Protein 7A76 (pdb70)

Organism: Bacillus cereus (strain ATCC 14579 / DSM 31 / CCUG 7414 / JCM 2152 / NBRC 15305 / NCIMB 9373 / NCTC 2599 / NRRL B-3711) (NCBI:txid226900)

Sequence (1301 aa):
MQKETVIIIGGGPCGLAAAISLQKVGINPLVIEKGNIVNAIYNYPTHQTFFSSSEKLEIGDVAFITENRRKPVRNQALAYYREVVRRKSVRVNAFERVEKVQKDGEAFQVETTKRDGSKEIYIAKYIVVATGYYYDNPNYMNVPGEELKKVAHYFKEGHPYFDRRDVVVIGGKNSSSSVDDAALEELVKSGARVTVLYRGIEYSPSIKPWILPEFEALVRRNGTIQMMHFGAHVKEITEHTLTFTVDGEALTIKNDFVFAMTGYHPDHSFLTKMGVQIDEETGRPFYTEDRMETNAENIFIAGVIAAGNNANEIFIENGRFHGDAIAQTIASREKMQKETVIIIGGGPCGLAAAISLQKVGINPLVIEKGNIVNAIYNYPTHQQTFFSSSSEKLEIGDVAFIITENRRKPVRNNQALAYYREVVRRKSVRVNAFERVEKVQKDGEAFQVETTKRDGSKEIYIAKYIVVATGYYYDNPNYYMNVVPGEELKKVAHHYFKEGHPYFDRRDVVVVIGGKNSSVDAALELVKSGARVTVLYRGIEYSPSIKPWILPEFEALVRNGTIQMHFGAHVKEITEHTLTFTVDGEALTIKNDFVFAMTTGYHPDHSFLTKMGVQIDEETGRPFFYTEDRMETNAENIFIAGVIAAGNNANEIFIENGRFHGDAIAQTIASREKMQKETVIIIGGGPCGLAAAISLQKVGINPLVIEKGNIVNAIYNYPTHQTFFSSSEKLEIGDVAFITENRKPVRNNQALAYYREVVRRKSVRRVNAFERVEKVQKDGEAFQVETTKRDGSKEIYIAKYIVVATGYYYDNPNYMNVPGEELKKVAHYFKEGHPYFDRDVVVIGGKNSSSSVDAALEELVKSGARVTVLYRGIEYSPSIKPPWILPEFEALVRNNGTIQMHFGAHVKEITEHTLTFTVDGEALLTIKNDFVFAMTGYHPDHSFLTKMMGVQIDEETGRPFYTEDDRMETNAENIFIAGVIAAGNNANEIFIENGRFHGDAIAQTIASREQKETVIIIIIGGGPCGLAAAISLQKVGINPLVIEKGNIVNAIYNYPTHQQTFFSSSEKLEIGDVAFITEENRKPVRNNQALAYYREVVRRKSVRVNAFERVEKVQKDGEAFQVETTKRDDGSKEIYIAKYIVVATGYYYDNPNYMMNVPGEELKKVAHYFKEGHPYFDRRDVVVIGGKNSSVDDAALELVVKSGARVTVLYRGIEYSPSIKPWILPEFEALVRNGTIQMHFGAHVKEITEHTLTFTVDGEALTIKNDFVFAMTGYHPDHSFLTKMGVQIDEETGRPFYTEDRMETNAENIFIAGVIAAGNNANEIFIENGRFHGDAIAQTIASRE

Nearest PDB structures (foldseek):
  7a76-assembly1_D  TM=1.001E+00  e=7.320E-63  Bacillus cereus ATCC 14579
  7a7b-assembly1_A  TM=9.747E-01  e=2.082E-46  Staphylococcus aureus subsp. aureus COL
  7apr-assembly3_G-3  TM=9.469E-01  e=1.305E-35  Staphylococcus aureus subsp. aureus COL
  6kod-assembly2_D  TM=6.883E-01  e=3.628E-15  Escherichia coli BL21(DE3)
  6kyy-assembly2_C  TM=6.955E-01  e=3.512E-14  Escherichia coli BL21(DE3)

Radius of gyration: 33.84 Å; Cα contacts (8 Å, |Δi|>4): 3077; chains: 4; bounding box: 88×92×90 Å

InterPro domains:
  IPR023856 Bacilliredoxin reductase Bdr [TIGR04018] (6-323)
  IPR036188 FAD/NAD(P)-binding domain superfamily [G3DSA:3.50.50.60] (6-325)
  IPR036188 FAD/NAD(P)-binding domain superfamily [G3DSA:3.50.50.60] (136-253)
  IPR036188 FAD/NAD(P)-binding domain superfamily [SSF51905] (6-323)
  IPR050097 Ferredoxin--NADP reductase type 2 [PTHR48105] (3-310)

Solvent-accessible surface area: 54911 Å² total; per-residue (Å²): 109,82,146,20,33,0,0,0,7,10,0,20,14,14,1,0,6,0,0,3,11,0,44,124,63,70,25,77,2,4,0,2,12,71,10,7,0,0,32,32,2,54,68,46,33,4,81,40,67,17,94,7,38,8,90,91,2,18,7,13,120,11,5,2,18,8,52,95,90,60,0,48,1,36,27,0,6,5,0,0,24,43,0,9,129,71,69,80,13,77,24,42,15,46,3,129,14,64,78,6,92,172,62,68,167,16,12,50,0,42,0,35,68,76,56,49,54,121,64,54,1,29,0,82,8,0,0,0,10,46,18,14,92,72,35,7,52,130,33,131,22,90,6,22,124,45,195,9,17,38,16,85,9,80,15,2,6,20,39,18,59,40,22,2,2,0,8,10,7,96,31,47,0,2,37,1,0,2,49,0,37,61,3,33,10,116,4,18,2,1,33,131,23,140,111,52,8,136,40,12,51,72,88,27,50,33,62,2,54,55,35,24,193,107,36,70,1,89,32,46,53,14,3,78,17,106,71,4,44,57,89,44,0,21,0,18,39,139,65,129,66,88,86,46,127,0,14,24,1,8,0,16,20,29,41,82,26,59,40,65,35,0,69,167,15,42,2,120,34,69,135,176,39,11,94,2,111,50,49,138,101,80,5,6,6,58,16,130,24,1,0,0,1,3,24,0,0,2,7,110,84,32,91,45,15,72,26,40,63,0,37,113,26,0,73,20,0,3,131,12,0,33,85,95,130,156,127,80,173,22,49,0,0,0,8,9,0,18,15,12,0,0,6,0,0,4,9,0,45,131,61,71,21,62,2,4,0,2,12,67,11,5,0,0,34,33,2,45,76,44,20,26,57,38,66,20,89,7,40,8,91,89,1,18,8,13,119,12,3,10,14,6,63,94,50,61,0,54,3,28,29,0,0,4,0,0,20,41,0,10,132,71,63,76,13,82,26,39,19,43,2,123,15,72,91,7,95,119,88,45,168,19,4,54,0,55,0,28,69,76,55,45,53,141,63,60,1,30,1,88,3,0,0,0,11,43,18,29,90,69,35,10,50,142,31,131,21,88,7,23,125,43,197,10,18,38,16,94,6,79,26,2,7,18,43,15,56,39,24,2,1,0,8,5,8,64,39,39,0,7,19,0,0,4,26,0,32,65,3,33,11,115,5,19,4,1,42,130,21,137,132,53,22,138,36,9,51,72,95,43,35,32,62,2,64,54,29,41,210,104,45,65,3,96,33,51,54,10,3,80,18,108,74,4,47,59,89,44,0,21,3,19,42,135,67,132,72,89,76,39,130,0,12,24,1,8,0,7,7,13,43,70,12,56,43,61,32,0,71,167,17,42,3,115,43,72,174,178,42,21,57,2,122,42,50,135,105,84,4,6,7,52,18,119,25,3,0,0,1,2,26,0,0,3,8,88,122,26,100,91,16,70,25,34,60,0,34,111,24,1,72,22,0,3,126,12,0,30,57,98,67,222,161,72,139,12,33,0,0,0,7,9,0,17,15,11,1,0,5,0,0,7,10,0,40,149,60,73,28,70,1,2,0,2,12,67,11,8,0,0,34,34,2,46,74,44,29,4,75,34,54,15,91,7,44,8,85,82,1,20,8,17,130,11,4,2,18,8,54,98,86,67,0,48,0,38,27,0,4,4,0,0,22,41,0,9,131,68,73,77,12,86,32,39,19,36,3,123,15,78,73,3,82,114,72,58,155,17,5,47,0,59,0,27,65,68,51,46,56,145,61,64,2,35,0,66,7,0,0,0,10,40,16,19,92,70,33,7,41,131,36,131,25,90,22,18,174,57,210,9,18,38,14,92,8,77,9,0,6,20,40,19,62,45,21,2,1,0,10,8,9,67,27,44,0,5,30,2,0,6,27,0,33,70,5,34,11,115,4,19,3,1,44,143,19,152,122,49,17,132,39,9,14,72,79,34,39,32,66,2,79,50,36,43,218,120,46,68,2,96,33,48,57,13,5,89,16,104,74,5,47,55,84,46,0,21,3,18,44,137,71,137,73,89,79,38,130,0,13,22,1,8,0,10,22,20,30,46,0,59,41,62,22,0,62,138,18,43,3,82,34,71,166,146,62,0,79,5,110,41,55,125,121,82,14,6,9,72,21,122,19,1,0,0,1,3,27,0,0,7,0,44,100,12,67,96,12,70,25,38,62,1,26,110,16,1,60,24,0,3,136,13,0,31,89,94,135,135,168,45,40,0,0,0,9,9,0,17,15,12,1,0,5,0,1,4,13,0,47,129,50,70,24,76,3,8,0,2,11,67,11,5,1,0,34,36,1,42,75,44,24,26,56,38,69,18,86,6,50,7,86,84,1,18,6,15,115,10,3,10,12,5,73,49,61,53,0,49,3,31,20,0,0,4,0,0,20,42,0,9,133,70,69,78,12,82,29,43,20,44,2,124,16,73,80,5,77,114,77,71,151,20,4,40,0,45,1,31,65,73,52,46,55,149,60,80,11,51,0,87,2,0,0,0,11,42,16,17,91,71,35,8,48,152,40,144,24,91,7,22,128,46,200,12,18,35,16,95,7,75,22,2,6,18,39,18,77,35,22,2,1,0,15,4,10,73,36,40,1,9,22,2,0,4,25,0,32,60,3,34,11,114,5,17,3,0,34,154,15,143,113,53,14,133,32,12,37,72,84,32,45,29,60,3,57,54,35,32,196,101,48,66,3,97,31,46,64,26,5,94,15,111,71,5,48,54,87,45,0,22,1,28,24,150,82,110,72,58,88,46,127,0,7,22,1,6,1,7,24,4,32,71,8,53,40,68,25,0,63,167,18,41,3,108,42,53,157,125,13,17,89,2,86,70,56,139,122,85,2,9,9,69,18,126,17,1,0,0,1,3,24,0,1,2,12,121,75,16,64,88,20,63,27,43,56,0,31,112,20,0,69,24,0,3,121,13,0,38,95,96,106

Secondary structure (DSSP, 8-state):
-EEEEEEEE--SHHHHHHHHHHHTTT--PEEE-SSSTTHHHHTS-TTPBPSS-GGGG--TT-----SSSS-BHHHHHHHHHHHHHHHT-EEE-S-EEEEEEEETTEEEEEEE-TTS-EEEEEEEEEEE---STTSB-----TTTTSTTEESS---SGGGTT-EEEEE-SSHHHHHHHHHHHHTT-EEEEEESSSS--TTS-TTTHHHHHHHHHTTSSEEEETEEEEEE-SSEEEEEETTEEEEEE-SEEEE---B---HHHHHHTT--B-TTT-PBPEETTTTEESSTTEEE-SGGG--SSTTS--HHHHTTHHHHHHHHHHHH--/-EEEEEEEE--SHHHHHHHHHHHTTT--PEEE-SSSTTHHHHTS-TT-B-SS-GGGG--TT-----SSSS-BHHHHHHHHHHHHHHHT-EEE-S-EEEEEEE-SSSEEEEEE-TTS-EEEEEEEEEEE---STTSB-----TTTTSTTEESS---SGGGTT-EEEEE--SHHHHHHHHHHHHTT-EEEEEESSSS--TTS-TTTHHHHHHHHHTTSSEEEETEEEEEE-SSEEEEEETTEEEEEE-SEEEE---B---HHHHHTTT--B-SSS--B-EETTTTEESSTTEEE-SGGG--TT--S--HHHHTTHHHHHHHHHHHHH-/-EEEEEEEE--SHHHHHHHHHHHTTT---EEE-SSSTTHHHHTS-TTPBPSS-GGGG--TT-----SSSS-BHHHHHHHHHHHHHHHT-EEE-SEEEEEEEE-SSSEEEEEEETTS-EEEEEEEEEEE---STTSB-----TTTTSTTEESS---SGGGTT-EEEEE--SHHHHHHHHHHHHTT-EEEEEESSSS--TTS-TTTHHHHHHHHHTTSSEEEETEEEEEE-SSEEEEEETTEEEEEE-SEEEE---B---HHHHHHTT--B-TTT-PBPEETTTTEESSTTEEE-SGGGTTTT--S--HHHHTTHHHHHHHHHHHH-/-B-SEEEE--SHHHHHHHHHHHHTT---EEE-SSSTTHHHHTS-TT-B-SS-GGGG--TT-----SSSS-BHHHHHHHHHHHHHHHT-EEE-S-EEEEEEEETTEEEEEEE-TTS-EEEEEESEEEE---STTSB-----TTTTSTTEESS---SGGGTT-EEEEE-SSHHHHHHHHHHHHTT-EEEEE-SSSS--TTS-TTTHHHHHHHHHTTSSEEESS-EEEEE-SSEEEEEETTEEEEEE-SEEEE---B---HHHHHTTT---TTTT----EETTTTEESSTTEEE-SGGG--S-TTS--HHHHTTHHHHHHHHHHHH-

B-factor: mean 41.52, std 17.99, range [13.83, 135.37]

Foldseek 3Di:
DAEAAEEEEAQELLSLLLQLLLVVLPGQGEYEHQADHNVVLVQAAPFAWDPDFQCLLDGNPQDLDDPDRTDTSVSVVVRVVVVCVVSVRHYNHNKHWDAWADDPQWIWTWIAHNVGDIDIYTYNFYEYEHAWSVFDPDQPAAPCPDPLEAQGHYAQQVQAPFEEEEEEQAQRSLVRQVRNVVNHHQYEYEYLAQDRDPRHDPVSVVVSVVCCVVPSYHYDYNWRWHYDDCFWTWIDHPRHIDIDTHHHYHYNRDTDADCVNVVNHPWDADPPFQFTADDQLQQAGPPPRYHYAFLNRHGPPSPPTDSSPRSCSSNSNSVVSSVVPD/DAEWAEEEEAQELLSVLLQLLLVVLPGRGEYEHQADHNVVLVQAAPFAWDPDFVVLSDGNPQDQDDPDRIDGSVSVVVRVVVVCVVSVRHYDHNKHWDAWADDDQWIWIWIAHNVRDIDIYTYNFYEYEHAWPVFADDLPAAVCPDPLEAQHDYAQQVQAAFAEEQEAQALRSLVRQVRNVVNHHQYEYEYLADDRDPRHDPVSVVVSVVCCVVPSYHYDYNWRWHHDDCFWTWIDHPNRIDIDGHHHYHHNHDTAADVVNVVSNVWDADDQWRATAADQLQQHGPPPRYHYAFQNRGTDRDPPTHSSPSSCSSNSNSVVSSVVVD/DAEWAEEEEAQELLSVLLQLLLVVLPGRGEYEHQADHNVVLVQAAPFAWDPDFQVLSDGPPQDLDDPDRIDTSVSVVVSVVCVCVVSVRHYRHSKAWDAWADDPQWIWIWIAHNVGDIDIYTYNFYAYAHAWSVFDPDQPAAPCPPPLEAQHHYAQQVQAPFEEEEEEAAQRRLVRQVRNLVNHHQYEYEYLADDHDPRHDPVSVVVSVVCCVVVSYHYYYNWRWHYDDCFWTWIDHPNRIDIDTHHHYHHNHATWDPLVRQVNHPWDADPPFAATAADQLQQHGPDPNYHYAFQNRQGRVGPVTHSSPRSCSSNSNSVVSSVVD/DEFAEEEEAQELLSVLLQLLLVVLPGRGEYEHQADHNVVLVQAAPFAWDPDAVVLLDGNPQDQDDPDRTDGSVSVVVRVVVVCVVSVRHYDHNKHWDAWADDPQWIWIWIAHNVGDIDIYIYNFYEYEHAWSVFAPDQPAAPCPPPLEAQHAYAQQVQAAFEEEEEAQALRSLVRQVRNVVNHHQYEYEYLAADRDPRHDPVRVVVSVVCCVVPSYHYAYNWDWHYDDQFWTWIDDPNDIDIDGHHHYHHNHDTADPVVRQVSHPWDQDPPWRATAADQLQQAGPDPRYHYAFLNRGTNPSVPTDSSPSSCNSNSNSVVSSVVD

Structure (mmCIF, N/CA/C/O backbone):
data_7A76
#
_entry.id   7A76
#
_cell.length_a   88.731
_cell.length_b   114.900
_cell.length_c   146.730
_cell.angle_alpha   90.000
_cell.angle_beta   90.000
_cell.angle_gamma   90.000
#
_symmetry.space_group_name_H-M   'P 2 21 21'
#
loop_
_entity.id
_entity.type
_entity.pdbx_description
1 polymer 'THIOREDOXIN REDUCTASE'
2 non-polymer 'FLAVIN-ADENINE DINUCLEOTIDE'
3 non-polymer 'SODIUM ION'
4 water water
#
loop_
_atom_site.group_PDB
_atom_site.id
_atom_site.type_symbol
_atom_site.label_atom_id
_atom_site.label_alt_id
_atom_site.label_comp_id
_atom_site.label_asym_id
_atom_site.label_entity_id
_atom_site.label_seq_id
_atom_site.pdbx_PDB_ins_code
_atom_site.Cartn_x
_atom_site.Cartn_y
_atom_site.Cartn_z
_atom_site.occupancy
_atom_site.B_iso_or_equiv
_atom_site.auth_seq_id
_atom_site.auth_comp_id
_atom_site.auth_asym_id
_atom_site.auth_atom_id
_atom_site.pdbx_PDB_model_num
ATOM 1 N N . MET A 1 1 ? 38.77806 1.32498 4.17279 1.000 56.24146 1 MET A N 1
ATOM 2 C CA . MET A 1 1 ? 39.20909 2.27289 3.15068 1.000 54.06003 1 MET A CA 1
ATOM 3 C C . MET A 1 1 ? 40.45496 3.03877 3.59767 1.000 53.59142 1 MET A C 1
ATOM 4 O O . MET A 1 1 ? 40.78084 3.06585 4.78452 1.000 55.23288 1 MET A O 1
ATOM 9 N N . GLN A 1 2 ? 41.14680 3.66061 2.64292 1.000 50.20227 2 GLN A N 1
ATOM 10 C CA . GLN A 1 2 ? 42.43517 4.28000 2.93157 1.000 45.23440 2 GLN A CA 1
ATOM 11 C C . GLN A 1 2 ? 42.24311 5.59139 3.68758 1.000 49.06947 2 GLN A C 1
ATOM 12 O O . GLN A 1 2 ? 41.41719 6.42514 3.30463 1.000 53.54419 2 GLN A O 1
ATOM 18 N N . LYS A 1 3 ? 43.00648 5.76435 4.76761 1.000 41.31149 3 LYS A N 1
ATOM 19 C CA . LYS A 1 3 ? 42.94391 6.94781 5.61845 1.000 47.38550 3 LYS A CA 1
ATOM 20 C C . LYS A 1 3 ? 44.05534 7.92545 5.25511 1.000 46.77926 3 LYS A C 1
ATOM 21 O O . LYS A 1 3 ? 45.21445 7.52572 5.10472 1.000 48.40095 3 LYS A O 1
ATOM 27 N N . GLU A 1 4 ? 43.69696 9.20690 5.13090 1.000 39.13519 4 GLU A N 1
ATOM 28 C CA . GLU A 1 4 ? 44.63546 10.29176 4.87512 1.000 36.31907 4 GLU A CA 1
ATOM 29 C C . GLU A 1 4 ? 44.36891 11.43317 5.84324 1.000 36.11855 4 GLU A C 1
ATOM 30 O O . GLU A 1 4 ? 43.21815 11.69345 6.20236 1.000 41.36331 4 GLU A O 1
ATOM 36 N N . THR A 1 5 ? 45.42917 12.12527 6.25866 1.000 31.72236 5 THR A N 1
ATOM 37 C CA . THR A 1 5 ? 45.21611 13.38411 6.95930 1.000 40.30614 5 THR A CA 1
ATOM 38 C C . THR A 1 5 ? 44.60063 14.41934 6.02496 1.000 36.23401 5 THR A C 1
ATOM 39 O O . THR A 1 5 ? 43.55548 14.99779 6.33643 1.000 34.95655 5 THR A O 1
ATOM 43 N N . VAL A 1 6 ? 45.20928 14.63805 4.85720 1.000 34.42862 6 VAL A N 1
ATOM 44 C CA . VAL A 1 6 ? 44.74491 15.63707 3.89781 1.000 34.48140 6 VAL A CA 1
ATOM 45 C C . VAL A 1 6 ? 44.70444 15.03145 2.49998 1.000 33.80050 6 VAL A C 1
ATOM 46 O O . VAL A 1 6 ? 45.66846 14.38872 2.06797 1.000 33.69175 6 VAL A O 1
ATOM 50 N N . ILE A 1 7 ? 43.60515 15.26362 1.78025 1.000 30.60575 7 ILE A N 1
ATOM 51 C CA . ILE A 1 7 ? 43.51468 14.95504 0.35712 1.000 28.79353 7 ILE A CA 1
ATOM 52 C C . ILE A 1 7 ? 43.38606 16.27238 -0.40138 1.000 28.61324 7 ILE A C 1
ATOM 53 O O . ILE A 1 7 ? 42.51817 17.10345 -0.09154 1.000 28.67058 7 ILE A O 1
ATOM 58 N N . ILE A 1 8 ? 44.28781 16.47503 -1.35462 1.000 29.50537 8 ILE A N 1
ATOM 59 C CA . ILE A 1 8 ? 44.27268 17.61758 -2.26109 1.000 25.93755 8 ILE A CA 1
ATOM 60 C C . ILE A 1 8 ? 43.70971 17.11825 -3.58244 1.000 28.28736 8 ILE A C 1
ATOM 61 O O . ILE A 1 8 ? 44.24610 16.17098 -4.17112 1.000 25.74985 8 ILE A O 1
ATOM 66 N N . ILE A 1 9 ? 42.59825 17.70617 -4.01566 1.000 28.72248 9 ILE A N 1
ATOM 67 C CA . ILE A 1 9 ? 41.95303 17.34514 -5.27631 1.000 26.95575 9 ILE A CA 1
ATOM 68 C C . ILE A 1 9 ? 42.53208 18.25468 -6.35491 1.000 28.93735 9 ILE A C 1
ATOM 69 O O . ILE A 1 9 ? 42.27942 19.46767 -6.36245 1.000 27.80637 9 ILE A O 1
ATOM 74 N N . GLY A 1 10 ? 43.31324 17.67513 -7.26438 1.000 26.27909 10 GLY A N 1
ATOM 75 C CA . GLY A 1 10 ? 43.93576 18.43990 -8.32166 1.000 23.65937 10 GLY A CA 1
ATOM 76 C C . GLY A 1 10 ? 45.42684 18.63480 -8.16456 1.000 25.06438 10 GLY A C 1
ATOM 77 O O . GLY A 1 10 ? 45.89180 19.10455 -7.12004 1.000 26.04645 10 GLY A O 1
ATOM 78 N N . GLY A 1 11 ? 46.18557 18.24649 -9.18979 1.000 25.34864 11 GLY A N 1
ATOM 79 C CA . GLY A 1 11 ? 47.63004 18.34616 -9.17497 1.000 22.33123 11 GLY A CA 1
ATOM 80 C C . GLY A 1 11 ? 48.18899 19.37969 -10.13344 1.000 23.73623 11 GLY A C 1
ATOM 81 O O . GLY A 1 11 ? 49.22171 19.14464 -10.76875 1.000 23.71757 11 GLY A O 1
ATOM 82 N N . GLY A 1 12 ? 47.51116 20.52340 -10.25589 1.000 22.02130 12 GLY A N 1
ATOM 83 C CA . GLY A 1 12 ? 48.07210 21.65941 -10.95370 1.000 25.39382 12 GLY A CA 1
ATOM 84 C C . GLY A 1 12 ? 49.05749 22.39843 -10.07598 1.000 25.88356 12 GLY A C 1
ATOM 85 O O . GLY A 1 12 ? 49.35835 21.99465 -8.95389 1.000 24.15805 12 GLY A O 1
ATOM 86 N N . PRO A 1 13 ? 49.59283 23.50175 -10.59263 1.000 22.85014 13 PRO A N 1
ATOM 87 C CA . PRO A 1 13 ? 50.61591 24.22701 -9.81445 1.000 23.96739 13 PRO A CA 1
ATOM 88 C C . PRO A 1 13 ? 50.17585 24.58111 -8.40301 1.000 27.18301 13 PRO A C 1
ATOM 89 O O . PRO A 1 13 ? 50.98237 24.49436 -7.46444 1.000 26.46050 13 PRO A O 1
ATOM 93 N N . CYS A 1 14 ? 48.90553 24.93671 -8.20912 1.000 26.63237 14 CYS A N 1
ATOM 94 C CA . CYS A 1 14 ? 48.49087 25.41663 -6.89839 1.000 27.50614 14 CYS A CA 1
ATOM 95 C C . CYS A 1 14 ? 48.19180 24.27612 -5.93434 1.000 25.90974 14 CYS A C 1
ATOM 96 O O . CYS A 1 14 ? 48.43608 24.41474 -4.72961 1.000 28.72499 14 CYS A O 1
ATOM 99 N N . GLY A 1 15 ? 47.67685 23.14732 -6.43550 1.000 25.08885 15 GLY A N 1
ATOM 100 C CA . GLY A 1 15 ? 47.55010 21.96876 -5.59020 1.000 29.25124 15 GLY A CA 1
ATOM 101 C C . GLY A 1 15 ? 48.89740 21.39739 -5.17795 1.000 28.63365 15 GLY A C 1
ATOM 102 O O . GLY A 1 15 ? 49.08801 21.00264 -4.02434 1.000 27.31514 15 GLY A O 1
ATOM 103 N N . LEU A 1 16 ? 49.84553 21.33816 -6.11521 1.000 27.79979 16 LEU A N 1
ATOM 104 C CA . LEU A 1 16 ? 51.19547 20.90605 -5.77441 1.000 25.65203 16 LEU A CA 1
ATOM 105 C C . LEU A 1 16 ? 51.83767 21.86297 -4.78225 1.000 28.10239 16 LEU A C 1
ATOM 106 O O . LEU A 1 16 ? 52.53004 21.42742 -3.85702 1.000 27.12269 16 LEU A O 1
ATOM 111 N N . ALA A 1 17 ? 51.62282 23.17012 -4.96208 1.000 27.16369 17 ALA A N 1
ATOM 112 C CA . ALA A 1 17 ? 52.12761 24.12565 -3.97741 1.000 29.14179 17 ALA A CA 1
ATOM 113 C C . ALA A 1 17 ? 51.55569 23.84688 -2.59034 1.000 31.34926 17 ALA A C 1
ATOM 114 O O . ALA A 1 17 ? 52.28814 23.86178 -1.59034 1.000 31.23684 17 ALA A O 1
ATOM 116 N N . ALA A 1 18 ? 50.24890 23.58093 -2.50443 1.000 27.39778 18 ALA A N 1
ATOM 117 C CA . ALA A 1 18 ? 49.64376 23.31159 -1.20620 1.000 30.15027 18 ALA A CA 1
ATOM 118 C C . ALA A 1 18 ? 50.20495 22.03741 -0.58202 1.000 31.98946 18 ALA A C 1
ATOM 119 O O . ALA A 1 18 ? 50.35942 21.95942 0.64150 1.000 31.99931 18 ALA A O 1
ATOM 121 N N . ALA A 1 19 ? 50.52346 21.03540 -1.40306 1.000 29.40397 19 ALA A N 1
ATOM 122 C CA . ALA A 1 19 ? 51.13306 19.81856 -0.87878 1.000 28.64753 19 ALA A CA 1
ATOM 123 C C . ALA A 1 19 ? 52.46806 20.12297 -0.21414 1.000 30.15411 19 ALA A C 1
ATOM 124 O O . ALA A 1 19 ? 52.75352 19.64942 0.89326 1.000 30.80475 19 ALA A O 1
ATOM 126 N N . ILE A 1 20 ? 53.29820 20.92006 -0.88110 1.000 30.18114 20 ILE A N 1
ATOM 127 C CA . ILE A 1 20 ? 54.62071 21.22979 -0.34980 1.000 32.14852 20 ILE A CA 1
ATOM 128 C C . ILE A 1 20 ? 54.50841 22.08685 0.90654 1.000 36.48426 20 ILE A C 1
ATOM 129 O O . ILE A 1 20 ? 55.24145 21.88286 1.88461 1.000 34.16367 20 ILE A O 1
ATOM 134 N N . SER A 1 21 ? 53.58628 23.05190 0.90615 1.000 34.46515 21 SER A N 1
ATOM 135 C CA . SER A 1 21 ? 53.35315 23.84629 2.10934 1.000 37.51128 21 SER A CA 1
ATOM 136 C C . SER A 1 21 ? 52.97258 22.95910 3.28485 1.000 34.34638 21 SER A C 1
ATOM 137 O O . SER A 1 21 ? 53.38814 23.20802 4.42124 1.000 38.14286 21 SER A O 1
ATOM 140 N N . LEU A 1 22 ? 52.18666 21.91266 3.02993 1.000 36.48842 22 LEU A N 1
ATOM 141 C CA . LEU A 1 22 ? 51.83679 20.98567 4.09841 1.000 35.00461 22 LEU A CA 1
ATOM 142 C C . LEU A 1 22 ? 53.04002 20.14521 4.51862 1.000 31.95179 22 LEU A C 1
ATOM 143 O O . LEU A 1 22 ? 53.23293 19.89098 5.71175 1.000 34.75399 22 LEU A O 1
ATOM 148 N N . GLN A 1 23 ? 53.86986 19.71991 3.55911 1.000 34.38821 23 GLN A N 1
ATOM 149 C CA . GLN A 1 23 ? 55.08912 19.00189 3.92149 1.000 35.05643 23 GLN A CA 1
ATOM 150 C C . GLN A 1 23 ? 55.94314 19.81270 4.89166 1.000 39.41426 23 GLN A C 1
ATOM 151 O O . GLN A 1 23 ? 56.50178 19.25995 5.84648 1.000 41.24458 23 GLN A O 1
ATOM 157 N N . LYS A 1 24 ? 56.04368 21.12701 4.66985 1.000 40.25300 24 LYS A N 1
ATOM 158 C CA . LYS A 1 24 ? 56.87778 21.98103 5.50924 1.000 43.66365 24 LYS A CA 1
ATOM 159 C C . LYS A 1 24 ? 56.37793 22.07807 6.94534 1.000 54.61714 24 LYS A C 1
ATOM 160 O O . LYS A 1 24 ? 57.14245 22.50236 7.81979 1.000 60.25291 24 LYS A O 1
ATOM 166 N N . VAL A 1 25 ? 55.11545 21.74080 7.20909 1.000 40.01284 25 VAL A N 1
ATOM 167 C CA . VAL A 1 25 ? 54.59654 21.72328 8.56935 1.000 45.90932 25 VAL A CA 1
ATOM 168 C C . VAL A 1 25 ? 54.42921 20.30026 9.08364 1.000 44.60107 25 VAL A C 1
ATOM 169 O O . VAL A 1 25 ? 53.82247 20.09286 10.13845 1.000 46.61149 25 VAL A O 1
ATOM 173 N N . GLY A 1 26 ? 54.95755 19.31531 8.36771 1.000 42.94758 26 GLY A N 1
ATOM 174 C CA . GLY A 1 26 ? 55.01211 17.95424 8.86045 1.000 42.18418 26 GLY A CA 1
ATOM 175 C C . GLY A 1 26 ? 53.88927 17.03909 8.43824 1.000 44.79645 26 GLY A C 1
ATOM 176 O O . GLY A 1 26 ? 53.72442 15.97945 9.04719 1.000 43.13515 26 GLY A O 1
ATOM 177 N N . ILE A 1 27 ? 53.11846 17.40046 7.41792 1.000 43.23873 27 ILE A N 1
ATOM 178 C CA . ILE A 1 27 ? 52.04793 16.55362 6.90572 1.000 37.66712 27 ILE A CA 1
ATOM 179 C C . ILE A 1 27 ? 52.34694 16.24203 5.44928 1.000 39.43513 27 ILE A C 1
ATOM 180 O O . ILE A 1 27 ? 52.57181 17.15614 4.64892 1.000 35.28575 27 ILE A O 1
ATOM 185 N N . ASN A 1 28 ? 52.35597 14.95734 5.10912 1.000 38.62246 28 ASN A N 1
ATOM 186 C CA . ASN A 1 28 ? 52.60080 14.57450 3.72593 1.000 43.67689 28 ASN A CA 1
ATOM 187 C C . ASN A 1 28 ? 51.27459 14.19806 3.07166 1.000 44.07501 28 ASN A C 1
ATOM 188 O O . ASN A 1 28 ? 50.84900 13.03602 3.15162 1.000 38.20863 28 ASN A O 1
ATOM 193 N N . PRO A 1 29 ? 50.59897 15.14030 2.41647 1.000 32.10645 29 PRO A N 1
ATOM 194 C CA . PRO A 1 29 ? 49.23259 14.89566 1.95086 1.000 33.73659 29 PRO A CA 1
ATOM 195 C C . PRO A 1 29 ? 49.21133 14.09372 0.65719 1.000 28.77216 29 PRO A C 1
ATOM 196 O O . PRO A 1 29 ? 50.21846 13.92768 -0.02373 1.000 30.02465 29 PRO A O 1
ATOM 200 N N . LEU A 1 30 ? 48.02428 13.59548 0.32469 1.000 28.29378 30 LEU A N 1
ATOM 201 C CA . LEU A 1 30 ? 47.80232 12.86925 -0.91857 1.000 26.92500 30 LEU A CA 1
ATOM 202 C C . LEU A 1 30 ? 47.13345 13.79499 -1.92647 1.000 26.55748 30 LEU A C 1
ATOM 203 O O . LEU A 1 30 ? 46.01643 14.26575 -1.68877 1.000 28.69408 30 LEU A O 1
ATOM 208 N N . VAL A 1 31 ? 47.81054 14.04004 -3.04054 1.000 26.59366 31 VAL A N 1
ATOM 209 C CA . VAL A 1 31 ? 47.21743 14.70054 -4.19909 1.000 27.87667 31 VAL A CA 1
ATOM 210 C C . VAL A 1 31 ? 46.56537 13.64655 -5.08740 1.000 28.59396 31 VAL A C 1
ATOM 211 O O . VAL A 1 31 ? 47.20223 12.65337 -5.46268 1.000 26.50869 31 VAL A O 1
ATOM 215 N N . ILE A 1 32 ? 45.30828 13.86982 -5.45497 1.000 25.04778 32 ILE A N 1
ATOM 216 C CA . ILE A 1 32 ? 44.61222 13.00055 -6.40180 1.000 25.89892 32 ILE A CA 1
ATOM 217 C C . ILE A 1 32 ? 44.33265 13.81537 -7.65751 1.000 27.66856 32 ILE A C 1
ATOM 218 O O . ILE A 1 32 ? 43.72274 14.89068 -7.58610 1.000 26.94480 32 ILE A O 1
ATOM 223 N N . GLU A 1 33 ? 44.81166 13.32198 -8.80487 1.000 22.99235 33 GLU A N 1
ATOM 224 C CA . GLU A 1 33 ? 44.80525 14.07673 -10.06255 1.000 23.30868 33 GLU A CA 1
ATOM 225 C C . GLU A 1 33 ? 44.28596 13.17122 -11.17019 1.000 23.15867 33 GLU A C 1
ATOM 226 O O . GLU A 1 33 ? 44.78105 12.04935 -11.33504 1.000 24.37811 33 GLU A O 1
ATOM 232 N N . LYS A 1 34 ? 43.31218 13.66121 -11.93947 1.000 24.40303 34 LYS A N 1
ATOM 233 C CA . LYS A 1 34 ? 42.65698 12.81731 -12.94176 1.000 25.39161 34 LYS A CA 1
ATOM 234 C C . LYS A 1 34 ? 43.50493 12.56584 -14.18408 1.000 26.01757 34 LYS A C 1
ATOM 235 O O . LYS A 1 34 ? 43.24612 11.58359 -14.90216 1.000 24.68475 34 LYS A O 1
ATOM 241 N N . GLY A 1 35 ? 44.46208 13.43915 -14.48189 1.000 25.10650 35 GLY A N 1
ATOM 242 C CA . GLY A 1 35 ? 45.45236 13.16271 -15.50403 1.000 23.23589 35 GLY A CA 1
ATOM 243 C C . GLY A 1 35 ? 46.77542 12.89422 -14.82730 1.000 22.50845 35 GLY A C 1
ATOM 244 O O . GLY A 1 35 ? 46.82276 12.20540 -13.80649 1.000 21.42141 35 GLY A O 1
ATOM 245 N N . ASN A 1 36 ? 47.85717 13.43525 -15.36912 1.000 23.90263 36 ASN A N 1
ATOM 246 C CA . ASN A 1 36 ? 49.08830 13.52331 -14.61039 1.000 19.76074 36 ASN A CA 1
ATOM 247 C C . ASN A 1 36 ? 49.26796 14.96847 -14.14236 1.000 22.81114 36 ASN A C 1
ATOM 248 O O . ASN A 1 36 ? 48.43397 15.83845 -14.39691 1.000 22.64221 36 ASN A O 1
ATOM 253 N N . ILE A 1 37 ? 50.35297 15.20507 -13.40854 1.000 20.19568 37 ILE A N 1
ATOM 254 C CA . ILE A 1 37 ? 50.58252 16.52177 -12.82049 1.000 20.66555 37 ILE A CA 1
ATOM 255 C C . ILE A 1 37 ? 50.56692 17.61050 -13.89049 1.000 20.48723 37 ILE A C 1
ATOM 256 O O . ILE A 1 37 ? 50.94206 17.39459 -15.05373 1.000 22.52174 37 ILE A O 1
ATOM 261 N N . VAL A 1 38 ? 50.15697 18.80916 -13.46495 1.000 22.87227 38 VAL A N 1
ATOM 262 C CA . VAL A 1 38 ? 49.97407 20.00498 -14.28632 1.000 21.49123 38 VAL A CA 1
ATOM 263 C C . VAL A 1 38 ? 49.32139 19.66004 -15.62307 1.000 23.05713 38 VAL A C 1
ATOM 264 O O . VAL A 1 38 ? 49.72017 20.15164 -16.68338 1.000 21.42260 38 VAL A O 1
ATOM 268 N N . ASN A 1 39 ? 48.25980 18.84803 -15.54931 1.000 21.94397 39 ASN A N 1
ATOM 269 C CA . ASN A 1 39 ? 47.44668 18.50771 -16.71389 1.000 22.05973 39 ASN A CA 1
ATOM 270 C C . ASN A 1 39 ? 47.03111 19.73613 -17.52341 1.000 22.42021 39 ASN A C 1
ATOM 271 O O . ASN A 1 39 ? 46.98983 19.68036 -18.75920 1.000 23.62616 39 ASN A O 1
ATOM 276 N N . ALA A 1 40 ? 46.66652 20.83691 -16.85419 1.000 22.28412 40 ALA A N 1
ATOM 277 C CA . ALA A 1 40 ? 46.26319 22.03545 -17.59456 1.000 21.52576 40 ALA A CA 1
ATOM 278 C C . ALA A 1 40 ? 47.39193 22.56112 -18.47816 1.000 26.44454 40 ALA A C 1
ATOM 279 O O . ALA A 1 40 ? 47.16005 22.94804 -19.63009 1.000 26.43765 40 ALA A O 1
ATOM 281 N N . ILE A 1 41 ? 48.61699 22.61082 -17.95236 1.000 20.78304 41 ILE A N 1
ATOM 282 C CA . ILE A 1 41 ? 49.74432 23.08586 -18.75103 1.000 22.38708 41 ILE A CA 1
ATOM 283 C C . ILE A 1 41 ? 50.04858 22.10700 -19.88475 1.000 20.00809 41 ILE A C 1
ATOM 284 O O . ILE A 1 41 ? 50.39042 22.50664 -21.00763 1.000 21.09647 41 ILE A O 1
ATOM 289 N N . TYR A 1 42 ? 49.94684 20.80706 -19.60908 1.000 20.08549 42 TYR A N 1
ATOM 290 C CA . TYR A 1 42 ? 50.11646 19.82579 -20.66945 1.000 22.93845 42 TYR A CA 1
ATOM 291 C C . TYR A 1 42 ? 49.15633 20.09668 -21.82678 1.000 22.79406 42 TYR A C 1
ATOM 292 O O . TYR A 1 42 ? 49.53572 19.96609 -23.00031 1.000 20.70861 42 TYR A O 1
ATOM 301 N N . ASN A 1 43 ? 47.93953 20.55163 -21.51702 1.000 19.67600 43 ASN A N 1
ATOM 302 C CA . ASN A 1 43 ? 46.92496 20.84317 -22.52214 1.000 23.68417 43 ASN A CA 1
ATOM 303 C C . ASN A 1 43 ? 46.94939 22.29205 -23.02003 1.000 22.72607 43 ASN A C 1
ATOM 304 O O . ASN A 1 43 ? 46.01275 22.70768 -23.70799 1.000 24.37325 43 ASN A O 1
ATOM 309 N N . TYR A 1 44 ? 47.99153 23.06794 -22.70585 1.000 20.42972 44 TYR A N 1
ATOM 310 C CA . TYR A 1 44 ? 48.22990 24.33086 -23.40427 1.000 22.13107 44 TYR A CA 1
ATOM 311 C C . TYR A 1 44 ? 48.56934 24.07835 -24.87555 1.000 18.49026 44 TYR A C 1
ATOM 312 O O . TYR A 1 44 ? 49.03932 22.99491 -25.24091 1.000 22.38292 44 TYR A O 1
ATOM 321 N N . PRO A 1 45 ? 48.41756 25.09460 -25.72714 1.000 23.15720 45 PRO A N 1
ATOM 322 C CA . PRO A 1 45 ? 48.96710 25.00380 -27.08597 1.000 20.76642 45 PRO A CA 1
ATOM 323 C C . PRO A 1 45 ? 50.43888 24.61341 -27.05053 1.000 20.31222 45 PRO A C 1
ATOM 324 O O . PRO A 1 45 ? 51.18044 25.01970 -26.15394 1.000 23.38643 45 PRO A O 1
ATOM 328 N N . THR A 1 46 ? 50.85217 23.80690 -28.03247 1.000 22.75180 46 THR A N 1
ATOM 329 C CA . THR A 1 46 ? 52.16605 23.16935 -27.96954 1.000 23.20860 46 THR A CA 1
ATOM 330 C C . THR A 1 46 ? 53.27587 24.17276 -27.74777 1.000 28.31015 46 THR A C 1
ATOM 331 O O . THR A 1 46 ? 54.18465 23.92838 -26.94580 1.000 33.85994 46 THR A O 1
ATOM 335 N N . HIS A 1 47 ? 53.21412 25.31301 -28.42979 1.000 27.95624 47 HIS A N 1
ATOM 336 C CA . HIS A 1 47 ? 54.30070 26.29082 -28.40752 1.000 40.45258 47 HIS A CA 1
ATOM 337 C C . HIS A 1 47 ? 53.96217 27.51868 -27.58072 1.000 24.64686 47 HIS A C 1
ATOM 338 O O . HIS A 1 47 ? 54.57498 28.57983 -27.76824 1.000 28.24706 47 HIS A O 1
ATOM 345 N N . GLN A 1 48 ? 53.03175 27.37390 -26.64521 1.000 22.87784 48 GLN A N 1
ATOM 346 C CA . GLN A 1 48 ? 52.59845 28.48169 -25.80902 1.000 22.34773 48 GLN A CA 1
ATOM 347 C C . GLN A 1 48 ? 53.74373 29.08073 -25.00920 1.000 23.47516 48 GLN A C 1
ATOM 348 O O . GLN A 1 48 ? 54.56598 28.36872 -24.42719 1.000 23.54546 48 GLN A O 1
ATOM 354 N N . THR A 1 49 ? 53.77963 30.41324 -24.97793 1.000 22.58070 49 THR A N 1
ATOM 355 C CA . THR A 1 49 ? 54.66018 31.17187 -24.10106 1.000 23.98411 49 THR A CA 1
ATOM 356 C C . THR A 1 49 ? 53.84936 31.71288 -22.92652 1.000 30.01498 49 THR A C 1
ATOM 357 O O . THR A 1 49 ? 52.74056 32.23038 -23.11019 1.000 27.33921 49 THR A O 1
ATOM 361 N N . PHE A 1 50 ? 54.40757 31.61609 -21.72438 1.000 26.81193 50 PHE A N 1
ATOM 362 C CA . PHE A 1 50 ? 53.75118 32.17506 -20.55348 1.000 25.51629 50 PHE A CA 1
ATOM 363 C C . PHE A 1 50 ? 53.84425 33.69592 -20.58218 1.000 28.80141 50 PHE A C 1
ATOM 364 O O . PHE A 1 50 ? 54.76391 34.26159 -21.17483 1.000 26.42781 50 PHE A O 1
ATOM 372 N N . PHE A 1 51 ? 52.89306 34.35999 -19.92172 1.000 28.45222 51 PHE A N 1
ATOM 373 C CA . PHE A 1 51 ? 53.05383 35.79957 -19.72272 1.000 28.00467 51 PHE A CA 1
ATOM 374 C C . PHE A 1 51 ? 53.86097 36.14365 -18.47818 1.000 30.53566 51 PHE A C 1
ATOM 375 O O . PHE A 1 51 ? 54.40698 37.25621 -18.40726 1.000 32.22454 51 PHE A O 1
ATOM 383 N N . SER A 1 52 ? 53.98710 35.20736 -17.53326 1.000 31.95740 52 SER A N 1
ATOM 384 C CA . SER A 1 52 ? 54.77926 35.40695 -16.32630 1.000 34.51765 52 SER A CA 1
ATOM 385 C C . SER A 1 52 ? 56.24900 35.09243 -16.58256 1.000 32.03784 52 SER A C 1
ATOM 386 O O . SER A 1 52 ? 56.57325 34.13941 -17.30075 1.000 30.60378 52 SER A O 1
ATOM 389 N N . SER A 1 53 ? 57.13632 35.87612 -15.96761 1.000 33.49165 53 SER A N 1
ATOM 390 C CA . SER A 1 53 ? 58.52739 35.45664 -15.85215 1.000 34.34553 53 SER A CA 1
ATOM 391 C C . SER A 1 53 ? 58.60267 34.16858 -15.03713 1.000 32.17399 53 SER A C 1
ATOM 392 O O . SER A 1 53 ? 57.74136 33.88260 -14.19988 1.000 33.38622 53 SER A O 1
ATOM 395 N N . SER A 1 54 ? 59.65134 33.38565 -15.27754 1.000 29.62426 54 SER A N 1
ATOM 396 C CA . SER A 1 54 ? 59.66756 32.03580 -14.71683 1.000 28.83992 54 SER A CA 1
ATOM 397 C C . SER A 1 54 ? 59.81802 32.05114 -13.19988 1.000 25.52698 54 SER A C 1
ATOM 398 O O . SER A 1 54 ? 59.31073 31.14627 -12.52235 1.000 26.37167 54 SER A O 1
ATOM 401 N N . GLU A 1 55 ? 60.45822 33.08487 -12.63734 1.000 31.67946 55 GLU A N 1
ATOM 402 C CA . GLU A 1 55 ? 60.57142 33.16222 -11.18252 1.000 32.39626 55 GLU A CA 1
ATOM 403 C C . GLU A 1 55 ? 59.20481 33.20188 -10.50990 1.000 33.18424 55 GLU A C 1
ATOM 404 O O . GLU A 1 55 ? 59.05989 32.73739 -9.37214 1.000 32.93657 55 GLU A O 1
ATOM 410 N N . LYS A 1 56 ? 58.19017 33.72806 -11.19798 1.000 34.58287 56 LYS A N 1
ATOM 411 C CA . LYS A 1 56 ? 56.87944 33.88588 -10.58889 1.000 32.48609 56 LYS A CA 1
ATOM 412 C C . LYS A 1 56 ? 56.03499 32.62690 -10.69109 1.000 34.38407 56 LYS A C 1
ATOM 413 O O . LYS A 1 56 ? 54.91136 32.60626 -10.17384 1.000 34.74952 56 LYS A O 1
ATOM 419 N N . LEU A 1 57 ? 56.55171 31.57840 -11.33841 1.000 27.25604 57 LEU A N 1
ATOM 420 C CA . LEU A 1 57 ? 55.89259 30.28159 -11.40345 1.000 26.43412 57 LEU A CA 1
ATOM 421 C C . LEU A 1 57 ? 56.49499 29.28810 -10.42997 1.000 25.99726 57 LEU A C 1
ATOM 422 O O . LEU A 1 57 ? 56.03404 28.14220 -10.36774 1.000 27.47787 57 LEU A O 1
ATOM 427 N N . GLU A 1 58 ? 57.51740 29.69184 -9.68047 1.000 27.53498 58 GLU A N 1
ATOM 428 C CA . GLU A 1 58 ? 58.21164 28.76842 -8.78984 1.000 30.44410 58 GLU A CA 1
ATOM 429 C C . GLU A 1 58 ? 57.31226 28.31769 -7.64574 1.000 31.34407 58 GLU A C 1
ATOM 430 O O . GLU A 1 58 ? 56.51999 29.09647 -7.11488 1.000 31.42043 58 GLU A O 1
ATOM 436 N N . ILE A 1 59 ? 57.43705 27.04494 -7.25720 1.000 26.81108 59 ILE A N 1
ATOM 437 C CA . ILE A 1 59 ? 56.82609 26.55286 -6.03305 1.000 31.56992 59 ILE A CA 1
ATOM 438 C C . ILE A 1 59 ? 57.87055 25.75535 -5.26487 1.000 32.35765 59 ILE A C 1
ATOM 439 O O . ILE A 1 59 ? 58.86341 25.29135 -5.82606 1.000 29.32070 59 ILE A O 1
ATOM 444 N N . GLY A 1 60 ? 57.65178 25.63007 -3.95727 1.000 30.75399 60 GLY A N 1
ATOM 445 C CA . GLY A 1 60 ? 58.54416 24.85134 -3.11413 1.000 30.00699 60 GLY A CA 1
ATOM 446 C C . GLY A 1 60 ? 59.96906 25.34446 -3.04078 1.000 37.72342 60 GLY A C 1
ATOM 447 O O . GLY A 1 60 ? 60.85525 24.59035 -2.63126 1.000 35.72531 60 GLY A O 1
ATOM 448 N N . ASP A 1 61 ? 60.21392 26.59678 -3.41709 1.000 32.68914 61 ASP A N 1
ATOM 449 C CA . ASP A 1 61 ? 61.53709 27.20941 -3.49870 1.000 35.18899 61 ASP A CA 1
ATOM 450 C C . ASP A 1 61 ? 62.45281 26.53647 -4.51929 1.000 36.58126 61 ASP A C 1
ATOM 451 O O . ASP A 1 61 ? 63.66394 26.78282 -4.51142 1.000 34.98578 61 ASP A O 1
ATOM 456 N N . VAL A 1 62 ? 61.91472 25.70288 -5.40983 1.000 31.03360 62 VAL A N 1
ATOM 457 C CA . VAL A 1 62 ? 62.72972 25.10086 -6.45675 1.000 30.66474 62 VAL A CA 1
ATOM 458 C C . VAL A 1 62 ? 62.96107 26.12941 -7.55752 1.000 26.08645 62 VAL A C 1
ATOM 459 O O . VAL A 1 62 ? 62.01066 26.70672 -8.09493 1.000 29.20144 62 VAL A O 1
ATOM 463 N N . ALA A 1 63 ? 64.22519 26.35121 -7.90356 1.000 29.76215 63 ALA A N 1
ATOM 464 C CA . ALA A 1 63 ? 64.56739 27.35246 -8.90272 1.000 30.59823 63 ALA A CA 1
ATOM 465 C C . ALA A 1 63 ? 64.05533 26.96495 -10.28671 1.000 30.81198 63 ALA A C 1
ATOM 466 O O . ALA A 1 63 ? 64.20820 25.81874 -10.73349 1.000 27.84391 63 ALA A O 1
ATOM 468 N N . PHE A 1 64 ? 63.44179 27.93732 -10.96066 1.000 28.82226 64 PHE A N 1
ATOM 469 C CA . PHE A 1 64 ? 62.95543 27.83386 -12.33169 1.000 24.24230 64 PHE A CA 1
ATOM 470 C C . PHE A 1 64 ? 63.72472 28.90638 -13.08601 1.000 35.68757 64 PHE A C 1
ATOM 471 O O . PHE A 1 64 ? 63.29825 30.06333 -13.16736 1.000 32.24559 64 PHE A O 1
ATOM 479 N N . ILE A 1 65 ? 64.87581 28.52648 -13.62113 1.000 29.73509 65 ILE A N 1
ATOM 480 C CA . ILE A 1 65 ? 65.77815 29.47490 -14.26544 1.000 29.06900 65 ILE A CA 1
ATOM 481 C C . ILE A 1 65 ? 65.67395 29.26957 -15.76933 1.000 33.62263 65 ILE A C 1
ATOM 482 O O . ILE A 1 65 ? 65.72026 28.13188 -16.24772 1.000 33.60921 65 ILE A O 1
ATOM 487 N N . THR A 1 66 ? 65.51455 30.36214 -16.51694 1.000 31.18268 66 THR A N 1
ATOM 488 C CA . THR A 1 66 ? 65.37273 30.27604 -17.96790 1.000 30.64475 66 THR A CA 1
ATOM 489 C C . THR A 1 66 ? 66.30272 31.28462 -18.63534 1.000 31.08653 66 THR A C 1
ATOM 490 O O . THR A 1 66 ? 66.58101 32.34991 -18.08344 1.000 34.98334 66 THR A O 1
ATOM 494 N N . GLU A 1 67 ? 66.79447 30.92847 -19.82953 1.000 33.49131 67 GLU A N 1
ATOM 495 C CA . GLU A 1 67 ? 67.66049 31.84775 -20.56817 1.000 35.31702 67 GLU A CA 1
ATOM 496 C C . GLU A 1 67 ? 66.85354 32.94250 -21.24906 1.000 35.86882 67 GLU A C 1
ATOM 497 O O . GLU A 1 67 ? 67.32888 34.08045 -21.34538 1.000 35.32641 67 GLU A O 1
ATOM 503 N N . ASN A 1 68 ? 65.64001 32.63383 -21.71148 1.000 35.37262 68 ASN A N 1
ATOM 504 C CA . ASN A 1 68 ? 64.76127 33.67632 -22.21946 1.000 43.37521 68 ASN A CA 1
ATOM 505 C C . ASN A 1 68 ? 64.00669 34.32192 -21.06540 1.000 42.73302 68 ASN A C 1
ATOM 506 O O . ASN A 1 68 ? 64.02313 33.85019 -19.92850 1.000 36.40851 68 ASN A O 1
ATOM 511 N N A ARG A 1 69 ? 63.33707 35.42868 -21.37879 0.554 44.12586 69 ARG A N 1
ATOM 512 N N B ARG A 1 69 ? 63.32208 35.42287 -21.35857 0.446 44.42096 69 ARG A N 1
ATOM 513 C CA A ARG A 1 69 ? 62.66760 36.20508 -20.34667 0.554 46.55392 69 ARG A CA 1
ATOM 514 C CA B ARG A 1 69 ? 62.69574 36.15512 -20.26604 0.446 46.28679 69 ARG A CA 1
ATOM 515 C C A ARG A 1 69 ? 61.39390 35.52830 -19.86028 0.554 48.41112 69 ARG A C 1
ATOM 516 C C B ARG A 1 69 ? 61.35919 35.55103 -19.84995 0.446 48.42950 69 ARG A C 1
ATOM 517 O O A ARG A 1 69 ? 61.06217 35.62528 -18.67308 0.554 55.92586 69 ARG A O 1
ATOM 518 O O B ARG A 1 69 ? 60.94634 35.72139 -18.69721 0.446 55.39460 69 ARG A O 1
ATOM 533 N N . LYS A 1 70 ? 60.68523 34.82655 -20.74432 1.000 36.01599 70 LYS A N 1
ATOM 534 C CA . LYS A 1 70 ? 59.46319 34.12917 -20.37656 1.000 31.78029 70 LYS A CA 1
ATOM 535 C C . LYS A 1 70 ? 59.56331 32.66386 -20.77610 1.000 28.43398 70 LYS A C 1
ATOM 536 O O . LYS A 1 70 ? 60.06157 32.34789 -21.86584 1.000 29.85540 70 LYS A O 1
ATOM 542 N N . PRO A 1 71 ? 59.08382 31.75783 -19.92966 1.000 29.89744 71 PRO A N 1
ATOM 543 C CA . PRO A 1 71 ? 59.16165 30.33323 -20.25401 1.000 26.61339 71 PRO A CA 1
ATOM 544 C C . PRO A 1 71 ? 58.08184 29.92244 -21.24081 1.000 24.53618 71 PRO A C 1
ATOM 545 O O . PRO A 1 71 ? 57.07046 30.60114 -21.42082 1.000 25.70999 71 PRO A O 1
ATOM 549 N N . VAL A 1 72 ? 58.31059 28.76672 -21.86005 1.000 23.20672 72 VAL A N 1
ATOM 550 C CA . VAL A 1 72 ? 57.33835 28.14419 -22.74299 1.000 20.73296 72 VAL A CA 1
ATOM 551 C C . VAL A 1 72 ? 56.78791 26.89381 -22.05896 1.000 22.10244 72 VAL A C 1
ATOM 552 O O . VAL A 1 72 ? 57.31434 26.43149 -21.04704 1.000 20.99903 72 VAL A O 1
ATOM 556 N N . ARG A 1 73 ? 55.69964 26.36632 -22.62928 1.000 21.04876 73 ARG A N 1
ATOM 557 C CA . ARG A 1 73 ? 55.00156 25.18996 -22.11238 1.000 21.28187 73 ARG A CA 1
ATOM 558 C C . ARG A 1 73 ? 55.95569 24.07417 -21.70570 1.000 22.68088 73 ARG A C 1
ATOM 559 O O . ARG A 1 73 ? 55.90270 23.58057 -20.57149 1.000 22.15598 73 ARG A O 1
ATOM 567 N N . ASN A 1 74 ? 56.83425 23.65844 -22.62191 1.000 19.15289 74 ASN A N 1
ATOM 568 C CA . ASN A 1 74 ? 57.65089 22.48187 -22.32831 1.000 24.12904 74 ASN A CA 1
ATOM 569 C C . ASN A 1 74 ? 58.63776 22.74616 -21.19097 1.000 21.49867 74 ASN A C 1
ATOM 570 O O . ASN A 1 74 ? 59.00583 21.80732 -20.46191 1.000 23.18918 74 ASN A O 1
ATOM 575 N N . GLN A 1 75 ? 59.07904 23.99746 -21.01317 1.000 22.10320 75 GLN A N 1
ATOM 576 C CA . GLN A 1 75 ? 59.93473 24.32257 -19.87828 1.000 19.95689 75 GLN A CA 1
ATOM 577 C C . GLN A 1 75 ? 59.18127 24.19206 -18.56350 1.000 22.12338 75 GLN A C 1
ATOM 578 O O . GLN A 1 75 ? 59.73196 23.69923 -17.57215 1.000 21.21217 75 GLN A O 1
ATOM 584 N N . ALA A 1 76 ? 57.93203 24.65420 -18.53062 1.000 19.50466 76 ALA A N 1
ATOM 585 C CA . ALA A 1 76 ? 57.15099 24.54865 -17.30548 1.000 18.60504 76 ALA A CA 1
ATOM 586 C C . ALA A 1 76 ? 56.84554 23.09864 -16.98876 1.000 19.60477 76 ALA A C 1
ATOM 587 O O . ALA A 1 76 ? 56.89119 22.70415 -15.82200 1.000 20.49436 76 ALA A O 1
ATOM 589 N N . LEU A 1 77 ? 56.54831 22.29421 -18.01643 1.000 20.22392 77 LEU A N 1
ATOM 590 C CA . LEU A 1 77 ? 56.32178 20.87095 -17.78488 1.000 19.64262 77 LEU A CA 1
ATOM 591 C C . LEU A 1 77 ? 57.54678 20.22906 -17.14726 1.000 20.45096 77 LEU A C 1
ATOM 592 O O . LEU A 1 77 ? 57.43031 19.51383 -16.14285 1.000 19.85672 77 LEU A O 1
ATOM 597 N N . ALA A 1 78 ? 58.73891 20.51699 -17.68600 1.000 19.06192 78 ALA A N 1
ATOM 598 C CA . ALA A 1 78 ? 59.95991 19.96821 -17.09603 1.000 21.89255 78 ALA A CA 1
ATOM 599 C C . ALA A 1 78 ? 60.15313 20.45918 -15.66457 1.000 24.08891 78 ALA A C 1
ATOM 600 O O . ALA A 1 78 ? 60.59883 19.69708 -14.79051 1.000 22.42751 78 ALA A O 1
ATOM 602 N N . TYR A 1 79 ? 59.81766 21.72766 -15.39973 1.000 20.23355 79 TYR A N 1
ATOM 603 C CA . TYR A 1 79 ? 60.00523 22.27385 -14.05939 1.000 20.23949 79 TYR A CA 1
ATOM 604 C C . TYR A 1 79 ? 59.13227 21.55276 -13.03735 1.000 20.95841 79 TYR A C 1
ATOM 605 O O . TYR A 1 79 ? 59.61218 21.12252 -11.98160 1.000 22.55152 79 TYR A O 1
ATOM 614 N N . TYR A 1 80 ? 57.83424 21.42242 -13.32041 1.000 21.95490 80 TYR A N 1
ATOM 615 C CA . TYR A 1 80 ? 56.96254 20.84771 -12.29998 1.000 22.92790 80 TYR A CA 1
ATOM 616 C C . TYR A 1 80 ? 57.21660 19.35560 -12.09918 1.000 23.79199 80 TYR A C 1
ATOM 617 O O . TYR A 1 80 ? 57.04579 18.86706 -10.98220 1.000 21.58983 80 TYR A O 1
ATOM 626 N N . ARG A 1 81 ? 57.63369 18.62262 -13.14309 1.000 22.03129 81 ARG A N 1
ATOM 627 C CA . ARG A 1 81 ? 58.08780 17.24580 -12.92456 1.000 21.05128 81 ARG A CA 1
ATOM 628 C C . ARG A 1 81 ? 59.24393 17.20870 -11.93235 1.000 24.64326 81 ARG A C 1
ATOM 629 O O . ARG A 1 81 ? 59.26856 16.38167 -11.00785 1.000 26.29197 81 ARG A O 1
ATOM 637 N N . GLU A 1 82 ? 60.21958 18.09932 -12.11425 1.000 22.43635 82 GLU A N 1
ATOM 638 C CA . GLU A 1 82 ? 61.36088 18.12825 -11.21279 1.000 23.29979 82 GLU A CA 1
ATOM 639 C C . GLU A 1 82 ? 60.95390 18.53026 -9.80493 1.000 24.10763 82 GLU A C 1
ATOM 640 O O . GLU A 1 82 ? 61.49296 17.99360 -8.82882 1.000 26.04521 82 GLU A O 1
ATOM 646 N N . VAL A 1 83 ? 60.01643 19.47842 -9.67167 1.000 24.11233 83 VAL A N 1
ATOM 647 C CA . VAL A 1 83 ? 59.52365 19.83336 -8.34376 1.000 24.54595 83 VAL A CA 1
ATOM 648 C C . VAL A 1 83 ? 58.95877 18.60465 -7.63951 1.000 22.74665 83 VAL A C 1
ATOM 649 O O . VAL A 1 83 ? 59.28728 18.33069 -6.48032 1.000 22.58921 83 VAL A O 1
ATOM 653 N N . VAL A 1 84 ? 58.07605 17.86609 -8.32018 1.000 24.25267 84 VAL A N 1
ATOM 654 C CA . VAL A 1 84 ? 57.40047 16.73859 -7.68533 1.000 23.91138 84 VAL A CA 1
ATOM 655 C C . VAL A 1 84 ? 58.41086 15.65699 -7.32741 1.000 23.44282 84 VAL A C 1
ATOM 656 O O . VAL A 1 84 ? 58.34375 15.05687 -6.24469 1.000 26.36080 84 VAL A O 1
ATOM 660 N N . ARG A 1 85 ? 59.40583 15.44378 -8.19035 1.000 23.31886 85 ARG A N 1
ATOM 661 C CA . ARG A 1 85 ? 60.45088 14.46851 -7.87934 1.000 22.61513 85 ARG A CA 1
ATOM 662 C C . ARG A 1 85 ? 61.27939 14.90906 -6.67850 1.000 26.45544 85 ARG A C 1
ATOM 663 O O . ARG A 1 85 ? 61.48592 14.13569 -5.73260 1.000 28.13697 85 ARG A O 1
ATOM 671 N N . ARG A 1 86 ? 61.76777 16.15476 -6.69528 1.000 29.10319 86 ARG A N 1
ATOM 672 C CA . ARG A 1 86 ? 62.66329 16.61305 -5.63339 1.000 25.82922 86 ARG A CA 1
ATOM 673 C C . ARG A 1 86 ? 61.96909 16.70219 -4.28186 1.000 32.02885 86 ARG A C 1
ATOM 674 O O . ARG A 1 86 ? 62.60722 16.48617 -3.24607 1.000 32.70247 86 ARG A O 1
ATOM 682 N N . LYS A 1 87 ? 60.67973 17.01429 -4.26452 1.000 28.80083 87 LYS A N 1
ATOM 683 C CA . LYS A 1 87 ? 59.95510 17.18173 -3.01747 1.000 30.61168 87 LYS A CA 1
ATOM 684 C C . LYS A 1 87 ? 59.20401 15.92891 -2.60193 1.000 32.84902 87 LYS A C 1
ATOM 685 O O . LYS A 1 87 ? 58.60074 15.91264 -1.52479 1.000 34.34684 87 LYS A O 1
ATOM 691 N N . SER A 1 88 ? 59.25931 14.87316 -3.41266 1.000 29.60740 88 SER A N 1
ATOM 692 C CA . SER A 1 88 ? 58.54180 13.62435 -3.15507 1.000 30.51499 88 SER A CA 1
ATOM 693 C C . SER A 1 88 ? 57.07420 13.87787 -2.81673 1.000 29.76048 88 SER A C 1
ATOM 694 O O . SER A 1 88 ? 56.53175 13.32701 -1.85658 1.000 31.70252 88 SER A O 1
ATOM 697 N N . VAL A 1 89 ? 56.42680 14.74013 -3.60933 1.000 28.15661 89 VAL A N 1
ATOM 698 C CA . VAL A 1 89 ? 54.98726 14.91703 -3.46758 1.000 23.06073 89 VAL A CA 1
ATOM 699 C C . VAL A 1 89 ? 54.27905 13.61504 -3.83710 1.000 27.39294 89 VAL A C 1
ATOM 700 O O . VAL A 1 89 ? 54.63824 12.94649 -4.81283 1.000 29.40117 89 VAL A O 1
ATOM 704 N N . ARG A 1 90 ? 53.27111 13.24086 -3.04347 1.000 28.26587 90 ARG A N 1
ATOM 705 C CA . ARG A 1 90 ? 52.49293 12.02337 -3.26867 1.000 28.17750 90 ARG A CA 1
ATOM 706 C C . ARG A 1 90 ? 51.34963 12.33446 -4.22736 1.000 29.46103 90 ARG A C 1
ATOM 707 O O . ARG A 1 90 ? 50.43634 13.08564 -3.87448 1.000 29.59632 90 ARG A O 1
ATOM 715 N N . VAL A 1 91 ? 51.38266 11.76321 -5.42918 1.000 26.89784 91 VAL A N 1
ATOM 716 C CA . VAL A 1 91 ? 50.33127 11.99042 -6.41603 1.000 25.95239 91 VAL A CA 1
ATOM 717 C C . VAL A 1 91 ? 49.73268 10.65462 -6.82548 1.000 29.19627 91 VAL A C 1
ATOM 718 O O . VAL A 1 91 ? 50.45417 9.75394 -7.28073 1.000 29.32764 91 VAL A O 1
ATOM 722 N N . ASN A 1 92 ? 48.41664 10.52838 -6.66767 1.000 26.22850 92 ASN A N 1
ATOM 723 C CA . ASN A 1 92 ? 47.65681 9.43218 -7.27035 1.000 25.45855 92 ASN A CA 1
ATOM 724 C C . ASN A 1 92 ? 47.14073 9.96893 -8.59850 1.000 28.71020 92 ASN A C 1
ATOM 725 O O . ASN A 1 92 ? 46.16456 10.72617 -8.63212 1.000 30.44937 92 ASN A O 1
ATOM 730 N N . ALA A 1 93 ? 47.82158 9.60835 -9.68843 1.000 24.26666 93 ALA A N 1
ATOM 731 C CA . ALA A 1 93 ? 47.52121 10.09514 -11.02381 1.000 22.20215 93 ALA A CA 1
ATOM 732 C C . ALA A 1 93 ? 46.49415 9.20735 -11.71908 1.000 21.79914 93 ALA A C 1
ATOM 733 O O . ALA A 1 93 ? 46.23571 8.06576 -11.31365 1.000 25.02213 93 ALA A O 1
ATOM 735 N N . PHE A 1 94 ? 45.90185 9.76298 -12.77488 1.000 23.14569 94 PHE A N 1
ATOM 736 C CA . PHE A 1 94 ? 44.86750 9.09833 -13.56760 1.000 23.44261 94 PHE A CA 1
ATOM 737 C C . PHE A 1 94 ? 43.76360 8.55264 -12.67463 1.000 25.49315 94 PHE A C 1
ATOM 738 O O . PHE A 1 94 ? 43.27479 7.43269 -12.84855 1.000 27.59091 94 PHE A O 1
ATOM 746 N N . GLU A 1 95 ? 43.35435 9.38461 -11.71758 1.000 25.32962 95 GLU A N 1
ATOM 747 C CA . GLU A 1 95 ? 42.34046 9.04721 -10.73605 1.000 25.27980 95 GLU A CA 1
ATOM 748 C C . GLU A 1 95 ? 41.45617 10.27132 -10.56904 1.000 29.08518 95 GLU A C 1
ATOM 749 O O . GLU A 1 95 ? 41.94999 11.33204 -10.18384 1.000 25.15015 95 GLU A O 1
ATOM 755 N N . ARG A 1 96 ? 40.16509 10.12375 -10.85170 1.000 30.83244 96 ARG A N 1
ATOM 756 C CA . ARG A 1 96 ? 39.21091 11.22773 -10.81914 1.000 28.56948 96 ARG A CA 1
ATOM 757 C C . ARG A 1 96 ? 38.40836 11.19035 -9.52476 1.000 28.09648 96 ARG A C 1
ATOM 758 O O . ARG A 1 96 ? 37.75354 10.18224 -9.23085 1.000 28.58046 96 ARG A O 1
ATOM 766 N N . VAL A 1 97 ? 38.42488 12.29071 -8.77377 1.000 26.51608 97 VAL A N 1
ATOM 767 C CA . VAL A 1 97 ? 37.57588 12.40657 -7.58655 1.000 27.37483 97 VAL A CA 1
ATOM 768 C C . VAL A 1 97 ? 36.14022 12.65245 -8.03545 1.000 30.01540 97 VAL A C 1
ATOM 769 O O . VAL A 1 97 ? 35.86655 13.60603 -8.77337 1.000 34.58518 97 VAL A O 1
ATOM 773 N N . GLU A 1 98 ? 35.22270 11.77923 -7.61255 1.000 29.75660 98 GLU A N 1
ATOM 774 C CA . GLU A 1 98 ? 33.81674 11.88686 -7.99356 1.000 34.27569 98 GLU A CA 1
ATOM 775 C C . GLU A 1 98 ? 32.97575 12.64048 -6.96932 1.000 40.72061 98 GLU A C 1
ATOM 776 O O . GLU A 1 98 ? 32.15672 13.48601 -7.34667 1.000 40.56600 98 GLU A O 1
ATOM 782 N N . LYS A 1 99 ? 33.15933 12.35402 -5.68363 1.000 38.70070 99 LYS A N 1
ATOM 783 C CA . LYS A 1 99 ? 32.31358 12.92158 -4.64600 1.000 42.02916 99 LYS A CA 1
ATOM 784 C C . LYS A 1 99 ? 33.11596 13.09247 -3.36610 1.000 40.91632 99 LYS A C 1
ATOM 785 O O . LYS A 1 99 ? 34.05755 12.34299 -3.09940 1.000 38.25624 99 LYS A O 1
ATOM 791 N N . VAL A 1 100 ? 32.72870 14.09367 -2.58022 1.000 38.60104 100 VAL A N 1
ATOM 792 C CA . VAL A 1 100 ? 33.25056 14.31423 -1.23586 1.000 33.56403 100 VAL A CA 1
ATOM 793 C C . VAL A 1 100 ? 32.05253 14.53324 -0.32450 1.000 40.87918 100 VAL A C 1
ATOM 794 O O . VAL A 1 100 ? 31.24749 15.44055 -0.56613 1.000 45.51077 100 VAL A O 1
ATOM 798 N N . GLN A 1 101 ? 31.93434 13.71573 0.72175 1.000 39.85686 101 GLN A N 1
ATOM 799 C CA . GLN A 1 101 ? 30.79431 13.79754 1.62422 1.000 40.48836 101 GLN A CA 1
ATOM 800 C C . GLN A 1 101 ? 31.25777 13.66712 3.06732 1.000 43.20554 101 GLN A C 1
ATOM 801 O O . GLN A 1 101 ? 32.24349 12.98608 3.36306 1.000 43.24182 101 GLN A O 1
ATOM 807 N N . LYS A 1 102 ? 30.51629 14.30857 3.96726 1.000 48.42511 102 LYS A N 1
ATOM 808 C CA . LYS A 1 102 ? 30.83144 14.23818 5.38688 1.000 49.62403 102 LYS A CA 1
ATOM 809 C C . LYS A 1 102 ? 30.62893 12.82624 5.92330 1.000 51.83056 102 LYS A C 1
ATOM 810 O O . LYS A 1 102 ? 29.70391 12.11164 5.52418 1.000 52.29689 102 LYS A O 1
ATOM 816 N N . ASP A 1 103 ? 31.51145 12.42632 6.83718 1.000 49.07931 103 ASP A N 1
ATOM 817 C CA . ASP A 1 103 ? 31.44441 11.11138 7.47979 1.000 51.35841 103 ASP A CA 1
ATOM 818 C C . ASP A 1 103 ? 31.97511 11.30799 8.90055 1.000 49.53135 103 ASP A C 1
ATOM 819 O O . ASP A 1 103 ? 33.17444 11.17017 9.15234 1.000 50.70185 103 ASP A O 1
ATOM 824 N N . GLY A 1 104 ? 31.07083 11.65725 9.81193 1.000 50.65594 104 GLY A N 1
ATOM 825 C CA . GLY A 1 104 ? 31.49511 12.00419 11.15846 1.000 52.38747 104 GLY A CA 1
ATOM 826 C C . GLY A 1 104 ? 32.23819 13.32212 11.13924 1.000 49.62524 104 GLY A C 1
ATOM 827 O O . GLY A 1 104 ? 31.76814 14.31581 10.57559 1.000 50.33184 104 GLY A O 1
ATOM 828 N N . GLU A 1 105 ? 33.42051 13.34264 11.75149 1.000 51.01347 105 GLU A N 1
ATOM 829 C CA . GLU A 1 105 ? 34.28859 14.50909 11.69693 1.000 52.79286 105 GLU A CA 1
ATOM 830 C C . GLU A 1 105 ? 35.34738 14.37362 10.60704 1.000 55.13828 105 GLU A C 1
ATOM 831 O O . GLU A 1 105 ? 36.36766 15.07024 10.64349 1.000 63.65359 105 GLU A O 1
ATOM 837 N N . ALA A 1 106 ? 35.12365 13.48104 9.64240 1.000 45.25026 106 ALA A N 1
ATOM 838 C CA . ALA A 1 106 ? 36.00474 13.35394 8.48742 1.000 40.56929 106 ALA A CA 1
ATOM 839 C C . ALA A 1 106 ? 35.19622 13.39461 7.19766 1.000 40.67010 106 ALA A C 1
ATOM 840 O O . ALA A 1 106 ? 34.01147 13.74870 7.20766 1.000 44.62345 106 ALA A O 1
ATOM 842 N N . PHE A 1 107 ? 35.82519 13.02848 6.08482 1.000 42.46725 107 PHE A N 1
ATOM 843 C CA . PHE A 1 107 ? 35.20304 13.09175 4.77037 1.000 42.38027 107 PHE A CA 1
ATOM 844 C C . PHE A 1 107 ? 35.46691 11.79356 4.02495 1.000 43.29372 107 PHE A C 1
ATOM 845 O O . PHE A 1 107 ? 36.60437 11.31472 4.00642 1.000 48.67507 107 PHE A O 1
ATOM 853 N N . GLN A 1 108 ? 34.42263 11.22595 3.41705 1.000 42.05839 108 GLN A N 1
ATOM 854 C CA . GLN A 1 108 ? 34.59113 10.14566 2.44881 1.000 38.23908 108 GLN A CA 1
ATOM 855 C C . GLN A 1 108 ? 34.81513 10.72533 1.06217 1.000 40.45123 108 GLN A C 1
ATOM 856 O O . GLN A 1 108 ? 34.02856 11.55563 0.59396 1.000 38.90688 108 GLN A O 1
ATOM 862 N N . VAL A 1 109 ? 35.87432 10.26594 0.40258 1.000 37.30589 109 VAL A N 1
ATOM 863 C CA . VAL A 1 109 ? 36.25355 10.72221 -0.92690 1.000 35.99883 109 VAL A CA 1
ATOM 864 C C . VAL A 1 109 ? 36.14286 9.52146 -1.85704 1.000 34.94837 109 VAL A C 1
ATOM 865 O O . VAL A 1 109 ? 36.89621 8.55193 -1.70951 1.000 37.40363 109 VAL A O 1
ATOM 869 N N . GLU A 1 110 ? 35.20987 9.57614 -2.80707 1.000 36.52649 110 GLU A N 1
ATOM 870 C CA . GLU A 1 110 ? 35.03969 8.51155 -3.79252 1.000 37.29574 110 GLU A CA 1
ATOM 871 C C . GLU A 1 110 ? 35.72057 8.87972 -5.10310 1.000 36.40022 110 GLU A C 1
ATOM 872 O O . GLU A 1 110 ? 35.57170 9.99983 -5.60061 1.000 34.16024 110 GLU A O 1
ATOM 878 N N . THR A 1 111 ? 36.45902 7.92686 -5.67253 1.000 32.69550 111 THR A N 1
ATOM 879 C CA . THR A 1 111 ? 37.20961 8.16392 -6.89586 1.000 30.29721 111 THR A CA 1
ATOM 880 C C . THR A 1 111 ? 36.98376 7.04457 -7.90538 1.000 29.35753 111 THR A C 1
ATOM 881 O O . THR A 1 111 ? 36.48271 5.95804 -7.57999 1.000 33.56795 111 THR A O 1
ATOM 885 N N . THR A 1 112 ? 37.36262 7.34046 -9.14637 1.000 33.53151 112 THR A N 1
ATOM 886 C CA . THR A 1 112 ? 37.35980 6.38604 -10.24965 1.000 35.62443 112 THR A CA 1
ATOM 887 C C . THR A 1 112 ? 38.76898 6.31987 -10.81856 1.000 32.69588 112 THR A C 1
ATOM 888 O O . THR A 1 112 ? 39.31209 7.34163 -11.26231 1.000 31.73745 112 THR A O 1
ATOM 892 N N . LYS A 1 113 ? 39.36510 5.12639 -10.77738 1.000 31.86393 113 LYS A N 1
ATOM 893 C CA . LYS A 1 113 ? 40.73612 4.92504 -11.21636 1.000 34.77964 113 LYS A CA 1
ATOM 894 C C . LYS A 1 113 ? 40.77974 4.70393 -12.72284 1.000 36.78302 113 LYS A C 1
ATOM 895 O O . LYS A 1 113 ? 39.75028 4.66231 -13.40490 1.000 35.95435 113 LYS A O 1
ATOM 901 N N . ARG A 1 114 ? 42.00371 4.59479 -13.24905 1.000 36.49480 114 ARG A N 1
ATOM 902 C CA . ARG A 1 114 ? 42.19682 4.55896 -14.69402 1.000 38.79016 114 ARG A CA 1
ATOM 903 C C . ARG A 1 114 ? 41.47166 3.37766 -15.32816 1.000 41.40383 114 ARG A C 1
ATOM 904 O O . ARG A 1 114 ? 40.88679 3.50943 -16.40899 1.000 44.52061 114 ARG A O 1
ATOM 912 N N . ASP A 1 115 ? 41.47418 2.22895 -14.66620 1.000 37.63433 115 ASP A N 1
ATOM 913 C CA . ASP A 1 115 ? 40.83541 1.04310 -15.22968 1.000 49.75980 115 ASP A CA 1
ATOM 914 C C . ASP A 1 115 ? 39.32904 0.99141 -14.98254 1.000 54.51128 115 ASP A C 1
ATOM 915 O O . ASP A 1 115 ? 38.71515 -0.04053 -15.25327 1.000 48.91797 115 ASP A O 1
ATOM 920 N N . GLY A 1 116 ? 38.72507 2.06351 -14.47310 1.000 53.04544 116 GLY A N 1
ATOM 921 C CA . GLY A 1 116 ? 37.30459 2.09080 -14.21053 1.000 48.83124 116 GLY A CA 1
ATOM 922 C C . GLY A 1 116 ? 36.89978 1.67344 -12.81396 1.000 44.67832 116 GLY A C 1
ATOM 923 O O . GLY A 1 116 ? 35.71840 1.80477 -12.46317 1.000 51.00456 116 GLY A O 1
ATOM 924 N N . SER A 1 117 ? 37.83008 1.18524 -11.99874 1.000 38.58960 117 SER A N 1
ATOM 925 C CA . SER A 1 117 ? 37.44766 0.71082 -10.67885 1.000 35.62379 117 SER A CA 1
ATOM 926 C C . SER A 1 117 ? 37.25230 1.88062 -9.71869 1.000 39.35196 117 SER A C 1
ATOM 927 O O . SER A 1 117 ? 37.82817 2.96046 -9.88042 1.000 40.77965 117 SER A O 1
ATOM 930 N N . LYS A 1 118 ? 36.41815 1.65185 -8.71194 1.000 41.25014 118 LYS A N 1
ATOM 931 C CA . LYS A 1 118 ? 36.10233 2.65801 -7.71235 1.000 41.43692 118 LYS A CA 1
ATOM 932 C C . LYS A 1 118 ? 36.99965 2.49808 -6.49134 1.000 44.48982 118 LYS A C 1
ATOM 933 O O . LYS A 1 118 ? 37.44789 1.39688 -6.16306 1.000 45.45081 118 LYS A O 1
ATOM 939 N N . GLU A 1 119 ? 37.27186 3.62173 -5.83156 1.000 37.13677 119 GLU A N 1
ATOM 940 C CA . GLU A 1 119 ? 38.03442 3.64945 -4.59235 1.000 33.76047 119 GLU A CA 1
ATOM 941 C C . GLU A 1 119 ? 37.39327 4.66408 -3.65318 1.000 35.59551 119 GLU A C 1
ATOM 942 O O . GLU A 1 119 ? 36.77366 5.63252 -4.10278 1.000 40.78911 119 GLU A O 1
ATOM 948 N N . ILE A 1 120 ? 37.52413 4.42990 -2.34515 1.000 36.52188 120 ILE A N 1
ATOM 949 C CA . ILE A 1 120 ? 37.01994 5.34730 -1.32817 1.000 42.38972 120 ILE A CA 1
ATOM 950 C C . ILE A 1 120 ? 38.12857 5.61090 -0.31731 1.000 44.94769 120 ILE A C 1
ATOM 951 O O . ILE A 1 120 ? 38.84616 4.68880 0.08446 1.000 40.78251 120 ILE A O 1
ATOM 956 N N . TYR A 1 121 ? 38.28369 6.87848 0.06775 1.000 40.78713 121 TYR A N 1
ATOM 957 C CA . TYR A 1 121 ? 39.25091 7.31235 1.06450 1.000 34.30517 121 TYR A CA 1
ATOM 958 C C . TYR A 1 121 ? 38.52436 8.03125 2.19016 1.000 39.90241 121 TYR A C 1
ATOM 959 O O . TYR A 1 121 ? 37.46644 8.63334 1.97532 1.000 37.67008 121 TYR A O 1
ATOM 968 N N . ILE A 1 122 ? 39.12347 8.00415 3.38106 1.000 38.57093 122 ILE A N 1
ATOM 969 C CA . ILE A 1 122 ? 38.70569 8.83800 4.50721 1.000 40.22638 122 ILE A CA 1
ATOM 970 C C . ILE A 1 122 ? 39.78150 9.88454 4.74277 1.000 39.78279 122 ILE A C 1
ATOM 971 O O . ILE A 1 122 ? 40.94577 9.53829 4.97311 1.000 45.30322 122 ILE A O 1
ATOM 976 N N . ALA A 1 123 ? 39.39786 11.16024 4.71834 1.000 35.55725 123 ALA A N 1
ATOM 977 C CA . ALA A 1 123 ? 40.34288 12.24579 4.93537 1.000 36.37684 123 ALA A CA 1
ATOM 978 C C . ALA A 1 123 ? 39.81801 13.18736 6.00710 1.000 37.78486 123 ALA A C 1
ATOM 979 O O . ALA A 1 123 ? 38.61208 13.43688 6.08552 1.000 39.43286 123 ALA A O 1
ATOM 981 N N . LYS A 1 124 ? 40.73095 13.71360 6.82860 1.000 34.44345 124 LYS A N 1
ATOM 982 C CA . LYS A 1 124 ? 40.32072 14.65468 7.86541 1.000 36.37167 124 LYS A CA 1
ATOM 983 C C . LYS A 1 124 ? 40.13005 16.06089 7.31311 1.000 35.86976 124 LYS A C 1
ATOM 984 O O . LYS A 1 124 ? 39.28355 16.79944 7.81638 1.000 37.50515 124 LYS A O 1
ATOM 990 N N . TYR A 1 125 ? 40.91481 16.44674 6.30511 1.000 35.68615 125 TYR A N 1
ATOM 991 C CA . TYR A 1 125 ? 40.83887 17.76023 5.67982 1.000 34.77187 125 TYR A CA 1
ATOM 992 C C . TYR A 1 125 ? 40.85011 17.58852 4.16729 1.000 37.03726 125 TYR A C 1
ATOM 993 O O . TYR A 1 125 ? 41.43302 16.63561 3.64326 1.000 35.40268 125 TYR A O 1
ATOM 1002 N N . ILE A 1 126 ? 40.20207 18.52032 3.47373 1.000 31.37064 126 ILE A N 1
ATOM 1003 C CA . ILE A 1 126 ? 40.09972 18.50300 2.01467 1.000 30.14004 126 ILE A CA 1
ATOM 1004 C C . ILE A 1 126 ? 40.61868 19.82804 1.47425 1.000 29.61986 126 ILE A C 1
ATOM 1005 O O . ILE A 1 126 ? 40.22626 20.89419 1.95867 1.000 32.56051 126 ILE A O 1
ATOM 1010 N N . VAL A 1 127 ? 41.47681 19.76733 0.46545 1.000 30.71569 127 VAL A N 1
ATOM 1011 C CA . VAL A 1 127 ? 41.84923 20.94242 -0.31642 1.000 28.64435 127 VAL A CA 1
ATOM 1012 C C . VAL A 1 127 ? 41.30535 20.74589 -1.72389 1.000 31.88261 127 VAL A C 1
ATOM 1013 O O . VAL A 1 127 ? 41.72349 19.82070 -2.43064 1.000 30.29010 127 VAL A O 1
ATOM 1017 N N . VAL A 1 128 ? 40.37700 21.60271 -2.13517 1.000 28.65580 128 VAL A N 1
ATOM 1018 C CA . VAL A 1 128 ? 39.87785 21.56539 -3.50611 1.000 27.51618 128 VAL A CA 1
ATOM 1019 C C . VAL A 1 128 ? 40.73337 22.50500 -4.34239 1.000 26.24699 128 VAL A C 1
ATOM 1020 O O . VAL A 1 128 ? 40.77002 23.71672 -4.09255 1.000 29.38913 128 VAL A O 1
ATOM 1024 N N . ALA A 1 129 ? 41.40793 21.95038 -5.34456 1.000 24.94318 129 ALA A N 1
ATOM 1025 C CA . ALA A 1 129 ? 42.33879 22.69737 -6.17872 1.000 28.49292 129 ALA A CA 1
ATOM 1026 C C . ALA A 1 129 ? 42.13271 22.32413 -7.64496 1.000 23.80908 129 ALA A C 1
ATOM 1027 O O . ALA A 1 129 ? 43.07692 22.01050 -8.36359 1.000 24.76649 129 ALA A O 1
ATOM 1029 N N . THR A 1 130 ? 40.87875 22.35522 -8.10119 1.000 27.96520 130 THR A N 1
ATOM 1030 C CA . THR A 1 130 ? 40.51293 21.76640 -9.38697 1.000 24.01220 130 THR A CA 1
ATOM 1031 C C . THR A 1 130 ? 40.53498 22.73920 -10.56110 1.000 26.44190 130 THR A C 1
ATOM 1032 O O . THR A 1 130 ? 40.28332 22.30356 -11.68990 1.000 26.14197 130 THR A O 1
ATOM 1036 N N . GLY A 1 131 ? 40.81556 24.03000 -10.33647 1.000 28.15050 131 GLY A N 1
ATOM 1037 C CA . GLY A 1 131 ? 40.95119 24.94170 -11.46478 1.000 28.58012 131 GLY A CA 1
ATOM 1038 C C . GLY A 1 131 ? 39.64174 25.11502 -12.21996 1.000 26.88316 131 GLY A C 1
ATOM 1039 O O . GLY A 1 131 ? 38.55616 24.92529 -11.67316 1.000 29.21319 131 GLY A O 1
ATOM 1040 N N . TYR A 1 132 ? 39.74710 25.47598 -13.51920 1.000 28.90480 132 TYR A N 1
ATOM 1041 C CA . TYR A 1 132 ? 38.53981 25.51685 -14.34323 1.000 29.14082 132 TYR A CA 1
ATOM 1042 C C . TYR A 1 132 ? 38.75626 25.15682 -15.80976 1.000 26.43338 132 TYR A C 1
ATOM 1043 O O . TYR A 1 132 ? 37.78500 25.19810 -16.56947 1.000 32.47560 132 TYR A O 1
ATOM 1052 N N A TYR A 1 133 ? 39.96092 24.78150 -16.23463 0.522 32.08012 133 TYR A N 1
ATOM 1053 N N B TYR A 1 133 ? 39.97860 24.80317 -16.22780 0.478 31.76652 133 TYR A N 1
ATOM 1054 C CA A TYR A 1 133 ? 40.19671 24.53977 -17.65565 0.522 30.95742 133 TYR A CA 1
ATOM 1055 C CA B TYR A 1 133 ? 40.30946 24.51278 -17.62465 0.478 31.18073 133 TYR A CA 1
ATOM 1056 C C A TYR A 1 133 ? 39.46606 23.32219 -18.18719 0.522 31.50649 133 TYR A C 1
ATOM 1057 C C B TYR A 1 133 ? 39.55246 23.30361 -18.17177 0.478 31.22588 133 TYR A C 1
ATOM 1058 O O A TYR A 1 133 ? 39.38573 23.14456 -19.40947 0.522 27.28961 133 TYR A O 1
ATOM 1059 O O B TYR A 1 133 ? 39.53041 23.11284 -19.39420 0.478 32.11078 133 TYR A O 1
ATOM 1076 N N . ASP A 1 134 ? 38.90720 22.50188 -17.31408 1.000 32.69495 134 ASP A N 1
ATOM 1077 C CA . ASP A 1 134 ? 38.11781 21.37414 -17.76895 1.000 31.02507 134 ASP A CA 1
ATOM 1078 C C . ASP A 1 134 ? 36.73016 21.75571 -18.26010 1.000 30.73797 134 ASP A C 1
ATOM 1079 O O . ASP A 1 134 ? 36.05722 20.90339 -18.85378 1.000 34.63519 134 ASP A O 1
ATOM 1084 N N . ASN A 1 135 ? 36.27889 23.00158 -18.05114 1.000 31.45138 135 ASN A N 1
ATOM 1085 C CA . ASN A 1 135 ? 34.87100 23.35799 -18.24903 1.000 29.36942 135 ASN A CA 1
ATOM 1086 C C . ASN A 1 135 ? 34.72996 24.56385 -19.16892 1.000 31.29493 135 ASN A C 1
ATOM 1087 O O . ASN A 1 135 ? 34.60948 25.71015 -18.70034 1.000 33.98834 135 ASN A O 1
ATOM 1092 N N . PRO A 1 136 ? 34.68593 24.34499 -20.48224 1.000 27.52305 136 PRO A N 1
ATOM 1093 C CA . PRO A 1 136 ? 34.55794 25.47490 -21.41216 1.000 25.96735 136 PRO A CA 1
ATOM 1094 C C . PRO A 1 136 ? 33.22985 26.18696 -21.24700 1.000 25.43642 136 PRO A C 1
ATOM 1095 O O . PRO A 1 136 ? 32.20604 25.58068 -20.90639 1.000 31.46876 136 PRO A O 1
ATOM 1099 N N . ASN A 1 137 ? 33.25036 27.48403 -21.53441 1.000 29.96819 137 ASN A N 1
ATOM 1100 C CA . ASN A 1 137 ? 32.02623 28.28146 -21.63936 1.000 28.64084 137 ASN A CA 1
ATOM 1101 C C . ASN A 1 137 ? 31.38799 27.95432 -22.97730 1.000 29.50246 137 ASN A C 1
ATOM 1102 O O . ASN A 1 137 ? 31.70397 28.56311 -23.99979 1.000 32.42196 137 ASN A O 1
ATOM 1107 N N . TYR A 1 138 ? 30.48969 26.97481 -22.98976 1.000 29.83762 138 TYR A N 1
ATOM 1108 C CA . TYR A 1 138 ? 29.86964 26.60824 -24.24950 1.000 31.62572 138 TYR A CA 1
ATOM 1109 C C . TYR A 1 138 ? 28.93546 27.71150 -24.73421 1.000 33.31798 138 TYR A C 1
ATOM 1110 O O . TYR A 1 138 ? 28.36207 28.46909 -23.94486 1.000 36.79635 138 TYR A O 1
ATOM 1119 N N . MET A 1 139 ? 28.79676 27.79594 -26.05476 1.000 31.09713 139 MET A N 1
ATOM 1120 C CA . MET A 1 139 ? 27.93566 28.79608 -26.67543 1.000 29.49725 139 MET A CA 1
ATOM 1121 C C . MET A 1 139 ? 26.49067 28.34370 -26.80311 1.000 36.78161 139 MET A C 1
ATOM 1122 O O . MET A 1 139 ? 25.59831 29.19714 -26.89146 1.000 33.74267 139 MET A O 1
ATOM 1127 N N . ASN A 1 140 ? 26.25072 27.03159 -26.84473 1.000 36.09787 140 ASN A N 1
ATOM 1128 C CA . ASN A 1 140 ? 24.91266 26.46752 -26.99824 1.000 38.11496 140 ASN A CA 1
ATOM 1129 C C . ASN A 1 140 ? 24.25961 26.94769 -28.29449 1.000 36.30955 140 ASN A C 1
ATOM 1130 O O . ASN A 1 140 ? 23.08858 27.33335 -28.32926 1.000 44.02830 140 ASN A O 1
ATOM 1135 N N . VAL A 1 141 ? 25.03651 26.92193 -29.37212 1.000 31.73086 141 VAL A N 1
ATOM 1136 C CA . VAL A 1 141 ? 24.51707 27.20760 -30.70567 1.000 35.90688 141 VAL A CA 1
ATOM 1137 C C . VAL A 1 141 ? 24.48200 25.92141 -31.52380 1.000 34.97663 141 VAL A C 1
ATOM 1138 O O . VAL A 1 141 ? 25.32599 25.02660 -31.32519 1.000 33.53410 141 VAL A O 1
ATOM 1142 N N . PRO A 1 142 ? 23.52416 25.78106 -32.43742 1.000 33.65215 142 PRO A N 1
ATOM 1143 C CA . PRO A 1 142 ? 23.48652 24.59423 -33.30201 1.000 35.19356 142 PRO A CA 1
ATOM 1144 C C . PRO A 1 142 ? 24.76850 24.45338 -34.11892 1.000 36.86320 142 PRO A C 1
ATOM 1145 O O . PRO A 1 142 ? 25.26103 25.41304 -34.72118 1.000 35.22883 142 PRO A O 1
ATOM 1149 N N . GLY A 1 143 ? 25.30761 23.23947 -34.12829 1.000 32.48431 143 GLY A N 1
ATOM 1150 C CA . GLY A 1 143 ? 26.54978 22.94873 -34.80620 1.000 34.70259 143 GLY A CA 1
ATOM 1151 C C . GLY A 1 143 ? 27.77908 23.03334 -33.93435 1.000 31.24325 143 GLY A C 1
ATOM 1152 O O . GLY A 1 143 ? 28.84923 22.58303 -34.35992 1.000 29.53145 143 GLY A O 1
ATOM 1153 N N . GLU A 1 144 ? 27.66390 23.58486 -32.72299 1.000 27.98933 144 GLU A N 1
ATOM 1154 C CA . GLU A 1 144 ? 28.79961 23.58936 -31.80682 1.000 29.25444 144 GLU A CA 1
ATOM 1155 C C . GLU A 1 144 ? 29.27204 22.17734 -31.48667 1.000 30.53387 144 GLU A C 1
ATOM 1156 O O . GLU A 1 144 ? 30.44132 21.98942 -31.13863 1.000 29.39199 144 GLU A O 1
ATOM 1162 N N . GLU A 1 145 ? 28.39302 21.17942 -31.62012 1.000 30.37873 145 GLU A N 1
ATOM 1163 C CA . GLU A 1 145 ? 28.76728 19.80358 -31.33901 1.000 32.71997 145 GLU A CA 1
ATOM 1164 C C . GLU A 1 145 ? 29.58307 19.14700 -32.45208 1.000 34.47066 145 GLU A C 1
ATOM 1165 O O . GLU A 1 145 ? 30.12891 18.06412 -32.22307 1.000 34.16700 145 GLU A O 1
ATOM 1171 N N . LEU A 1 146 ? 29.69123 19.76116 -33.63294 1.000 29.84370 146 LEU A N 1
ATOM 1172 C CA . LEU A 1 146 ? 30.43482 19.15974 -34.73139 1.000 30.12752 146 LEU A CA 1
ATOM 1173 C C . LEU A 1 146 ? 31.92152 19.04761 -34.39991 1.000 31.38335 146 LEU A C 1
ATOM 1174 O O . LEU A 1 146 ? 32.48534 19.87614 -33.67727 1.000 28.46352 146 LEU A O 1
ATOM 1179 N N . LYS A 1 147 ? 32.55802 18.00279 -34.95176 1.000 27.68370 147 LYS A N 1
ATOM 1180 C CA . LYS A 1 147 ? 33.97019 17.75707 -34.70840 1.000 26.15975 147 LYS A CA 1
ATOM 1181 C C . LYS A 1 147 ? 34.85101 18.89047 -35.22168 1.000 24.90419 147 LYS A C 1
ATOM 1182 O O . LYS A 1 147 ? 35.98282 19.04810 -34.74391 1.000 27.04552 147 LYS A O 1
ATOM 1188 N N . LYS A 1 148 ? 34.36111 19.66623 -36.18320 1.000 24.63360 148 LYS A N 1
ATOM 1189 C CA . LYS A 1 148 ? 35.13342 20.81522 -36.67228 1.000 20.67480 148 LYS A CA 1
ATOM 1190 C C . LYS A 1 148 ? 35.18049 21.96153 -35.67981 1.000 24.92577 148 LYS A C 1
ATOM 1191 O O . LYS A 1 148 ? 35.86175 22.94984 -35.96374 1.000 24.80424 148 LYS A O 1
ATOM 1197 N N . VAL A 1 149 ? 34.51167 21.86691 -34.53388 1.000 24.17453 149 VAL A N 1
ATOM 1198 C CA . VAL A 1 149 ? 34.50371 22.91700 -33.52008 1.000 22.36003 149 VAL A CA 1
ATOM 1199 C C . VAL A 1 149 ? 35.31074 22.42604 -32.32932 1.000 24.74991 149 VAL A C 1
ATOM 1200 O O . VAL A 1 149 ? 35.10114 21.30072 -31.85522 1.000 27.75258 149 VAL A O 1
ATOM 1204 N N . ALA A 1 150 ? 36.22573 23.26159 -31.84114 1.000 21.64622 150 ALA A N 1
ATOM 1205 C CA . ALA A 1 150 ? 37.01980 22.95431 -30.66400 1.000 24.04556 150 ALA A CA 1
ATOM 1206 C C . ALA A 1 150 ? 37.06306 24.13322 -29.71061 1.000 27.78552 150 ALA A C 1
ATOM 1207 O O . ALA A 1 150 ? 37.11074 25.29603 -30.13946 1.000 25.48893 150 ALA A O 1
ATOM 1209 N N . HIS A 1 151 ? 37.06566 23.82813 -28.41064 1.000 23.94614 151 HIS A N 1
ATOM 1210 C CA . HIS A 1 151 ? 37.23066 24.84229 -27.37677 1.000 24.51515 151 HIS A CA 1
ATOM 1211 C C . HIS A 1 151 ? 38.63668 24.87139 -26.79499 1.000 27.71155 151 HIS A C 1
ATOM 1212 O O . HIS A 1 151 ? 38.85132 25.49412 -25.74659 1.000 30.60544 151 HIS A O 1
ATOM 1219 N N . TYR A 1 152 ? 39.59894 24.23604 -27.46430 1.000 24.88372 152 TYR A N 1
ATOM 1220 C CA . TYR A 1 152 ? 40.99375 24.25654 -27.06890 1.000 24.18288 152 TYR A CA 1
ATOM 1221 C C . TYR A 1 152 ? 41.81074 24.37077 -28.34104 1.000 24.18732 152 TYR A C 1
ATOM 1222 O O . TYR A 1 152 ? 41.41946 23.82488 -29.37548 1.000 26.12376 152 TYR A O 1
ATOM 1231 N N . PHE A 1 153 ? 42.91818 25.09879 -28.27057 1.000 19.98996 153 PHE A N 1
ATOM 1232 C CA . PHE A 1 153 ? 43.82728 25.22750 -29.40380 1.000 19.04999 153 PHE A CA 1
ATOM 1233 C C . PHE A 1 153 ? 45.11795 24.46199 -29.11714 1.000 20.80924 153 PHE A C 1
ATOM 1234 O O . PHE A 1 153 ? 45.66631 24.54342 -28.01039 1.000 21.31339 153 PHE A O 1
ATOM 1242 N N . LYS A 1 154 ? 45.61767 23.71730 -30.11081 1.000 19.05605 154 LYS A N 1
ATOM 1243 C CA . LYS A 1 154 ? 46.91202 23.04937 -29.93461 1.000 22.52550 154 LYS A CA 1
ATOM 1244 C C . LYS A 1 154 ? 47.99436 23.56261 -30.86842 1.000 16.69949 154 LYS A C 1
ATOM 1245 O O . LYS A 1 154 ? 49.00315 24.11844 -30.39573 1.000 20.47863 154 LYS A O 1
ATOM 1251 N N . GLU A 1 155 ? 47.83687 23.38620 -32.18672 1.000 19.94183 155 GLU A N 1
ATOM 1252 C CA . GLU A 1 155 ? 48.82581 23.81822 -33.17027 1.000 17.52637 155 GLU A CA 1
ATOM 1253 C C . GLU A 1 155 ? 48.11881 24.28742 -34.43177 1.000 16.20380 155 GLU A C 1
ATOM 1254 O O . GLU A 1 155 ? 46.99118 23.85785 -34.72925 1.000 21.21898 155 GLU A O 1
ATOM 1260 N N . GLY A 1 156 ? 48.80140 25.14335 -35.19534 1.000 19.29124 156 GLY A N 1
ATOM 1261 C CA . GLY A 1 156 ? 48.17614 25.68316 -36.38809 1.000 18.44940 156 GLY A CA 1
ATOM 1262 C C . GLY A 1 156 ? 48.40514 24.91744 -37.67456 1.000 15.09945 156 GLY A C 1
ATOM 1263 O O . GLY A 1 156 ? 47.59456 25.04944 -38.59397 1.000 17.41134 156 GLY A O 1
ATOM 1264 N N . HIS A 1 157 ? 49.48301 24.10323 -37.75545 1.000 17.55537 157 HIS A N 1
ATOM 1265 C CA . HIS A 1 157 ? 49.83890 23.46705 -39.03162 1.000 18.21117 157 HIS A CA 1
ATOM 1266 C C . HIS A 1 157 ? 48.67196 22.84220 -39.79583 1.000 17.54368 157 HIS A C 1
ATOM 1267 O O . HIS A 1 157 ? 48.55422 23.09781 -41.01413 1.000 17.88280 157 HIS A O 1
ATOM 1274 N N . PRO A 1 158 ? 47.82281 22.00134 -39.21496 1.000 18.20582 158 PRO A N 1
ATOM 1275 C CA . PRO A 1 158 ? 46.83676 21.30159 -40.05186 1.000 20.66733 158 PRO A CA 1
ATOM 1276 C C . PRO A 1 158 ? 45.73584 22.20257 -40.57082 1.000 15.23682 158 PRO A C 1
ATOM 1277 O O . PRO A 1 158 ? 44.90423 21.73092 -41.34054 1.000 18.63077 158 PRO A O 1
ATOM 1281 N N . TYR A 1 159 ? 45.73197 23.49261 -40.20143 1.000 15.86416 159 TYR A N 1
ATOM 1282 C CA . TYR A 1 159 ? 44.74309 24.44327 -40.70122 1.000 17.69693 159 TYR A CA 1
ATOM 1283 C C . TYR A 1 159 ? 45.28756 25.24750 -41.87978 1.000 16.44364 159 TYR A C 1
ATOM 1284 O O . TYR A 1 159 ? 44.60370 26.12846 -42.38608 1.000 19.26399 159 TYR A O 1
ATOM 1293 N N . PHE A 1 160 ? 46.47568 24.88174 -42.37356 1.000 17.56744 160 PHE A N 1
ATOM 1294 C CA . PHE A 1 160 ? 47.02667 25.43483 -43.60012 1.000 17.39853 160 PHE A CA 1
ATOM 1295 C C . PHE A 1 160 ? 46.02041 25.39337 -44.74095 1.000 17.47600 160 PHE A C 1
ATOM 1296 O O . PHE A 1 160 ? 45.42234 24.35136 -45.04182 1.000 18.20218 160 PHE A O 1
ATOM 1304 N N . ASP A 1 161 ? 45.80239 26.55250 -45.34467 1.000 17.25566 161 ASP A N 1
ATOM 1305 C CA . ASP A 1 161 ? 44.95113 26.70093 -46.51916 1.000 19.95393 161 ASP A CA 1
ATOM 1306 C C . ASP A 1 161 ? 43.48772 26.40867 -46.21750 1.000 22.10042 161 ASP A C 1
ATOM 1307 O O . ASP A 1 161 ? 42.72935 26.05877 -47.12333 1.000 25.15147 161 ASP A O 1
ATOM 1312 N N A ARG A 1 162 ? 43.07485 26.56003 -44.95784 0.626 18.79373 162 ARG A N 1
ATOM 1313 N N B ARG A 1 162 ? 43.06220 26.55285 -44.95963 0.374 19.26332 162 ARG A N 1
ATOM 1314 C CA A ARG A 1 162 ? 41.68483 26.35289 -44.57210 0.626 17.56118 162 ARG A CA 1
ATOM 1315 C CA B ARG A 1 162 ? 41.67603 26.32214 -44.56751 0.374 18.00186 162 ARG A CA 1
ATOM 1316 C C A ARG A 1 162 ? 41.08609 27.65853 -44.07704 0.626 19.36635 162 ARG A C 1
ATOM 1317 C C B ARG A 1 162 ? 41.07618 27.59240 -43.97578 0.374 19.34841 162 ARG A C 1
ATOM 1318 O O A ARG A 1 162 ? 41.80374 28.56824 -43.65744 0.626 18.62325 162 ARG A O 1
ATOM 1319 O O B ARG A 1 162 ? 41.78788 28.42287 -43.40258 0.374 16.60121 162 ARG A O 1
ATOM 1334 N N . ASP A 1 163 ? 39.75450 27.73202 -44.11223 1.000 20.64807 163 ASP A N 1
ATOM 1335 C CA . ASP A 1 163 ? 39.03243 28.88298 -43.58302 1.000 19.00465 163 ASP A CA 1
ATOM 1336 C C . ASP A 1 163 ? 38.70126 28.61419 -42.12359 1.000 18.60677 163 ASP A C 1
ATOM 1337 O O . ASP A 1 163 ? 37.98177 27.65962 -41.81207 1.000 21.49969 163 ASP A O 1
ATOM 1342 N N . VAL A 1 164 ? 39.22880 29.44495 -41.21630 1.000 18.45810 164 VAL A N 1
ATOM 1343 C CA . VAL A 1 164 ? 39.10569 29.17487 -39.78708 1.000 17.74861 164 VAL A CA 1
ATOM 1344 C C . VAL A 1 164 ? 38.52429 30.39377 -39.09568 1.000 18.06522 164 VAL A C 1
ATOM 1345 O O . VAL A 1 164 ? 38.92089 31.53083 -39.38258 1.000 21.38911 164 VAL A O 1
ATOM 1349 N N . VAL A 1 165 ? 37.58435 30.15289 -38.18090 1.000 17.99517 165 VAL A N 1
ATOM 1350 C CA . VAL A 1 165 ? 37.02308 31.19744 -37.33067 1.000 19.62622 165 VAL A CA 1
ATOM 1351 C C . VAL A 1 165 ? 37.56425 30.98623 -35.92384 1.000 19.46407 165 VAL A C 1
ATOM 1352 O O . VAL A 1 165 ? 37.61371 29.85169 -35.42841 1.000 21.29598 165 VAL A O 1
ATOM 1356 N N . VAL A 1 166 ? 38.00445 32.06806 -35.29905 1.000 18.40592 166 VAL A N 1
ATOM 1357 C CA . VAL A 1 166 ? 38.31378 32.08731 -33.88143 1.000 17.01453 166 VAL A CA 1
ATOM 1358 C C . VAL A 1 166 ? 37.26258 32.94145 -33.20119 1.000 19.92991 166 VAL A C 1
ATOM 1359 O O . VAL A 1 166 ? 37.05334 34.09058 -33.59712 1.000 21.47328 166 VAL A O 1
ATOM 1363 N N . ILE A 1 167 ? 36.59848 32.38834 -32.18187 1.000 18.95031 167 ILE A N 1
ATOM 1364 C CA . ILE A 1 167 ? 35.56273 33.11072 -31.43295 1.000 19.68580 167 ILE A CA 1
ATOM 1365 C C . ILE A 1 167 ? 36.19642 33.57484 -30.13133 1.000 23.08093 167 ILE A C 1
ATOM 1366 O O . ILE A 1 167 ? 36.84523 32.79194 -29.43571 1.000 27.03048 167 ILE A O 1
ATOM 1371 N N . GLY A 1 168 ? 36.01752 34.84205 -29.77999 1.000 20.27402 168 GLY A N 1
ATOM 1372 C CA . GLY A 1 168 ? 36.55640 35.36960 -28.55158 1.000 22.36905 168 GLY A CA 1
ATOM 1373 C C . GLY A 1 168 ? 37.45931 36.57242 -28.79118 1.000 24.55039 168 GLY A C 1
ATOM 1374 O O . GLY A 1 168 ? 37.89354 36.84444 -29.90638 1.000 27.71258 168 GLY A O 1
ATOM 1375 N N . GLY A 1 169 ? 37.75051 37.27033 -27.70736 1.000 29.67480 169 GLY A N 1
ATOM 1376 C CA . GLY A 1 169 ? 38.53501 38.47919 -27.86982 1.000 30.46041 169 GLY A CA 1
ATOM 1377 C C . GLY A 1 169 ? 39.67870 38.66910 -26.90386 1.000 33.27652 169 GLY A C 1
ATOM 1378 O O . GLY A 1 169 ? 40.29596 39.74320 -26.88365 1.000 32.27439 169 GLY A O 1
ATOM 1379 N N . LYS A 1 170 ? 39.97180 37.65077 -26.09848 1.000 30.45293 170 LYS A N 1
ATOM 1380 C CA . LYS A 1 170 ? 41.01660 37.76016 -25.09596 1.000 30.18671 170 LYS A CA 1
ATOM 1381 C C . LYS A 1 170 ? 42.28775 37.09593 -25.61728 1.000 29.06324 170 LYS A C 1
ATOM 1382 O O . LYS A 1 170 ? 42.41321 36.82103 -26.81170 1.000 26.18029 170 LYS A O 1
ATOM 1388 N N . ASN A 1 171 ? 43.26224 36.87098 -24.73230 1.000 26.44115 171 ASN A N 1
ATOM 1389 C CA . ASN A 1 171 ? 44.57780 36.45528 -25.21084 1.000 25.61175 171 ASN A CA 1
ATOM 1390 C C . ASN A 1 171 ? 44.55161 35.07870 -25.87595 1.000 24.31295 171 ASN A C 1
ATOM 1391 O O . ASN A 1 171 ? 45.31171 34.83632 -26.81978 1.000 22.96013 171 ASN A O 1
ATOM 1396 N N A SER A 1 172 ? 43.69232 34.16881 -25.41895 0.676 24.68915 172 SER A N 1
ATOM 1397 N N B SER A 1 172 ? 43.68035 34.17639 -25.42022 0.324 23.24873 172 SER A N 1
ATOM 1398 C CA A SER A 1 172 ? 43.64719 32.85869 -26.05785 0.676 24.22125 172 SER A CA 1
ATOM 1399 C CA B SER A 1 172 ? 43.59840 32.86616 -26.05780 0.324 23.14098 172 SER A CA 1
ATOM 1400 C C A SER A 1 172 ? 43.19139 32.97250 -27.50490 0.676 21.53905 172 SER A C 1
ATOM 1401 C C B SER A 1 172 ? 43.17008 32.99032 -27.51206 0.324 20.99204 172 SER A C 1
ATOM 1402 O O A SER A 1 172 ? 43.68111 32.24093 -28.37302 0.676 22.73078 172 SER A O 1
ATOM 1403 O O B SER A 1 172 ? 43.68968 32.28139 -28.38186 0.324 21.48748 172 SER A O 1
ATOM 1408 N N A SER A 1 173 ? 42.24967 33.88332 -27.78510 0.676 22.98916 173 SER A N 1
ATOM 1409 N N B SER A 1 173 ? 42.21786 33.88407 -27.79533 0.324 21.77740 173 SER A N 1
ATOM 1410 C CA A SER A 1 173 ? 41.79704 34.06193 -29.16069 0.676 21.53879 173 SER A CA 1
ATOM 1411 C CA B SER A 1 173 ? 41.78050 34.07316 -29.17342 0.324 21.10495 173 SER A CA 1
ATOM 1412 C C A SER A 1 173 ? 42.86267 34.74581 -30.00011 0.676 21.76408 173 SER A C 1
ATOM 1413 C C B SER A 1 173 ? 42.85695 34.75093 -30.00580 0.324 21.10294 173 SER A C 1
ATOM 1414 O O A SER A 1 173 ? 43.09346 34.35824 -31.14573 0.676 21.54178 173 SER A O 1
ATOM 1415 O O B SER A 1 173 ? 43.10284 34.35262 -31.14766 0.324 21.16383 173 SER A O 1
ATOM 1420 N N . VAL A 1 174 ? 43.48760 35.79521 -29.46379 1.000 21.87734 174 VAL A N 1
ATOM 1421 C CA . VAL A 1 174 ? 44.54807 36.47641 -30.20066 1.000 20.70507 174 VAL A CA 1
ATOM 1422 C C . VAL A 1 174 ? 45.70001 35.51579 -30.48462 1.000 20.91933 174 VAL A C 1
ATOM 1423 O O . VAL A 1 174 ? 46.21656 35.45754 -31.60735 1.000 20.72631 174 VAL A O 1
ATOM 1427 N N A ASP A 1 175 ? 46.13017 34.75307 -29.46815 0.656 18.40216 175 ASP A N 1
ATOM 1428 N N B ASP A 1 175 ? 46.11431 34.74422 -29.47499 0.344 18.72138 175 ASP A N 1
ATOM 1429 C CA A ASP A 1 175 ? 47.23420 33.81360 -29.66279 0.656 21.18277 175 ASP A CA 1
ATOM 1430 C CA B ASP A 1 175 ? 47.22903 33.82123 -29.66093 0.344 20.34423 175 ASP A CA 1
ATOM 1431 C C A ASP A 1 175 ? 46.89821 32.78943 -30.74080 0.656 21.30006 175 ASP A C 1
ATOM 1432 C C B ASP A 1 175 ? 46.90802 32.77006 -30.71620 0.344 20.51704 175 ASP A C 1
ATOM 1433 O O A ASP A 1 175 ? 47.71328 32.51986 -31.63397 0.656 21.49207 175 ASP A O 1
ATOM 1434 O O B ASP A 1 175 ? 47.74618 32.46821 -31.57530 0.344 21.45112 175 ASP A O 1
ATOM 1443 N N . ALA A 1 176 ? 45.69697 32.21065 -30.68118 1.000 17.31512 176 ALA A N 1
ATOM 1444 C CA . ALA A 1 176 ? 45.33549 31.21933 -31.69205 1.000 16.43507 176 ALA A CA 1
ATOM 1445 C C . ALA A 1 176 ? 45.29174 31.85224 -33.07176 1.000 19.52112 176 ALA A C 1
ATOM 1446 O O . ALA A 1 176 ? 45.82304 31.28947 -34.03812 1.000 17.79210 176 ALA A O 1
ATOM 1448 N N . ALA A 1 177 ? 44.68408 33.03911 -33.17733 1.000 16.86740 177 ALA A N 1
ATOM 1449 C CA . ALA A 1 177 ? 44.59092 33.70620 -34.46967 1.000 15.86057 177 ALA A CA 1
ATOM 1450 C C . ALA A 1 177 ? 45.96946 33.93777 -35.06654 1.000 19.01440 177 ALA A C 1
ATOM 1451 O O . ALA A 1 177 ? 46.16619 33.71444 -36.26434 1.000 17.98515 177 ALA A O 1
ATOM 1453 N N . LEU A 1 178 ? 46.93386 34.39690 -34.24768 1.000 18.44467 178 LEU A N 1
ATOM 1454 C CA . LEU A 1 178 ? 48.24121 34.72794 -34.79527 1.000 18.60461 178 LEU A CA 1
ATOM 1455 C C . LEU A 1 178 ? 48.96372 33.47223 -35.24568 1.000 17.89108 178 LEU A C 1
ATOM 1456 O O . LEU A 1 178 ? 49.61517 33.47040 -36.29195 1.000 19.15351 178 LEU A O 1
ATOM 1461 N N A GLU A 1 179 ? 48.83418 32.39048 -34.47516 0.562 18.22500 179 GLU A N 1
ATOM 1462 N N B GLU A 1 179 ? 48.85628 32.38656 -34.48205 0.438 18.45199 179 GLU A N 1
ATOM 1463 C CA A GLU A 1 179 ? 49.44976 31.12677 -34.85880 0.562 18.68782 179 GLU A CA 1
ATOM 1464 C CA B GLU A 1 179 ? 49.51032 31.16687 -34.93340 0.438 18.72187 179 GLU A CA 1
ATOM 1465 C C A GLU A 1 179 ? 48.81743 30.57269 -36.12495 0.562 18.92504 179 GLU A C 1
ATOM 1466 C C B GLU A 1 179 ? 48.83011 30.61568 -36.17823 0.438 18.13088 179 GLU A C 1
ATOM 1467 O O A GLU A 1 179 ? 49.51246 30.00504 -36.97752 0.562 17.73135 179 GLU A O 1
ATOM 1468 O O B GLU A 1 179 ? 49.50500 30.10120 -37.07923 0.438 17.96037 179 GLU A O 1
ATOM 1479 N N . LEU A 1 180 ? 47.49759 30.73086 -36.25408 1.000 16.29860 180 LEU A N 1
ATOM 1480 C CA . LEU A 1 180 ? 46.78584 30.29685 -37.45652 1.000 13.83265 180 LEU A CA 1
ATOM 1481 C C . LEU A 1 180 ? 47.21916 31.08201 -38.69571 1.000 17.59983 180 LEU A C 1
ATOM 1482 O O . LEU A 1 180 ? 47.43474 30.49242 -39.75846 1.000 17.89076 180 LEU A O 1
ATOM 1487 N N . VAL A 1 181 ? 47.37833 32.41841 -38.58435 1.000 16.44857 181 VAL A N 1
ATOM 1488 C CA . VAL A 1 181 ? 47.88704 33.19429 -39.71942 1.000 18.67076 181 VAL A CA 1
ATOM 1489 C C . VAL A 1 181 ? 49.26991 32.68736 -40.10773 1.000 16.12290 181 VAL A C 1
ATOM 1490 O O . VAL A 1 181 ? 49.57890 32.51198 -41.29379 1.000 19.24061 181 VAL A O 1
ATOM 1494 N N . LYS A 1 182 ? 50.12611 32.46311 -39.10676 1.000 16.56717 182 LYS A N 1
ATOM 1495 C CA . LYS A 1 182 ? 51.49136 32.01621 -39.38595 1.000 19.01306 182 LYS A CA 1
ATOM 1496 C C . LYS A 1 182 ? 51.48058 30.68247 -40.11238 1.000 20.64562 182 LYS A C 1
ATOM 1497 O O . LYS A 1 182 ? 52.34282 30.43247 -40.96185 1.000 21.77485 182 LYS A O 1
ATOM 1503 N N . SER A 1 183 ? 50.48397 29.85199 -39.83296 1.000 18.14003 183 SER A N 1
ATOM 1504 C CA . SER A 1 183 ? 50.37536 28.52163 -40.43022 1.000 15.96392 183 SER A CA 1
ATOM 1505 C C . SER A 1 183 ? 49.65144 28.52788 -41.76319 1.000 17.73001 183 SER A C 1
ATOM 1506 O O . SER A 1 183 ? 49.40512 27.44724 -42.32519 1.000 18.44025 183 SER A O 1
ATOM 1509 N N . GLY A 1 184 ? 49.25303 29.68950 -42.26293 1.000 17.53493 184 GLY A N 1
ATOM 1510 C CA . GLY A 1 184 ? 48.63756 29.74786 -43.57183 1.000 17.93364 184 GLY A CA 1
ATOM 1511 C C . GLY A 1 184 ? 47.14870 29.53625 -43.60453 1.000 21.67741 184 GLY A C 1
ATOM 1512 O O . GLY A 1 184 ? 46.60476 29.28824 -44.68600 1.000 19.70020 184 GLY A O 1
ATOM 1513 N N . ALA A 1 185 ? 46.47016 29.64211 -42.46791 1.000 17.29487 185 ALA A N 1
ATOM 1514 C CA . ALA A 1 185 ? 45.01287 29.62390 -42.46687 1.000 16.73003 185 ALA A CA 1
ATOM 1515 C C . ALA A 1 185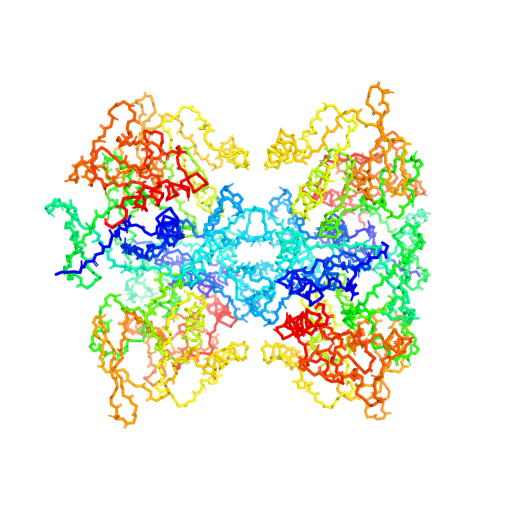 ? 44.48708 30.99357 -42.86812 1.000 18.99709 185 ALA A C 1
ATOM 1516 O O . ALA A 1 185 ? 45.19353 32.00590 -42.77200 1.000 18.60010 185 ALA A O 1
ATOM 1518 N N . ARG A 1 186 ? 43.24500 31.01579 -43.36648 1.000 17.05212 186 ARG A N 1
ATOM 1519 C CA . ARG A 1 186 ? 42.50853 32.26053 -43.58321 1.000 19.34822 186 ARG A CA 1
ATOM 1520 C C . ARG A 1 186 ? 41.63373 32.48762 -42.35603 1.000 17.50485 186 ARG A C 1
ATOM 1521 O O . ARG A 1 186 ? 40.65894 31.75799 -42.13221 1.000 19.56593 186 ARG A O 1
ATOM 1529 N N . VAL A 1 187 ? 41.99129 33.49073 -41.54819 1.000 18.24481 187 VAL A N 1
ATOM 1530 C CA . VAL A 1 187 ? 41.46178 33.63062 -40.19510 1.000 17.54369 187 VAL A CA 1
ATOM 1531 C C . VAL A 1 187 ? 40.40918 34.73298 -40.13361 1.000 17.89300 187 VAL A C 1
ATOM 1532 O O . VAL A 1 187 ? 40.62617 35.85233 -40.62092 1.000 20.03046 187 VAL A O 1
ATOM 1536 N N . THR A 1 188 ? 39.29097 34.42601 -39.48045 1.000 17.15422 188 THR A N 1
ATOM 1537 C CA . THR A 1 188 ? 38.26401 35.39474 -39.11146 1.000 18.72901 188 THR A CA 1
ATOM 1538 C C . THR A 1 188 ? 38.08482 35.33174 -37.60073 1.000 23.42497 188 THR A C 1
ATOM 1539 O O . THR A 1 188 ? 37.94117 34.23897 -37.04791 1.000 23.21109 188 THR A O 1
ATOM 1543 N N . VAL A 1 189 ? 38.11101 36.48244 -36.92844 1.000 19.34043 189 VAL A N 1
ATOM 1544 C CA . VAL A 1 189 ? 37.87538 36.54698 -35.48221 1.000 18.43139 189 VAL A CA 1
ATOM 1545 C C . VAL A 1 189 ? 36.50144 37.16289 -35.24637 1.000 19.82736 189 VAL A C 1
ATOM 1546 O O . VAL A 1 189 ? 36.17246 38.20593 -35.83005 1.000 21.58329 189 VAL A O 1
ATOM 1550 N N . LEU A 1 190 ? 35.68899 36.50346 -34.41596 1.000 20.11965 190 LEU A N 1
ATOM 1551 C CA . LEU A 1 190 ? 34.36937 36.99647 -34.04765 1.000 23.13625 190 LEU A CA 1
ATOM 1552 C C . LEU A 1 190 ? 34.34501 37.23779 -32.54798 1.000 21.03419 190 LEU A C 1
ATOM 1553 O O . LEU A 1 190 ? 34.66416 36.33868 -31.77541 1.000 22.92945 190 LEU A O 1
ATOM 1558 N N . TYR A 1 191 ? 33.93948 38.43949 -32.12810 1.000 22.02664 191 TYR A N 1
ATOM 1559 C CA . TYR A 1 191 ? 34.03602 38.80951 -30.72661 1.000 22.66402 191 TYR A CA 1
ATOM 1560 C C . TYR A 1 191 ? 32.82430 39.64500 -30.35205 1.000 26.56011 191 TYR A C 1
ATOM 1561 O O . TYR A 1 191 ? 32.46127 40.55669 -31.09685 1.000 25.00224 191 TYR A O 1
ATOM 1570 N N . ARG A 1 192 ? 32.23083 39.34914 -29.18946 1.000 27.50566 192 ARG A N 1
ATOM 1571 C CA . ARG A 1 192 ? 31.00891 40.05246 -28.77052 1.000 28.33430 192 ARG A CA 1
ATOM 1572 C C . ARG A 1 192 ? 31.27935 41.48953 -28.33852 1.000 33.75282 192 ARG A C 1
ATOM 1573 O O . ARG A 1 192 ? 30.38743 42.34436 -28.44517 1.000 32.50306 192 ARG A O 1
ATOM 1581 N N . GLY A 1 193 ? 32.46807 41.77003 -27.81404 1.000 32.17445 193 GLY A N 1
ATOM 1582 C CA . GLY A 1 193 ? 32.80973 43.12706 -27.42911 1.000 36.35282 193 GLY A CA 1
ATOM 1583 C C . GLY A 1 193 ? 32.92132 44.06900 -28.61281 1.000 32.83885 193 GLY A C 1
ATOM 1584 O O . GLY A 1 193 ? 33.11464 43.67293 -29.76143 1.000 34.35798 193 GLY A O 1
ATOM 1585 N N . ILE A 1 194 ? 32.78105 45.36930 -28.33115 1.000 38.74710 194 ILE A N 1
ATOM 1586 C CA . ILE A 1 194 ? 32.75947 46.33799 -29.42807 1.000 38.41375 194 ILE A CA 1
ATOM 1587 C C . ILE A 1 194 ? 34.11906 46.93707 -29.73131 1.000 34.74310 194 ILE A C 1
ATOM 1588 O O . ILE A 1 194 ? 34.23555 47.71430 -30.68992 1.000 39.96280 194 ILE A O 1
ATOM 1593 N N . GLU A 1 195 ? 35.14728 46.60800 -28.95385 1.000 36.08378 195 GLU A N 1
ATOM 1594 C CA . GLU A 1 195 ? 36.49479 47.07444 -29.24406 1.000 35.94074 195 GLU A CA 1
ATOM 1595 C C . GLU A 1 195 ? 37.47922 46.05082 -28.70699 1.000 38.12712 195 GLU A C 1
ATOM 1596 O O . GLU A 1 195 ? 37.09923 45.11976 -27.99306 1.000 35.25639 195 GLU A O 1
ATOM 1602 N N . TYR A 1 196 ? 38.75834 46.23253 -29.05324 1.000 33.74081 196 TYR A N 1
ATOM 1603 C CA . TYR A 1 196 ? 39.79746 45.33744 -28.55370 1.000 32.04391 196 TYR A CA 1
ATOM 1604 C C . TYR A 1 196 ? 39.72027 45.24109 -27.03970 1.000 28.31554 196 TYR A C 1
ATOM 1605 O O . TYR A 1 196 ? 39.65707 46.26028 -26.33829 1.000 32.45246 196 TYR A O 1
ATOM 1614 N N . SER A 1 197 ? 39.71087 44.00923 -26.54600 1.000 30.66536 197 SER A N 1
ATOM 1615 C CA . SER A 1 197 ? 39.62837 43.78563 -25.11203 1.000 34.91913 197 SER A CA 1
ATOM 1616 C C . SER A 1 197 ? 40.83675 44.39586 -24.40465 1.000 35.65870 197 SER A C 1
ATOM 1617 O O . SER A 1 197 ? 41.97794 44.23872 -24.86433 1.000 32.45013 197 SER A O 1
ATOM 1620 N N . PRO A 1 198 ? 40.63271 45.07712 -23.27410 1.000 38.08912 198 PRO A N 1
ATOM 1621 C CA . PRO A 1 198 ? 41.77296 45.64135 -22.54108 1.000 33.95993 198 PRO A CA 1
ATOM 1622 C C . PRO A 1 198 ? 42.66706 44.58928 -21.91796 1.000 32.28620 198 PRO A C 1
ATOM 1623 O O . PRO A 1 198 ? 43.75026 44.94045 -21.43429 1.000 40.66207 198 PRO A O 1
ATOM 1627 N N . SER A 1 199 ? 42.26521 43.31275 -21.93683 1.000 32.89231 199 SER A N 1
ATOM 1628 C CA . SER A 1 199 ? 43.07322 42.24427 -21.36818 1.000 36.40418 199 SER A CA 1
ATOM 1629 C C . SER A 1 199 ? 44.17611 41.76307 -22.30315 1.000 30.83438 199 SER A C 1
ATOM 1630 O O . SER A 1 199 ? 45.05115 41.01592 -21.85177 1.000 34.10284 199 SER A O 1
ATOM 1633 N N . ILE A 1 200 ? 44.15808 42.14674 -23.58431 1.000 29.11508 200 ILE A N 1
ATOM 1634 C CA . ILE A 1 200 ? 45.18262 41.64046 -24.49309 1.000 26.50893 200 ILE A CA 1
ATOM 1635 C C . ILE A 1 200 ? 46.53101 42.17885 -24.04442 1.000 25.19085 200 ILE A C 1
ATOM 1636 O O . ILE A 1 200 ? 46.67345 43.38159 -23.77719 1.000 30.67867 200 ILE A O 1
ATOM 1641 N N . LYS A 1 201 ? 47.50858 41.28770 -23.92040 1.000 29.04182 201 LYS A N 1
ATOM 1642 C CA . LYS A 1 201 ? 48.81845 41.69745 -23.43342 1.000 31.85382 201 LYS A CA 1
ATOM 1643 C C . LYS A 1 201 ? 49.38002 42.79659 -24.32770 1.000 32.25876 201 LYS A C 1
ATOM 1644 O O . LYS A 1 201 ? 49.26546 42.71725 -25.55636 1.000 31.91229 201 LYS A O 1
ATOM 1650 N N . PRO A 1 202 ? 49.96970 43.84522 -23.75174 1.000 32.42518 202 PRO A N 1
ATOM 1651 C CA . PRO A 1 202 ? 50.40021 44.98101 -24.57912 1.000 35.15059 202 PRO A CA 1
ATOM 1652 C C . PRO A 1 202 ? 51.50001 44.64307 -25.57359 1.000 28.63486 202 PRO A C 1
ATOM 1653 O O . PRO A 1 202 ? 51.67846 45.39838 -26.54047 1.000 33.94768 202 PRO A O 1
ATOM 1657 N N . TRP A 1 203 ? 52.24593 43.55936 -25.37498 1.000 29.21145 203 TRP A N 1
ATOM 1658 C CA . TRP A 1 203 ? 53.26832 43.19193 -26.34453 1.000 36.38244 203 TRP A CA 1
ATOM 1659 C C . TRP A 1 203 ? 52.74308 42.33275 -27.49273 1.000 39.11695 203 TRP A C 1
ATOM 1660 O O . TRP A 1 203 ? 53.47618 42.12749 -28.46843 1.000 34.12613 203 TRP A O 1
ATOM 1671 N N . ILE A 1 204 ? 51.50305 41.84627 -27.41359 1.000 32.69083 204 ILE A N 1
ATOM 1672 C CA . ILE A 1 204 ? 50.90390 41.08465 -28.49964 1.000 28.90432 204 ILE A CA 1
ATOM 1673 C C . ILE A 1 204 ? 49.91767 41.91535 -29.31228 1.000 27.22360 204 ILE A C 1
ATOM 1674 O O . ILE A 1 204 ? 49.75725 41.66151 -30.51675 1.000 27.18086 204 ILE A O 1
ATOM 1679 N N . LEU A 1 205 ? 49.25073 42.88645 -28.69629 1.000 30.32392 205 LEU A N 1
ATOM 1680 C CA . LEU A 1 205 ? 48.26950 43.69553 -29.41294 1.000 27.07701 205 LEU A CA 1
ATOM 1681 C C . LEU A 1 205 ? 48.81714 44.33437 -30.67969 1.000 32.28659 205 LEU A C 1
ATOM 1682 O O . LEU A 1 205 ? 48.11617 44.30326 -31.70158 1.000 29.51063 205 LEU A O 1
ATOM 1687 N N . PRO A 1 206 ? 50.01103 44.94012 -30.69736 1.000 29.48846 206 PRO A N 1
ATOM 1688 C CA . PRO A 1 206 ? 50.41216 45.66513 -31.91547 1.000 27.72746 206 PRO A CA 1
ATOM 1689 C C . PRO A 1 206 ? 50.36191 44.80883 -33.16787 1.000 26.77325 206 PRO A C 1
ATOM 1690 O O . PRO A 1 206 ? 49.83271 45.26103 -34.19230 1.000 28.76925 206 PRO A O 1
ATOM 1694 N N . GLU A 1 207 ? 50.87183 43.57542 -33.09861 1.000 26.85539 207 GLU A N 1
ATOM 1695 C CA . GLU A 1 207 ? 50.87350 42.69722 -34.26204 1.000 27.82496 207 GLU A CA 1
ATOM 1696 C C . GLU A 1 207 ? 49.45482 42.29836 -34.65002 1.000 24.83796 207 GLU A C 1
ATOM 1697 O O . GLU A 1 207 ? 49.11107 42.28943 -35.83606 1.000 26.14899 207 GLU A O 1
ATOM 1703 N N . PHE A 1 208 ? 48.62098 41.97123 -33.66158 1.000 25.04486 208 PHE A N 1
ATOM 1704 C CA . PHE A 1 208 ? 47.24277 41.59237 -33.95659 1.000 23.02153 208 PHE A CA 1
ATOM 1705 C C . PHE A 1 208 ? 46.47008 42.76107 -34.56393 1.000 21.33602 208 PHE A C 1
ATOM 1706 O O . PHE A 1 208 ? 45.79105 42.60682 -35.59476 1.000 21.95278 208 PHE A O 1
ATOM 1714 N N . GLU A 1 209 ? 46.55372 43.94938 -33.93830 1.000 20.80665 209 GLU A N 1
ATOM 1715 C CA . GLU A 1 209 ? 45.80181 45.09080 -34.44510 1.000 24.68131 209 GLU A CA 1
ATOM 1716 C C . GLU A 1 209 ? 46.26049 45.45186 -35.85489 1.000 23.65117 209 GLU A C 1
ATOM 1717 O O . GLU A 1 209 ? 45.44367 45.81145 -36.70868 1.000 23.78002 209 GLU A O 1
ATOM 1723 N N . ALA A 1 210 ? 47.55624 45.29284 -36.14121 1.000 24.54295 210 ALA A N 1
ATOM 1724 C CA . ALA A 1 210 ? 48.02694 45.63368 -37.48055 1.000 25.91921 210 ALA A CA 1
ATOM 1725 C C . ALA A 1 210 ? 47.44271 44.68881 -38.52448 1.000 24.60136 210 ALA A C 1
ATOM 1726 O O . ALA A 1 210 ? 47.09352 45.12042 -39.62906 1.000 24.16320 210 ALA A O 1
ATOM 1728 N N . LEU A 1 211 ? 47.33681 43.40077 -38.19368 1.000 22.82207 211 LEU A N 1
ATOM 1729 C CA . LEU A 1 211 ? 46.77537 42.42809 -39.13190 1.000 19.61001 211 LEU A CA 1
ATOM 1730 C C . LEU A 1 211 ? 45.27156 42.59325 -39.29336 1.000 20.37422 211 LEU A C 1
ATOM 1731 O O . LEU A 1 211 ? 44.71494 42.26178 -40.34781 1.000 22.68484 211 LEU A O 1
ATOM 1736 N N . VAL A 1 212 ? 44.59362 43.10053 -38.26669 1.000 20.29449 212 VAL A N 1
ATOM 1737 C CA . VAL A 1 212 ? 43.18235 43.43724 -38.40559 1.000 19.36916 212 VAL A CA 1
ATOM 1738 C C . VAL A 1 212 ? 43.00850 44.67175 -39.28586 1.000 21.60658 212 VAL A C 1
ATOM 1739 O O . VAL A 1 212 ? 42.18457 44.68992 -40.20672 1.000 22.05323 212 VAL A O 1
ATOM 1743 N N A ARG A 1 213 ? 43.80195 45.71894 -39.03617 0.513 20.32064 213 ARG A N 1
ATOM 1744 N N B ARG A 1 213 ? 43.81636 45.70776 -39.03485 0.487 20.62188 213 ARG A N 1
ATOM 1745 C CA A ARG A 1 213 ? 43.58453 46.97532 -39.74584 0.513 23.60484 213 ARG A CA 1
ATOM 1746 C CA B ARG A 1 213 ? 43.64252 46.97891 -39.72943 0.487 23.20947 213 ARG A CA 1
ATOM 1747 C C A ARG A 1 213 ? 43.81177 46.84696 -41.24931 0.513 20.40911 213 ARG A C 1
ATOM 1748 C C B ARG A 1 213 ? 43.80962 46.83671 -41.23855 0.487 20.74960 213 ARG A C 1
ATOM 1749 O O A ARG A 1 213 ? 43.16389 47.55534 -42.02853 0.513 24.20407 213 ARG A O 1
ATOM 1750 O O B ARG A 1 213 ? 43.12341 47.51874 -42.00929 0.487 24.31586 213 ARG A O 1
ATOM 1765 N N . ASN A 1 214 ? 44.72244 45.97601 -41.68511 1.000 24.30401 214 ASN A N 1
ATOM 1766 C CA . ASN A 1 214 ? 44.96037 45.81723 -43.11755 1.000 26.93738 214 ASN A CA 1
ATOM 1767 C C . ASN A 1 214 ? 44.15642 44.67221 -43.73955 1.000 29.55777 214 ASN A C 1
ATOM 1768 O O . ASN A 1 214 ? 44.35015 44.35613 -44.92107 1.000 27.77014 214 ASN A O 1
ATOM 1773 N N . GLY A 1 215 ? 43.24885 44.06208 -42.98003 1.000 22.91587 215 GLY A N 1
ATOM 1774 C CA . GLY A 1 215 ? 42.32978 43.07474 -43.50657 1.000 22.40168 215 GLY A CA 1
ATOM 1775 C C . GLY A 1 215 ? 42.86092 41.65474 -43.55610 1.000 22.11777 215 GLY A C 1
ATOM 1776 O O . GLY A 1 215 ? 42.13142 40.75536 -44.00089 1.000 24.87423 215 GLY A O 1
ATOM 1777 N N . THR A 1 216 ? 44.08183 41.40998 -43.08759 1.000 20.16850 216 THR A N 1
ATOM 1778 C CA . THR A 1 216 ? 44.60859 40.04536 -43.12160 1.000 22.17352 216 THR A CA 1
ATOM 1779 C C . THR A 1 216 ? 43.80564 39.13401 -42.20387 1.000 20.81506 216 THR A C 1
ATOM 1780 O O . THR A 1 216 ? 43.41282 38.02885 -42.59543 1.000 22.37126 216 THR A O 1
ATOM 1784 N N . ILE A 1 217 ? 43.57183 39.57370 -40.97209 1.000 20.37924 217 ILE A N 1
ATOM 1785 C CA . ILE A 1 217 ? 42.64314 38.91724 -40.06100 1.000 19.39554 217 ILE A CA 1
ATOM 1786 C C . ILE A 1 217 ? 41.31817 39.64259 -40.19074 1.000 22.42190 217 ILE A C 1
ATOM 1787 O O . ILE A 1 217 ? 41.23263 40.83148 -39.86359 1.000 22.64284 217 ILE A O 1
ATOM 1792 N N . GLN A 1 218 ? 40.30065 38.94341 -40.69488 1.000 18.82113 218 GLN A N 1
ATOM 1793 C CA . GLN A 1 218 ? 38.95448 39.49035 -40.70408 1.000 21.16576 218 GLN A CA 1
ATOM 1794 C C . GLN A 1 218 ? 38.46218 39.54050 -39.27228 1.000 22.56642 218 GLN A C 1
ATOM 1795 O O . GLN A 1 218 ? 38.66973 38.60694 -38.49710 1.000 24.09132 218 GLN A O 1
ATOM 1801 N N A MET A 1 219 ? 37.80698 40.64286 -38.92296 0.367 21.76134 219 MET A N 1
ATOM 1802 N N B MET A 1 219 ? 37.85566 40.65683 -38.88340 0.633 22.02264 219 MET A N 1
ATOM 1803 C CA A MET A 1 219 ? 37.45780 40.91481 -37.53777 0.367 23.82365 219 MET A CA 1
ATOM 1804 C CA B MET A 1 219 ? 37.46132 40.79454 -37.49023 0.633 23.56517 219 MET A CA 1
ATOM 1805 C C A MET A 1 219 ? 36.04407 41.45670 -37.49204 0.367 24.16189 219 MET A C 1
ATOM 1806 C C B MET A 1 219 ? 36.10462 41.46231 -37.41320 0.633 23.59009 219 MET A C 1
ATOM 1807 O O A MET A 1 219 ? 35.74099 42.44001 -38.17289 0.367 24.98119 219 MET A O 1
ATOM 1808 O O B MET A 1 219 ? 35.90725 42.53709 -37.98351 0.633 25.91954 219 MET A O 1
ATOM 1817 N N . HIS A 1 220 ? 35.17626 40.82506 -36.70207 1.000 21.59323 220 HIS A N 1
ATOM 1818 C CA . HIS A 1 220 ? 33.84476 41.36985 -36.47945 1.000 22.99865 220 HIS A CA 1
ATOM 1819 C C . HIS A 1 220 ? 33.64998 41.56551 -34.98579 1.000 28.54174 220 HIS A C 1
ATOM 1820 O O . HIS A 1 220 ? 33.60105 40.59155 -34.22451 1.000 29.47011 220 HIS A O 1
ATOM 1827 N N . PHE A 1 221 ? 33.57317 42.83247 -34.57397 1.000 26.57443 221 PHE A N 1
ATOM 1828 C CA . PHE A 1 221 ? 33.21976 43.21246 -33.21497 1.000 27.90185 221 PHE A CA 1
ATOM 1829 C C . PHE A 1 221 ? 31.70025 43.27679 -33.06537 1.000 26.88690 221 PHE A C 1
ATOM 1830 O O . PHE A 1 221 ? 30.97415 43.55931 -34.02199 1.000 33.73208 221 PHE A O 1
ATOM 1838 N N . GLY A 1 222 ? 31.22807 43.02971 -31.84870 1.000 29.13212 222 GLY A N 1
ATOM 1839 C CA . GLY A 1 222 ? 29.79229 42.97961 -31.61816 1.000 31.65169 222 GLY A CA 1
ATOM 1840 C C . GLY A 1 222 ? 29.11294 41.78568 -32.24945 1.000 28.47987 222 GLY A C 1
ATOM 1841 O O . GLY A 1 222 ? 27.89018 41.81745 -32.47408 1.000 30.47960 222 GLY A O 1
ATOM 1842 N N . ALA A 1 223 ? 29.87740 40.72902 -32.53705 1.000 30.47746 223 ALA A N 1
ATOM 1843 C CA . ALA A 1 223 ? 29.38832 39.56761 -33.26883 1.000 26.84593 223 ALA A CA 1
ATOM 1844 C C . ALA A 1 223 ? 28.89604 38.49262 -32.30901 1.000 26.77520 223 ALA A C 1
ATOM 1845 O O . ALA A 1 223 ? 29.51215 38.23633 -31.26950 1.000 31.33093 223 ALA A O 1
ATOM 1847 N N . HIS A 1 224 ? 27.76393 37.88693 -32.65895 1.000 30.23718 224 HIS A N 1
ATOM 1848 C CA . HIS A 1 224 ? 27.15486 36.81330 -31.88567 1.000 32.66884 224 HIS A CA 1
ATOM 1849 C C . HIS A 1 224 ? 26.93106 35.63909 -32.82520 1.000 27.19660 224 HIS A C 1
ATOM 1850 O O . HIS A 1 224 ? 26.21546 35.77031 -33.82168 1.000 29.54390 224 HIS A O 1
ATOM 1857 N N . VAL A 1 225 ? 27.57882 34.50923 -32.54308 1.000 30.75619 225 VAL A N 1
ATOM 1858 C CA . VAL A 1 225 ? 27.45283 33.35871 -33.42727 1.000 26.12639 225 VAL A CA 1
ATOM 1859 C C . VAL A 1 225 ? 26.06177 32.76069 -33.26926 1.000 28.74136 225 VAL A C 1
ATOM 1860 O O . VAL A 1 225 ? 25.54509 32.61474 -32.15424 1.000 34.64659 225 VAL A O 1
ATOM 1864 N N . LYS A 1 226 ? 25.44772 32.41952 -34.39341 1.000 27.98372 226 LYS A N 1
ATOM 1865 C CA . LYS A 1 226 ? 24.11072 31.84648 -34.39518 1.000 30.01412 226 LYS A CA 1
ATOM 1866 C C . LYS A 1 226 ? 24.05554 30.41209 -34.89759 1.000 31.15790 226 LYS A C 1
ATOM 1867 O O . LYS A 1 226 ? 23.18933 29.64656 -34.44438 1.000 33.58459 226 LYS A O 1
ATOM 1873 N N . GLU A 1 227 ? 24.94027 30.02040 -35.81578 1.000 29.91288 227 GLU A N 1
ATOM 1874 C CA . GLU A 1 227 ? 24.87226 28.69421 -36.41353 1.000 30.68412 227 GLU A CA 1
ATOM 1875 C C . GLU A 1 227 ? 26.24552 28.30180 -36.92836 1.000 28.63375 227 GLU A C 1
ATOM 1876 O O . GLU A 1 227 ? 26.96775 29.14469 -37.45659 1.000 26.15382 227 GLU A O 1
ATOM 1882 N N . ILE A 1 228 ? 26.58238 27.01959 -36.78488 1.000 25.98254 228 ILE A N 1
ATOM 1883 C CA . ILE A 1 228 ? 27.77380 26.42966 -37.39142 1.000 26.38067 228 ILE A CA 1
ATOM 1884 C C . ILE A 1 228 ? 27.32650 25.20850 -38.18964 1.000 25.43115 228 ILE A C 1
ATOM 1885 O O . ILE A 1 228 ? 26.59901 24.35118 -37.66669 1.000 31.53335 228 ILE A O 1
ATOM 1890 N N . THR A 1 229 ? 27.67550 25.17657 -39.46996 1.000 27.06077 229 THR A N 1
ATOM 1891 C CA . THR A 1 229 ? 27.43686 24.00845 -40.31406 1.000 28.57003 229 THR A CA 1
ATOM 1892 C C . THR A 1 229 ? 28.78874 23.45600 -40.75229 1.000 30.39889 229 THR A C 1
ATOM 1893 O O . THR A 1 229 ? 29.83781 23.99125 -40.39850 1.000 27.35224 229 THR A O 1
ATOM 1897 N N . GLU A 1 230 ? 28.77057 22.37858 -41.54013 1.000 34.40841 230 GLU A N 1
ATOM 1898 C CA . GLU A 1 230 ? 30.04335 21.78425 -41.94596 1.000 30.79957 230 GLU A CA 1
ATOM 1899 C C . GLU A 1 230 ? 30.88189 22.75450 -42.76445 1.000 29.23809 230 GLU A C 1
ATOM 1900 O O . GLU A 1 230 ? 32.11251 22.76019 -42.64269 1.000 27.13783 230 GLU A O 1
ATOM 1906 N N . HIS A 1 231 ? 30.24938 23.60994 -43.56469 1.000 31.77056 231 HIS A N 1
ATOM 1907 C CA . HIS A 1 231 ? 30.98976 24.45906 -44.48157 1.000 27.47642 231 HIS A CA 1
ATOM 1908 C C . HIS A 1 231 ? 30.71880 25.94560 -44.31148 1.000 24.59646 231 HIS A C 1
ATOM 1909 O O . HIS A 1 231 ? 31.28802 26.74061 -45.06801 1.000 26.36892 231 HIS A O 1
ATOM 1916 N N . THR A 1 232 ? 29.89265 26.34319 -43.34648 1.000 28.70216 232 THR A N 1
ATOM 1917 C CA . THR A 1 232 ? 29.53463 27.74612 -43.16350 1.000 29.51864 232 THR A CA 1
ATOM 1918 C C . THR A 1 232 ? 29.42880 28.07705 -41.68524 1.000 26.52160 232 THR A C 1
ATOM 1919 O O . THR A 1 232 ? 29.32738 27.20182 -40.81985 1.000 26.47876 232 THR A O 1
ATOM 1923 N N . LEU A 1 233 ? 29.41265 29.37531 -41.40229 1.000 25.94688 233 LEU A N 1
ATOM 1924 C CA . LEU A 1 233 ? 29.13476 29.85503 -40.06124 1.000 25.24943 233 LEU A CA 1
ATOM 1925 C C . LEU A 1 233 ? 28.32795 31.13351 -40.20255 1.000 25.05084 233 LEU A C 1
ATOM 1926 O O . LEU A 1 233 ? 28.60833 31.94572 -41.08447 1.000 26.82031 233 LEU A O 1
ATOM 1931 N N . THR A 1 234 ? 27.31344 31.29146 -39.35669 1.000 23.64658 234 THR A N 1
ATOM 1932 C CA . THR A 1 234 ? 26.45429 32.46293 -39.39326 1.000 26.18958 234 THR A CA 1
ATOM 1933 C C . THR A 1 234 ? 26.54470 33.19311 -38.06421 1.000 28.42439 234 THR A C 1
ATOM 1934 O O . THR A 1 234 ? 26.50396 32.57505 -36.99774 1.000 30.14327 234 THR A O 1
ATOM 1938 N N . PHE A 1 235 ? 26.66130 34.51608 -38.13379 1.000 30.90915 235 PHE A N 1
ATOM 1939 C CA . PHE A 1 235 ? 26.71384 35.33893 -36.94120 1.000 29.71526 235 PHE A CA 1
ATOM 1940 C C . PHE A 1 235 ? 25.95552 36.62904 -37.21869 1.000 26.82540 235 PHE A C 1
ATOM 1941 O O . PHE A 1 235 ? 25.72419 36.99746 -38.37545 1.000 32.20349 235 PHE A O 1
ATOM 1949 N N . THR A 1 236 ? 25.57477 37.31993 -36.14983 1.000 31.23985 236 THR A N 1
ATOM 1950 C CA . THR A 1 236 ? 24.89202 38.59211 -36.27718 1.000 33.03094 236 THR A CA 1
ATOM 1951 C C . THR A 1 236 ? 25.73050 39.70936 -35.67751 1.000 34.15562 236 THR A C 1
ATOM 1952 O O . THR A 1 236 ? 26.48180 39.51545 -34.71607 1.000 30.10804 236 THR A O 1
ATOM 1956 N N . VAL A 1 237 ? 25.58317 40.88792 -36.26706 1.000 32.23024 237 VAL A N 1
ATOM 1957 C CA . VAL A 1 237 ? 26.10481 42.13401 -35.72509 1.000 32.37901 237 VAL A CA 1
ATOM 1958 C C . VAL A 1 237 ? 24.95167 43.11426 -35.77038 1.000 34.28522 237 VAL A C 1
ATOM 1959 O O . VAL A 1 237 ? 24.38756 43.34525 -36.84410 1.000 36.45842 237 VAL A O 1
ATOM 1963 N N . ASP A 1 238 ? 24.58413 43.65766 -34.61220 1.000 36.06292 238 ASP A N 1
ATOM 1964 C CA . ASP A 1 238 ? 23.44638 44.58050 -34.51128 1.000 43.81475 238 ASP A CA 1
ATOM 1965 C C . ASP A 1 238 ? 22.17299 43.93700 -35.05938 1.000 47.45946 238 ASP A C 1
ATOM 1966 O O . ASP A 1 238 ? 21.34283 44.59081 -35.69898 1.000 49.13939 238 ASP A O 1
ATOM 1971 N N . GLY A 1 239 ? 22.02161 42.63785 -34.81453 1.000 44.71919 239 GLY A N 1
ATOM 1972 C CA . GLY A 1 239 ? 20.84806 41.90124 -35.24101 1.000 44.98697 239 GLY A CA 1
ATOM 1973 C C . GLY A 1 239 ? 20.78913 41.52487 -36.70745 1.000 49.38942 239 GLY A C 1
ATOM 1974 O O . GLY A 1 239 ? 19.80632 40.89787 -37.12333 1.000 57.09795 239 GLY A O 1
ATOM 1975 N N . GLU A 1 240 ? 21.79598 41.87239 -37.50583 1.000 41.91450 240 GLU A N 1
ATOM 1976 C CA . GLU A 1 240 ? 21.81728 41.53150 -38.92353 1.000 42.07992 240 GLU A CA 1
ATOM 1977 C C . GLU A 1 240 ? 22.80419 40.39878 -39.15741 1.000 37.73441 240 GLU A C 1
ATOM 1978 O O . GLU A 1 240 ? 23.96608 40.49200 -38.74280 1.000 36.20361 240 GLU A O 1
ATOM 1984 N N . ALA A 1 241 ? 22.34407 39.34095 -39.82844 1.000 38.21625 241 ALA A N 1
ATOM 1985 C CA . ALA A 1 241 ? 23.11106 38.10604 -39.96548 1.000 38.09068 241 ALA A CA 1
ATOM 1986 C C . ALA A 1 241 ? 24.04739 38.13876 -41.16541 1.000 41.45723 241 ALA A C 1
ATOM 1987 O O . ALA A 1 241 ? 23.71245 38.66698 -42.22985 1.000 38.16683 241 ALA A O 1
ATOM 1989 N N . LEU A 1 242 ? 25.22667 37.54357 -40.98197 1.000 34.38292 242 LEU A N 1
ATOM 1990 C CA . LEU A 1 242 ? 26.18633 37.29125 -42.04171 1.000 32.02154 242 LEU A CA 1
ATOM 1991 C C . LEU A 1 242 ? 26.55602 35.81661 -42.01088 1.000 31.94590 242 LEU A C 1
ATOM 1992 O O . LEU A 1 242 ? 26.75093 35.24320 -40.93611 1.000 31.97214 242 LEU A O 1
ATOM 1997 N N . THR A 1 243 ? 26.65767 35.21322 -43.18916 1.000 30.88837 243 THR A N 1
ATOM 1998 C CA . THR A 1 243 ? 27.06490 33.82422 -43.33399 1.000 29.49391 243 THR A CA 1
ATOM 1999 C C . THR A 1 243 ? 28.36708 33.78715 -44.11743 1.000 26.60965 243 THR A C 1
ATOM 2000 O O . THR A 1 243 ? 28.46028 34.37127 -45.19913 1.000 29.93427 243 THR A O 1
ATOM 2004 N N . ILE A 1 244 ? 29.38255 33.12791 -43.56353 1.000 25.12841 244 ILE A N 1
ATOM 2005 C CA . ILE A 1 244 ? 30.67007 33.03980 -44.22727 1.000 23.31240 244 ILE A CA 1
ATOM 2006 C C . ILE A 1 244 ? 31.04969 31.57361 -44.41879 1.000 23.73467 244 ILE A C 1
ATOM 2007 O O . ILE A 1 244 ? 30.58642 30.68206 -43.70111 1.000 26.87605 244 ILE A O 1
ATOM 2012 N N . LYS A 1 245 ? 31.91353 31.33621 -45.40604 1.000 27.01543 245 LYS A N 1
ATOM 2013 C CA . LYS A 1 245 ? 32.48496 30.00918 -45.59026 1.000 27.58218 245 LYS A CA 1
ATOM 2014 C C . LYS A 1 245 ? 33.40996 29.69950 -44.41711 1.000 23.70530 245 LYS A C 1
ATOM 2015 O O . LYS A 1 245 ? 34.13729 30.56869 -43.93771 1.000 27.88122 245 LYS A O 1
ATOM 2021 N N . ASN A 1 246 ? 33.36241 28.45589 -43.94052 1.000 22.83633 246 ASN A N 1
ATOM 2022 C CA . ASN A 1 246 ? 34.10895 28.09966 -42.74010 1.000 20.16813 246 ASN A CA 1
ATOM 2023 C C . ASN A 1 246 ? 34.40971 26.61494 -42.74380 1.000 20.52869 246 ASN A C 1
ATOM 2024 O O . ASN A 1 246 ? 33.48984 25.80766 -42.90849 1.000 22.59099 246 ASN A O 1
ATOM 2029 N N . ASP A 1 247 ? 35.67565 26.25839 -42.52190 1.000 21.12160 247 ASP A N 1
ATOM 2030 C CA . ASP A 1 247 ? 36.03575 24.85722 -42.37038 1.000 22.57320 247 ASP A CA 1
ATOM 2031 C C . ASP A 1 247 ? 36.15401 24.42989 -40.92057 1.000 20.24271 247 ASP A C 1
ATOM 2032 O O . ASP A 1 247 ? 35.67595 23.34776 -40.56791 1.000 21.45815 247 ASP A O 1
ATOM 2037 N N . PHE A 1 248 ? 36.79604 25.23708 -40.07390 1.000 20.48553 248 PHE A N 1
ATOM 2038 C CA . PHE A 1 248 ? 37.05254 24.88565 -38.68374 1.000 19.67639 248 PHE A CA 1
ATOM 2039 C C . PHE A 1 248 ? 36.81116 26.08325 -37.76337 1.000 20.86276 248 PHE A C 1
ATOM 2040 O O . PHE A 1 248 ? 37.02994 27.23956 -38.14672 1.000 20.35279 248 PHE A O 1
ATOM 2048 N N . VAL A 1 249 ? 36.36966 25.79659 -36.53436 1.000 19.95766 249 VAL A N 1
ATOM 2049 C CA . VAL A 1 249 ? 36.08305 26.82287 -35.52948 1.000 19.49456 249 VAL A CA 1
ATOM 2050 C C . VAL A 1 249 ? 36.89672 26.54638 -34.27567 1.000 22.05406 249 VAL A C 1
ATOM 2051 O O . VAL A 1 249 ? 36.87590 25.42863 -33.74853 1.000 22.72188 249 VAL A O 1
ATOM 2055 N N . PHE A 1 250 ? 37.60480 27.56134 -33.78904 1.000 19.87272 250 PHE A N 1
ATOM 2056 C CA . PHE A 1 250 ? 38.16544 27.52909 -32.44430 1.000 16.83689 250 PHE A CA 1
ATOM 2057 C C . PHE A 1 250 ? 37.35221 28.47620 -31.58150 1.000 20.83866 250 PHE A C 1
ATOM 2058 O O . PHE A 1 250 ? 37.42286 29.70053 -31.73597 1.000 22.40996 250 PHE A O 1
ATOM 2066 N N . ALA A 1 251 ? 36.57702 27.90688 -30.67003 1.000 20.60811 251 ALA A N 1
ATOM 2067 C CA . ALA A 1 251 ? 35.71916 28.70023 -29.78910 1.000 22.59103 251 ALA A CA 1
ATOM 2068 C C . ALA A 1 251 ? 36.50310 29.01649 -28.51598 1.000 24.85056 251 ALA A C 1
ATOM 2069 O O . ALA A 1 251 ? 36.50561 28.25300 -27.55402 1.000 25.80703 251 ALA A O 1
ATOM 2071 N N . MET A 1 252 ? 37.19740 30.15113 -28.50724 1.000 21.01611 252 MET A N 1
ATOM 2072 C CA . MET A 1 252 ? 38.07959 30.49264 -27.39370 1.000 25.03492 252 MET A CA 1
ATOM 2073 C C . MET A 1 252 ? 37.33843 31.43616 -26.44919 1.000 23.79592 252 MET A C 1
ATOM 2074 O O . MET A 1 252 ? 37.68130 32.60719 -26.24809 1.000 28.76468 252 MET A O 1
ATOM 2079 N N . THR A 1 253 ? 36.27691 30.86790 -25.87846 1.000 23.98385 253 THR A N 1
ATOM 2080 C CA . THR A 1 253 ? 35.24264 31.58690 -25.14191 1.000 24.84606 253 THR A CA 1
ATOM 2081 C C . THR A 1 253 ? 35.44431 31.53460 -23.62931 1.000 29.06387 253 THR A C 1
ATOM 2082 O O . THR A 1 253 ? 34.54502 31.94472 -22.87923 1.000 34.30120 253 THR A O 1
ATOM 2086 N N . GLY A 1 254 ? 36.59422 31.04448 -23.16857 1.000 31.52421 254 GLY A N 1
ATOM 2087 C CA . GLY A 1 254 ? 36.89449 31.00135 -21.75041 1.000 31.83955 254 GLY A CA 1
ATOM 2088 C C . GLY A 1 254 ? 36.34843 29.75173 -21.09246 1.000 31.65281 254 GLY A C 1
ATOM 2089 O O . GLY A 1 254 ? 35.76483 28.86965 -21.72719 1.000 28.59763 254 GLY A O 1
ATOM 2090 N N . TYR A 1 255 ? 36.52983 29.70129 -19.77315 1.000 33.66939 255 TYR A N 1
ATOM 2091 C CA . TYR A 1 255 ? 36.20060 28.53778 -18.95944 1.000 30.29792 255 TYR A CA 1
ATOM 2092 C C . TYR A 1 255 ? 35.46768 29.01886 -17.71700 1.000 36.80396 255 TYR A C 1
ATOM 2093 O O . TYR A 1 255 ? 35.38189 30.21995 -17.44711 1.000 34.79767 255 TYR A O 1
ATOM 2102 N N . HIS A 1 256 ? 34.92080 28.07496 -16.96106 1.000 32.33549 256 HIS A N 1
ATOM 2103 C CA . HIS A 1 256 ? 34.24188 28.40625 -15.71752 1.000 37.43859 256 HIS A CA 1
ATOM 2104 C C . HIS A 1 256 ? 34.49049 27.30007 -14.70738 1.000 41.42811 256 HIS A C 1
ATOM 2105 O O . HIS A 1 256 ? 34.67822 26.13742 -15.08973 1.000 37.54267 256 HIS A O 1
ATOM 2112 N N . PRO A 1 257 ? 34.50919 27.62735 -13.41562 1.000 47.52833 257 PRO A N 1
ATOM 2113 C CA . PRO A 1 257 ? 34.72124 26.59546 -12.39661 1.000 42.57925 257 PRO A CA 1
ATOM 2114 C C . PRO A 1 257 ? 33.49090 25.71774 -12.22140 1.000 39.61022 257 PRO A C 1
ATOM 2115 O O . PRO A 1 257 ? 32.35300 26.13749 -12.45756 1.000 42.05784 257 PRO A O 1
ATOM 2119 N N . ASP A 1 258 ? 33.73190 24.48057 -11.79413 1.000 40.38112 258 ASP A N 1
ATOM 2120 C CA . ASP A 1 258 ? 32.64444 23.55458 -11.49288 1.000 44.54878 258 ASP A CA 1
ATOM 2121 C C . ASP A 1 258 ? 32.18934 23.81779 -10.06111 1.000 43.08861 258 ASP A C 1
ATOM 2122 O O . ASP A 1 258 ? 32.65363 23.18969 -9.10657 1.000 36.24983 258 ASP A O 1
ATOM 2127 N N . HIS A 1 259 ? 31.25093 24.75305 -9.91372 1.000 47.51255 259 HIS A N 1
ATOM 2128 C CA . HIS A 1 259 ? 30.71695 25.07422 -8.59903 1.000 49.49035 259 HIS A CA 1
ATOM 2129 C C . HIS A 1 259 ? 29.74427 24.02492 -8.08813 1.000 46.15676 259 HIS A C 1
ATOM 2130 O O . HIS A 1 259 ? 29.51412 23.96070 -6.87547 1.000 48.46253 259 HIS A O 1
ATOM 2137 N N . SER A 1 260 ? 29.16065 23.21116 -8.97364 1.000 45.64410 260 SER A N 1
ATOM 2138 C CA . SER A 1 260 ? 28.33884 22.10076 -8.50111 1.000 52.02399 260 SER A CA 1
ATOM 2139 C C . SER A 1 260 ? 29.17666 21.13457 -7.67565 1.000 44.91420 260 SER A C 1
ATOM 2140 O O . SER A 1 260 ? 28.69318 20.55074 -6.69827 1.000 48.27102 260 SER A O 1
ATOM 2143 N N . PHE A 1 261 ? 30.44447 20.96860 -8.05241 1.000 38.75308 261 PHE A N 1
ATOM 2144 C CA . PHE A 1 261 ? 31.36479 20.16476 -7.26057 1.000 37.40652 261 PHE A CA 1
ATOM 2145 C C . PHE A 1 261 ? 31.50226 20.72470 -5.85025 1.000 39.12720 261 PHE A C 1
ATOM 2146 O O . PHE A 1 261 ? 31.47263 19.97167 -4.86922 1.000 42.02052 261 PHE A O 1
ATOM 2154 N N . LEU A 1 262 ? 31.62761 22.05047 -5.72855 1.000 39.29844 262 LEU A N 1
ATOM 2155 C CA . LEU A 1 262 ? 31.79356 22.67109 -4.41564 1.000 47.36573 262 LEU A CA 1
ATOM 2156 C C . LEU A 1 262 ? 30.50185 22.63984 -3.61068 1.000 46.96081 262 LEU A C 1
ATOM 2157 O O . LEU A 1 262 ? 30.51678 22.34758 -2.41059 1.000 39.70696 262 LEU A O 1
ATOM 2162 N N . THR A 1 263 ? 29.37749 22.99226 -4.23769 1.000 44.39952 263 THR A N 1
ATOM 2163 C CA . THR A 1 263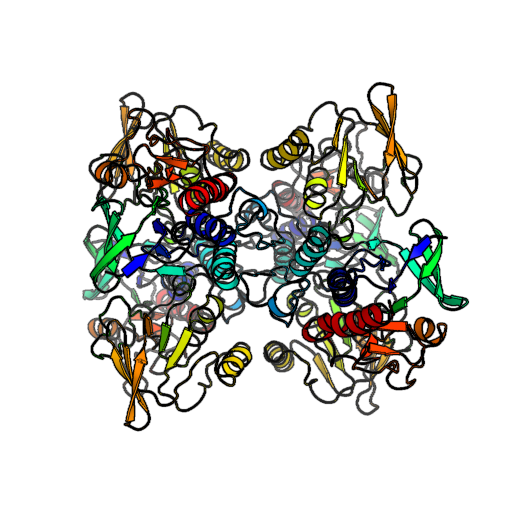 ? 28.13540 23.07879 -3.48044 1.000 43.72438 263 THR A CA 1
ATOM 2164 C C . THR A 1 263 ? 27.67427 21.71167 -2.99642 1.000 40.19397 263 THR A C 1
ATOM 2165 O O . THR A 1 263 ? 27.05471 21.61409 -1.93041 1.000 44.97461 263 THR A O 1
ATOM 2169 N N . LYS A 1 264 ? 27.96562 20.64816 -3.75109 1.000 49.00604 264 LYS A N 1
ATOM 2170 C CA . LYS A 1 264 ? 27.55792 19.31400 -3.32257 1.000 54.53353 264 LYS A CA 1
ATOM 2171 C C . LYS A 1 264 ? 28.30755 18.85135 -2.08298 1.000 53.41500 264 LYS A C 1
ATOM 2172 O O . LYS A 1 264 ? 27.84198 17.93276 -1.40308 1.000 56.71082 264 LYS A O 1
ATOM 2178 N N . MET A 1 265 ? 29.46106 19.44716 -1.78100 1.000 55.53565 265 MET A N 1
ATOM 2179 C CA . MET A 1 265 ? 30.20905 19.10566 -0.57859 1.000 53.59024 265 MET A CA 1
ATOM 2180 C C . MET A 1 265 ? 30.09086 20.18236 0.49674 1.000 52.44211 265 MET A C 1
ATOM 2181 O O . MET A 1 265 ? 30.85049 20.16219 1.46979 1.000 62.48506 265 MET A O 1
ATOM 2186 N N . GLY A 1 266 ? 29.14425 21.11023 0.35377 1.000 47.05582 266 GLY A N 1
ATOM 2187 C CA . GLY A 1 266 ? 28.79410 22.04826 1.40481 1.000 51.40712 266 GLY A CA 1
ATOM 2188 C C . GLY A 1 266 ? 29.28473 23.47213 1.21865 1.000 55.47892 266 GLY A C 1
ATOM 2189 O O . GLY A 1 266 ? 28.93915 24.33162 2.03978 1.000 53.63094 266 GLY A O 1
ATOM 2190 N N . VAL A 1 267 ? 30.07000 23.75897 0.18511 1.000 54.65523 267 VAL A N 1
ATOM 2191 C CA . VAL A 1 267 ? 30.64345 25.09219 0.01036 1.000 54.64363 267 VAL A CA 1
ATOM 2192 C C . VAL A 1 267 ? 29.61691 26.00647 -0.64634 1.000 55.43336 267 VAL A C 1
ATOM 2193 O O . VAL A 1 267 ? 29.01606 25.65453 -1.66964 1.000 60.39204 267 VAL A O 1
ATOM 2197 N N . GLN A 1 268 ? 29.42160 27.18682 -0.06279 1.000 45.71178 268 GLN A N 1
ATOM 2198 C CA . GLN A 1 268 ? 28.49418 28.18139 -0.58442 1.000 51.31016 268 GLN A CA 1
ATOM 2199 C C . GLN A 1 268 ? 29.16429 29.08657 -1.60922 1.000 52.20204 268 GLN A C 1
ATOM 2200 O O . GLN A 1 268 ? 30.34786 29.42205 -1.49731 1.000 53.36364 268 GLN A O 1
ATOM 2206 N N . ILE A 1 269 ? 28.37894 29.50395 -2.60042 1.000 51.00801 269 ILE A N 1
ATOM 2207 C CA . ILE A 1 269 ? 28.82688 30.41546 -3.64768 1.000 48.39836 269 ILE A CA 1
ATOM 2208 C C . ILE A 1 269 ? 28.14409 31.75610 -3.43944 1.000 57.10069 269 ILE A C 1
ATOM 2209 O O . ILE A 1 269 ? 26.93940 31.81697 -3.16647 1.000 57.31750 269 ILE A O 1
ATOM 2214 N N . ASP A 1 270 ? 28.91571 32.82895 -3.57425 1.000 58.33033 270 ASP A N 1
ATOM 2215 C CA . ASP A 1 270 ? 28.41782 34.18433 -3.37371 1.000 63.22435 270 ASP A CA 1
ATOM 2216 C C . ASP A 1 270 ? 27.92545 34.71758 -4.71592 1.000 62.69848 270 ASP A C 1
ATOM 2217 O O . ASP A 1 270 ? 28.71791 34.92233 -5.64126 1.000 58.32463 270 ASP A O 1
ATOM 2222 N N . GLU A 1 271 ? 26.61453 34.92056 -4.82600 1.000 72.89640 271 GLU A N 1
ATOM 2223 C CA . GLU A 1 271 ? 26.04789 35.53052 -6.01856 1.000 78.17960 271 GLU A CA 1
ATOM 2224 C C . GLU A 1 271 ? 26.43292 37.00480 -6.07389 1.000 77.29309 271 GLU A C 1
ATOM 2225 O O . GLU A 1 271 ? 26.68332 37.63538 -5.04485 1.000 79.14238 271 GLU A O 1
ATOM 2231 N N . GLU A 1 272 ? 26.47150 37.54370 -7.29742 1.000 76.16387 272 GLU A N 1
ATOM 2232 C CA . GLU A 1 272 ? 26.99283 38.86994 -7.63806 1.000 77.11061 272 GLU A CA 1
ATOM 2233 C C . GLU A 1 272 ? 28.51425 38.84317 -7.76764 1.000 74.37180 272 GLU A C 1
ATOM 2234 O O . GLU A 1 272 ? 29.05902 39.40743 -8.72238 1.000 78.10002 272 GLU A O 1
ATOM 2240 N N . THR A 1 273 ? 29.21742 38.19515 -6.83473 1.000 70.60406 273 THR A N 1
ATOM 2241 C CA . THR A 1 273 ? 30.67174 38.11302 -6.93820 1.000 63.20817 273 THR A CA 1
ATOM 2242 C C . THR A 1 273 ? 31.16091 36.82058 -7.58071 1.000 59.86148 273 THR A C 1
ATOM 2243 O O . THR A 1 273 ? 32.25077 36.81198 -8.16154 1.000 56.16318 273 THR A O 1
ATOM 2247 N N . GLY A 1 274 ? 30.38063 35.74013 -7.51813 1.000 58.20621 274 GLY A N 1
ATOM 2248 C CA . GLY A 1 274 ? 30.77412 34.48497 -8.13198 1.000 55.32944 274 GLY A CA 1
ATOM 2249 C C . GLY A 1 274 ? 31.87989 33.73187 -7.42658 1.000 56.44783 274 GLY A C 1
ATOM 2250 O O . GLY A 1 274 ? 32.35860 32.72397 -7.95505 1.000 48.93495 274 GLY A O 1
ATOM 2251 N N . ARG A 1 275 ? 32.31162 34.19669 -6.25747 1.000 57.11297 275 ARG A N 1
ATOM 2252 C CA . ARG A 1 275 ? 33.33494 33.51224 -5.48023 1.000 51.17795 275 ARG A CA 1
ATOM 2253 C C . ARG A 1 275 ? 32.69279 32.50641 -4.53729 1.000 45.53875 275 ARG A C 1
ATOM 2254 O O . ARG A 1 275 ? 31.62003 32.77207 -3.98844 1.000 46.43043 275 ARG A O 1
ATOM 2262 N N . PRO A 1 276 ? 33.34023 31.36384 -4.32941 1.000 38.85597 276 PRO A N 1
ATOM 2263 C CA . PRO A 1 276 ? 33.01660 30.54811 -3.15437 1.000 39.48942 276 PRO A CA 1
ATOM 2264 C C . PRO A 1 276 ? 33.30441 31.34437 -1.89038 1.000 36.66727 276 PRO A C 1
ATOM 2265 O O . PRO A 1 276 ? 34.16817 32.22487 -1.86879 1.000 47.81259 276 PRO A O 1
ATOM 2269 N N . PHE A 1 277 ? 32.55692 31.05271 -0.83330 1.000 38.31236 277 PHE A N 1
ATOM 2270 C CA . PHE A 1 277 ? 32.81649 31.73615 0.42645 1.000 39.70310 277 PHE A CA 1
ATOM 2271 C C . PHE A 1 277 ? 34.08048 31.16572 1.05368 1.000 45.45325 277 PHE A C 1
ATOM 2272 O O . PHE A 1 277 ? 34.21587 29.94532 1.19531 1.000 40.16535 277 PHE A O 1
ATOM 2280 N N . TYR A 1 278 ? 35.02250 32.04069 1.40212 1.000 42.82476 278 TYR A N 1
ATOM 2281 C CA . TYR A 1 278 ? 36.17689 31.57913 2.16052 1.000 38.27427 278 TYR A CA 1
ATOM 2282 C C . TYR A 1 278 ? 36.76618 32.73506 2.94648 1.000 41.72933 278 TYR A C 1
ATOM 2283 O O . TYR A 1 278 ? 36.48922 33.90412 2.67488 1.000 40.04561 278 TYR A O 1
ATOM 2292 N N . THR A 1 279 ? 37.57551 32.38305 3.93835 1.000 39.53045 279 THR A N 1
ATOM 2293 C CA . THR A 1 279 ? 38.28843 33.35231 4.76802 1.000 40.55074 279 THR A CA 1
ATOM 2294 C C . THR A 1 279 ? 39.74831 33.35033 4.32699 1.000 38.99201 279 THR A C 1
ATOM 2295 O O . THR A 1 279 ? 40.42564 32.31957 4.42358 1.000 41.79173 279 THR A O 1
ATOM 2299 N N . GLU A 1 280 ? 40.22690 34.50819 3.86590 1.000 41.85435 280 GLU A N 1
ATOM 2300 C CA . GLU A 1 280 ? 41.47042 34.57379 3.10403 1.000 49.24823 280 GLU A CA 1
ATOM 2301 C C . GLU A 1 280 ? 42.68594 34.14695 3.91661 1.000 51.58137 280 GLU A C 1
ATOM 2302 O O . GLU A 1 280 ? 43.63824 33.59455 3.34812 1.000 51.01953 280 GLU A O 1
ATOM 2308 N N . ASP A 1 281 ? 42.69681 34.41090 5.22719 1.000 51.56905 281 ASP A N 1
ATOM 2309 C CA . ASP A 1 281 ? 43.88334 34.09258 6.01750 1.000 63.20452 281 ASP A CA 1
ATOM 2310 C C . ASP A 1 281 ? 43.97930 32.61452 6.37643 1.000 62.46497 281 ASP A C 1
ATOM 2311 O O . ASP A 1 281 ? 45.01562 32.18890 6.89787 1.000 63.43973 281 ASP A O 1
ATOM 2316 N N . ARG A 1 282 ? 42.93269 31.82734 6.11904 1.000 51.77970 282 ARG A N 1
ATOM 2317 C CA . ARG A 1 282 ? 43.01883 30.37695 6.20301 1.000 44.75457 282 ARG A CA 1
ATOM 2318 C C . ARG A 1 282 ? 42.79835 29.68574 4.87147 1.000 36.64961 282 ARG A C 1
ATOM 2319 O O . ARG A 1 282 ? 43.11960 28.49609 4.75612 1.000 35.75042 282 ARG A O 1
ATOM 2327 N N . MET A 1 283 ? 42.25646 30.38789 3.87861 1.000 35.60838 283 MET A N 1
ATOM 2328 C CA . MET A 1 283 ? 41.78892 29.77194 2.63522 1.000 33.89201 283 MET A CA 1
ATOM 2329 C C . MET A 1 283 ? 40.84503 28.60893 2.92657 1.000 33.86537 283 MET A C 1
ATOM 2330 O O . MET A 1 283 ? 40.81485 27.60704 2.20087 1.000 33.84637 283 MET A O 1
ATOM 2335 N N . GLU A 1 284 ? 40.06946 28.74444 3.99277 1.000 35.91804 284 GLU A N 1
ATOM 2336 C CA . GLU A 1 284 ? 39.05769 27.77323 4.37842 1.000 36.41523 284 GLU A CA 1
ATOM 2337 C C . GLU A 1 284 ? 37.68998 28.28097 3.94046 1.000 38.77648 284 GLU A C 1
ATOM 2338 O O . GLU A 1 284 ? 37.35646 29.45012 4.16226 1.000 41.04692 284 GLU A O 1
ATOM 2344 N N . THR A 1 285 ? 36.90265 27.40427 3.31956 1.000 38.41667 285 THR A N 1
ATOM 2345 C CA . THR A 1 285 ? 35.54695 27.76332 2.92681 1.000 38.48543 285 THR A CA 1
ATOM 2346 C C . THR A 1 285 ? 34.62094 27.79972 4.14377 1.000 43.69437 285 THR A C 1
ATOM 2347 O O . THR A 1 285 ? 35.03102 27.58996 5.29067 1.000 42.08107 285 THR A O 1
ATOM 2351 N N . ASN A 1 286 ? 33.33975 28.06942 3.87706 1.000 40.94040 286 ASN A N 1
ATOM 2352 C CA . ASN A 1 286 ? 32.31748 28.04586 4.92115 1.000 43.16228 286 ASN A CA 1
ATOM 2353 C C . ASN A 1 286 ? 32.06890 26.64658 5.46224 1.000 43.40473 286 ASN A C 1
ATOM 2354 O O . ASN A 1 286 ? 31.47091 26.51107 6.53570 1.000 45.23373 286 ASN A O 1
ATOM 2359 N N . ALA A 1 287 ? 32.48064 25.61056 4.73128 1.000 42.08920 287 ALA A N 1
ATOM 2360 C CA . ALA A 1 287 ? 32.35563 24.23404 5.18427 1.000 43.77076 287 ALA A CA 1
ATOM 2361 C C . ALA A 1 287 ? 33.60796 23.87327 5.96857 1.000 41.20392 287 ALA A C 1
ATOM 2362 O O . ALA A 1 287 ? 34.70788 23.84921 5.40699 1.000 39.45862 287 ALA A O 1
ATOM 2364 N N . GLU A 1 288 ? 33.44080 23.60730 7.26153 1.000 42.70599 288 GLU A N 1
ATOM 2365 C CA . GLU A 1 288 ? 34.59111 23.37824 8.12246 1.000 42.36972 288 GLU A CA 1
ATOM 2366 C C . GLU A 1 288 ? 35.49074 22.28254 7.55535 1.000 45.53182 288 GLU A C 1
ATOM 2367 O O . GLU A 1 288 ? 35.01816 21.20980 7.16469 1.000 43.19633 288 GLU A O 1
ATOM 2373 N N . ASN A 1 289 ? 36.79097 22.58231 7.49140 1.000 39.24848 289 ASN A N 1
ATOM 2374 C CA . ASN A 1 289 ? 37.87059 21.69087 7.07492 1.000 37.54838 289 ASN A CA 1
ATOM 2375 C C . ASN A 1 289 ? 37.86497 21.40592 5.58127 1.000 36.12839 289 ASN A C 1
ATOM 2376 O O . ASN A 1 289 ? 38.58928 20.51316 5.12594 1.000 36.16876 289 ASN A O 1
ATOM 2381 N N . ILE A 1 290 ? 37.09148 22.15634 4.80409 1.000 37.08828 290 ILE A N 1
ATOM 2382 C CA . ILE A 1 290 ? 37.19479 22.15413 3.34967 1.000 34.50415 290 ILE A CA 1
ATOM 2383 C C . ILE A 1 290 ? 37.85214 23.46626 2.94489 1.000 33.94044 290 ILE A C 1
ATOM 2384 O O . ILE A 1 290 ? 37.27350 24.54443 3.13474 1.000 37.65712 290 ILE A O 1
ATOM 2389 N N . PHE A 1 291 ? 39.06736 23.36795 2.40836 1.000 33.05819 291 PHE A N 1
ATOM 2390 C CA . PHE A 1 291 ? 39.86592 24.49069 1.93776 1.000 34.31168 291 PHE A CA 1
ATOM 2391 C C . PHE A 1 291 ? 39.84912 24.53515 0.41512 1.000 33.55801 291 PHE A C 1
ATOM 2392 O O . PHE A 1 291 ? 39.50676 23.55587 -0.25726 1.000 31.29070 291 PHE A O 1
ATOM 2400 N N . ILE A 1 292 ? 40.24973 25.68033 -0.13520 1.000 33.01894 292 ILE A N 1
ATOM 2401 C CA . ILE A 1 292 ? 40.40682 25.82603 -1.58013 1.000 32.50013 292 ILE A CA 1
ATOM 2402 C C . ILE A 1 292 ? 41.75989 26.44084 -1.89439 1.000 28.33975 292 ILE A C 1
ATOM 2403 O O . ILE A 1 292 ? 42.29993 27.23646 -1.12040 1.000 32.28137 292 ILE A O 1
ATOM 2408 N N . ALA A 1 293 ? 42.30456 26.07484 -3.05079 1.000 29.08274 293 ALA A N 1
ATOM 2409 C CA . ALA A 1 293 ? 43.56479 26.63384 -3.50990 1.000 26.55209 293 ALA A CA 1
ATOM 2410 C C . ALA A 1 293 ? 43.55370 26.78399 -5.02311 1.000 32.59395 293 ALA A C 1
ATOM 2411 O O . ALA A 1 293 ? 43.09021 25.89429 -5.74170 1.000 30.84966 293 ALA A O 1
ATOM 2413 N N . GLY A 1 294 ? 44.06312 27.91643 -5.49709 1.000 28.53790 294 GLY A N 1
ATOM 2414 C CA . GLY A 1 294 ? 44.20398 28.14943 -6.92448 1.000 29.72711 294 GLY A CA 1
ATOM 2415 C C . GLY A 1 294 ? 43.02307 28.89749 -7.51478 1.000 31.54781 294 GLY A C 1
ATOM 2416 O O . GLY A 1 294 ? 42.25512 29.56780 -6.82583 1.000 29.66593 294 GLY A O 1
ATOM 2417 N N . VAL A 1 295 ? 42.87114 28.75890 -8.83422 1.000 34.48918 295 VAL A N 1
ATOM 2418 C CA . VAL A 1 295 ? 41.87484 29.56415 -9.52513 1.000 36.42777 295 VAL A CA 1
ATOM 2419 C C . VAL A 1 295 ? 40.44779 29.14599 -9.21506 1.000 32.55646 295 VAL A C 1
ATOM 2420 O O . VAL A 1 295 ? 39.51941 29.89427 -9.53762 1.000 33.59147 295 VAL A O 1
ATOM 2424 N N . ILE A 1 296 ? 40.23814 27.99950 -8.55599 1.000 32.09756 296 ILE A N 1
ATOM 2425 C CA . ILE A 1 296 ? 38.89451 27.63633 -8.10908 1.000 33.75282 296 ILE A CA 1
ATOM 2426 C C . ILE A 1 296 ? 38.35531 28.68079 -7.13580 1.000 34.70067 296 ILE A C 1
ATOM 2427 O O . ILE A 1 296 ? 37.13824 28.77605 -6.93059 1.000 35.35141 296 ILE A O 1
ATOM 2432 N N . ALA A 1 297 ? 39.23487 29.48180 -6.52971 1.000 33.77803 297 ALA A N 1
ATOM 2433 C CA . ALA A 1 297 ? 38.76492 30.48861 -5.58898 1.000 36.03449 297 ALA A CA 1
ATOM 2434 C C . ALA A 1 297 ? 38.32682 31.77625 -6.26707 1.000 42.45250 297 ALA A C 1
ATOM 2435 O O . ALA A 1 297 ? 37.79816 32.66227 -5.58319 1.000 39.47451 297 ALA A O 1
ATOM 2437 N N . ALA A 1 298 ? 38.53099 31.91326 -7.57472 1.000 41.43658 298 ALA A N 1
ATOM 2438 C CA . ALA A 1 298 ? 38.17333 33.15812 -8.24298 1.000 41.88656 298 ALA A CA 1
ATOM 2439 C C . ALA A 1 298 ? 36.66098 33.28561 -8.40815 1.000 53.18871 298 ALA A C 1
ATOM 2440 O O . ALA A 1 298 ? 35.91164 32.30624 -8.34505 1.000 49.41863 298 ALA A O 1
ATOM 2442 N N . GLY A 1 299 ? 36.22149 34.51741 -8.63020 1.000 53.46395 299 GLY A N 1
ATOM 2443 C CA . GLY A 1 299 ? 34.81924 34.84755 -8.84022 1.000 54.87208 299 GLY A CA 1
ATOM 2444 C C . GLY A 1 299 ? 34.48503 35.02827 -10.30564 1.000 58.73772 299 GLY A C 1
ATOM 2445 O O . GLY A 1 299 ? 35.01351 34.32581 -11.17588 1.000 54.92335 299 GLY A O 1
ATOM 2446 N N . ASN A 1 300 ? 33.59577 35.98837 -10.58428 1.000 59.92961 300 ASN A N 1
ATOM 2447 C CA . ASN A 1 300 ? 33.15848 36.21439 -11.95987 1.000 58.08929 300 ASN A CA 1
ATOM 2448 C C . ASN A 1 300 ? 34.29964 36.68983 -12.84998 1.000 60.75978 300 ASN A C 1
ATOM 2449 O O . ASN A 1 300 ? 34.30819 36.40217 -14.05269 1.000 61.41527 300 ASN A O 1
ATOM 2454 N N . ASN A 1 301 ? 35.25888 37.42377 -12.29380 1.000 59.58854 301 ASN A N 1
ATOM 2455 C CA . ASN A 1 301 ? 36.49818 37.71697 -13.01139 1.000 57.52542 301 ASN A CA 1
ATOM 2456 C C . ASN A 1 301 ? 37.40297 36.50088 -12.86663 1.000 48.58488 301 ASN A C 1
ATOM 2457 O O . ASN A 1 301 ? 38.09690 36.34734 -11.85978 1.000 48.47427 301 ASN A O 1
ATOM 2462 N N . ALA A 1 302 ? 37.39105 35.62014 -13.87111 1.000 55.01856 302 ALA A N 1
ATOM 2463 C CA . ALA A 1 302 ? 38.18134 34.39387 -13.80704 1.000 56.39027 302 ALA A CA 1
ATOM 2464 C C . ALA A 1 302 ? 39.68586 34.64978 -13.83540 1.000 52.59062 302 ALA A C 1
ATOM 2465 O O . ALA A 1 302 ? 40.46019 33.73200 -13.54018 1.000 53.52936 302 ALA A O 1
ATOM 2467 N N . ASN A 1 303 ? 40.11573 35.86402 -14.16567 1.000 48.35851 303 ASN A N 1
ATOM 2468 C CA . ASN A 1 303 ? 41.52934 36.20946 -14.20904 1.000 51.43649 303 ASN A CA 1
ATOM 2469 C C . ASN A 1 303 ? 42.06119 36.79015 -12.89977 1.000 52.29086 303 ASN A C 1
ATOM 2470 O O . ASN A 1 303 ? 43.23667 37.16991 -12.85509 1.000 57.85694 303 ASN A O 1
ATOM 2475 N N . GLU A 1 304 ? 41.23896 36.87519 -11.84147 1.000 46.54158 304 GLU A N 1
ATOM 2476 C CA . GLU A 1 304 ? 41.73197 37.37741 -10.55493 1.000 50.44433 304 GLU A CA 1
ATOM 2477 C C . GLU A 1 304 ? 42.91679 36.56172 -10.06773 1.000 44.57930 304 GLU A C 1
ATOM 2478 O O . GLU A 1 304 ? 43.89658 37.10941 -9.54531 1.000 42.08450 304 GLU A O 1
ATOM 2484 N N . ILE A 1 305 ? 42.81897 35.24528 -10.19276 1.000 41.28119 305 ILE A N 1
ATOM 2485 C CA . ILE A 1 305 ? 43.79746 34.31751 -9.65142 1.000 42.73163 305 ILE A CA 1
ATOM 2486 C C . ILE A 1 305 ? 44.51190 33.64328 -10.81238 1.000 38.70569 305 ILE A C 1
ATOM 2487 O O . ILE A 1 305 ? 43.87639 33.22246 -11.78932 1.000 32.18878 305 ILE A O 1
ATOM 2492 N N . PHE A 1 306 ? 45.83553 33.56079 -10.71004 1.000 36.61248 306 PHE A N 1
ATOM 2493 C CA . PHE A 1 306 ? 46.66332 32.81754 -11.64890 1.000 37.60066 306 PHE A CA 1
ATOM 2494 C C . PHE A 1 306 ? 47.77675 32.17329 -10.82503 1.000 36.29398 306 PHE A C 1
ATOM 2495 O O . PHE A 1 306 ? 47.68197 32.09216 -9.59725 1.000 32.63259 306 PHE A O 1
ATOM 2503 N N . ILE A 1 307 ? 48.82843 31.67821 -11.48396 1.000 32.50300 307 ILE A N 1
ATOM 2504 C CA . ILE A 1 307 ? 49.83831 30.92548 -10.73872 1.000 32.68455 307 ILE A CA 1
ATOM 2505 C C . ILE A 1 307 ? 50.59264 31.84000 -9.77953 1.000 36.52547 307 ILE A C 1
ATOM 2506 O O . ILE A 1 307 ? 50.86971 31.46345 -8.63602 1.000 33.80610 307 ILE A O 1
ATOM 2511 N N . GLU A 1 308 ? 50.88366 33.07090 -10.20736 1.000 32.73858 308 GLU A N 1
ATOM 2512 C CA . GLU A 1 308 ? 51.70699 33.96820 -9.40131 1.000 35.62176 308 GLU A CA 1
ATOM 2513 C C . GLU A 1 308 ? 51.12716 34.18783 -8.01110 1.000 37.64766 308 GLU A C 1
ATOM 2514 O O . GLU A 1 308 ? 51.87483 34.23318 -7.02518 1.000 38.08609 308 GLU A O 1
ATOM 2520 N N . ASN A 1 309 ? 49.80758 34.37496 -7.90242 1.000 37.00231 309 ASN A N 1
ATOM 2521 C CA . ASN A 1 309 ? 49.23941 34.57780 -6.57207 1.000 32.80359 309 ASN A CA 1
ATOM 2522 C C . ASN A 1 309 ? 48.58570 33.32549 -5.99733 1.000 37.11972 309 ASN A C 1
ATOM 2523 O O . ASN A 1 309 ? 48.62181 33.12481 -4.77477 1.000 37.88018 309 ASN A O 1
ATOM 2528 N N . GLY A 1 310 ? 48.01942 32.46247 -6.84144 1.000 33.57095 310 GLY A N 1
ATOM 2529 C CA . GLY A 1 310 ? 47.41363 31.24130 -6.33526 1.000 33.64966 310 GLY A CA 1
ATOM 2530 C C . GLY A 1 310 ? 48.40301 30.27063 -5.72049 1.000 39.18456 310 GLY A C 1
ATOM 2531 O O . GLY A 1 310 ? 48.00591 29.41287 -4.92300 1.000 33.98499 310 GLY A O 1
ATOM 2532 N N . ARG A 1 311 ? 49.68867 30.39229 -6.05356 1.000 33.15864 311 ARG A N 1
ATOM 2533 C CA . ARG A 1 311 ? 50.66909 29.46527 -5.49599 1.000 31.18978 311 ARG A CA 1
ATOM 2534 C C . ARG A 1 311 ? 50.88347 29.67197 -4.00153 1.000 32.08761 311 ARG A C 1
ATOM 2535 O O . ARG A 1 311 ? 51.53997 28.84209 -3.36439 1.000 33.28199 311 ARG A O 1
ATOM 2543 N N . PHE A 1 312 ? 50.33775 30.73841 -3.41628 1.000 35.13214 312 PHE A N 1
ATOM 2544 C CA . PHE A 1 312 ? 50.51281 30.97330 -1.99094 1.000 34.83618 312 PHE A CA 1
ATOM 2545 C C . PHE A 1 312 ? 49.31309 30.55267 -1.14842 1.000 36.23469 312 PHE A C 1
ATOM 2546 O O . PHE A 1 312 ? 49.38011 30.64071 0.08080 1.000 37.41226 312 PHE A O 1
ATOM 2554 N N . HIS A 1 313 ? 48.21760 30.10023 -1.76685 1.000 33.31423 313 HIS A N 1
ATOM 2555 C CA . HIS A 1 313 ? 47.05017 29.70752 -0.97808 1.000 36.88388 313 HIS A CA 1
ATOM 2556 C C . HIS A 1 313 ? 47.38935 28.58613 0.00107 1.000 31.93618 313 HIS A C 1
ATOM 2557 O O . HIS A 1 313 ? 46.89357 28.56785 1.13752 1.000 36.69681 313 HIS A O 1
ATOM 2564 N N . GLY A 1 314 ? 48.24321 27.65213 -0.41383 1.000 37.42575 314 GLY A N 1
ATOM 2565 C CA . GLY A 1 314 ? 48.58448 26.52768 0.43533 1.000 35.13255 314 GLY A CA 1
ATOM 2566 C C . GLY A 1 314 ? 49.28567 26.92551 1.71681 1.000 35.17115 314 GLY A C 1
ATOM 2567 O O . GLY A 1 314 ? 49.24916 26.17103 2.68924 1.000 33.21426 314 GLY A O 1
ATOM 2568 N N . ASP A 1 315 ? 49.92633 28.09725 1.73910 1.000 36.95683 315 ASP A N 1
ATOM 2569 C CA . ASP A 1 315 ? 50.61811 28.54077 2.94853 1.000 41.43015 315 ASP A CA 1
ATOM 2570 C C . ASP A 1 315 ? 49.63849 28.77255 4.08987 1.000 39.07879 315 ASP A C 1
ATOM 2571 O O . ASP A 1 315 ? 49.87292 28.34493 5.22984 1.000 39.57308 315 ASP A O 1
ATOM 2576 N N . ALA A 1 316 ? 48.52931 29.45859 3.80404 1.000 37.13669 316 ALA A N 1
ATOM 2577 C CA . ALA A 1 316 ? 47.52120 29.68330 4.82999 1.000 41.97655 316 ALA A CA 1
ATOM 2578 C C . ALA A 1 316 ? 46.81301 28.39190 5.21396 1.000 36.96448 316 ALA A C 1
ATOM 2579 O O . ALA A 1 316 ? 46.43838 28.21363 6.37607 1.000 39.61517 316 ALA A O 1
ATOM 2581 N N . ILE A 1 317 ? 46.60652 27.49266 4.24977 1.000 33.65468 317 ILE A N 1
ATOM 2582 C CA . ILE A 1 317 ? 45.99338 26.20072 4.54248 1.000 33.97666 317 ILE A CA 1
ATOM 2583 C C . ILE A 1 317 ? 46.87925 25.40266 5.49024 1.000 34.77973 317 ILE A C 1
ATOM 2584 O O . ILE A 1 317 ? 46.40709 24.81683 6.47229 1.000 35.41596 317 ILE A O 1
ATOM 2589 N N . ALA A 1 318 ? 48.18069 25.35808 5.19290 1.000 35.61177 318 ALA A N 1
ATOM 2590 C CA . ALA A 1 318 ? 49.10043 24.55962 5.99567 1.000 39.08832 318 ALA A CA 1
ATOM 2591 C C . ALA A 1 318 ? 49.18978 25.08847 7.41888 1.000 41.17061 318 ALA A C 1
ATOM 2592 O O . ALA A 1 318 ? 49.20497 24.30952 8.37588 1.000 38.39333 318 ALA A O 1
ATOM 2594 N N . GLN A 1 319 ? 49.24553 26.41046 7.57622 1.000 43.56650 319 GLN A N 1
ATOM 2595 C CA . GLN A 1 319 ? 49.27644 26.98930 8.91435 1.000 44.83818 319 GLN A CA 1
ATOM 2596 C C . GLN A 1 319 ? 48.02567 26.61836 9.69993 1.000 47.89025 319 GLN A C 1
ATOM 2597 O O . GLN A 1 319 ? 48.10059 26.31495 10.89598 1.000 49.33494 319 GLN A O 1
ATOM 2603 N N . THR A 1 320 ? 46.86809 26.60790 9.03604 1.000 41.80669 320 THR A N 1
ATOM 2604 C CA . THR A 1 320 ? 45.62139 26.29473 9.72628 1.000 40.62955 320 THR A CA 1
ATOM 2605 C C . THR A 1 320 ? 45.56992 24.82613 10.13838 1.000 44.68069 320 THR A C 1
ATOM 2606 O O . THR A 1 320 ? 45.29034 24.50292 11.30169 1.000 43.19455 320 THR A O 1
ATOM 2610 N N . ILE A 1 321 ? 45.84639 23.91984 9.20265 1.000 39.52038 321 ILE A N 1
ATOM 2611 C CA . ILE A 1 321 ? 45.76778 22.49711 9.52486 1.000 37.15044 321 ILE A CA 1
ATOM 2612 C C . ILE A 1 321 ? 46.81181 22.12800 10.57375 1.000 38.75545 321 ILE A C 1
ATOM 2613 O O . ILE A 1 321 ? 46.53751 21.34650 11.49296 1.000 41.51760 321 ILE A O 1
ATOM 2618 N N . ALA A 1 322 ? 48.01305 22.70507 10.47038 1.000 42.41742 322 ALA A N 1
ATOM 2619 C CA . ALA A 1 322 ? 49.06044 22.42528 11.45043 1.000 49.21328 322 ALA A CA 1
ATOM 2620 C C . ALA A 1 322 ? 48.59582 22.77141 12.85420 1.000 51.05573 322 ALA A C 1
ATOM 2621 O O . ALA A 1 322 ? 48.75264 21.97576 13.78586 1.000 51.33527 322 ALA A O 1
ATOM 2623 N N . SER A 1 323 ? 48.01412 23.96156 13.02193 1.000 52.38840 323 SER A N 1
ATOM 2624 C CA . SER A 1 323 ? 47.52718 24.36119 14.33590 1.000 47.48839 323 SER A CA 1
ATOM 2625 C C . SER A 1 323 ? 46.45657 23.40076 14.83998 1.000 54.56796 323 SER A C 1
ATOM 2626 O O . SER A 1 323 ? 46.40695 23.09164 16.03448 1.000 55.87064 323 SER A O 1
ATOM 2629 N N . ARG A 1 324 ? 45.60215 22.89937 13.94775 1.000 50.53475 324 ARG A N 1
ATOM 2630 C CA . ARG A 1 324 ? 44.57066 21.94962 14.34571 1.000 50.29269 324 ARG A CA 1
ATOM 2631 C C . ARG A 1 324 ? 45.12763 20.54273 14.56462 1.000 51.06531 324 ARG A C 1
ATOM 2632 O O . ARG A 1 324 ? 44.42850 19.70252 15.13385 1.000 50.52704 324 ARG A O 1
ATOM 2640 N N . GLU A 1 325 ? 46.37362 20.30093 14.14039 1.000 46.67167 325 GLU A N 1
ATOM 2641 C CA . GLU A 1 325 ? 47.13260 19.05884 14.29748 1.000 56.86322 325 GLU A CA 1
ATOM 2642 C C . GLU A 1 325 ? 46.56707 18.05367 13.29089 1.000 68.26333 325 GLU A C 1
ATOM 2643 O O . GLU A 1 325 ? 46.54209 18.33096 12.09026 1.000 56.58705 325 GLU A O 1
ATOM 2649 N N . LYS A 1 326 ? 46.13112 16.88653 13.72964 1.000 79.48527 326 LYS A N 1
ATOM 2650 C CA . LYS A 1 326 ? 45.56394 15.92231 12.79967 1.000 71.59467 326 LYS A CA 1
ATOM 2651 C C . LYS A 1 326 ? 44.05249 15.87384 13.02031 1.000 74.47867 326 LYS A C 1
ATOM 2652 O O . LYS A 1 326 ? 43.34367 16.66389 12.41596 1.000 67.94534 326 LYS A O 1
ATOM 2659 N N . MET B 1 1 ? 31.92119 13.59849 -63.37987 1.000 62.39826 1 MET B N 1
ATOM 2660 C CA . MET B 1 1 ? 33.12782 13.36548 -62.59512 1.000 61.16044 1 MET B CA 1
ATOM 2661 C C . MET B 1 1 ? 34.21009 14.37516 -62.95703 1.000 58.72888 1 MET B C 1
ATOM 2662 O O . MET B 1 1 ? 34.35941 14.73872 -64.12436 1.000 60.37881 1 MET B O 1
ATOM 2667 N N . GLN B 1 2 ? 34.97075 14.82073 -61.95766 1.000 56.85843 2 GLN B N 1
ATOM 2668 C CA . GLN B 1 2 ? 36.08678 15.71864 -62.22129 1.000 50.28131 2 GLN B CA 1
ATOM 2669 C C . GLN B 1 2 ? 37.19450 14.97355 -62.96038 1.000 48.52734 2 GLN B C 1
ATOM 2670 O O . GLN B 1 2 ? 37.59464 13.87577 -62.55951 1.000 49.22978 2 GLN B O 1
ATOM 2676 N N . LYS B 1 3 ? 37.68298 15.57050 -64.04556 1.000 50.15893 3 LYS B N 1
ATOM 2677 C CA . LYS B 1 3 ? 38.72956 14.98434 -64.87239 1.000 48.61126 3 LYS B CA 1
ATOM 2678 C C . LYS B 1 3 ? 40.09472 15.50327 -64.43492 1.000 49.07547 3 LYS B C 1
ATOM 2679 O O . LYS B 1 3 ? 40.27438 16.71169 -64.24345 1.000 51.18164 3 LYS B O 1
ATOM 2685 N N . GLU B 1 4 ? 41.05037 14.58965 -64.27735 1.000 40.94850 4 GLU B N 1
ATOM 2686 C CA . GLU B 1 4 ? 42.43164 14.92879 -63.96775 1.000 38.13320 4 GLU B CA 1
ATOM 2687 C C . GLU B 1 4 ? 43.36757 14.14666 -64.87381 1.000 38.66891 4 GLU B C 1
ATOM 2688 O O . GLU B 1 4 ? 43.09237 13.00018 -65.23523 1.000 44.13723 4 GLU B O 1
ATOM 2694 N N . THR B 1 5 ? 44.48453 14.77469 -65.24013 1.000 38.82861 5 THR B N 1
ATOM 2695 C CA . THR B 1 5 ? 45.52367 14.03917 -65.95377 1.000 36.92349 5 THR B CA 1
ATOM 2696 C C . THR B 1 5 ? 46.26065 13.09381 -65.01316 1.000 38.79245 5 THR B C 1
ATOM 2697 O O . THR B 1 5 ? 46.39244 11.89580 -65.29692 1.000 40.31936 5 THR B O 1
ATOM 2701 N N . VAL B 1 6 ? 46.74459 13.61638 -63.88334 1.000 34.31787 6 VAL B N 1
ATOM 2702 C CA . VAL B 1 6 ? 47.42168 12.81702 -62.87124 1.000 33.97619 6 VAL B CA 1
ATOM 2703 C C . VAL B 1 6 ? 46.78562 13.09030 -61.51914 1.000 29.08697 6 VAL B C 1
ATOM 2704 O O . VAL B 1 6 ? 46.54738 14.25058 -61.15666 1.000 31.63255 6 VAL B O 1
ATOM 2708 N N . ILE B 1 7 ? 46.51230 12.02608 -60.77350 1.000 30.31405 7 ILE B N 1
ATOM 2709 C CA . ILE B 1 7 ? 46.17562 12.12891 -59.36181 1.000 26.95165 7 ILE B CA 1
ATOM 2710 C C . ILE B 1 7 ? 47.30283 11.49519 -58.56105 1.000 29.77017 7 ILE B C 1
ATOM 2711 O O . ILE B 1 7 ? 47.72262 10.36464 -58.85143 1.000 28.59875 7 ILE B O 1
ATOM 2716 N N . ILE B 1 8 ? 47.81596 12.24806 -57.58965 1.000 28.38985 8 ILE B N 1
ATOM 2717 C CA . ILE B 1 8 ? 48.80842 11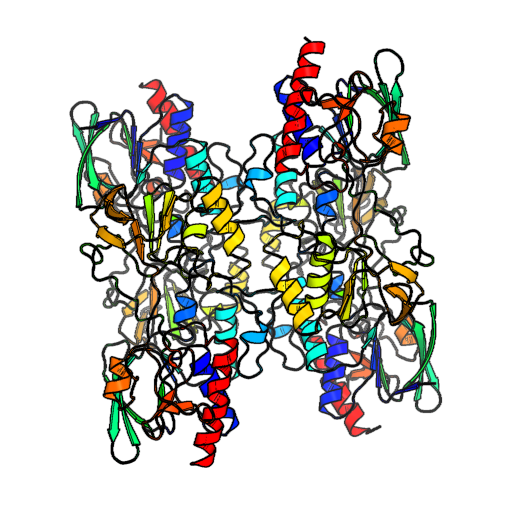.78061 -56.62891 1.000 26.48512 8 ILE B CA 1
ATOM 2718 C C . ILE B 1 8 ? 48.07902 11.49976 -55.32614 1.000 25.83600 8 ILE B C 1
ATOM 2719 O O . ILE B 1 8 ? 47.40581 12.38431 -54.78275 1.000 27.80341 8 ILE B O 1
ATOM 2724 N N . ILE B 1 9 ? 48.19144 10.27264 -54.82201 1.000 24.12621 9 ILE B N 1
ATOM 2725 C CA . ILE B 1 9 ? 47.55306 9.88851 -53.57140 1.000 24.92983 9 ILE B CA 1
ATOM 2726 C C . ILE B 1 9 ? 48.58330 10.04101 -52.46387 1.000 26.30349 9 ILE B C 1
ATOM 2727 O O . ILE B 1 9 ? 49.52239 9.24604 -52.36842 1.000 25.75259 9 ILE B O 1
ATOM 2732 N N . GLY B 1 10 ? 48.39070 11.04557 -51.61374 1.000 24.04515 10 GLY B N 1
ATOM 2733 C CA . GLY B 1 10 ? 49.28330 11.32041 -50.50602 1.000 19.92264 10 GLY B CA 1
ATOM 2734 C C . GLY B 1 10 ? 50.05745 12.61119 -50.69831 1.000 19.59554 10 GLY B C 1
ATOM 2735 O O . GLY B 1 10 ? 50.70936 12.79939 -51.73003 1.000 21.02532 10 GLY B O 1
ATOM 2736 N N . GLY B 1 11 ? 49.96548 13.51346 -49.72133 1.000 20.06696 11 GLY B N 1
ATOM 2737 C CA . GLY B 1 11 ? 50.70900 14.75707 -49.76871 1.000 19.54782 11 GLY B CA 1
ATOM 2738 C C . GLY B 1 11 ? 51.79358 14.84413 -48.71644 1.000 17.16579 11 GLY B C 1
ATOM 2739 O O . GLY B 1 11 ? 51.97440 15.88896 -48.08081 1.000 19.13217 11 GLY B O 1
ATOM 2740 N N . GLY B 1 12 ? 52.54434 13.74211 -48.51905 1.000 18.86688 12 GLY B N 1
ATOM 2741 C CA . GLY B 1 12 ? 53.80658 13.79172 -47.81483 1.000 19.91696 12 GLY B CA 1
ATOM 2742 C C . GLY B 1 12 ? 54.89682 14.39022 -48.68991 1.000 16.66286 12 GLY B C 1
ATOM 2743 O O . GLY B 1 12 ? 54.67071 14.77926 -49.83919 1.000 16.67214 12 GLY B O 1
ATOM 2744 N N . PRO B 1 13 ? 56.11099 14.45897 -48.15231 1.000 17.86685 13 PRO B N 1
ATOM 2745 C CA . PRO B 1 13 ? 57.20904 15.06118 -48.93858 1.000 18.79623 13 PRO B CA 1
ATOM 2746 C C . PRO B 1 13 ? 57.38580 14.43861 -50.30875 1.000 21.19410 13 PRO B C 1
ATOM 2747 O O . PRO B 1 13 ? 57.68049 15.15721 -51.27454 1.000 21.53368 13 PRO B O 1
ATOM 2751 N N . CYS B 1 14 ? 57.21623 13.11584 -50.44111 1.000 18.88756 14 CYS B N 1
ATOM 2752 C CA . CYS B 1 14 ? 57.51073 12.52719 -51.73875 1.000 21.17519 14 CYS B CA 1
ATOM 2753 C C . CYS B 1 14 ? 56.37751 12.72605 -52.74219 1.000 18.76685 14 CYS B C 1
ATOM 2754 O O . CYS B 1 14 ? 56.65038 12.86224 -53.94619 1.000 24.18934 14 CYS B O 1
ATOM 2757 N N . GLY B 1 15 ? 55.11734 12.70450 -52.28057 1.000 18.27828 15 GLY B N 1
ATOM 2758 C CA . GLY B 1 15 ? 54.01143 13.05788 -53.15914 1.000 20.05105 15 GLY B CA 1
ATOM 2759 C C . GLY B 1 15 ? 54.07533 14.51572 -53.58886 1.000 18.33184 15 GLY B C 1
ATOM 2760 O O . GLY B 1 15 ? 53.80930 14.84121 -54.75093 1.000 20.64840 15 GLY B O 1
ATOM 2761 N N . LEU B 1 16 ? 54.42817 15.40691 -52.66714 1.000 21.50115 16 LEU B N 1
ATOM 2762 C CA . LEU B 1 16 ? 54.56353 16.81431 -53.05407 1.000 20.58385 16 LEU B CA 1
ATOM 2763 C C . LEU B 1 16 ? 55.69817 16.99168 -54.05065 1.000 23.84319 16 LEU B C 1
ATOM 2764 O O . LEU B 1 16 ? 55.58133 17.76056 -55.01274 1.000 22.26075 16 LEU B O 1
ATOM 2769 N N . ALA B 1 17 ? 56.80500 16.28153 -53.83666 1.000 19.62180 17 ALA B N 1
ATOM 2770 C CA . ALA B 1 17 ? 57.91624 16.33477 -54.78410 1.000 19.49752 17 ALA B CA 1
ATOM 2771 C C . ALA B 1 17 ? 57.48450 15.87232 -56.16556 1.000 25.12198 17 ALA B C 1
ATOM 2772 O O . ALA B 1 17 ? 57.86491 16.47652 -57.17722 1.000 27.31407 17 ALA B O 1
ATOM 2774 N N . ALA B 1 18 ? 56.68058 14.80267 -56.22980 1.000 21.88649 18 ALA B N 1
ATOM 2775 C CA . ALA B 1 18 ? 56.20476 14.31011 -57.51598 1.000 23.98162 18 ALA B CA 1
ATOM 2776 C C . ALA B 1 18 ? 55.29792 15.33240 -58.19626 1.000 22.17059 18 ALA B C 1
ATOM 2777 O O . ALA B 1 18 ? 55.32186 15.46612 -59.42680 1.000 26.67429 18 ALA B O 1
ATOM 2779 N N . ALA B 1 19 ? 54.49486 16.06157 -57.41735 1.000 22.05188 19 ALA B N 1
ATOM 2780 C CA . ALA B 1 19 ? 53.67363 17.12119 -58.00367 1.000 22.00628 19 ALA B CA 1
ATOM 2781 C C . ALA B 1 19 ? 54.54714 18.16319 -58.68729 1.000 25.66214 19 ALA B C 1
ATOM 2782 O O . ALA B 1 19 ? 54.28997 18.56233 -59.83168 1.000 25.82863 19 ALA B O 1
ATOM 2784 N N . ILE B 1 20 ? 55.60728 18.60180 -58.00343 1.000 23.71809 20 ILE B N 1
ATOM 2785 C CA . ILE B 1 20 ? 56.45715 19.64889 -58.56239 1.000 23.17987 20 ILE B CA 1
ATOM 2786 C C . ILE B 1 20 ? 57.25976 19.12538 -59.74986 1.000 28.55623 20 ILE B C 1
ATOM 2787 O O . ILE B 1 20 ? 57.51156 19.86457 -60.71028 1.000 29.20129 20 ILE B O 1
ATOM 2792 N N . SER B 1 21 ? 57.63602 17.83960 -59.73911 1.000 24.73069 21 SER B N 1
ATOM 2793 C CA . SER B 1 21 ? 58.29512 17.26996 -60.91269 1.000 28.64981 21 SER B CA 1
ATOM 2794 C C . SER B 1 21 ? 57.37362 17.28876 -62.12883 1.000 26.61220 21 SER B C 1
ATOM 2795 O O . SER B 1 21 ? 57.81822 17.57479 -63.25066 1.000 29.28002 21 SER B O 1
ATOM 2798 N N . LEU B 1 22 ? 56.08911 16.98082 -61.92978 1.000 26.86741 22 LEU B N 1
ATOM 2799 C CA . LEU B 1 22 ? 55.15626 17.03674 -63.05131 1.000 28.85947 22 LEU B CA 1
ATOM 2800 C C . LEU B 1 22 ? 54.94014 18.46873 -63.52031 1.000 31.86795 22 LEU B C 1
ATOM 2801 O O . LEU B 1 22 ? 54.75634 18.70120 -64.72081 1.000 32.25531 22 LEU B O 1
ATOM 2806 N N . GLN B 1 23 ? 54.96459 19.44268 -62.60627 1.000 27.64192 23 GLN B N 1
ATOM 2807 C CA . GLN B 1 23 ? 54.85820 20.83986 -63.04029 1.000 29.77565 23 GLN B CA 1
ATOM 2808 C C . GLN B 1 23 ? 55.93040 21.19398 -64.06183 1.000 35.34957 23 GLN B C 1
ATOM 2809 O O . GLN B 1 23 ? 55.69017 21.99997 -64.97434 1.000 31.24466 23 GLN B O 1
ATOM 2815 N N . LYS B 1 24 ? 57.13373 20.64147 -63.90038 1.000 31.26881 24 LYS B N 1
ATOM 2816 C CA . LYS B 1 24 ? 58.23220 20.95050 -64.80401 1.000 35.10655 24 LYS B CA 1
ATOM 2817 C C . LYS B 1 24 ? 58.02147 20.39422 -66.20270 1.000 34.69097 24 LYS B C 1
ATOM 2818 O O . LYS B 1 24 ? 58.74777 20.79158 -67.12076 1.000 38.27731 24 LYS B O 1
ATOM 2824 N N . VAL B 1 25 ? 57.06667 19.48758 -66.39320 1.000 35.43570 25 VAL B N 1
ATOM 2825 C CA . VAL B 1 25 ? 56.73563 18.99627 -67.72497 1.000 39.63606 25 VAL B CA 1
ATOM 2826 C C . VAL B 1 25 ? 55.34148 19.44969 -68.14989 1.000 40.47448 25 VAL B C 1
ATOM 2827 O O . VAL B 1 25 ? 54.76093 18.88188 -69.07058 1.000 40.54402 25 VAL B O 1
ATOM 2831 N N . GLY B 1 26 ? 54.79252 20.46274 -67.48542 1.000 33.53367 26 GLY B N 1
ATOM 2832 C CA . GLY B 1 26 ? 53.56563 21.08235 -67.94884 1.000 32.62845 26 GLY B CA 1
ATOM 2833 C C . GLY B 1 26 ? 52.28394 20.47841 -67.43634 1.000 35.51659 26 GLY B C 1
ATOM 2834 O O . GLY B 1 26 ? 51.22756 20.70790 -68.03205 1.000 35.37520 26 GLY B O 1
ATOM 2835 N N . ILE B 1 27 ? 52.33403 19.72248 -66.34429 1.000 28.90813 27 ILE B N 1
ATOM 2836 C CA . ILE B 1 27 ? 51.15542 19.11411 -65.74349 1.000 29.05649 27 ILE B CA 1
ATOM 2837 C C . ILE B 1 27 ? 51.11704 19.54392 -64.28499 1.000 30.72915 27 ILE B C 1
ATOM 2838 O O . ILE B 1 27 ? 52.06249 19.27477 -63.53370 1.000 30.71080 27 ILE B O 1
ATOM 2843 N N . ASN B 1 28 ? 50.05173 20.24309 -63.88993 1.000 30.74490 28 ASN B N 1
ATOM 2844 C CA . ASN B 1 28 ? 49.89668 20.54230 -62.47352 1.000 24.79736 28 ASN B CA 1
ATOM 2845 C C . ASN B 1 28 ? 48.89508 19.55469 -61.90309 1.000 30.51793 28 ASN B C 1
ATOM 2846 O O . ASN B 1 28 ? 47.67906 19.79037 -61.99197 1.000 31.45267 28 ASN B O 1
ATOM 2851 N N . PRO B 1 29 ? 49.34213 18.45409 -61.30505 1.000 26.18273 29 PRO B N 1
ATOM 2852 C CA . PRO B 1 29 ? 48.43819 17.36307 -60.93297 1.000 26.28663 29 PRO B CA 1
ATOM 2853 C C . PRO B 1 29 ? 47.67539 17.67472 -59.65313 1.000 24.87584 29 PRO B C 1
ATOM 2854 O O . PRO B 1 29 ? 47.95490 18.63811 -58.94078 1.000 27.61267 29 PRO B O 1
ATOM 2858 N N . LEU B 1 30 ? 46.71360 16.81197 -59.34800 1.000 27.44057 30 LEU B N 1
ATOM 2859 C CA . LEU B 1 30 ? 45.92670 16.94023 -58.12845 1.000 24.66026 30 LEU B CA 1
ATOM 2860 C C . LEU B 1 30 ? 46.46257 15.98457 -57.06870 1.000 23.54037 30 LEU B C 1
ATOM 2861 O O . LEU B 1 30 ? 46.47174 14.76163 -57.27522 1.000 26.44843 30 LEU B O 1
ATOM 2866 N N . VAL B 1 31 ? 46.93852 16.54432 -55.95236 1.000 22.05249 31 VAL B N 1
ATOM 2867 C CA . VAL B 1 31 ? 47.29655 15.75895 -54.77306 1.000 20.73925 31 VAL B CA 1
ATOM 2868 C C . VAL B 1 31 ? 46.05611 15.60608 -53.90624 1.000 23.65926 31 VAL B C 1
ATOM 2869 O O . VAL B 1 31 ? 45.39354 16.60073 -53.57153 1.000 25.32538 31 VAL B O 1
ATOM 2873 N N . ILE B 1 32 ? 45.73207 14.36857 -53.53221 1.000 22.82613 32 ILE B N 1
ATOM 2874 C CA . ILE B 1 32 ? 44.63104 14.10389 -52.60850 1.000 21.37335 32 ILE B CA 1
ATOM 2875 C C . ILE B 1 32 ? 45.21700 13.55702 -51.31419 1.000 23.18332 32 ILE B C 1
ATOM 2876 O O . ILE B 1 32 ? 45.87649 12.50686 -51.32183 1.000 24.50241 32 ILE B O 1
ATOM 2881 N N . GLU B 1 33 ? 44.94581 14.24240 -50.19735 1.000 20.99321 33 GLU B N 1
ATOM 2882 C CA . GLU B 1 33 ? 45.58495 13.93634 -48.92225 1.000 20.98386 33 GLU B CA 1
ATOM 2883 C C . GLU B 1 33 ? 44.53014 13.82140 -47.83149 1.000 20.35705 33 GLU B C 1
ATOM 2884 O O . GLU B 1 33 ? 43.68659 14.71486 -47.68844 1.000 20.85910 33 GLU B O 1
ATOM 2890 N N . LYS B 1 34 ? 44.59192 12.73607 -47.03616 1.000 20.49360 34 LYS B N 1
ATOM 2891 C CA . LYS B 1 34 ? 43.50257 12.49491 -46.08139 1.000 22.75996 34 LYS B CA 1
ATOM 2892 C C . LYS B 1 34 ? 43.55755 13.38329 -44.83663 1.000 22.76782 34 LYS B C 1
ATOM 2893 O O . LYS B 1 34 ? 42.51568 13.57504 -44.18749 1.000 23.24607 34 LYS B O 1
ATOM 2899 N N . GLY B 1 35 ? 44.73035 13.90834 -44.47229 1.000 20.25268 35 GLY B N 1
ATOM 2900 C CA . GLY B 1 35 ? 44.81770 14.98651 -43.50117 1.000 18.93726 35 GLY B CA 1
ATOM 2901 C C . GLY B 1 35 ? 45.16587 16.28141 -44.21961 1.000 19.45939 35 GLY B C 1
ATOM 2902 O O . GLY B 1 35 ? 44.62135 16.58017 -45.28735 1.000 19.92865 35 GLY B O 1
ATOM 2903 N N . ASN B 1 36 ? 46.08749 17.04146 -43.66398 1.000 20.76077 36 ASN B N 1
ATOM 2904 C CA . ASN B 1 36 ? 46.68233 18.12240 -44.42726 1.000 19.24695 36 ASN B CA 1
ATOM 2905 C C . ASN B 1 36 ? 48.08335 17.68420 -44.85562 1.000 19.24552 36 ASN B C 1
ATOM 2906 O O . ASN B 1 36 ? 48.55007 16.58591 -44.54667 1.000 19.34616 36 ASN B O 1
ATOM 2911 N N . ILE B 1 37 ? 48.77456 18.56807 -45.57293 1.000 19.33170 37 ILE B N 1
ATOM 2912 C CA . ILE B 1 37 ? 50.07602 18.20319 -46.11204 1.000 16.48896 37 ILE B CA 1
ATOM 2913 C C . ILE B 1 37 ? 51.03441 17.76630 -45.00750 1.000 15.45045 37 ILE B C 1
ATOM 2914 O O . ILE B 1 37 ? 50.94840 18.20922 -43.85170 1.000 17.49069 37 ILE B O 1
ATOM 2919 N N . VAL B 1 38 ? 51.93277 16.85310 -45.37609 1.000 18.07721 38 VAL B N 1
ATOM 2920 C CA . VAL B 1 38 ? 52.94558 16.23291 -44.51599 1.000 17.33089 38 VAL B CA 1
ATOM 2921 C C . VAL B 1 38 ? 52.32678 15.82465 -43.17495 1.000 16.64741 38 VAL B C 1
ATOM 2922 O O . VAL B 1 38 ? 52.93922 15.98184 -42.11738 1.000 18.65707 38 VAL B O 1
ATOM 2926 N N . ASN B 1 39 ? 51.13305 15.22436 -43.25801 1.000 16.73219 39 ASN B N 1
ATOM 2927 C CA . ASN B 1 39 ? 50.46111 14.61463 -42.11267 1.000 18.96815 39 ASN B CA 1
ATOM 2928 C C . ASN B 1 39 ? 51.39077 13.73011 -41.28231 1.000 19.28337 39 ASN B C 1
ATOM 2929 O O . ASN B 1 39 ? 51.31916 13.74449 -40.04604 1.000 19.16620 39 ASN B O 1
ATOM 2934 N N . ALA B 1 40 ? 52.25398 12.94375 -41.93460 1.000 20.63999 40 ALA B N 1
ATOM 2935 C CA . ALA B 1 40 ? 53.13183 12.05988 -41.16156 1.000 24.26154 40 ALA B CA 1
ATOM 2936 C C . ALA B 1 40 ? 54.07690 12.85727 -40.27422 1.000 21.95764 40 ALA B C 1
ATOM 2937 O O . ALA B 1 40 ? 54.29577 12.50519 -39.10762 1.000 21.44310 40 ALA B O 1
ATOM 2939 N N . ILE B 1 41 ? 54.64958 13.94422 -40.80579 1.000 16.00156 41 ILE B N 1
ATOM 2940 C CA . ILE B 1 41 ? 55.55040 14.76376 -40.00336 1.000 17.20448 41 ILE B CA 1
ATOM 2941 C C . ILE B 1 41 ? 54.77130 15.47873 -38.90036 1.000 18.75353 41 ILE B C 1
ATOM 2942 O O . ILE B 1 41 ? 55.26302 15.64478 -37.77742 1.000 16.91389 41 ILE B O 1
ATOM 2947 N N . TYR B 1 42 ? 53.55386 15.93989 -39.19936 1.000 17.85620 42 TYR B N 1
ATOM 2948 C CA . TYR B 1 42 ? 52.75276 16.53305 -38.14110 1.000 17.51465 42 TYR B CA 1
ATOM 2949 C C . TYR B 1 42 ? 52.57685 15.54527 -36.99021 1.000 20.32799 42 TYR B C 1
ATOM 2950 O O . TYR B 1 42 ? 52.57415 15.93527 -35.81657 1.000 19.83693 42 TYR B O 1
ATOM 2959 N N . ASN B 1 43 ? 52.45421 14.25338 -37.30844 1.000 18.40376 43 ASN B N 1
ATOM 2960 C CA . ASN B 1 43 ? 52.21702 13.24132 -36.28360 1.000 20.26223 43 ASN B CA 1
ATOM 2961 C C . ASN B 1 43 ? 53.49909 12.61997 -35.73603 1.000 22.95378 43 ASN B C 1
ATOM 2962 O O . ASN B 1 43 ? 53.42296 11.65903 -34.96059 1.000 23.90349 43 ASN B O 1
ATOM 2967 N N . TYR B 1 44 ? 54.66112 13.13132 -36.10947 1.000 19.62086 44 TYR B N 1
ATOM 2968 C CA . TYR B 1 44 ? 55.90619 12.79701 -35.40752 1.000 19.73532 44 TYR B CA 1
ATOM 2969 C C . TYR B 1 44 ? 55.82830 13.25576 -33.94993 1.000 19.43347 44 TYR B C 1
ATOM 2970 O O . TYR B 1 44 ? 55.08070 14.18164 -33.61455 1.000 20.12180 44 TYR B O 1
ATOM 2979 N N . PRO B 1 45 ? 56.66020 12.68257 -33.07724 1.000 20.53918 45 PRO B N 1
ATOM 2980 C CA . PRO B 1 45 ? 56.77972 13.21419 -31.71176 1.000 19.05171 45 PRO B CA 1
ATOM 2981 C C . PRO B 1 45 ? 57.09120 14.70674 -31.70909 1.000 21.66239 45 PRO B C 1
ATOM 2982 O O . PRO B 1 45 ? 57.80020 15.21680 -32.57759 1.000 20.74458 45 PRO B O 1
ATOM 2986 N N . THR B 1 46 ? 56.55489 15.41054 -30.70787 1.000 18.44602 46 THR B N 1
ATOM 2987 C CA . THR B 1 46 ? 56.79500 16.85451 -30.59996 1.000 18.84930 46 THR B CA 1
ATOM 2988 C C . THR B 1 46 ? 58.28807 17.19174 -30.59112 1.000 22.86463 46 THR B C 1
ATOM 2989 O O . THR B 1 46 ? 58.71440 18.21154 -31.15577 1.000 24.52139 46 THR B O 1
ATOM 2993 N N . HIS B 1 47 ? 59.10412 16.36100 -29.94724 1.000 21.54837 47 HIS B N 1
ATOM 2994 C CA . HIS B 1 47 ? 60.52033 16.66658 -29.77837 1.000 24.18498 47 HIS B CA 1
ATOM 2995 C C . HIS B 1 47 ? 61.37881 16.26821 -30.97711 1.000 22.90537 47 HIS B C 1
ATOM 2996 O O . HIS B 1 47 ? 62.60742 16.44400 -30.91244 1.000 24.66002 47 HIS B O 1
ATOM 3003 N N A GLN B 1 48 ? 60.78045 15.78356 -32.06366 0.467 20.14925 48 GLN B N 1
ATOM 3004 N N B GLN B 1 48 ? 60.76942 15.77845 -32.05959 0.533 19.97018 48 GLN B N 1
ATOM 3005 C CA A GLN B 1 48 ? 61.55038 15.03415 -33.05121 0.467 20.05723 48 GLN B CA 1
ATOM 3006 C CA B GLN B 1 48 ? 61.51656 15.06953 -33.09807 0.533 19.86933 48 GLN B CA 1
ATOM 3007 C C A GLN B 1 48 ? 62.53188 15.91062 -33.82179 0.467 21.19623 48 GLN B C 1
ATOM 3008 C C B GLN B 1 48 ? 62.56160 15.95995 -33.76640 0.533 20.98537 48 GLN B C 1
ATOM 3009 O O A GLN B 1 48 ? 62.20629 17.01277 -34.26761 0.467 22.80536 48 GLN B O 1
ATOM 3010 O O B GLN B 1 48 ? 62.32221 17.13415 -34.05650 0.533 20.72292 48 GLN B O 1
ATOM 3021 N N . THR B 1 49 ? 63.73879 15.38540 -33.99277 1.000 21.69309 49 THR B N 1
ATOM 3022 C CA . THR B 1 49 ? 64.77552 15.97444 -34.81934 1.000 23.55550 49 THR B CA 1
ATOM 3023 C C . THR B 1 49 ? 65.03984 15.03101 -35.98603 1.000 25.73388 49 THR B C 1
ATOM 3024 O O . THR B 1 49 ? 65.06124 13.80575 -35.81148 1.000 27.46232 49 THR B O 1
ATOM 3028 N N . PHE B 1 50 ? 65.23924 15.59538 -37.17252 1.000 27.08440 50 PHE B N 1
ATOM 3029 C CA . PHE B 1 50 ? 65.55812 14.78229 -38.33438 1.000 27.44609 50 PHE B CA 1
ATOM 3030 C C . PHE B 1 50 ? 67.00058 14.27430 -38.25279 1.000 24.94768 50 PHE B C 1
ATOM 3031 O O . PHE B 1 50 ? 67.86479 14.88338 -37.62103 1.000 26.41760 50 PHE B O 1
ATOM 3039 N N . PHE B 1 51 ? 67.25717 13.14055 -38.89870 1.000 27.52677 51 PHE B N 1
ATOM 3040 C CA . PHE B 1 51 ? 68.64268 12.69533 -38.99444 1.000 29.78832 51 PHE B CA 1
ATOM 3041 C C . PHE B 1 51 ? 69.34331 13.22745 -40.23487 1.000 39.76911 51 PHE B C 1
ATOM 3042 O O . PHE B 1 51 ? 70.57711 13.19743 -40.29024 1.000 46.79128 51 PHE B O 1
ATOM 3050 N N . SER B 1 52 ? 68.58926 13.72429 -41.21175 1.000 34.95941 52 SER B N 1
ATOM 3051 C CA . SER B 1 52 ? 69.13577 14.35783 -42.40378 1.000 43.61868 52 SER B CA 1
ATOM 3052 C C . SER B 1 52 ? 69.36244 15.84663 -42.16843 1.000 37.71223 52 SER B C 1
ATOM 3053 O O . SER B 1 52 ? 68.61730 16.49207 -41.42381 1.000 35.61912 52 SER B O 1
ATOM 3056 N N A SER B 1 53 ? 70.39225 16.38948 -42.82026 0.433 32.76953 53 SER B N 1
ATOM 3057 N N B SER B 1 53 ? 70.39297 16.38819 -42.81901 0.567 31.88292 53 SER B N 1
ATOM 3058 C CA A SER B 1 53 ? 70.51989 17.83568 -42.92601 0.433 32.38255 53 SER B CA 1
ATOM 3059 C CA B SER B 1 53 ? 70.52127 17.83318 -42.93446 0.567 31.62373 53 SER B CA 1
ATOM 3060 C C A SER B 1 53 ? 69.35955 18.40077 -43.74574 0.433 30.70007 53 SER B C 1
ATOM 3061 C C B SER B 1 53 ? 69.34801 18.39819 -43.73734 0.567 30.21102 53 SER B C 1
ATOM 3062 O O A SER B 1 53 ? 68.74189 17.70891 -44.55811 0.433 30.86654 53 SER B O 1
ATOM 3063 O O B SER B 1 53 ? 68.71426 17.70520 -44.53547 0.567 30.54071 53 SER B O 1
ATOM 3068 N N . SER B 1 54 ? 69.06610 19.68308 -43.53214 1.000 27.92184 54 SER B N 1
ATOM 3069 C CA . SER B 1 54 ? 67.85769 20.24071 -44.13870 1.000 24.78618 54 SER B CA 1
ATOM 3070 C C . SER B 1 54 ? 67.95527 20.28708 -45.65495 1.000 24.13892 54 SER B C 1
ATOM 3071 O O . SER B 1 54 ? 66.92864 20.22101 -46.33477 1.000 26.12539 54 SER B O 1
ATOM 3074 N N . GLU B 1 55 ? 69.16956 20.38235 -46.21003 1.000 29.69436 55 GLU B N 1
ATOM 3075 C CA . GLU B 1 55 ? 69.28600 20.38751 -47.66417 1.000 28.77357 55 GLU B CA 1
ATOM 3076 C C . GLU B 1 55 ? 68.73226 19.09818 -48.27079 1.000 29.93431 55 GLU B C 1
ATOM 3077 O O . GLU B 1 55 ? 68.20718 19.11184 -49.38966 1.000 31.87137 55 GLU B O 1
ATOM 3083 N N . LYS B 1 56 ? 68.83068 17.97989 -47.55524 1.000 27.84184 56 LYS B N 1
ATOM 3084 C CA . LYS B 1 56 ? 68.35723 16.70895 -48.09036 1.000 30.80641 56 LYS B CA 1
ATOM 3085 C C . LYS B 1 56 ? 66.85227 16.54149 -47.98545 1.000 31.19493 56 LYS B C 1
ATOM 3086 O O . LYS B 1 56 ? 66.31795 15.55122 -48.49236 1.000 33.45082 56 LYS B O 1
ATOM 3092 N N . LEU B 1 57 ? 66.15828 17.48508 -47.35443 1.000 22.96204 57 LEU B N 1
ATOM 3093 C CA . LEU B 1 57 ? 64.70173 17.51128 -47.29764 1.000 25.72955 57 LEU B CA 1
ATOM 3094 C C . LEU B 1 57 ? 64.09889 18.45134 -48.33257 1.000 21.88702 57 LEU B C 1
ATOM 3095 O O . LEU B 1 57 ? 62.87379 18.48610 -48.47710 1.000 23.43018 57 LEU B O 1
ATOM 3100 N N . GLU B 1 58 ? 64.92947 19.19188 -49.06435 1.000 21.84600 58 GLU B N 1
ATOM 3101 C CA . GLU B 1 58 ? 64.40933 20.19002 -49.99146 1.000 25.51828 58 GLU B CA 1
ATOM 3102 C C . GLU B 1 58 ? 63.70510 19.52494 -51.16690 1.000 26.61227 58 GLU B C 1
ATOM 3103 O O . GLU B 1 58 ? 64.15514 18.49824 -51.68929 1.000 24.40142 58 GLU B O 1
ATOM 3109 N N . ILE B 1 59 ? 62.59685 20.13765 -51.59800 1.000 22.32435 59 ILE B N 1
ATOM 3110 C CA . ILE B 1 59 ? 61.91838 19.76411 -52.83050 1.000 24.50185 59 ILE B CA 1
ATOM 3111 C C . ILE B 1 59 ? 61.63637 21.04262 -53.61081 1.000 26.71258 59 ILE B C 1
ATOM 3112 O O . ILE B 1 59 ? 61.60136 22.13766 -53.04896 1.000 23.87027 59 ILE B O 1
ATOM 3117 N N . GLY B 1 60 ? 61.47787 20.89474 -54.92826 1.000 28.56423 60 GLY B N 1
ATOM 3118 C CA . GLY B 1 60 ? 61.15820 22.01758 -55.80151 1.000 28.53348 60 GLY B CA 1
ATOM 3119 C C . GLY B 1 60 ? 62.17662 23.13262 -55.84877 1.000 34.73425 60 GLY B C 1
ATOM 3120 O O . GLY B 1 60 ? 61.83095 24.25683 -56.23581 1.000 30.87001 60 GLY B O 1
ATOM 3121 N N . ASP B 1 61 ? 63.42314 22.85971 -55.45620 1.000 26.10303 61 ASP B N 1
ATOM 3122 C CA . ASP B 1 61 ? 64.49361 23.84999 -55.36251 1.000 30.22115 61 ASP B CA 1
ATOM 3123 C C . ASP B 1 61 ? 64.18071 24.96419 -54.37789 1.000 27.62265 61 ASP B C 1
ATOM 3124 O O . ASP B 1 61 ? 64.79622 26.03711 -54.44337 1.000 30.18127 61 ASP B O 1
ATOM 3129 N N . VAL B 1 62 ? 63.23506 24.74355 -53.46788 1.000 24.96284 62 VAL B N 1
ATOM 3130 C CA . VAL B 1 62 ? 62.92305 25.74214 -52.45424 1.000 23.83095 62 VAL B CA 1
ATOM 3131 C C . VAL B 1 62 ? 63.92434 25.60458 -51.31445 1.000 22.17306 62 VAL B C 1
ATOM 3132 O O . VAL B 1 62 ? 64.05441 24.53324 -50.71121 1.000 23.53409 62 VAL B O 1
ATOM 3136 N N . ALA B 1 63 ? 64.60950 26.69692 -50.99587 1.000 23.39852 63 ALA B N 1
ATOM 3137 C CA . ALA B 1 63 ? 65.64869 26.64875 -49.97325 1.000 23.60142 63 ALA B CA 1
ATOM 3138 C C . ALA B 1 63 ? 65.05408 26.32322 -48.60668 1.000 28.49121 63 ALA B C 1
ATOM 3139 O O . ALA B 1 63 ? 64.02024 26.86727 -48.22105 1.000 21.99515 63 ALA B O 1
ATOM 3141 N N . PHE B 1 64 ? 65.72924 25.44114 -47.86790 1.000 24.04263 64 PHE B N 1
ATOM 3142 C CA . PHE B 1 64 ? 65.35187 25.06776 -46.50494 1.000 23.42624 64 PHE B CA 1
ATOM 3143 C C . PHE B 1 64 ? 66.54656 25.51246 -45.66940 1.000 29.91179 64 PHE B C 1
ATOM 3144 O O . PHE B 1 64 ? 67.52465 24.77627 -45.52954 1.000 36.19817 64 PHE B O 1
ATOM 3152 N N A ILE B 1 65 ? 66.44737 26.69228 -45.07489 0.597 29.78343 65 ILE B N 1
ATOM 3153 N N B ILE B 1 65 ? 66.49011 26.73624 -45.15413 0.403 32.22388 65 ILE B N 1
ATOM 3154 C CA A ILE B 1 65 ? 67.57327 27.30070 -44.37637 0.597 35.99409 65 ILE B CA 1
ATOM 3155 C CA B ILE B 1 65 ? 67.60060 27.28118 -44.38192 0.403 35.98200 65 ILE B CA 1
ATOM 3156 C C A ILE B 1 65 ? 67.40925 27.05589 -42.88544 0.597 33.30884 65 ILE B C 1
ATOM 3157 C C B ILE B 1 65 ? 67.37986 26.94265 -42.91600 0.403 34.22402 65 ILE B C 1
ATOM 3158 O O A ILE B 1 65 ? 66.35845 27.35489 -42.30874 0.597 35.61657 65 ILE B O 1
ATOM 3159 O O B ILE B 1 65 ? 66.26431 27.05205 -42.39585 0.403 36.28822 65 ILE B O 1
ATOM 3168 N N . THR B 1 66 ? 68.43474 26.47106 -42.26442 1.000 35.60950 66 THR B N 1
ATOM 3169 C CA . THR B 1 66 ? 68.43182 26.25507 -40.83287 1.000 28.86300 66 THR B CA 1
ATOM 3170 C C . THR B 1 66 ? 69.77654 26.73853 -40.31077 1.000 30.22685 66 THR B C 1
ATOM 3171 O O . THR B 1 66 ? 70.80925 26.57023 -40.97137 1.000 32.14879 66 THR B O 1
ATOM 3175 N N . GLU B 1 67 ? 69.74384 27.41834 -39.17025 1.000 39.13324 67 GLU B N 1
ATOM 3176 C CA . GLU B 1 67 ? 71.00226 27.75827 -38.52123 1.000 41.08984 67 GLU B CA 1
ATOM 3177 C C . GLU B 1 67 ? 71.58429 26.53589 -37.83215 1.000 30.82792 67 GLU B C 1
ATOM 3178 O O . GLU B 1 67 ? 72.81050 26.38161 -37.76919 1.000 34.14923 67 GLU B O 1
ATOM 3184 N N . ASN B 1 68 ? 70.73090 25.64752 -37.33337 1.000 31.81960 68 ASN B N 1
ATOM 3185 C CA . ASN B 1 68 ? 71.25233 24.43561 -36.72731 1.000 33.46904 68 ASN B CA 1
ATOM 3186 C C . ASN B 1 68 ? 71.55485 23.40800 -37.80564 1.000 31.47495 68 ASN B C 1
ATOM 3187 O O . ASN B 1 68 ? 71.13680 23.52706 -38.96016 1.000 32.19110 68 ASN B O 1
ATOM 3192 N N A ARG B 1 69 ? 72.28690 22.37320 -37.39577 0.609 36.70989 69 ARG B N 1
ATOM 3193 N N B ARG B 1 69 ? 72.30317 22.37344 -37.42903 0.391 37.45594 69 ARG B N 1
ATOM 3194 C CA A ARG B 1 69 ? 72.77055 21.38011 -38.34225 0.609 38.98656 69 ARG B CA 1
ATOM 3195 C CA B ARG B 1 69 ? 72.73522 21.41544 -38.43833 0.391 38.99781 69 ARG B CA 1
ATOM 3196 C C A ARG B 1 69 ? 71.64350 20.46655 -38.81757 0.609 37.49782 69 ARG B C 1
ATOM 3197 C C B ARG B 1 69 ? 71.62632 20.44787 -38.84016 0.391 38.27916 69 ARG B C 1
ATOM 3198 O O A ARG B 1 69 ? 71.57903 20.12448 -40.00328 0.609 38.72670 69 ARG B O 1
ATOM 3199 O O B ARG B 1 69 ? 71.56966 20.04018 -40.00502 0.391 40.17133 69 ARG B O 1
ATOM 3214 N N . LYS B 1 70 ? 70.73562 20.07933 -37.91943 1.000 29.08387 70 LYS B N 1
ATOM 3215 C CA . LYS B 1 70 ? 69.63231 19.18877 -38.24561 1.000 25.65779 70 LYS B CA 1
ATOM 3216 C C . LYS B 1 70 ? 68.29306 19.86451 -37.96112 1.000 25.58018 70 LYS B C 1
ATOM 3217 O O . LYS B 1 70 ? 68.10086 20.38870 -36.85602 1.000 28.56908 70 LYS B O 1
ATOM 3223 N N . PRO B 1 71 ? 67.32574 19.80734 -38.87612 1.000 25.24783 71 PRO B N 1
ATOM 3224 C CA . PRO B 1 71 ? 66.03634 20.44861 -38.60985 1.000 22.54470 71 PRO B CA 1
ATOM 3225 C C . PRO B 1 71 ? 65.19673 19.65897 -37.62099 1.000 24.57443 71 PRO B C 1
ATOM 3226 O O . PRO B 1 71 ? 65.35184 18.45405 -37.42166 1.000 25.09090 71 PRO B O 1
ATOM 3230 N N . VAL B 1 72 ? 64.25284 20.36670 -37.01603 1.000 21.78866 72 VAL B N 1
ATOM 3231 C CA . VAL B 1 72 ? 63.30760 19.74446 -36.11673 1.000 19.70161 72 VAL B CA 1
ATOM 3232 C C . VAL B 1 72 ? 61.92980 19.75622 -36.77474 1.000 19.40720 72 VAL B C 1
ATOM 3233 O O . VAL B 1 72 ? 61.69992 20.42494 -37.77766 1.000 18.31640 72 VAL B O 1
ATOM 3237 N N . ARG B 1 73 ? 61.02542 18.96258 -36.20009 1.000 18.44177 73 ARG B N 1
ATOM 3238 C CA . ARG B 1 73 ? 59.66412 18.77675 -36.69703 1.000 15.74386 73 ARG B CA 1
ATOM 3239 C C . ARG B 1 73 ? 59.01489 20.06633 -37.19075 1.000 17.64923 73 ARG B C 1
ATOM 3240 O O . ARG B 1 73 ? 58.54589 20.13964 -38.33561 1.000 16.26265 73 ARG B O 1
ATOM 3248 N N A ASN B 1 74 ? 58.96094 21.08399 -36.32932 0.545 19.25814 74 ASN B N 1
ATOM 3249 N N B ASN B 1 74 ? 58.94776 21.07852 -36.32393 0.455 19.22911 74 ASN B N 1
ATOM 3250 C CA A ASN B 1 74 ? 58.21759 22.29041 -36.67315 0.545 19.41560 74 ASN B CA 1
ATOM 3251 C CA B ASN B 1 74 ? 58.23906 22.30567 -36.67616 0.455 19.71477 74 ASN B CA 1
ATOM 3252 C C A ASN B 1 74 ? 58.90659 23.10762 -37.76278 0.545 17.16013 74 ASN B C 1
ATOM 3253 C C B ASN B 1 74 ? 58.88706 23.01838 -37.84891 0.455 19.82946 74 ASN B C 1
ATOM 3254 O O A ASN B 1 74 ? 58.23314 23.88638 -38.44898 0.545 19.99679 74 ASN B O 1
ATOM 3255 O O B ASN B 1 74 ? 58.18671 23.65796 -38.64980 0.455 19.01776 74 ASN B O 1
ATOM 3264 N N . GLN B 1 75 ? 60.21336 22.91828 -37.97116 1.000 17.51083 75 GLN B N 1
ATOM 3265 C CA . GLN B 1 75 ? 60.88947 23.57201 -39.08554 1.000 19.77737 75 GLN B CA 1
ATOM 3266 C C . GLN B 1 75 ? 60.46435 22.94185 -40.39533 1.000 20.27934 75 GLN B C 1
ATOM 3267 O O . GLN B 1 75 ? 60.20727 23.64582 -41.38190 1.000 19.35500 75 GLN B O 1
ATOM 3273 N N . ALA B 1 76 ? 60.37893 21.60647 -40.42024 1.000 16.26256 76 ALA B N 1
ATOM 3274 C CA . ALA B 1 76 ? 59.94943 20.94533 -41.63285 1.000 15.33650 76 ALA B CA 1
ATOM 3275 C C . ALA B 1 76 ? 58.50001 21.27215 -41.93716 1.000 16.21307 76 ALA B C 1
ATOM 3276 O O . ALA B 1 76 ? 58.14778 21.45936 -43.10412 1.000 16.99281 76 ALA B O 1
ATOM 3278 N N . LEU B 1 77 ? 57.64000 21.35309 -40.90408 1.000 16.29970 77 LEU B N 1
ATOM 3279 C CA . LEU B 1 77 ? 56.25018 21.72268 -41.16069 1.000 15.91565 77 LEU B CA 1
ATOM 3280 C C . LEU B 1 77 ? 56.17734 23.09202 -41.83073 1.000 15.65547 77 LEU B C 1
ATOM 3281 O O . LEU B 1 77 ? 55.47374 23.26559 -42.83286 1.000 17.56261 77 LEU B O 1
ATOM 3286 N N . ALA B 1 78 ? 56.90856 24.07148 -41.29162 1.000 15.38712 78 ALA B N 1
ATOM 3287 C CA . ALA B 1 78 ? 56.88776 25.41218 -41.88614 1.000 18.39294 78 ALA B CA 1
ATOM 3288 C C . ALA B 1 78 ? 57.42311 25.38081 -43.31037 1.000 19.27428 78 ALA B C 1
ATOM 3289 O O . ALA B 1 78 ? 56.90274 26.08315 -44.20100 1.000 18.56630 78 ALA B O 1
ATOM 3291 N N . TYR B 1 79 ? 58.46150 24.56791 -43.53715 1.000 16.03821 79 TYR B N 1
ATOM 3292 C CA . TYR B 1 79 ? 59.06922 24.47368 -44.86169 1.000 17.39771 79 TYR B CA 1
ATOM 3293 C C . TYR B 1 79 ? 58.07285 23.94605 -45.87891 1.000 14.87899 79 TYR B C 1
ATOM 3294 O O . TYR B 1 79 ? 57.88693 24.54194 -46.94913 1.000 18.01938 79 TYR B O 1
ATOM 3303 N N . TYR B 1 80 ? 57.43632 22.80122 -45.58902 1.000 15.89480 80 TYR B N 1
ATOM 3304 C CA . TYR B 1 80 ? 56.59018 22.21904 -46.61820 1.000 15.09432 80 TYR B CA 1
ATOM 3305 C C . TYR B 1 80 ? 55.32323 23.05634 -46.85745 1.000 17.58551 80 TYR B C 1
ATOM 3306 O O . TYR B 1 80 ? 54.80221 23.05294 -47.97380 1.000 17.12259 80 TYR B O 1
ATOM 3315 N N . ARG B 1 81 ? 54.81230 23.77441 -45.84889 1.000 17.67859 81 ARG B N 1
ATOM 3316 C CA . ARG B 1 81 ? 53.71813 24.71702 -46.12162 1.000 18.67185 81 ARG B CA 1
ATOM 3317 C C . ARG B 1 81 ? 54.15457 25.77213 -47.12535 1.000 18.23389 81 ARG B C 1
ATOM 3318 O O . ARG B 1 81 ? 53.42093 26.10004 -48.06781 1.000 18.32020 81 ARG B O 1
ATOM 3326 N N . GLU B 1 82 ? 55.34502 26.33229 -46.92481 1.000 19.66996 82 GLU B N 1
ATOM 3327 C CA . GLU B 1 82 ? 55.82929 27.34617 -47.85587 1.000 17.54945 82 GLU B CA 1
ATOM 3328 C C . GLU B 1 82 ? 56.12478 26.77077 -49.23852 1.000 18.37578 82 GLU B C 1
ATOM 3329 O O . GLU B 1 82 ? 55.88809 27.45143 -50.24679 1.000 20.97474 82 GLU B O 1
ATOM 3335 N N . VAL B 1 83 ? 56.59729 25.51700 -49.32463 1.000 16.82258 83 VAL B N 1
ATOM 3336 C CA . VAL B 1 83 ? 56.75338 24.89179 -50.63566 1.000 17.54028 83 VAL B CA 1
ATOM 3337 C C . VAL B 1 83 ? 55.42137 24.85233 -51.37082 1.000 17.64376 83 VAL B C 1
ATOM 3338 O O . VAL B 1 83 ? 55.32299 25.20804 -52.55492 1.000 19.32881 83 VAL B O 1
ATOM 3342 N N . VAL B 1 84 ? 54.37540 24.38675 -50.69112 1.000 17.77549 84 VAL B N 1
ATOM 3343 C CA . VAL B 1 84 ? 53.10474 24.23553 -51.38622 1.000 17.45284 84 VAL B CA 1
ATOM 3344 C C . VAL B 1 84 ? 52.54945 25.59458 -51.80927 1.000 20.19724 84 VAL B C 1
ATOM 3345 O O . VAL B 1 84 ? 51.99650 25.73372 -52.90931 1.000 20.46389 84 VAL B O 1
ATOM 3349 N N . ARG B 1 85 ? 52.72793 26.62099 -50.97196 1.000 18.16643 85 ARG B N 1
ATOM 3350 C CA . ARG B 1 85 ? 52.26749 27.96957 -51.33098 1.000 18.26402 85 ARG B CA 1
ATOM 3351 C C . ARG B 1 85 ? 53.05529 28.52711 -52.51152 1.000 19.85102 85 ARG B C 1
ATOM 3352 O O . ARG B 1 85 ? 52.47195 28.96719 -53.51409 1.000 21.55978 85 ARG B O 1
ATOM 3360 N N . ARG B 1 86 ? 54.38619 28.48136 -52.42411 1.000 20.80240 86 ARG B N 1
ATOM 3361 C CA . ARG B 1 86 ? 55.23978 29.11411 -53.42383 1.000 20.69563 86 ARG B CA 1
ATOM 3362 C C . ARG B 1 86 ? 55.17957 28.41165 -54.76890 1.000 24.19840 86 ARG B C 1
ATOM 3363 O O . ARG B 1 86 ? 55.38268 29.05602 -55.80560 1.000 27.15973 86 ARG B O 1
ATOM 3371 N N . LYS B 1 87 ? 54.91954 27.10118 -54.78291 1.000 19.76388 87 LYS B N 1
ATOM 3372 C CA . LYS B 1 87 ? 54.90639 26.34804 -56.03083 1.000 22.20131 87 LYS B CA 1
ATOM 3373 C C . LYS B 1 87 ? 53.50007 26.09335 -56.55017 1.000 24.42578 87 LYS B C 1
ATOM 3374 O O . LYS B 1 87 ? 53.34082 25.45818 -57.60588 1.000 26.97134 87 LYS B O 1
ATOM 3380 N N . SER B 1 88 ? 52.48091 26.55596 -55.82478 1.000 23.17700 88 SER B N 1
ATOM 3381 C CA . SER B 1 88 ? 51.09226 26.43569 -56.25146 1.000 23.77476 88 SER B CA 1
ATOM 3382 C C . SER B 1 88 ? 50.72180 24.97770 -56.47157 1.000 25.25705 88 SER B C 1
ATOM 3383 O O . SER B 1 88 ? 50.04758 24.63778 -57.43372 1.000 23.43852 88 SER B O 1
ATOM 3386 N N . VAL B 1 89 ? 51.19951 24.10009 -55.58419 1.000 21.64592 89 VAL B N 1
ATOM 3387 C CA . VAL B 1 89 ? 50.77194 22.70969 -55.63489 1.000 19.16181 89 VAL B CA 1
ATOM 3388 C C . VAL B 1 89 ? 49.28995 22.62385 -55.29599 1.000 20.38658 89 VAL B C 1
ATOM 3389 O O . VAL B 1 89 ? 48.79965 23.32051 -54.39574 1.000 25.04512 89 VAL B O 1
ATOM 3393 N N . ARG B 1 90 ? 48.56485 21.78170 -56.02844 1.000 21.85422 90 ARG B N 1
ATOM 3394 C CA . ARG B 1 90 ? 47.11835 21.63075 -55.85532 1.000 21.62611 90 ARG B CA 1
ATOM 3395 C C . ARG B 1 90 ? 46.86500 20.47208 -54.89429 1.000 23.64260 90 ARG B C 1
ATOM 3396 O O . ARG B 1 90 ? 47.16106 19.32039 -55.22039 1.000 21.96660 90 ARG B O 1
ATOM 3404 N N . VAL B 1 91 ? 46.31915 20.77223 -53.71787 1.000 19.70061 91 VAL B N 1
ATOM 3405 C CA . VAL B 1 91 ? 46.05182 19.76338 -52.69893 1.000 22.27076 91 VAL B CA 1
ATOM 3406 C C . VAL B 1 91 ? 44.57618 19.81543 -52.33881 1.000 21.27567 91 VAL B C 1
ATOM 3407 O O . VAL B 1 91 ? 44.06363 20.86801 -51.92937 1.000 24.37103 91 VAL B O 1
ATOM 3411 N N . ASN B 1 92 ? 43.89529 18.68988 -52.51973 1.000 22.49994 92 ASN B N 1
ATOM 3412 C CA . ASN B 1 92 ? 42.58671 18.44866 -51.91669 1.000 23.85588 92 ASN B CA 1
ATOM 3413 C C . ASN B 1 92 ? 42.84878 17.77243 -50.58017 1.000 27.88400 92 ASN B C 1
ATOM 3414 O O . ASN B 1 92 ? 43.13654 16.57186 -50.53266 1.000 27.24726 92 ASN B O 1
ATOM 3419 N N . ALA B 1 93 ? 42.76487 18.54186 -49.49688 1.000 25.17023 93 ALA B N 1
ATOM 3420 C CA . ALA B 1 93 ? 43.07248 18.08116 -48.14916 1.000 20.37468 93 ALA B CA 1
ATOM 3421 C C . ALA B 1 93 ? 41.83117 17.50628 -47.47141 1.000 20.56091 93 ALA B C 1
ATOM 3422 O O . ALA B 1 93 ? 40.69750 17.72283 -47.90941 1.000 24.07749 93 ALA B O 1
ATOM 3424 N N . PHE B 1 94 ? 42.07343 16.77098 -46.38394 1.000 22.33713 94 PHE B N 1
ATOM 3425 C CA . PHE B 1 94 ? 41.02516 16.09639 -45.60435 1.000 23.29857 94 PHE B CA 1
ATOM 3426 C C . PHE B 1 94 ? 40.10258 15.28720 -46.49748 1.000 22.91071 94 PHE B C 1
ATOM 3427 O O . PHE B 1 94 ? 38.87498 15.30159 -46.35159 1.000 24.23603 94 PHE B O 1
ATOM 3435 N N . GLU B 1 95 ? 40.71001 14.55419 -47.42771 1.000 24.13345 95 GLU B N 1
ATOM 3436 C CA . GLU B 1 95 ? 39.97851 13.76347 -48.40572 1.000 24.35729 95 GLU B CA 1
ATOM 3437 C C . GLU B 1 95 ? 40.72625 12.45577 -48.57746 1.000 24.87850 95 GLU B C 1
ATOM 3438 O O . GLU B 1 95 ? 41.90189 12.45656 -48.94934 1.000 23.25599 95 GLU B O 1
ATOM 3444 N N . ARG B 1 96 ? 40.05782 11.34209 -48.29122 1.000 28.10565 96 ARG B N 1
ATOM 3445 C CA . ARG B 1 96 ? 40.71763 10.04224 -48.26676 1.000 27.87611 96 ARG B CA 1
ATOM 3446 C C . ARG B 1 96 ? 40.38603 9.27177 -49.53999 1.000 29.76369 96 ARG B C 1
ATOM 3447 O O . ARG B 1 96 ? 39.21238 9.06635 -49.85476 1.000 27.83601 96 ARG B O 1
ATOM 3455 N N . VAL B 1 97 ? 41.41225 8.83831 -50.27472 1.000 25.36752 97 VAL B N 1
ATOM 3456 C CA . VAL B 1 97 ? 41.15537 7.96698 -51.42010 1.000 28.35530 97 VAL B CA 1
ATOM 3457 C C . VAL B 1 97 ? 40.76936 6.58128 -50.92353 1.000 31.29637 97 VAL B C 1
ATOM 3458 O O . VAL B 1 97 ? 41.49390 5.96856 -50.13167 1.000 29.79321 97 VAL B O 1
ATOM 3462 N N . GLU B 1 98 ? 39.62125 6.08274 -51.39176 1.000 30.69531 98 GLU B N 1
ATOM 3463 C CA . GLU B 1 98 ? 39.10995 4.77799 -50.98409 1.000 36.54117 98 GLU B CA 1
ATOM 3464 C C . GLU B 1 98 ? 39.40741 3.68953 -52.00274 1.000 38.72172 98 GLU B C 1
ATOM 3465 O O . GLU B 1 98 ? 39.77931 2.57235 -51.62091 1.000 42.22419 98 GLU B O 1
ATOM 3471 N N . LYS B 1 99 ? 39.25353 3.98457 -53.28833 1.000 38.58500 99 LYS B N 1
ATOM 3472 C CA . LYS B 1 99 ? 39.35401 2.96220 -54.31958 1.000 46.34226 99 LYS B CA 1
ATOM 3473 C C . LYS B 1 99 ? 39.94183 3.57578 -55.57763 1.000 44.14150 99 LYS B C 1
ATOM 3474 O O . LYS B 1 99 ? 39.69628 4.74415 -55.88924 1.000 41.97639 99 LYS B O 1
ATOM 3480 N N . VAL B 1 100 ? 40.71401 2.76727 -56.30051 1.000 39.67324 100 VAL B N 1
ATOM 3481 C CA . VAL B 1 100 ? 41.20691 3.09911 -57.63085 1.000 36.16082 100 VAL B CA 1
ATOM 3482 C C . VAL B 1 100 ? 40.90192 1.91919 -58.53419 1.000 42.66715 100 VAL B C 1
ATOM 3483 O O . VAL B 1 100 ? 41.38870 0.80914 -58.29145 1.000 45.56244 100 VAL B O 1
ATOM 3487 N N . GLN B 1 101 ? 40.10004 2.15151 -59.56645 1.000 37.56559 101 GLN B N 1
ATOM 3488 C CA . GLN B 1 101 ? 39.65323 1.08017 -60.45109 1.000 43.08773 101 GLN B CA 1
ATOM 3489 C C . GLN B 1 101 ? 39.85203 1.49555 -61.89408 1.000 50.70798 101 GLN B C 1
ATOM 3490 O O . GLN B 1 101 ? 39.37575 2.56056 -62.30731 1.000 50.55340 101 GLN B O 1
ATOM 3496 N N . LYS B 1 102 ? 40.57391 0.66583 -62.64646 1.000 57.65565 102 LYS B N 1
ATOM 3497 C CA . LYS B 1 102 ? 40.60378 0.83735 -64.08801 1.000 57.26253 102 LYS B CA 1
ATOM 3498 C C . LYS B 1 102 ? 39.17755 0.79581 -64.62980 1.000 57.30753 102 LYS B C 1
ATOM 3499 O O . LYS B 1 102 ? 38.39001 -0.08812 -64.27878 1.000 65.59556 102 LYS B O 1
ATOM 3505 N N . ASP B 1 103 ? 38.84731 1.79619 -65.44661 1.000 54.11068 103 ASP B N 1
ATOM 3506 C CA . ASP B 1 103 ? 37.54990 2.02409 -66.06796 1.000 67.40712 103 ASP B CA 1
ATOM 3507 C C . ASP B 1 103 ? 37.56936 1.73340 -67.56328 1.000 76.69901 103 ASP B C 1
ATOM 3508 O O . ASP B 1 103 ? 36.79245 0.90106 -68.04296 1.000 86.34092 103 ASP B O 1
ATOM 3513 N N . GLY B 1 104 ? 38.42186 2.43577 -68.30806 1.000 75.29756 104 GLY B N 1
ATOM 3514 C CA . GLY B 1 104 ? 38.73983 2.11985 -69.67848 1.000 69.55303 104 GLY B CA 1
ATOM 3515 C C . GLY B 1 104 ? 40.22529 2.24156 -69.95420 1.000 63.19096 104 GLY B C 1
ATOM 3516 O O . GLY B 1 104 ? 41.00907 1.35843 -69.58848 1.000 61.08717 104 GLY B O 1
ATOM 3517 N N . GLU B 1 105 ? 40.62437 3.33930 -70.59830 1.000 54.64595 105 GLU B N 1
ATOM 3518 C CA . GLU B 1 105 ? 42.01248 3.77594 -70.62606 1.000 57.04732 105 GLU B CA 1
ATOM 3519 C C . GLU B 1 105 ? 42.26220 4.84818 -69.57380 1.000 54.66944 105 GLU B C 1
ATOM 3520 O O . GLU B 1 105 ? 43.14025 5.69180 -69.73644 1.000 61.02314 105 GLU B O 1
ATOM 3526 N N . ALA B 1 106 ? 41.47003 4.84783 -68.50526 1.000 56.02916 106 ALA B N 1
ATOM 3527 C CA . ALA B 1 106 ? 41.66047 5.77992 -67.39774 1.000 43.51161 106 ALA B CA 1
ATOM 3528 C C . ALA B 1 106 ? 41.29207 5.07413 -66.11104 1.000 48.03857 106 ALA B C 1
ATOM 3529 O O . ALA B 1 106 ? 41.02069 3.87228 -66.10094 1.000 47.74057 106 ALA B O 1
ATOM 3531 N N . PHE B 1 107 ? 41.31452 5.82490 -65.01984 1.000 44.69363 107 PHE B N 1
ATOM 3532 C CA . PHE B 1 107 ? 41.03697 5.24868 -63.71990 1.000 45.77804 107 PHE B CA 1
ATOM 3533 C C . PHE B 1 107 ? 39.92283 6.03195 -63.05441 1.000 48.83313 107 PHE B C 1
ATOM 3534 O O . PHE B 1 107 ? 39.86756 7.25533 -63.16979 1.000 52.11748 107 PHE B O 1
ATOM 3542 N N . GLN B 1 108 ? 39.03321 5.32481 -62.36379 1.000 49.35238 108 GLN B N 1
ATOM 3543 C CA . GLN B 1 108 ? 38.05823 5.96072 -61.49076 1.000 44.90161 108 GLN B CA 1
ATOM 3544 C C . GLN B 1 108 ? 38.59692 5.92526 -60.07201 1.000 46.13710 108 GLN B C 1
ATOM 3545 O O . GLN B 1 108 ? 38.97447 4.86240 -59.56858 1.000 44.56987 108 GLN B O 1
ATOM 3551 N N . VAL B 1 109 ? 38.66137 7.09279 -59.44400 1.000 42.22031 109 VAL B N 1
ATOM 3552 C CA . VAL B 1 109 ? 39.16997 7.22440 -58.09135 1.000 41.99511 109 VAL B CA 1
ATOM 3553 C C . VAL B 1 109 ? 38.01605 7.69210 -57.22426 1.000 38.17858 109 VAL B C 1
ATOM 3554 O O . VAL B 1 109 ? 37.46180 8.77326 -57.45961 1.000 42.57603 109 VAL B O 1
ATOM 3558 N N . GLU B 1 110 ? 37.65142 6.88415 -56.23427 1.000 36.58395 110 GLU B N 1
ATOM 3559 C CA . GLU B 1 110 ? 36.58964 7.22633 -55.29594 1.000 43.81527 110 GLU B CA 1
ATOM 3560 C C . GLU B 1 110 ? 37.18909 7.69605 -53.97836 1.000 36.26119 110 GLU B C 1
ATOM 3561 O O . GLU B 1 110 ? 38.15298 7.10837 -53.48034 1.000 34.55281 110 GLU B O 1
ATOM 3567 N N . THR B 1 111 ? 36.62120 8.76920 -53.41941 1.000 34.01773 111 THR B N 1
ATOM 3568 C CA . THR B 1 111 ? 37.12642 9.36995 -52.19824 1.000 32.06897 111 THR B CA 1
ATOM 3569 C C . THR B 1 111 ? 35.98828 9.67119 -51.23504 1.000 32.18759 111 THR B C 1
ATOM 3570 O O . THR B 1 111 ? 34.81159 9.71059 -51.61155 1.000 36.99519 111 THR B O 1
ATOM 3574 N N . THR B 1 112 ? 36.37156 9.89487 -49.97954 1.000 29.52561 112 THR B N 1
ATOM 3575 C CA . THR B 1 112 ? 35.48551 10.36279 -48.92068 1.000 34.09261 112 THR B CA 1
ATOM 3576 C C . THR B 1 112 ? 35.99022 11.71453 -48.43310 1.000 29.83775 112 THR B C 1
ATOM 3577 O O . THR B 1 112 ? 37.14485 11.82678 -48.00062 1.000 30.27858 112 THR B O 1
ATOM 3581 N N . LYS B 1 113 ? 35.13401 12.73445 -48.48588 1.000 31.21699 113 LYS B N 1
ATOM 3582 C CA . LYS B 1 113 ? 35.55920 14.05773 -48.04175 1.000 37.38118 113 LYS B CA 1
ATOM 3583 C C . LYS B 1 113 ? 35.34160 14.21802 -46.53761 1.000 35.77259 113 LYS B C 1
ATOM 3584 O O . LYS B 1 113 ? 34.80110 13.33792 -45.86450 1.000 34.32144 113 LYS B O 1
ATOM 3590 N N . ARG B 1 114 ? 35.79714 15.36163 -45.99763 1.000 34.84893 114 ARG B N 1
ATOM 3591 C CA . ARG B 1 114 ? 35.74880 15.57493 -44.55269 1.000 35.98786 114 ARG B CA 1
ATOM 3592 C C . ARG B 1 114 ? 34.31962 15.49535 -44.02354 1.000 36.99548 114 ARG B C 1
ATOM 3593 O O . ARG B 1 114 ? 34.08501 14.96040 -42.93479 1.000 38.33835 114 ARG B O 1
ATOM 3601 N N . ASP B 1 115 ? 33.34699 15.99443 -44.78354 1.000 42.40834 115 ASP B N 1
ATOM 3602 C CA . ASP B 1 115 ? 31.96665 15.96262 -44.31454 1.000 43.48697 115 ASP B CA 1
ATOM 3603 C C . ASP B 1 115 ? 31.30365 14.60416 -44.52085 1.000 41.48471 115 ASP B C 1
ATOM 3604 O O . ASP B 1 115 ? 30.10034 14.47808 -44.27243 1.000 43.65099 115 ASP B O 1
ATOM 3609 N N . GLY B 1 116 ? 32.05784 13.59107 -44.95273 1.000 40.76550 116 GLY B N 1
ATOM 3610 C CA . GLY B 1 116 ? 31.51674 12.26667 -45.18334 1.000 37.39601 116 GLY B CA 1
ATOM 3611 C C . GLY B 1 116 ? 31.01047 12.01850 -46.58392 1.000 42.12106 116 GLY B C 1
ATOM 3612 O O . GLY B 1 116 ? 30.70364 10.86344 -46.91679 1.000 42.00425 116 GLY B O 1
ATOM 3613 N N . SER B 1 117 ? 30.91014 13.05469 -47.41511 1.000 36.94939 117 SER B N 1
ATOM 3614 C CA . SER B 1 117 ? 30.38656 12.88516 -48.75628 1.000 38.18530 117 SER B CA 1
ATOM 3615 C C . SER B 1 117 ? 31.42656 12.21929 -49.64646 1.000 35.98785 117 SER B C 1
ATOM 3616 O O . SER B 1 117 ? 32.62524 12.21116 -49.35637 1.000 38.68257 117 SER B O 1
ATOM 3619 N N . LYS B 1 118 ? 30.94692 11.63871 -50.73650 1.000 40.44958 118 LYS B N 1
ATOM 3620 C CA . LYS B 1 118 ? 31.77719 10.87306 -51.64884 1.000 41.22291 118 LYS B CA 1
ATOM 3621 C C . LYS B 1 118 ? 32.04313 11.69299 -52.90127 1.000 36.87733 118 LYS B C 1
ATOM 3622 O O . LYS B 1 118 ? 31.17689 12.44103 -53.36108 1.000 43.07159 118 LYS B O 1
ATOM 3628 N N . GLU B 1 119 ? 33.25014 11.56231 -53.44160 1.000 35.77433 119 GLU B N 1
ATOM 3629 C CA . GLU B 1 119 ? 33.58843 12.15464 -54.72133 1.000 37.29175 119 GLU B CA 1
ATOM 3630 C C . GLU B 1 119 ? 34.13926 11.07317 -55.63815 1.000 40.39328 119 GLU B C 1
ATOM 3631 O O . GLU B 1 119 ? 34.66665 10.05444 -55.17926 1.000 41.01849 119 GLU B O 1
ATOM 3637 N N . ILE B 1 120 ? 34.01099 11.30064 -56.93917 1.000 38.70771 120 ILE B N 1
ATOM 3638 C CA . ILE B 1 120 ? 34.54444 10.39823 -57.94974 1.000 43.57509 120 ILE B CA 1
ATOM 3639 C C . ILE B 1 120 ? 35.33887 11.22331 -58.95219 1.000 46.26021 120 ILE B C 1
ATOM 3640 O O . ILE B 1 120 ? 34.86871 12.26457 -59.42339 1.000 46.33754 120 ILE B O 1
ATOM 3645 N N . TYR B 1 121 ? 36.55377 10.77298 -59.24834 1.000 43.17691 121 TYR B N 1
ATOM 3646 C CA . TYR B 1 121 ? 37.43453 11.40950 -60.21134 1.000 39.91563 121 TYR B CA 1
ATOM 3647 C C . TYR B 1 121 ? 37.75544 10.42059 -61.32248 1.000 42.28523 121 TYR B C 1
ATOM 3648 O O . TYR B 1 121 ? 37.75557 9.20718 -61.10673 1.000 43.17467 121 TYR B O 1
ATOM 3657 N N . ILE B 1 122 ? 38.03713 10.94240 -62.51095 1.000 38.49248 122 ILE B N 1
ATOM 3658 C CA . ILE B 1 122 ? 38.58064 10.14857 -63.60710 1.000 40.94751 122 ILE B CA 1
ATOM 3659 C C . ILE B 1 122 ? 39.97057 10.69752 -63.90815 1.000 46.03418 122 ILE B C 1
ATOM 3660 O O . ILE B 1 122 ? 40.12960 11.89938 -64.16014 1.000 47.32212 122 ILE B O 1
ATOM 3665 N N . ALA B 1 123 ? 40.98321 9.83422 -63.81938 1.000 37.33257 123 ALA B N 1
ATOM 3666 C CA . ALA B 1 123 ? 42.36860 10.24460 -63.99212 1.000 38.11731 123 ALA B CA 1
ATOM 3667 C C . ALA B 1 123 ? 43.05923 9.32290 -64.98462 1.000 41.96113 123 ALA B C 1
ATOM 3668 O O . ALA B 1 123 ? 42.79661 8.11602 -65.01399 1.000 44.81380 123 ALA B O 1
ATOM 3670 N N . LYS B 1 124 ? 43.95182 9.90429 -65.78884 1.000 40.16011 124 LYS B N 1
ATOM 3671 C CA . LYS B 1 124 ? 44.70371 9.14013 -66.77791 1.000 40.85616 124 LYS B CA 1
ATOM 3672 C C . LYS B 1 124 ? 45.88282 8.40076 -66.16123 1.000 40.69686 124 LYS B C 1
ATOM 3673 O O . LYS B 1 124 ? 46.27199 7.33660 -66.66387 1.000 42.80133 124 LYS B O 1
ATOM 3679 N N . TYR B 1 125 ? 46.46731 8.94890 -65.09171 1.000 37.82873 125 TYR B N 1
ATOM 3680 C CA . TYR B 1 125 ? 47.61134 8.34657 -64.42263 1.000 39.00540 125 TYR B CA 1
ATOM 3681 C C . TYR B 1 125 ? 47.44599 8.47992 -62.91602 1.000 35.15636 125 TYR B C 1
ATOM 3682 O O . TYR B 1 125 ? 46.89462 9.46622 -62.42108 1.000 37.13109 125 TYR B O 1
ATOM 3691 N N . ILE B 1 126 ? 47.93603 7.47310 -62.19254 1.000 35.90115 126 ILE B N 1
ATOM 3692 C CA . ILE B 1 126 ? 47.88205 7.42952 -60.73648 1.000 31.45365 126 ILE B CA 1
ATOM 3693 C C . ILE B 1 126 ? 49.30711 7.37564 -60.20701 1.000 32.01168 126 ILE B C 1
ATOM 3694 O O . ILE B 1 126 ? 50.13349 6.61153 -60.71742 1.000 36.15415 126 ILE B O 1
ATOM 3699 N N . VAL B 1 127 ? 49.59150 8.18138 -59.18754 1.000 28.79227 127 VAL B N 1
ATOM 3700 C CA . VAL B 1 127 ? 50.80594 8.04040 -58.38956 1.000 29.46063 127 VAL B CA 1
ATOM 3701 C C . VAL B 1 127 ? 50.38624 7.67304 -56.97528 1.000 29.20381 127 VAL B C 1
ATOM 3702 O O . VAL B 1 127 ? 49.69414 8.45075 -56.30699 1.000 29.04679 127 VAL B O 1
ATOM 3706 N N . VAL B 1 128 ? 50.82368 6.51349 -56.49947 1.000 26.59798 128 VAL B N 1
ATOM 3707 C CA . VAL B 1 128 ? 50.54866 6.11249 -55.12493 1.000 29.61444 128 VAL B CA 1
ATOM 3708 C C . VAL B 1 128 ? 51.73455 6.53101 -54.26315 1.000 26.40119 128 VAL B C 1
ATOM 3709 O O . VAL B 1 128 ? 52.83775 6.00515 -54.41021 1.000 29.09075 128 VAL B O 1
ATOM 3713 N N . ALA B 1 129 ? 51.50563 7.47156 -53.35724 1.000 25.59640 129 ALA B N 1
ATOM 3714 C CA . ALA B 1 129 ? 52.54950 8.03265 -52.51002 1.000 22.91582 129 ALA B CA 1
ATOM 3715 C C . ALA B 1 129 ? 52.09986 8.04932 -51.05646 1.000 21.38451 129 ALA B C 1
ATOM 3716 O O . ALA B 1 129 ? 52.18037 9.06993 -50.36305 1.000 22.25609 129 ALA B O 1
ATOM 3718 N N . THR B 1 130 ? 51.60611 6.90664 -50.57096 1.000 23.64673 130 THR B N 1
ATOM 3719 C CA . THR B 1 130 ? 50.91560 6.85289 -49.29254 1.000 22.81363 130 THR B CA 1
ATOM 3720 C C . THR B 1 130 ? 51.79215 6.43131 -48.11688 1.000 20.39718 130 THR B C 1
ATOM 3721 O O . THR B 1 130 ? 51.28180 6.34763 -46.99495 1.000 22.57111 130 THR B O 1
ATOM 3725 N N . GLY B 1 131 ? 53.07981 6.16525 -48.33136 1.000 21.85225 131 GLY B N 1
ATOM 3726 C CA . GLY B 1 131 ? 53.99213 5.93980 -47.21496 1.000 23.20935 131 GLY B CA 1
ATOM 3727 C C . GLY B 1 131 ? 53.64728 4.68097 -46.43179 1.000 23.60998 131 GLY B C 1
ATOM 3728 O O . GLY B 1 131 ? 53.07189 3.72987 -46.95990 1.000 26.77814 131 GLY B O 1
ATOM 3729 N N . TYR B 1 132 ? 54.03407 4.66498 -45.15051 1.000 23.90971 132 TYR B N 1
ATOM 3730 C CA . TYR B 1 132 ? 53.64219 3.55379 -44.28784 1.000 23.26576 132 TYR B CA 1
ATOM 3731 C C . TYR B 1 132 ? 53.29073 3.92763 -42.85474 1.000 26.34194 132 TYR B C 1
ATOM 3732 O O . TYR B 1 132 ? 52.86177 3.04637 -42.10497 1.000 24.87590 132 TYR B O 1
ATOM 3741 N N A TYR B 1 133 ? 53.43348 5.18904 -42.44568 0.245 23.16072 133 TYR B N 1
ATOM 3742 N N B TYR B 1 133 ? 53.44849 5.19012 -42.44957 0.755 23.57932 133 TYR B N 1
ATOM 3743 C CA A TYR B 1 133 ? 53.23185 5.51193 -41.03671 0.245 23.52970 133 TYR B CA 1
ATOM 3744 C CA B TYR B 1 133 ? 53.25072 5.54486 -41.04842 0.755 25.35005 133 TYR B CA 1
ATOM 3745 C C A TYR B 1 133 ? 51.78991 5.35447 -40.58005 0.245 24.78703 133 TYR B C 1
ATOM 3746 C C B TYR B 1 133 ? 51.81455 5.30544 -40.57970 0.755 25.23251 133 TYR B C 1
ATOM 3747 O O A TYR B 1 133 ? 51.53344 5.40897 -39.37183 0.245 27.73978 133 TYR B O 1
ATOM 3748 O O B TYR B 1 133 ? 51.57925 5.23493 -39.36726 0.755 25.60543 133 TYR B O 1
ATOM 3765 N N . ASP B 1 134 ? 50.84834 5.14549 -41.49510 1.000 21.69767 134 ASP B N 1
ATOM 3766 C CA . ASP B 1 134 ? 49.47665 4.89980 -41.07014 1.000 24.54853 134 ASP B CA 1
ATOM 3767 C C . ASP B 1 134 ? 49.25576 3.47315 -40.57060 1.000 28.26207 134 ASP B C 1
ATOM 3768 O O . ASP B 1 134 ? 48.22136 3.20607 -39.95402 1.000 25.45794 134 ASP B O 1
ATOM 3773 N N . ASN B 1 135 ? 50.18614 2.55004 -40.80732 1.000 24.16615 135 ASN B N 1
ATOM 3774 C CA . ASN B 1 135 ? 49.91394 1.12569 -40.58938 1.000 22.83171 135 ASN B CA 1
ATOM 3775 C C . ASN B 1 135 ? 50.94331 0.49002 -39.67892 1.000 25.21380 135 ASN B C 1
ATOM 3776 O O . ASN B 1 135 ? 51.94023 -0.08020 -40.14509 1.000 24.03506 135 ASN B O 1
ATOM 3781 N N . PRO B 1 136 ? 50.71262 0.50497 -38.37706 1.000 29.39187 136 PRO B N 1
ATOM 3782 C CA . PRO B 1 136 ? 51.66463 -0.11093 -37.45760 1.000 26.50071 136 PRO B CA 1
ATOM 3783 C C . PRO B 1 136 ? 51.71253 -1.60848 -37.64522 1.000 28.28554 136 PRO B C 1
ATOM 3784 O O . PRO B 1 136 ? 50.74064 -2.25346 -38.05832 1.000 32.57538 136 PRO B O 1
ATOM 3788 N N . ASN B 1 137 ? 52.86236 -2.16667 -37.31249 1.000 23.96055 137 ASN B N 1
ATOM 3789 C CA . ASN B 1 137 ? 53.02302 -3.61941 -37.28270 1.000 22.99123 137 ASN B CA 1
ATOM 3790 C C . ASN B 1 137 ? 52.39724 -4.14917 -35.99934 1.000 32.42755 137 ASN B C 1
ATOM 3791 O O . ASN B 1 137 ? 52.97972 -3.98525 -34.92652 1.000 35.97029 137 ASN B O 1
ATOM 3796 N N A TYR B 1 138 ? 51.25377 -4.82805 -36.09546 0.531 28.63455 138 TYR B N 1
ATOM 3797 N N B TYR B 1 138 ? 51.22595 -4.79326 -36.09676 0.469 29.48429 138 TYR B N 1
ATOM 3798 C CA A TYR B 1 138 ? 50.59079 -5.29066 -34.88493 0.531 28.45087 138 TYR B CA 1
ATOM 3799 C CA B TYR B 1 138 ? 50.55269 -5.31285 -34.90718 0.469 28.65214 138 TYR B CA 1
ATOM 3800 C C A TYR B 1 138 ? 51.28934 -6.51576 -34.31971 0.531 25.80340 138 TYR B C 1
ATOM 3801 C C B TYR B 1 138 ? 51.35227 -6.47332 -34.32139 0.469 25.74996 138 TYR B C 1
ATOM 3802 O O A TYR B 1 138 ? 51.76800 -7.37992 -35.06170 0.531 28.39370 138 TYR B O 1
ATOM 3803 O O B TYR B 1 138 ? 51.96283 -7.26099 -35.05251 0.469 29.58121 138 TYR B O 1
ATOM 3820 N N . MET B 1 139 ? 51.36187 -6.56820 -32.98900 1.000 26.78766 139 MET B N 1
ATOM 3821 C CA . MET B 1 139 ? 52.07164 -7.64463 -32.30807 1.000 24.31424 139 MET B CA 1
ATOM 3822 C C . MET B 1 139 ? 51.24242 -8.90933 -32.17931 1.000 25.76748 139 MET B C 1
ATOM 3823 O O . MET B 1 139 ? 51.81173 -9.99230 -31.95367 1.000 26.71371 139 MET B O 1
ATOM 3828 N N . ASN B 1 140 ? 49.92194 -8.79764 -32.31368 1.000 26.38318 140 ASN B N 1
ATOM 3829 C CA . ASN B 1 140 ? 49.01644 -9.95280 -32.24594 1.000 27.66474 140 ASN B CA 1
ATOM 3830 C C . ASN B 1 140 ? 49.01685 -10.56514 -30.84610 1.000 28.05968 140 ASN B C 1
ATOM 3831 O O . ASN B 1 140 ? 49.06369 -11.78553 -30.67668 1.000 29.90635 140 ASN B O 1
ATOM 3836 N N A VAL B 1 141 ? 48.97296 -9.71774 -29.82901 0.515 27.28846 141 VAL B N 1
ATOM 3837 N N B VAL B 1 141 ? 48.93514 -9.69292 -29.84417 0.485 27.02370 141 VAL B N 1
ATOM 3838 C CA A VAL B 1 141 ? 48.99113 -10.23939 -28.46859 0.515 29.31328 141 VAL B CA 1
ATOM 3839 C CA B VAL B 1 141 ? 49.03062 -10.01259 -28.41977 0.485 31.86251 141 VAL B CA 1
ATOM 3840 C C A VAL B 1 141 ? 47.74050 -9.79951 -27.72155 0.515 27.54561 141 VAL B C 1
ATOM 3841 C C B VAL B 1 141 ? 47.66712 -9.79262 -27.77211 0.485 27.57893 141 VAL B C 1
ATOM 3842 O O A VAL B 1 141 ? 47.25854 -8.67129 -27.89752 0.515 26.69622 141 VAL B O 1
ATOM 3843 O O B VAL B 1 141 ? 47.00960 -8.78857 -28.07859 0.485 35.08448 141 VAL B O 1
ATOM 3850 N N . PRO B 1 142 ? 47.19665 -10.67037 -26.88054 1.000 30.07806 142 PRO B N 1
ATOM 3851 C CA . PRO B 1 142 ? 46.01091 -10.31882 -26.08830 1.000 29.07413 142 PRO B CA 1
ATOM 3852 C C . PRO B 1 142 ? 46.32013 -9.13525 -25.19167 1.000 31.19161 142 PRO B C 1
ATOM 3853 O O . PRO B 1 142 ? 47.31786 -9.13512 -24.46995 1.000 31.37562 142 PRO B O 1
ATOM 3857 N N . GLY B 1 143 ? 45.44623 -8.12941 -25.23377 1.000 27.95145 143 GLY B N 1
ATOM 3858 C CA . GLY B 1 143 ? 45.64487 -6.89078 -24.51328 1.000 27.80140 143 GLY B CA 1
ATOM 3859 C C . GLY B 1 143 ? 46.16671 -5.74543 -25.35646 1.000 28.30411 143 GLY B C 1
ATOM 3860 O O . GLY B 1 143 ? 46.13937 -4.58838 -24.90192 1.000 29.60743 143 GLY B O 1
ATOM 3861 N N . GLU B 1 144 ? 46.64567 -6.03255 -26.56790 1.000 27.78375 144 GLU B N 1
ATOM 3862 C CA . GLU B 1 144 ? 47.13009 -4.97980 -27.44882 1.000 29.14058 144 GLU B CA 1
ATOM 3863 C C . GLU B 1 144 ? 46.01947 -4.01013 -27.82569 1.000 23.39072 144 GLU B C 1
ATOM 3864 O O . GLU B 1 144 ? 46.30393 -2.86690 -28.18174 1.000 26.59698 144 GLU B O 1
ATOM 3870 N N . GLU B 1 145 ? 44.75772 -4.44561 -27.72648 1.000 30.07339 145 GLU B N 1
ATOM 3871 C CA . GLU B 1 145 ? 43.61728 -3.59137 -28.03624 1.000 31.68103 145 GLU B CA 1
ATOM 3872 C C . GLU B 1 145 ? 43.30259 -2.57871 -26.93573 1.000 34.74178 145 GLU B C 1
ATOM 3873 O O . GLU B 1 145 ? 42.51009 -1.65473 -27.17527 1.000 30.27290 145 GLU B O 1
ATOM 3879 N N . LEU B 1 146 ? 43.90607 -2.71470 -25.75383 1.000 26.66776 146 LEU B N 1
ATOM 3880 C CA . LEU B 1 146 ? 43.62466 -1.80412 -24.64142 1.000 31.55772 146 LEU B CA 1
ATOM 3881 C C . LEU B 1 146 ? 44.09257 -0.38171 -24.94229 1.000 27.39426 146 LEU B C 1
ATOM 3882 O O . LEU B 1 146 ? 45.08216 -0.16405 -25.63376 1.000 25.81048 146 LEU B O 1
ATOM 3887 N N . LYS B 1 147 ? 43.36922 0.60107 -24.39023 1.000 28.16283 147 LYS B N 1
ATOM 3888 C CA . LYS B 1 147 ? 43.71868 1.99910 -24.61388 1.000 27.94978 147 LYS B CA 1
ATOM 3889 C C . LYS B 1 147 ? 45.09032 2.35782 -24.04783 1.000 23.56717 147 LYS B C 1
ATOM 3890 O O . LYS B 1 147 ? 45.72518 3.29650 -24.53873 1.000 24.99920 147 LYS B O 1
ATOM 3896 N N . LYS B 1 148 ? 45.56928 1.61019 -23.05094 1.000 25.65840 148 LYS B N 1
ATOM 3897 C CA . LYS B 1 148 ? 46.89951 1.82191 -22.48853 1.000 23.83166 148 LYS B CA 1
ATOM 3898 C C . LYS B 1 148 ? 48.02597 1.36068 -23.40699 1.000 26.92710 148 LYS B C 1
ATOM 3899 O O . LYS B 1 148 ? 49.18601 1.52659 -23.02186 1.000 27.05736 148 LYS B O 1
ATOM 3905 N N . VAL B 1 149 ? 47.71992 0.82961 -24.59308 1.000 21.92543 149 VAL B N 1
ATOM 3906 C CA . VAL B 1 149 ? 48.71304 0.42936 -25.59132 1.000 20.62208 149 VAL B CA 1
ATOM 3907 C C . VAL B 1 149 ? 48.61998 1.36419 -26.78718 1.000 21.91493 149 VAL B C 1
ATOM 3908 O O . VAL B 1 149 ? 47.53929 1.54798 -27.36027 1.000 26.55475 149 VAL B O 1
ATOM 3912 N N . ALA B 1 150 ? 49.75133 1.96514 -27.16184 1.000 21.29728 150 ALA B N 1
ATOM 3913 C CA . ALA B 1 150 ? 49.83214 2.82611 -28.32857 1.000 25.21766 150 ALA B CA 1
ATOM 3914 C C . ALA B 1 150 ? 50.91574 2.32019 -29.26220 1.000 25.15794 150 ALA B C 1
ATOM 3915 O O . ALA B 1 150 ? 51.91926 1.76396 -28.82204 1.000 27.94652 150 ALA B O 1
ATOM 3917 N N A HIS B 1 151 ? 50.72893 2.49144 -30.57461 0.565 22.19940 151 HIS B N 1
ATOM 3918 N N B HIS B 1 151 ? 50.67588 2.55174 -30.54465 0.435 22.38196 151 HIS B N 1
ATOM 3919 C CA A HIS B 1 151 ? 51.77369 2.15758 -31.54251 0.565 20.96928 151 HIS B CA 1
ATOM 3920 C CA B HIS B 1 151 ? 51.57389 2.18912 -31.61845 0.435 22.97511 151 HIS B CA 1
ATOM 3921 C C A HIS B 1 151 ? 52.46311 3.39958 -32.08102 0.565 23.80285 151 HIS B C 1
ATOM 3922 C C B HIS B 1 151 ? 52.26841 3.42158 -32.18971 0.435 23.32954 151 HIS B C 1
ATOM 3923 O O A HIS B 1 151 ? 53.21891 3.31340 -33.05593 0.565 25.89540 151 HIS B O 1
ATOM 3924 O O B HIS B 1 151 ? 52.86626 3.34899 -33.26812 0.435 26.08082 151 HIS B O 1
ATOM 3937 N N . TYR B 1 152 ? 52.20119 4.54713 -31.46721 1.000 20.21433 152 TYR B N 1
ATOM 3938 C CA . TYR B 1 152 ? 52.81099 5.81800 -31.82334 1.000 19.31375 152 TYR B CA 1
ATOM 3939 C C . TYR B 1 152 ? 53.26994 6.47788 -30.53169 1.000 18.94046 152 TYR B C 1
ATOM 3940 O O . TYR B 1 152 ? 52.65409 6.28607 -29.47079 1.000 21.41679 152 TYR B O 1
ATOM 3949 N N . PHE B 1 153 ? 54.32046 7.29361 -30.63248 1.000 20.74481 153 PHE B N 1
ATOM 3950 C CA . PHE B 1 153 ? 54.81185 8.08312 -29.51002 1.000 20.83193 153 PHE B CA 1
ATOM 3951 C C . PHE B 1 153 ? 54.68602 9.55637 -29.86083 1.000 19.77579 153 PHE B C 1
ATOM 3952 O O . PHE B 1 153 ? 55.02853 9.96064 -30.97638 1.000 22.65545 153 PHE B O 1
ATOM 3960 N N . LYS B 1 154 ? 54.15844 10.34268 -28.92569 1.000 17.13113 154 LYS B N 1
ATOM 3961 C CA . LYS B 1 154 ? 53.98580 11.77524 -29.17302 1.000 17.63224 154 LYS B CA 1
ATOM 3962 C C . LYS B 1 154 ? 54.74576 12.62962 -28.17123 1.000 20.34964 154 LYS B C 1
ATOM 3963 O O . LYS B 1 154 ? 55.61692 13.41659 -28.56975 1.000 20.82242 154 LYS B O 1
ATOM 3969 N N . GLU B 1 155 ? 54.43341 12.52171 -26.88306 1.000 20.35349 155 GLU B N 1
ATOM 3970 C CA . GLU B 1 155 ? 55.10411 13.31261 -25.85735 1.000 21.34368 155 GLU B CA 1
ATOM 3971 C C . GLU B 1 155 ? 55.26598 12.46043 -24.60958 1.000 21.23350 155 GLU B C 1
ATOM 3972 O O . GLU B 1 155 ? 54.45658 11.56327 -24.34826 1.000 21.18809 155 GLU B O 1
ATOM 3978 N N . GLY B 1 156 ? 56.30787 12.75929 -23.84100 1.000 19.13682 156 GLY B N 1
ATOM 3979 C CA . GLY B 1 156 ? 56.62781 11.97146 -22.67089 1.000 21.05622 156 GLY B CA 1
ATOM 3980 C C . GLY B 1 156 ? 56.00265 12.44374 -21.37463 1.000 19.41605 156 GLY B C 1
ATOM 3981 O O . GLY B 1 156 ? 55.86561 11.64052 -20.44493 1.000 20.02205 156 GLY B O 1
ATOM 3982 N N . HIS B 1 157 ? 55.63404 13.73540 -21.29189 1.000 20.72030 157 HIS B N 1
ATOM 3983 C CA . HIS B 1 157 ? 55.20210 14.31218 -20.01612 1.000 19.33305 157 HIS B CA 1
ATOM 3984 C C . HIS B 1 157 ? 54.17030 13.48090 -19.25943 1.000 20.78153 157 HIS B C 1
ATOM 3985 O O . HIS B 1 157 ? 54.38823 13.22997 -18.06460 1.000 21.10969 157 HIS B O 1
ATOM 3992 N N . PRO B 1 158 ? 53.04620 13.05040 -19.84878 1.000 20.01028 158 PRO B N 1
ATOM 3993 C CA . PRO B 1 158 ? 52.00980 12.40448 -19.02906 1.000 22.31679 158 PRO B CA 1
ATOM 3994 C C . PRO B 1 158 ? 52.40414 11.03418 -18.51817 1.000 19.75230 158 PRO B C 1
ATOM 3995 O O . PRO B 1 158 ? 51.64740 10.44640 -17.73206 1.000 22.89536 158 PRO B O 1
ATOM 3999 N N . TYR B 1 159 ? 53.58129 10.52710 -18.88405 1.000 18.18673 159 TYR B N 1
ATOM 4000 C CA . TYR B 1 159 ? 54.04853 9.25169 -18.36274 1.000 21.00194 159 TYR B CA 1
ATOM 4001 C C . TYR B 1 159 ? 54.98582 9.42638 -17.17967 1.000 19.08229 159 TYR B C 1
ATOM 4002 O O . TYR B 1 159 ? 55.54682 8.44555 -16.69301 1.000 21.49006 159 TYR B O 1
ATOM 4011 N N . PHE B 1 160 ? 55.15198 10.66378 -16.70400 1.000 20.69685 160 PHE B N 1
ATOM 4012 C CA . PHE B 1 160 ? 55.88853 10.93614 -15.47457 1.000 21.92602 160 PHE B CA 1
ATOM 4013 C C . PHE B 1 160 ? 55.46461 10.00942 -14.33559 1.000 24.83253 160 PHE B C 1
ATOM 4014 O O . PHE B 1 160 ? 54.27603 9.86401 -14.03449 1.000 22.20668 160 PHE B O 1
ATOM 4022 N N . ASP B 1 161 ? 56.44814 9.36047 -13.71196 1.000 22.08739 161 ASP B N 1
ATOM 4023 C CA . ASP B 1 161 ? 56.22462 8.51121 -12.55335 1.000 25.15626 161 ASP B CA 1
ATOM 4024 C C . ASP B 1 161 ? 55.31907 7.31869 -12.86612 1.000 27.18756 161 ASP B C 1
ATOM 4025 O O . ASP B 1 161 ? 54.68562 6.76809 -11.96479 1.000 30.69387 161 ASP B O 1
ATOM 4030 N N A ARG B 1 162 ? 55.26255 6.90013 -14.12835 0.389 23.25538 162 ARG B N 1
ATOM 4031 N N B ARG B 1 162 ? 55.24072 6.90174 -14.12740 0.611 23.32335 162 ARG B N 1
ATOM 4032 C CA A ARG B 1 162 ? 54.50467 5.72298 -14.53760 0.389 23.38730 162 ARG B CA 1
ATOM 4033 C CA B ARG B 1 162 ? 54.48515 5.70942 -14.50545 0.611 22.58505 162 ARG B CA 1
ATOM 4034 C C A ARG B 1 162 ? 55.45069 4.60401 -14.95470 0.389 24.73151 162 ARG B C 1
ATOM 4035 C C B ARG B 1 162 ? 55.43561 4.61075 -14.96377 0.611 24.87301 162 ARG B C 1
ATOM 4036 O O A ARG B 1 162 ? 56.58683 4.85211 -15.37169 0.389 25.73942 162 ARG B O 1
ATOM 4037 O O B ARG B 1 162 ? 56.55537 4.87406 -15.41590 0.611 26.66246 162 ARG B O 1
ATOM 4052 N N . ASP B 1 163 ? 54.96912 3.36362 -14.83985 1.000 23.31635 163 ASP B N 1
ATOM 4053 C CA . ASP B 1 163 ? 55.70713 2.19663 -15.31011 1.000 21.18796 163 ASP B CA 1
ATOM 4054 C C . ASP B 1 163 ? 55.34708 1.98403 -16.77540 1.000 24.14977 163 ASP B C 1
ATOM 4055 O O . ASP B 1 163 ? 54.18771 1.70315 -17.09868 1.000 24.84858 163 ASP B O 1
ATOM 4060 N N A VAL B 1 164 ? 56.33995 2.11364 -17.66188 0.793 22.05389 164 VAL B N 1
ATOM 4061 N N B VAL B 1 164 ? 56.32073 2.14313 -17.66569 0.207 21.67419 164 VAL B N 1
ATOM 4062 C CA A VAL B 1 164 ? 56.10467 2.10538 -19.10226 0.793 20.18185 164 VAL B CA 1
ATOM 4063 C CA B VAL B 1 164 ? 56.05812 2.07859 -19.09642 0.207 20.47152 164 VAL B CA 1
ATOM 4064 C C A VAL B 1 164 ? 57.00909 1.07963 -19.77210 0.793 22.15450 164 VAL B C 1
ATOM 4065 C C B VAL B 1 164 ? 56.97965 1.04952 -19.73494 0.207 21.57247 164 VAL B C 1
ATOM 4066 O O A VAL B 1 164 ? 58.19967 0.98304 -19.45585 0.793 23.13546 164 VAL B O 1
ATOM 4067 O O B VAL B 1 164 ? 58.13535 0.88869 -19.32684 0.207 24.21458 164 VAL B O 1
ATOM 4074 N N . VAL B 1 165 ? 56.45233 0.33871 -20.72518 1.000 20.51589 165 VAL B N 1
ATOM 4075 C CA . VAL B 1 165 ? 57.21902 -0.58803 -21.54804 1.000 20.33433 165 VAL B CA 1
ATOM 4076 C C . VAL B 1 165 ? 57.26610 -0.02894 -22.95908 1.000 20.88360 165 VAL B C 1
ATOM 4077 O O . VAL B 1 165 ? 56.23813 0.40123 -23.49325 1.000 22.32344 165 VAL B O 1
ATOM 4081 N N . VAL B 1 166 ? 58.45006 -0.07532 -23.56944 1.000 18.76758 166 VAL B N 1
ATOM 4082 C CA . VAL B 1 166 ? 58.62616 0.19400 -24.99082 1.000 18.36182 166 VAL B CA 1
ATOM 4083 C C . VAL B 1 166 ? 58.99491 -1.12810 -25.64183 1.000 19.04528 166 VAL B C 1
ATOM 4084 O O . VAL B 1 166 ? 59.91917 -1.80855 -25.18301 1.000 22.12785 166 VAL B O 1
ATOM 4088 N N . ILE B 1 167 ? 58.25676 -1.50928 -26.67746 1.000 20.88242 167 ILE B N 1
ATOM 4089 C CA . ILE B 1 167 ? 58.50779 -2.75326 -27.40545 1.000 21.62729 167 ILE B CA 1
ATOM 4090 C C . ILE B 1 167 ? 59.11228 -2.39525 -28.74735 1.000 24.22252 167 ILE B C 1
ATOM 4091 O O . ILE B 1 167 ? 58.56962 -1.55379 -29.47158 1.000 26.32400 167 ILE B O 1
ATOM 4096 N N . GLY B 1 168 ? 60.22952 -3.03290 -29.09156 1.000 21.62877 168 GLY B N 1
ATOM 4097 C CA . GLY B 1 168 ? 60.82415 -2.82465 -30.39642 1.000 23.13964 168 GLY B CA 1
ATOM 4098 C C . GLY B 1 168 ? 62.29783 -2.47807 -30.31280 1.000 29.16289 168 GLY B C 1
ATOM 4099 O O . GLY B 1 168 ? 62.83762 -2.14899 -29.26000 1.000 28.44867 168 GLY B O 1
ATOM 4100 N N . GLY B 1 169 ? 62.94220 -2.56424 -31.47332 1.000 29.42479 169 GLY B N 1
ATOM 4101 C CA . GLY B 1 169 ? 64.35365 -2.26494 -31.56827 1.000 33.97972 169 GLY B CA 1
ATOM 4102 C C . GLY B 1 169 ? 64.65665 -1.34809 -32.73559 1.000 32.97232 169 GLY B C 1
ATOM 4103 O O . GLY B 1 169 ? 65.73605 -1.43430 -33.33203 1.000 37.74431 169 GLY B O 1
ATOM 4104 N N . LYS B 1 170 ? 63.70706 -0.49049 -33.08665 1.000 29.94174 170 LYS B N 1
ATOM 4105 C CA . LYS B 1 170 ? 63.90695 0.49209 -34.14177 1.000 32.80541 170 LYS B CA 1
ATOM 4106 C C . LYS B 1 170 ? 64.41768 1.80690 -33.54583 1.000 31.98056 170 LYS B C 1
ATOM 4107 O O . LYS B 1 170 ? 64.44092 2.00224 -32.32936 1.000 23.80107 170 LYS B O 1
ATOM 4113 N N . ASN B 1 171 ? 64.86833 2.70928 -34.41946 1.000 27.19421 171 ASN B N 1
ATOM 4114 C CA . ASN B 1 171 ? 65.22036 4.04354 -33.93656 1.000 26.89201 171 ASN B CA 1
ATOM 4115 C C . ASN B 1 171 ? 64.06453 4.67587 -33.17968 1.000 21.92864 171 ASN B C 1
ATOM 4116 O O . ASN B 1 171 ? 64.27768 5.35725 -32.16378 1.000 26.55456 171 ASN B O 1
ATOM 4121 N N . SER B 1 172 ? 62.83006 4.45297 -33.65238 1.000 21.38792 172 SER B N 1
ATOM 4122 C CA . SER B 1 172 ? 61.66994 5.04512 -32.98568 1.000 25.65937 172 SER B CA 1
ATOM 4123 C C . SER B 1 172 ? 61.49372 4.47909 -31.58050 1.000 23.47174 172 SER B C 1
ATOM 4124 O O . SER B 1 172 ? 61.10097 5.21167 -30.66126 1.000 22.18364 172 SER B O 1
ATOM 4127 N N . SER B 1 173 ? 61.77230 3.17647 -31.40106 1.000 25.03504 173 SER B N 1
ATOM 4128 C CA . SER B 1 173 ? 61.68533 2.55181 -30.07789 1.000 21.71346 173 SER B CA 1
ATOM 4129 C C . SER B 1 173 ? 62.70070 3.17315 -29.13196 1.000 24.81983 173 SER B C 1
ATOM 4130 O O . SER B 1 173 ? 62.38403 3.51781 -27.98704 1.000 21.76422 173 SER B O 1
ATOM 4133 N N . VAL B 1 174 ? 63.93401 3.34879 -29.61294 1.000 22.40578 174 VAL B N 1
ATOM 4134 C CA . VAL B 1 174 ? 64.98911 3.88387 -28.76349 1.000 24.76198 174 VAL B CA 1
ATOM 4135 C C . VAL B 1 174 ? 64.69744 5.33557 -28.42055 1.000 19.84429 174 VAL B C 1
ATOM 4136 O O . VAL B 1 174 ? 64.84995 5.75721 -27.26716 1.000 25.17369 174 VAL B O 1
ATOM 4140 N N . ASP B 1 175 ? 64.23605 6.10201 -29.41081 1.000 22.74638 175 ASP B N 1
ATOM 4141 C CA . ASP B 1 175 ? 63.92109 7.51402 -29.20835 1.000 22.43814 175 ASP B CA 1
ATOM 4142 C C . ASP B 1 175 ? 62.82839 7.67430 -28.15923 1.000 20.46790 175 ASP B C 1
ATOM 4143 O O . ASP B 1 175 ? 62.92263 8.52253 -27.26111 1.000 23.60052 175 ASP B O 1
ATOM 4148 N N . ALA B 1 176 ? 61.77673 6.86393 -28.26552 1.000 19.62993 176 ALA B N 1
ATOM 4149 C CA . ALA B 1 176 ? 60.70535 6.94430 -27.28499 1.000 20.45285 176 ALA B CA 1
ATOM 4150 C C . ALA B 1 176 ? 61.22673 6.61304 -25.89370 1.000 21.44965 176 ALA B C 1
ATOM 4151 O O . ALA B 1 176 ? 60.89768 7.29937 -24.92261 1.000 21.09712 176 ALA B O 1
ATOM 4153 N N . ALA B 1 177 ? 62.03404 5.54933 -25.77162 1.000 19.54682 177 ALA B N 1
ATOM 4154 C CA . ALA B 1 177 ? 62.55851 5.18693 -24.46107 1.000 19.52416 177 ALA B CA 1
ATOM 4155 C C . ALA B 1 177 ? 63.33682 6.34770 -23.85547 1.000 21.25996 177 ALA B C 1
ATOM 4156 O O . ALA B 1 177 ? 63.17911 6.65609 -22.66876 1.000 22.07657 177 ALA B O 1
ATOM 4158 N N . LEU B 1 178 ? 64.17066 7.00925 -24.66199 1.000 22.22189 178 LEU B N 1
ATOM 4159 C CA . LEU B 1 178 ? 64.98471 8.10609 -24.13989 1.000 21.56448 178 LEU B CA 1
ATOM 4160 C C . LEU B 1 178 ? 64.12339 9.28888 -23.70975 1.000 20.35858 178 LEU B C 1
ATOM 4161 O O . LEU B 1 178 ? 64.39441 9.92108 -22.68193 1.000 23.00952 178 LEU B O 1
ATOM 4166 N N . GLU B 1 179 ? 63.08850 9.59928 -24.48271 1.000 19.79411 179 GLU B N 1
ATOM 4167 C CA . GLU B 1 179 ? 62.23721 10.72604 -24.10607 1.000 19.92075 179 GLU B CA 1
ATOM 4168 C C . GLU B 1 179 ? 61.42052 10.38142 -22.86932 1.000 21.57296 179 GLU B C 1
ATOM 4169 O O . GLU B 1 179 ? 61.17036 11.23922 -22.01558 1.000 21.29190 179 GLU B O 1
ATOM 4175 N N . LEU B 1 180 ? 61.01241 9.12013 -22.74894 1.000 18.36950 180 LEU B N 1
ATOM 4176 C CA . LEU B 1 180 ? 60.29966 8.69814 -21.55115 1.000 19.98791 180 LEU B CA 1
ATOM 4177 C C . LEU B 1 180 ? 61.18085 8.76724 -20.30748 1.000 21.75169 180 LEU B C 1
ATOM 4178 O O . LEU B 1 180 ? 60.71059 9.16917 -19.23737 1.000 22.14278 180 LEU B O 1
ATOM 4183 N N . VAL B 1 181 ? 62.45658 8.37422 -20.41581 1.000 22.11777 181 VAL B N 1
ATOM 4184 C CA . VAL B 1 181 ? 63.37909 8.55310 -19.29092 1.000 23.77438 181 VAL B CA 1
ATOM 4185 C C . VAL B 1 181 ? 63.47954 10.03169 -18.91013 1.000 23.91237 181 VAL B C 1
ATOM 4186 O O . VAL B 1 181 ? 63.39614 10.39388 -17.72439 1.000 26.80904 181 VAL B O 1
ATOM 4190 N N . LYS B 1 182 ? 63.69188 10.89652 -19.90339 1.000 21.61405 182 LYS B N 1
ATOM 4191 C CA . LYS B 1 182 ? 63.78943 12.33314 -19.65333 1.000 23.75014 182 LYS B CA 1
ATOM 4192 C C . LYS B 1 182 ? 62.55098 12.84655 -18.93619 1.000 26.43370 182 LYS B C 1
ATOM 4193 O O . LYS B 1 182 ? 62.64798 13.74952 -18.09398 1.000 28.83953 182 LYS B O 1
ATOM 4199 N N . SER B 1 183 ? 61.38973 12.26420 -19.23536 1.000 23.03092 183 SER B N 1
ATOM 4200 C CA . SER B 1 183 ? 60.11053 12.67012 -18.66201 1.000 21.36760 183 SER B CA 1
ATOM 4201 C C . SER B 1 183 ? 59.81727 11.99832 -17.31967 1.000 23.37756 183 SER B C 1
ATOM 4202 O O . SER B 1 183 ? 58.72960 12.19209 -16.76393 1.000 25.85593 183 SER B O 1
ATOM 4205 N N . GLY B 1 184 ? 60.75347 11.21587 -16.78668 1.000 21.38345 184 GLY B N 1
ATOM 4206 C CA . GLY B 1 184 ? 60.60669 10.60231 -15.47902 1.000 23.38925 184 GLY B CA 1
ATOM 4207 C C . GLY B 1 184 ? 59.73640 9.36600 -15.41347 1.000 20.90702 184 GLY B C 1
ATOM 4208 O O . GLY B 1 184 ? 59.28780 8.99423 -14.31870 1.000 23.66610 184 GLY B O 1
ATOM 4209 N N . ALA B 1 185 ? 59.49442 8.70197 -16.54039 1.000 21.66542 185 ALA B N 1
ATOM 4210 C CA . ALA B 1 185 ? 58.88473 7.37432 -16.49238 1.000 22.91860 185 ALA B CA 1
ATOM 4211 C C . ALA B 1 185 ? 59.91829 6.33254 -16.07481 1.000 24.24221 185 ALA B C 1
ATOM 4212 O O . ALA B 1 185 ? 61.12726 6.51806 -16.24357 1.000 26.94634 185 ALA B O 1
ATOM 4214 N N . ARG B 1 186 ? 59.43172 5.20968 -15.54209 1.000 23.41820 186 ARG B N 1
ATOM 4215 C CA . ARG B 1 186 ? 60.27093 4.04575 -15.27290 1.000 26.08967 186 ARG B CA 1
ATOM 4216 C C . ARG B 1 186 ? 60.15144 3.09565 -16.46511 1.000 26.15607 186 ARG B C 1
ATOM 4217 O O . ARG B 1 186 ? 59.10357 2.47614 -16.67407 1.000 26.23820 186 ARG B O 1
ATOM 4225 N N . VAL B 1 187 ? 61.22351 2.99614 -17.24819 1.000 24.44794 187 VAL B N 1
ATOM 4226 C CA . VAL B 1 187 ? 61.16848 2.47019 -18.60537 1.000 23.40736 187 VAL B CA 1
ATOM 4227 C C . VAL B 1 187 ? 61.78996 1.08528 -18.64885 1.000 27.85003 187 VAL B C 1
ATOM 4228 O O . VAL B 1 187 ? 62.91747 0.87864 -18.17609 1.000 27.42696 187 VAL B O 1
ATOM 4232 N N . THR B 1 188 ? 61.05676 0.15141 -19.25048 1.000 20.83513 188 THR B N 1
ATOM 4233 C CA . THR B 1 188 ? 61.51949 -1.18913 -19.58465 1.000 22.90039 188 THR B CA 1
ATOM 4234 C C . THR B 1 188 ? 61.41080 -1.31590 -21.09511 1.000 25.11717 188 THR B C 1
ATOM 4235 O O . THR B 1 188 ? 60.40005 -0.91237 -21.67402 1.000 25.63086 188 THR B O 1
ATOM 4239 N N . VAL B 1 189 ? 62.46572 -1.80499 -21.74277 1.000 22.57055 189 VAL B N 1
ATOM 4240 C CA . VAL B 1 189 ? 62.47744 -1.98403 -23.19154 1.000 21.59647 189 VAL B CA 1
ATOM 4241 C C . VAL B 1 189 ? 62.53585 -3.48050 -23.46519 1.000 25.00196 189 VAL B C 1
ATOM 4242 O O . VAL B 1 189 ? 63.34986 -4.19131 -22.86403 1.000 27.89813 189 VAL B O 1
ATOM 4246 N N . LEU B 1 190 ? 61.65025 -3.95760 -24.34369 1.000 21.75326 190 LEU B N 1
ATOM 4247 C CA . LEU B 1 190 ? 61.60494 -5.35789 -24.75812 1.000 23.11173 190 LEU B CA 1
ATOM 4248 C C . LEU B 1 190 ? 61.86250 -5.45383 -26.25084 1.000 24.10996 190 LEU B C 1
ATOM 4249 O O . LEU B 1 190 ? 61.23455 -4.74644 -27.04144 1.000 28.46824 190 LEU B O 1
ATOM 4254 N N . TYR B 1 191 ? 62.76427 -6.35645 -26.63575 1.000 26.23541 191 TYR B N 1
ATOM 4255 C CA . TYR B 1 191 ? 63.15137 -6.50298 -28.02956 1.000 24.16472 191 TYR B CA 1
ATOM 4256 C C . TYR B 1 191 ? 63.39450 -7.97320 -28.34275 1.000 25.58144 191 TYR B C 1
ATOM 4257 O O . TYR B 1 191 ? 64.10316 -8.65671 -27.59980 1.000 28.68262 191 TYR B O 1
ATOM 4266 N N . ARG B 1 192 ? 62.80124 -8.44063 -29.44584 1.000 30.43815 192 ARG B N 1
ATOM 4267 C CA . ARG B 1 192 ? 62.95026 -9.83401 -29.84918 1.000 31.53592 192 ARG B CA 1
ATOM 4268 C C . ARG B 1 192 ? 64.37422 -10.15684 -30.28674 1.000 32.06697 192 ARG B C 1
ATOM 4269 O O . ARG B 1 192 ? 64.78004 -11.32809 -30.25031 1.000 34.81733 192 ARG B O 1
ATOM 4277 N N . GLY B 1 193 ? 65.12823 -9.15274 -30.72848 1.000 34.62066 193 GLY B N 1
ATOM 4278 C CA . GLY B 1 193 ? 66.48870 -9.37863 -31.17137 1.000 37.35365 193 GLY B CA 1
ATOM 4279 C C . GLY B 1 193 ? 67.43256 -9.64056 -30.01819 1.000 36.24246 193 GLY B C 1
ATOM 4280 O O . GLY B 1 193 ? 67.11666 -9.42148 -28.84656 1.000 39.14680 193 GLY B O 1
ATOM 4281 N N . ILE B 1 194 ? 68.62426 -10.13571 -30.36117 1.000 39.12834 194 ILE B N 1
ATOM 4282 C CA . ILE B 1 194 ? 69.60417 -10.50154 -29.34585 1.000 36.77231 194 ILE B CA 1
ATOM 4283 C C . ILE B 1 194 ? 70.67833 -9.43692 -29.14608 1.000 50.23552 194 ILE B C 1
ATOM 4284 O O . ILE B 1 194 ? 71.36616 -9.45486 -28.11302 1.000 58.28319 194 ILE B O 1
ATOM 4289 N N . GLU B 1 195 ? 70.84853 -8.52285 -30.09585 1.000 54.05213 195 GLU B N 1
ATOM 4290 C CA . GLU B 1 195 ? 71.78425 -7.41854 -29.95499 1.000 53.62765 195 GLU B CA 1
ATOM 4291 C C . GLU B 1 195 ? 71.14397 -6.16023 -30.51934 1.000 47.07436 195 GLU B C 1
ATOM 4292 O O . GLU B 1 195 ? 70.10903 -6.20773 -31.19107 1.000 41.96901 195 GLU B O 1
ATOM 4298 N N . TYR B 1 196 ? 71.77782 -5.02348 -30.25098 1.000 49.17336 196 TYR B N 1
ATOM 4299 C CA . TYR B 1 196 ? 71.28746 -3.76739 -30.80205 1.000 49.80828 196 TYR B CA 1
ATOM 4300 C C . TYR B 1 196 ? 71.24173 -3.85392 -32.31845 1.000 45.22337 196 TYR B C 1
ATOM 4301 O O . TYR B 1 196 ? 72.16843 -4.37144 -32.95010 1.000 51.33060 196 TYR B O 1
ATOM 4310 N N . SER B 1 197 ? 70.13833 -3.40134 -32.89633 1.000 37.99872 197 SER B N 1
ATOM 4311 C CA . SER B 1 197 ? 70.03306 -3.38203 -34.34363 1.000 42.06951 197 SER B CA 1
ATOM 4312 C C . SER B 1 197 ? 71.12421 -2.48776 -34.92480 1.000 54.25674 197 SER B C 1
ATOM 4313 O O . SER B 1 197 ? 71.38891 -1.40239 -34.39135 1.000 48.21144 197 SER B O 1
ATOM 4316 N N . PRO B 1 198 ? 71.77986 -2.90577 -36.00919 1.000 61.92307 198 PRO B N 1
ATOM 4317 C CA . PRO B 1 198 ? 72.76062 -2.02104 -36.65295 1.000 58.56344 198 PRO B CA 1
ATOM 4318 C C . PRO B 1 198 ? 72.14002 -0.75599 -37.21099 1.000 56.02920 198 PRO B C 1
ATOM 4319 O O . PRO B 1 198 ? 72.87981 0.17937 -37.53615 1.000 61.21216 198 PRO B O 1
ATOM 4323 N N . SER B 1 199 ? 70.81027 -0.69114 -37.30925 1.000 54.54527 199 SER B N 1
ATOM 4324 C CA . SER B 1 199 ? 70.12029 0.46694 -37.86263 1.000 51.05337 199 SER B CA 1
ATOM 4325 C C . SER B 1 199 ? 69.94022 1.59944 -36.86285 1.000 41.44883 199 SER B C 1
ATOM 4326 O O . SER B 1 199 ? 69.60278 2.71043 -37.28086 1.000 45.76007 199 SER B O 1
ATOM 4329 N N . ILE B 1 200 ? 70.14601 1.36001 -35.56568 1.000 43.88938 200 ILE B N 1
ATOM 4330 C CA . ILE B 1 200 ? 70.08616 2.45916 -34.60950 1.000 41.30654 200 ILE B CA 1
ATOM 4331 C C . ILE B 1 200 ? 71.15472 3.47462 -34.97310 1.000 40.31070 200 ILE B C 1
ATOM 4332 O O . ILE B 1 200 ? 72.32274 3.11931 -35.17751 1.000 43.03624 200 ILE B O 1
ATOM 4337 N N . LYS B 1 201 ? 70.75202 4.73309 -35.09594 1.000 42.69645 201 LYS B N 1
ATOM 4338 C CA . LYS B 1 201 ? 71.68911 5.76199 -35.51957 1.000 42.51555 201 LYS B CA 1
ATOM 4339 C C . LYS B 1 201 ? 72.89315 5.77121 -34.58419 1.000 43.62316 201 LYS B C 1
ATOM 4340 O O . LYS B 1 201 ? 72.71973 5.72316 -33.35604 1.000 43.15821 201 LYS B O 1
ATOM 4346 N N . PRO B 1 202 ? 74.11884 5.82675 -35.11615 1.000 45.30692 202 PRO B N 1
ATOM 4347 C CA . PRO B 1 202 ? 75.29990 5.68145 -34.25284 1.000 47.09976 202 PRO B CA 1
ATOM 4348 C C . PRO B 1 202 ? 75.45601 6.79230 -33.22865 1.000 43.37983 202 PRO B C 1
ATOM 4349 O O . PRO B 1 202 ? 76.16523 6.59876 -32.23442 1.000 49.34359 202 PRO B O 1
ATOM 4353 N N . TRP B 1 203 ? 74.81623 7.93813 -33.42046 1.000 42.50440 203 TRP B N 1
ATOM 4354 C CA . TRP B 1 203 ? 74.90243 8.99522 -32.42470 1.000 49.20045 203 TRP B CA 1
ATOM 4355 C C . TRP B 1 203 ? 73.79520 8.93641 -31.37840 1.000 54.54105 203 TRP B C 1
ATOM 4356 O O . TRP B 1 203 ? 73.80514 9.74656 -30.44589 1.000 51.41946 203 TRP B O 1
ATOM 4367 N N . ILE B 1 204 ? 72.85437 7.99913 -31.49699 1.000 50.38582 204 ILE B N 1
ATOM 4368 C CA . ILE B 1 204 ? 71.75989 7.87954 -30.53739 1.000 43.26812 204 ILE B CA 1
ATOM 4369 C C . ILE B 1 204 ? 72.04226 6.72204 -29.58538 1.000 40.13942 204 ILE B C 1
ATOM 4370 O O . ILE B 1 204 ? 71.72775 6.77916 -28.38795 1.000 37.03851 204 ILE B O 1
ATOM 4375 N N . LEU B 1 205 ? 72.66646 5.67463 -30.10884 1.000 34.19370 205 LEU B N 1
ATOM 4376 C CA . LEU B 1 205 ? 72.90493 4.48185 -29.30093 1.000 36.90385 205 LEU B CA 1
ATOM 4377 C C . LEU B 1 205 ? 73.70617 4.72936 -28.02361 1.000 42.03397 205 LEU B C 1
ATOM 4378 O O . LEU B 1 205 ? 73.35895 4.12262 -26.99540 1.000 35.76839 205 LEU B O 1
ATOM 4383 N N . PRO B 1 206 ? 74.76843 5.55942 -27.99910 1.000 39.98269 206 PRO B N 1
ATOM 4384 C CA . PRO B 1 206 ? 75.57212 5.63311 -26.76386 1.000 43.22991 206 PRO B CA 1
ATOM 4385 C C . PRO B 1 206 ? 74.78883 6.11075 -25.55579 1.000 32.28310 206 PRO B C 1
ATOM 4386 O O . PRO B 1 206 ? 74.99784 5.58918 -24.45496 1.000 38.59769 206 PRO B O 1
ATOM 4390 N N . GLU B 1 207 ? 73.89279 7.08626 -25.72698 1.000 37.16308 207 GLU B N 1
ATOM 4391 C CA . GLU B 1 207 ? 73.06979 7.51987 -24.60179 1.000 38.25567 207 GLU B CA 1
ATOM 4392 C C . GLU B 1 207 ? 72.20337 6.37270 -24.09814 1.000 35.84001 207 GLU B C 1
ATOM 4393 O O . GLU B 1 207 ? 72.10150 6.14332 -22.88506 1.000 33.97301 207 GLU B O 1
ATOM 4399 N N . PHE B 1 208 ? 71.59958 5.61745 -25.01955 1.000 30.87028 208 PHE B N 1
ATOM 4400 C CA . PHE B 1 208 ? 70.76454 4.48745 -24.61866 1.000 31.41432 208 PHE B CA 1
ATOM 4401 C C . PHE B 1 208 ? 71.58989 3.42225 -23.91090 1.000 34.38251 208 PHE B C 1
ATOM 4402 O O . PHE B 1 208 ? 71.21295 2.93660 -22.83757 1.000 32.12098 208 PHE B O 1
ATOM 4410 N N . GLU B 1 209 ? 72.72307 3.03668 -24.50310 1.000 33.89930 209 GLU B N 1
ATOM 4411 C CA . GLU B 1 209 ? 73.56302 2.02484 -23.86884 1.000 33.45391 209 GLU B CA 1
ATOM 4412 C C . GLU B 1 209 ? 73.97403 2.45514 -22.46991 1.000 36.76835 209 GLU B C 1
ATOM 4413 O O . GLU B 1 209 ? 73.98580 1.63983 -21.54111 1.000 36.82577 209 GLU B O 1
ATOM 4419 N N . ALA B 1 210 ? 74.30025 3.73895 -22.29963 1.000 36.96624 210 ALA B N 1
ATOM 4420 C CA . ALA B 1 210 ? 74.71885 4.23242 -20.99110 1.000 39.07074 210 ALA B CA 1
ATOM 4421 C C . ALA B 1 210 ? 73.60780 4.08743 -19.95853 1.000 39.98338 210 ALA B C 1
ATOM 4422 O O . ALA B 1 210 ? 73.87222 3.73790 -18.80118 1.000 38.14601 210 ALA B O 1
ATOM 4424 N N . LEU B 1 211 ? 72.35276 4.34332 -20.36109 1.000 37.66589 211 LEU B N 1
ATOM 4425 C CA . LEU B 1 211 ? 71.22185 4.21269 -19.43846 1.000 37.25626 211 LEU B CA 1
ATOM 4426 C C . LEU B 1 211 ? 70.90214 2.75817 -19.12437 1.000 37.81182 211 LEU B C 1
ATOM 4427 O O . LEU B 1 211 ? 70.36054 2.45688 -18.05309 1.000 33.50975 211 LEU B O 1
ATOM 4432 N N . VAL B 1 212 ? 71.21356 1.84136 -20.03823 1.000 30.05588 212 VAL B N 1
ATOM 4433 C CA . VAL B 1 212 ? 71.09567 0.42969 -19.70777 1.000 33.73814 212 VAL B CA 1
ATOM 4434 C C . VAL B 1 212 ? 72.18795 0.04192 -18.72599 1.000 31.83233 212 VAL B C 1
ATOM 4435 O O . VAL B 1 212 ? 71.92908 -0.61573 -17.71370 1.000 34.77948 212 VAL B O 1
ATOM 4439 N N . ARG B 1 213 ? 73.41497 0.50193 -18.98211 1.000 36.59715 213 ARG B N 1
ATOM 4440 C CA . ARG B 1 213 ? 74.55002 0.08800 -18.16296 1.000 47.12361 213 ARG B CA 1
ATOM 4441 C C . ARG B 1 213 ? 74.44422 0.60350 -16.73235 1.000 44.63069 213 ARG B C 1
ATOM 4442 O O . ARG B 1 213 ? 74.85140 -0.09817 -15.80153 1.000 45.15008 213 ARG B O 1
ATOM 4450 N N . ASN B 1 214 ? 73.89917 1.80164 -16.52133 1.000 41.67401 214 ASN B N 1
ATOM 4451 C CA . ASN B 1 214 ? 73.77861 2.30969 -15.15928 1.000 48.80795 214 ASN B CA 1
ATOM 4452 C C . ASN B 1 214 ? 72.45204 1.94529 -14.49715 1.000 44.31510 214 ASN B C 1
ATOM 4453 O O . ASN B 1 214 ? 72.15820 2.44988 -13.40816 1.000 42.47920 214 ASN B O 1
ATOM 4458 N N . GLY B 1 215 ? 71.65495 1.07542 -15.11697 1.000 38.71408 215 GLY B N 1
ATOM 4459 C CA . GLY B 1 215 ? 70.47044 0.55080 -14.47391 1.000 42.77527 215 GLY B CA 1
ATOM 4460 C C . GLY B 1 215 ? 69.22511 1.40523 -14.59290 1.000 37.07267 215 GLY B C 1
ATOM 4461 O O . GLY B 1 215 ? 68.19472 1.04700 -14.00471 1.000 38.24034 215 GLY B O 1
ATOM 4462 N N . THR B 1 216 ? 69.27900 2.51083 -15.33566 1.000 34.25546 216 THR B N 1
ATOM 4463 C CA . THR B 1 216 ? 68.11033 3.37792 -15.45165 1.000 30.83750 216 THR B CA 1
ATOM 4464 C C . THR B 1 216 ? 67.02799 2.74043 -16.31158 1.000 34.95885 216 THR B C 1
ATOM 4465 O O . THR B 1 216 ? 65.83554 2.81261 -15.97810 1.000 32.72175 216 THR B O 1
ATOM 4469 N N . ILE B 1 217 ? 67.42374 2.13075 -17.42432 1.000 30.74803 217 ILE B N 1
ATOM 4470 C CA . ILE B 1 217 ? 66.50924 1.42790 -18.32290 1.000 27.06445 217 ILE B CA 1
ATOM 4471 C C . ILE B 1 217 ? 66.68032 -0.06416 -18.10812 1.000 30.74135 217 ILE B C 1
ATOM 4472 O O . ILE B 1 217 ? 67.80612 -0.57596 -18.14174 1.000 34.88285 217 ILE B O 1
ATOM 4477 N N . GLN B 1 218 ? 65.57192 -0.76143 -17.88854 1.000 28.95703 218 GLN B N 1
ATOM 4478 C CA . GLN B 1 218 ? 65.56979 -2.21950 -17.83144 1.000 30.83821 218 GLN B CA 1
ATOM 4479 C C . GLN B 1 218 ? 65.42178 -2.74099 -19.25228 1.000 31.72125 218 GLN B C 1
ATOM 4480 O O . GLN B 1 218 ? 64.44723 -2.41352 -19.93350 1.000 32.92092 218 GLN B O 1
ATOM 4486 N N . MET B 1 219 ? 66.40077 -3.51477 -19.71228 1.000 30.98287 219 MET B N 1
ATOM 4487 C CA . MET B 1 219 ? 66.50808 -3.88412 -21.11734 1.000 28.47443 219 MET B CA 1
ATOM 4488 C C . MET B 1 219 ? 66.54608 -5.39836 -21.22438 1.000 32.07973 219 MET B C 1
ATOM 4489 O O . MET B 1 219 ? 67.36933 -6.04766 -20.57076 1.000 32.55705 219 MET B O 1
ATOM 4494 N N . HIS B 1 220 ? 65.64697 -5.96047 -22.02934 1.000 30.26701 220 HIS B N 1
ATOM 4495 C CA . HIS B 1 220 ? 65.53749 -7.41159 -22.18004 1.000 29.75681 220 HIS B CA 1
ATOM 4496 C C . HIS B 1 220 ? 65.61693 -7.74952 -23.65912 1.000 31.53494 220 HIS B C 1
ATOM 4497 O O . HIS B 1 220 ? 64.67813 -7.47361 -24.41449 1.000 29.94741 220 HIS B O 1
ATOM 4504 N N . PHE B 1 221 ? 66.73050 -8.35710 -24.06698 1.000 37.90739 221 PHE B N 1
ATOM 4505 C CA . PHE B 1 221 ? 66.86810 -8.89438 -25.41093 1.000 32.47537 221 PHE B CA 1
ATOM 4506 C C . PHE B 1 221 ? 66.26361 -10.29831 -25.48438 1.000 29.18959 221 PHE B C 1
ATOM 4507 O O . PHE B 1 221 ? 66.15752 -11.00941 -24.48200 1.000 36.18642 221 PHE B O 1
ATOM 4515 N N . GLY B 1 222 ? 65.87741 -10.68819 -26.69579 1.000 33.03350 222 GLY B N 1
ATOM 4516 C CA . GLY B 1 222 ? 65.20675 -11.96753 -26.89082 1.000 34.02264 222 GLY B CA 1
ATOM 4517 C C . GLY B 1 222 ? 63.86751 -12.06659 -26.19536 1.000 33.57879 222 GLY B C 1
ATOM 4518 O O . GLY B 1 222 ? 63.41321 -13.17242 -25.88087 1.000 30.60780 222 GLY B O 1
ATOM 4519 N N . ALA B 1 223 ? 63.21782 -10.93327 -25.95287 1.000 32.51406 223 ALA B N 1
ATOM 4520 C CA . ALA B 1 223 ? 61.95081 -10.89674 -25.24054 1.000 29.48360 223 ALA B CA 1
ATOM 4521 C C . ALA B 1 223 ? 60.78583 -10.93271 -26.22216 1.000 27.20403 223 ALA B C 1
ATOM 4522 O O . ALA B 1 223 ? 60.79354 -10.23612 -27.23992 1.000 31.04061 223 ALA B O 1
ATOM 4524 N N . HIS B 1 224 ? 59.78492 -11.74811 -25.90152 1.000 31.28833 224 HIS B N 1
ATOM 4525 C CA . HIS B 1 224 ? 58.56540 -11.88042 -26.69108 1.000 34.79211 224 HIS B CA 1
ATOM 4526 C C . HIS B 1 224 ? 57.38358 -11.60031 -25.77781 1.000 30.98553 224 HIS B C 1
ATOM 4527 O O . HIS B 1 224 ? 57.20271 -12.28770 -24.76972 1.000 30.16172 224 HIS B O 1
ATOM 4534 N N . VAL B 1 225 ? 56.58355 -10.60305 -26.12471 1.000 27.25762 225 VAL B N 1
ATOM 4535 C CA . VAL B 1 225 ? 55.45169 -10.23805 -25.28069 1.000 28.84822 225 VAL B CA 1
ATOM 4536 C C . VAL B 1 225 ? 54.33462 -11.24440 -25.49409 1.000 30.02907 225 VAL B C 1
ATOM 4537 O O . VAL B 1 225 ? 54.00446 -11.58271 -26.63666 1.000 30.88631 225 VAL B O 1
ATOM 4541 N N . LYS B 1 226 ? 53.75853 -11.73145 -24.39461 1.000 28.59223 226 LYS B N 1
ATOM 4542 C CA . LYS B 1 226 ? 52.70161 -12.73326 -24.44687 1.000 30.01215 226 LYS B CA 1
ATOM 4543 C C . LYS B 1 226 ? 51.33775 -12.20165 -24.03063 1.000 30.31387 226 LYS B C 1
ATOM 4544 O O . LYS B 1 226 ? 50.32199 -12.72983 -24.49198 1.000 31.92174 226 LYS B O 1
ATOM 4550 N N . GLU B 1 227 ? 51.28909 -11.17752 -23.18006 1.000 27.58816 227 GLU B N 1
ATOM 4551 C CA . GLU B 1 227 ? 50.01529 -10.68173 -22.67669 1.000 27.88008 227 GLU B CA 1
ATOM 4552 C C . GLU B 1 227 ? 50.19761 -9.28701 -22.10530 1.000 26.35477 227 GLU B C 1
ATOM 4553 O O . GLU B 1 227 ? 51.20251 -9.01034 -21.44993 1.000 29.67551 227 GLU B O 1
ATOM 4559 N N . ILE B 1 228 ? 49.19652 -8.43201 -22.32419 1.000 25.98609 228 ILE B N 1
ATOM 4560 C CA . ILE B 1 228 ? 49.10322 -7.11406 -21.70033 1.000 25.07357 228 ILE B CA 1
ATOM 4561 C C . ILE B 1 228 ? 47.76834 -7.05194 -20.96843 1.000 29.71290 228 ILE B C 1
ATOM 4562 O O . ILE B 1 228 ? 46.71975 -7.35482 -21.55425 1.000 30.32015 228 ILE B O 1
ATOM 4567 N N . THR B 1 229 ? 47.80762 -6.71742 -19.68471 1.000 29.80613 229 THR B N 1
ATOM 4568 C CA . THR B 1 229 ? 46.58740 -6.44828 -18.92333 1.000 26.76427 229 THR B CA 1
ATOM 4569 C C . THR B 1 229 ? 46.61838 -4.99512 -18.46803 1.000 25.91780 229 THR B C 1
ATOM 4570 O O . THR B 1 229 ? 47.56837 -4.26196 -18.74346 1.000 25.68097 229 THR B O 1
ATOM 4574 N N . GLU B 1 230 ? 45.56647 -4.57568 -17.75361 1.000 29.20033 230 GLU B N 1
ATOM 4575 C CA . GLU B 1 230 ? 45.52424 -3.17708 -17.33243 1.000 29.02683 230 GLU B CA 1
ATOM 4576 C C . GLU B 1 230 ? 46.72689 -2.80040 -16.48285 1.000 25.46833 230 GLU B C 1
ATOM 4577 O O . GLU B 1 230 ? 47.20705 -1.66124 -16.56563 1.000 27.08411 230 GLU B O 1
ATOM 4583 N N . HIS B 1 231 ? 47.24392 -3.73502 -15.67998 1.000 30.69722 231 HIS B N 1
ATOM 4584 C CA . HIS B 1 231 ? 48.27603 -3.40272 -14.71069 1.000 31.90262 231 HIS B CA 1
ATOM 4585 C C . HIS B 1 231 ? 49.53824 -4.23331 -14.81996 1.000 29.61819 231 HIS B C 1
ATOM 4586 O O . HIS B 1 231 ? 50.47129 -4.00921 -14.03746 1.000 30.44280 231 HIS B O 1
ATOM 4593 N N . THR B 1 232 ? 49.60035 -5.18431 -15.74743 1.000 27.32986 232 THR B N 1
ATOM 4594 C CA . THR B 1 232 ? 50.75977 -6.04372 -15.88536 1.000 30.31089 232 THR B CA 1
ATOM 4595 C C . THR B 1 232 ? 51.06699 -6.25736 -17.35800 1.000 27.40319 232 THR B C 1
ATOM 4596 O O . THR B 1 232 ? 50.25351 -5.97776 -18.24691 1.000 26.48022 232 THR B O 1
ATOM 4600 N N . LEU B 1 233 ? 52.25842 -6.79049 -17.59236 1.000 28.94940 233 LEU B N 1
ATOM 4601 C CA . LEU B 1 233 ? 52.68685 -7.24981 -18.90054 1.000 29.61115 233 LEU B CA 1
ATOM 4602 C C . LEU B 1 233 ? 53.52587 -8.49737 -18.68924 1.000 32.34134 233 LEU B C 1
ATOM 4603 O O . LEU B 1 233 ? 54.36029 -8.53977 -17.78479 1.000 30.72755 233 LEU B O 1
ATOM 4608 N N . THR B 1 234 ? 53.28778 -9.52004 -19.50518 1.000 26.22457 234 THR B N 1
ATOM 4609 C CA . THR B 1 234 ? 54.00018 -10.78723 -19.40747 1.000 27.22988 234 THR B CA 1
ATOM 4610 C C . THR B 1 234 ? 54.78374 -10.99687 -20.69218 1.000 28.39881 234 THR B C 1
ATOM 4611 O O . THR B 1 234 ? 54.25089 -10.78911 -21.78936 1.000 29.65710 234 THR B O 1
ATOM 4615 N N . PHE B 1 235 ? 56.05851 -11.35998 -20.55550 1.000 29.60319 235 PHE B N 1
ATOM 4616 C CA . PHE B 1 235 ? 56.89259 -11.64653 -21.70984 1.000 31.21265 235 PHE B CA 1
ATOM 4617 C C . PHE B 1 235 ? 57.77585 -12.83200 -21.37646 1.000 33.17171 235 PHE B C 1
ATOM 4618 O O . PHE B 1 235 ? 57.99766 -13.15272 -20.20933 1.000 36.30816 235 PHE B O 1
ATOM 4626 N N . THR B 1 236 ? 58.27496 -13.48837 -22.41456 1.000 31.56876 236 THR B N 1
ATOM 4627 C CA . THR B 1 236 ? 59.16743 -14.61522 -22.22040 1.000 33.84665 236 THR B CA 1
ATOM 4628 C C . THR B 1 236 ? 60.53673 -14.30664 -22.80826 1.000 34.61788 236 THR B C 1
ATOM 4629 O O . THR B 1 236 ? 60.67293 -13.53785 -23.76410 1.000 36.69134 236 THR B O 1
ATOM 4633 N N . VAL B 1 237 ? 61.55558 -14.89333 -22.19338 1.000 38.24402 237 VAL B N 1
ATOM 4634 C CA . VAL B 1 237 ? 62.90096 -14.93476 -22.73970 1.000 36.32403 237 VAL B CA 1
ATOM 4635 C C . VAL B 1 237 ? 63.36435 -16.37440 -22.59081 1.000 36.49566 237 VAL B C 1
ATOM 4636 O O . VAL B 1 237 ? 63.35245 -16.91151 -21.47796 1.000 42.69844 237 VAL B O 1
ATOM 4640 N N . ASP B 1 238 ? 63.73779 -17.00240 -23.70575 1.000 39.05540 238 ASP B N 1
ATOM 4641 C CA . ASP B 1 238 ? 64.16193 -18.40465 -23.70688 1.000 53.02664 238 ASP B CA 1
ATOM 4642 C C . ASP B 1 238 ? 63.07090 -19.30150 -23.12902 1.000 56.07127 238 ASP B C 1
ATOM 4643 O O . ASP B 1 238 ? 63.34627 -20.27272 -22.42080 1.000 56.36685 238 ASP B O 1
ATOM 4648 N N . GLY B 1 239 ? 61.81786 -18.96444 -23.42326 1.000 50.18496 239 GLY B N 1
ATOM 4649 C CA . GLY B 1 239 ? 60.68727 -19.71725 -22.93425 1.000 51.99203 239 GLY B CA 1
ATOM 4650 C C . GLY B 1 239 ? 60.27098 -19.42378 -21.50924 1.000 59.13939 239 GLY B C 1
ATOM 4651 O O . GLY B 1 239 ? 59.16839 -19.82674 -21.11341 1.000 66.76968 239 GLY B O 1
ATOM 4652 N N . GLU B 1 240 ? 61.10089 -18.73649 -20.72326 1.000 45.46602 240 GLU B N 1
ATOM 4653 C CA . GLU B 1 240 ? 60.78608 -18.45743 -19.32697 1.000 43.61136 240 GLU B CA 1
ATOM 4654 C C . GLU B 1 240 ? 59.96424 -17.17926 -19.25054 1.000 44.36586 240 GLU B C 1
ATOM 4655 O O . GLU B 1 240 ? 60.38962 -16.14809 -19.76511 1.000 38.49628 240 GLU B O 1
ATOM 4661 N N . ALA B 1 241 ? 58.79839 -17.24940 -18.60998 1.000 40.58272 241 ALA B N 1
ATOM 4662 C CA . ALA B 1 241 ? 57.90519 -16.09997 -18.54466 1.000 40.50523 241 ALA B CA 1
ATOM 4663 C C . ALA B 1 241 ? 58.22213 -15.21941 -17.34274 1.000 49.33412 241 ALA B C 1
ATOM 4664 O O . ALA B 1 241 ? 58.63212 -15.69260 -16.28040 1.000 48.10116 241 ALA B O 1
ATOM 4666 N N . LEU B 1 242 ? 58.03868 -13.92020 -17.53229 1.000 38.69662 242 LEU B N 1
ATOM 4667 C CA . LEU B 1 242 ? 58.10101 -12.94157 -16.46176 1.000 43.30715 242 LEU B CA 1
ATOM 4668 C C . LEU B 1 242 ? 56.92942 -11.98559 -16.61856 1.000 39.94563 242 LEU B C 1
ATOM 4669 O O . LEU B 1 242 ? 56.62897 -11.53168 -17.72534 1.000 34.78731 242 LEU B O 1
ATOM 4674 N N . THR B 1 243 ? 56.25751 -11.70550 -15.51303 1.000 37.88327 243 THR B N 1
ATOM 4675 C CA . THR B 1 243 ? 55.19824 -10.71348 -15.46477 1.000 35.77190 243 THR B CA 1
ATOM 4676 C C . THR B 1 243 ? 55.70547 -9.51849 -14.67082 1.000 36.80393 243 THR B C 1
ATOM 4677 O O . THR B 1 243 ? 56.18196 -9.68433 -13.54491 1.000 38.36686 243 THR B O 1
ATOM 4681 N N . ILE B 1 244 ? 55.61979 -8.31708 -15.25580 1.000 28.68392 244 ILE B N 1
ATOM 4682 C CA . ILE B 1 244 ? 56.06024 -7.10469 -14.57489 1.000 32.65442 244 ILE B CA 1
ATOM 4683 C C . ILE B 1 244 ? 54.87643 -6.15726 -14.41225 1.000 31.10504 244 ILE B C 1
ATOM 4684 O O . ILE B 1 244 ? 53.89432 -6.21550 -15.16243 1.000 31.74943 244 ILE B O 1
ATOM 4689 N N . LYS B 1 245 ? 54.95651 -5.30775 -13.38950 1.000 32.64718 245 LYS B N 1
ATOM 4690 C CA . LYS B 1 245 ? 53.99393 -4.22364 -13.25479 1.000 28.92905 245 LYS B CA 1
ATOM 4691 C C . LYS B 1 245 ? 54.14199 -3.26209 -14.42860 1.000 29.45106 245 LYS B C 1
ATOM 4692 O O . LYS B 1 245 ? 55.25359 -2.96402 -14.87353 1.000 31.00010 245 LYS B O 1
ATOM 4698 N N . ASN B 1 246 ? 53.01405 -2.77618 -14.93774 1.000 26.93328 246 ASN B N 1
ATOM 4699 C CA . ASN B 1 246 ? 53.04591 -1.97008 -16.15377 1.000 26.17646 246 ASN B CA 1
ATOM 4700 C C . ASN B 1 246 ? 51.80597 -1.09721 -16.22840 1.000 24.79903 246 ASN B C 1
ATOM 4701 O O . ASN B 1 246 ? 50.69064 -1.60544 -16.08446 1.000 28.08316 246 ASN B O 1
ATOM 4706 N N . ASP B 1 247 ? 51.99851 0.19590 -16.48413 1.000 24.12579 247 ASP B N 1
ATOM 4707 C CA . ASP B 1 247 ? 50.87708 1.10480 -16.66360 1.000 22.66426 247 ASP B CA 1
ATOM 4708 C C . ASP B 1 247 ? 50.55761 1.36891 -18.13188 1.000 27.07219 247 ASP B C 1
ATOM 4709 O O . ASP B 1 247 ? 49.38166 1.40848 -18.50806 1.000 25.65484 247 ASP B O 1
ATOM 4714 N N . PHE B 1 248 ? 51.57418 1.58490 -18.97032 1.000 22.75792 248 PHE B N 1
ATOM 4715 C CA . PHE B 1 248 ? 51.37506 1.99283 -20.35339 1.000 22.50904 248 PHE B CA 1
ATOM 4716 C C . PHE B 1 248 ? 52.38385 1.27648 -21.23242 1.000 22.76711 248 PHE B C 1
ATOM 4717 O O . PHE B 1 248 ? 53.50477 0.99172 -20.79964 1.000 22.93980 248 PHE B O 1
ATOM 4725 N N . VAL B 1 249 ? 51.98432 1.00140 -22.47755 1.000 20.26160 249 VAL B N 1
ATOM 4726 C CA . VAL B 1 249 ? 52.84088 0.28777 -23.42358 1.000 18.67467 249 VAL B CA 1
ATOM 4727 C C . VAL B 1 249 ? 52.96554 1.10456 -24.69790 1.000 22.19098 249 VAL B C 1
ATOM 4728 O O . VAL B 1 249 ? 51.95392 1.53889 -25.25881 1.000 21.14280 249 VAL B O 1
ATOM 4732 N N . PHE B 1 250 ? 54.19614 1.28899 -25.17383 1.000 20.49723 250 PHE B N 1
ATOM 4733 C CA . PHE B 1 250 ? 54.43686 1.86209 -26.49261 1.000 20.74873 250 PHE B CA 1
ATOM 4734 C C . PHE B 1 250 ? 54.96047 0.73130 -27.36068 1.000 21.40857 250 PHE B C 1
ATOM 4735 O O . PHE B 1 250 ? 56.10085 0.28398 -27.19068 1.000 24.87626 250 PHE B O 1
ATOM 4743 N N . ALA B 1 251 ? 54.10950 0.23334 -28.25188 1.000 19.77475 251 ALA B N 1
ATOM 4744 C CA . ALA B 1 251 ? 54.50507 -0.84635 -29.15703 1.000 22.54727 251 ALA B CA 1
ATOM 4745 C C . ALA B 1 251 ? 55.14282 -0.17775 -30.36541 1.000 23.41346 251 ALA B C 1
ATOM 4746 O O . ALA B 1 251 ? 54.44744 0.22379 -31.29841 1.000 22.88782 251 ALA B O 1
ATOM 4748 N N . MET B 1 252 ? 56.46900 0.01337 -30.30611 1.000 23.59820 252 MET B N 1
ATOM 4749 C CA . MET B 1 252 ? 57.22149 0.74415 -31.34141 1.000 21.70945 252 MET B CA 1
ATOM 4750 C C . MET B 1 252 ? 57.90079 -0.25504 -32.27885 1.000 23.43933 252 MET B C 1
ATOM 4751 O O . MET B 1 252 ? 59.11635 -0.31310 -32.44478 1.000 23.21964 252 MET B O 1
ATOM 4756 N N A THR B 1 253 ? 57.03590 -1.04871 -32.91233 0.539 26.80442 253 THR B N 1
ATOM 4757 N N B THR B 1 253 ? 57.06319 -1.05027 -32.91048 0.461 25.76970 253 THR B N 1
ATOM 4758 C CA A THR B 1 253 ? 57.38601 -2.18721 -33.74289 0.539 24.88410 253 THR B CA 1
ATOM 4759 C CA B THR B 1 253 ? 57.49982 -2.17914 -33.69962 0.461 24.20400 253 THR B CA 1
ATOM 4760 C C A THR B 1 253 ? 57.42543 -1.86090 -35.23302 0.539 24.12505 253 THR B C 1
ATOM 4761 C C B THR B 1 253 ? 57.73401 -1.84172 -35.17134 0.461 26.47083 253 THR B C 1
ATOM 4762 O O A THR B 1 253 ? 57.38870 -2.77722 -36.06340 0.539 30.37026 253 THR B O 1
ATOM 4763 O O B THR B 1 253 ? 58.17182 -2.72019 -35.92699 0.461 29.50536 253 THR B O 1
ATOM 4770 N N . GLY B 1 254 ? 57.48875 -0.59986 -35.58760 1.000 27.90183 254 GLY B N 1
ATOM 4771 C CA . GLY B 1 254 ? 57.57433 -0.22401 -36.98568 1.000 27.29866 254 GLY B CA 1
ATOM 4772 C C . GLY B 1 254 ? 56.22636 -0.23821 -37.68342 1.000 28.91013 254 GLY B C 1
ATOM 4773 O O . GLY B 1 254 ? 55.16724 -0.45034 -37.08045 1.000 23.91525 254 GLY B O 1
ATOM 4774 N N . TYR B 1 255 ? 56.29411 -0.04613 -39.00517 1.000 26.74568 255 TYR B N 1
ATOM 4775 C CA . TYR B 1 255 ? 55.14391 0.25915 -39.85736 1.000 25.96293 255 TYR B CA 1
ATOM 4776 C C . TYR B 1 255 ? 55.33382 -0.47038 -41.17683 1.000 29.30676 255 TYR B C 1
ATOM 4777 O O . TYR B 1 255 ? 56.41248 -1.00120 -41.46767 1.000 34.75881 255 TYR B O 1
ATOM 4786 N N . HIS B 1 256 ? 54.27254 -0.51630 -41.97860 1.000 28.58699 256 HIS B N 1
ATOM 4787 C CA . HIS B 1 256 ? 54.36235 -1.18671 -43.26778 1.000 31.87578 256 HIS B CA 1
ATOM 4788 C C . HIS B 1 256 ? 53.44693 -0.47358 -44.24828 1.000 36.58963 256 HIS B C 1
ATOM 4789 O O . HIS B 1 256 ? 52.46707 0.15337 -43.82951 1.000 29.93157 256 HIS B O 1
ATOM 4796 N N . PRO B 1 257 ? 53.74520 -0.52713 -45.54692 1.000 39.09840 257 PRO B N 1
ATOM 4797 C CA . PRO B 1 257 ? 52.84119 0.06276 -46.53861 1.000 38.45852 257 PRO B CA 1
ATOM 4798 C C . PRO B 1 257 ? 51.51828 -0.68931 -46.58927 1.000 37.08148 257 PRO B C 1
ATOM 4799 O O . PRO B 1 257 ? 51.39431 -1.82748 -46.13322 1.000 38.44270 257 PRO B O 1
ATOM 4803 N N . ASP B 1 258 ? 50.50369 -0.03066 -47.14626 1.000 36.42786 258 ASP B N 1
ATOM 4804 C CA . ASP B 1 258 ? 49.17635 -0.64788 -47.22386 1.000 31.81614 258 ASP B CA 1
ATOM 4805 C C . ASP B 1 258 ? 49.09898 -1.50478 -48.48139 1.000 31.77712 258 ASP B C 1
ATOM 4806 O O . ASP B 1 258 ? 48.68961 -1.05404 -49.55183 1.000 37.94375 258 ASP B O 1
ATOM 4811 N N . HIS B 1 259 ? 49.48688 -2.77368 -48.35652 1.000 35.89152 259 HIS B N 1
ATOM 4812 C CA . HIS B 1 259 ? 49.51633 -3.61127 -49.54831 1.000 42.14577 259 HIS B CA 1
ATOM 4813 C C . HIS B 1 259 ? 48.11215 -3.93877 -50.03629 1.000 40.32254 259 HIS B C 1
ATOM 4814 O O . HIS B 1 259 ? 47.89957 -4.08160 -51.24547 1.000 44.25817 259 HIS B O 1
ATOM 4821 N N . SER B 1 260 ? 47.14590 -4.03994 -49.12009 1.000 42.28161 260 SER B N 1
ATOM 4822 C CA . SER B 1 260 ? 45.76096 -4.27723 -49.51727 1.000 45.82217 260 SER B CA 1
ATOM 4823 C C . SER B 1 260 ? 45.28365 -3.21051 -50.49556 1.000 42.76259 260 SER B C 1
ATOM 4824 O O . SER B 1 260 ? 44.67964 -3.51822 -51.52844 1.000 43.69310 260 SER B O 1
ATOM 4827 N N . PHE B 1 261 ? 45.56547 -1.94279 -50.18262 1.000 42.95263 261 PHE B N 1
ATOM 4828 C CA . PHE B 1 261 ? 45.24113 -0.83825 -51.08176 1.000 36.19633 261 PHE B CA 1
ATOM 4829 C C . PHE B 1 261 ? 45.89335 -1.02578 -52.44974 1.000 35.76194 261 PHE B C 1
ATOM 4830 O O . PHE B 1 261 ? 45.25333 -0.81045 -53.48688 1.000 39.35721 261 PHE B O 1
ATOM 4838 N N . LEU B 1 262 ? 47.15702 -1.46545 -52.47451 1.000 36.80412 262 LEU B N 1
ATOM 4839 C CA . LEU B 1 262 ? 47.84514 -1.67285 -53.74728 1.000 38.14984 262 LEU B CA 1
ATOM 4840 C C . LEU B 1 262 ? 47.28550 -2.88122 -54.49958 1.000 42.36353 262 LEU B C 1
ATOM 4841 O O . LEU B 1 262 ? 47.03015 -2.80315 -55.70649 1.000 44.52298 262 LEU B O 1
ATOM 4846 N N . THR B 1 263 ? 47.09521 -4.01028 -53.80509 1.000 48.84352 263 THR B N 1
ATOM 4847 C CA . THR B 1 263 ? 46.64908 -5.22451 -54.49056 1.000 50.65972 263 THR B CA 1
ATOM 4848 C C . THR B 1 263 ? 45.25009 -5.05279 -55.07152 1.000 48.43032 263 THR B C 1
ATOM 4849 O O . THR B 1 263 ? 44.96459 -5.55791 -56.16340 1.000 48.36921 263 THR B O 1
ATOM 4853 N N . LYS B 1 264 ? 44.36415 -4.33389 -54.37030 1.000 45.38014 264 LYS B N 1
ATOM 4854 C CA . LYS B 1 264 ? 43.03957 -4.07853 -54.93129 1.000 50.42508 264 LYS B CA 1
ATOM 4855 C C . LYS B 1 264 ? 43.10693 -3.16923 -56.14581 1.000 49.47880 264 LYS B C 1
ATOM 4856 O O . LYS B 1 264 ? 42.13443 -3.08147 -56.89884 1.000 49.40845 264 LYS B O 1
ATOM 4862 N N . MET B 1 265 ? 44.22848 -2.48857 -56.33695 1.000 50.20101 265 MET B N 1
ATOM 4863 C CA . MET B 1 265 ? 44.45608 -1.61348 -57.46909 1.000 46.90273 265 MET B CA 1
ATOM 4864 C C . MET B 1 265 ? 45.05702 -2.34135 -58.66181 1.000 50.94255 265 MET B C 1
ATOM 4865 O O . MET B 1 265 ? 45.12651 -1.76253 -59.75009 1.000 52.61052 265 MET B O 1
ATOM 4870 N N . GLY B 1 266 ? 45.49071 -3.58875 -58.48095 1.000 54.38856 266 GLY B N 1
ATOM 4871 C CA . GLY B 1 266 ? 46.14793 -4.34773 -59.52420 1.000 56.59717 266 GLY B CA 1
ATOM 4872 C C . GLY B 1 266 ? 47.65582 -4.42941 -59.42272 1.000 56.31866 266 GLY B C 1
ATOM 4873 O O . GLY B 1 266 ? 48.29576 -4.87741 -60.37959 1.000 59.61092 266 GLY B O 1
ATOM 4874 N N . VAL B 1 267 ? 48.24096 -4.01973 -58.29966 1.000 53.56727 267 VAL B N 1
ATOM 4875 C CA . VAL B 1 267 ? 49.68924 -3.94216 -58.12972 1.000 56.11939 267 VAL B CA 1
ATOM 4876 C C . VAL B 1 267 ? 50.16798 -5.18803 -57.39389 1.000 58.64455 267 VAL B C 1
ATOM 4877 O O . VAL B 1 267 ? 49.61509 -5.55202 -56.34745 1.000 59.41984 267 VAL B O 1
ATOM 4881 N N . GLN B 1 268 ? 51.20277 -5.83458 -57.92792 1.000 56.41609 268 GLN B N 1
ATOM 4882 C CA . GLN B 1 268 ? 51.75004 -7.04552 -57.33212 1.000 47.45823 268 GLN B CA 1
ATOM 4883 C C . GLN B 1 268 ? 52.77596 -6.71549 -56.25283 1.000 53.15448 268 GLN B C 1
ATOM 4884 O O . GLN B 1 268 ? 53.48885 -5.71083 -56.32909 1.000 60.20562 268 GLN B O 1
ATOM 4890 N N . ILE B 1 269 ? 52.84425 -7.58310 -55.24139 1.000 45.62980 269 ILE B N 1
ATOM 4891 C CA . ILE B 1 269 ? 53.69842 -7.40660 -54.07329 1.000 40.80455 269 ILE B CA 1
ATOM 4892 C C . ILE B 1 269 ? 54.59634 -8.63159 -53.94836 1.000 58.80169 269 ILE B C 1
ATOM 4893 O O . ILE B 1 269 ? 54.19481 -9.74781 -54.29168 1.000 59.46293 269 ILE B O 1
ATOM 4898 N N . ASP B 1 270 ? 55.81619 -8.42541 -53.44873 1.000 61.80694 270 ASP B N 1
ATOM 4899 C CA . ASP B 1 270 ? 56.71933 -9.53597 -53.16169 1.000 57.83754 270 ASP B CA 1
ATOM 4900 C C . ASP B 1 270 ? 56.47673 -10.04062 -51.74192 1.000 54.02175 270 ASP B C 1
ATOM 4901 O O . ASP B 1 270 ? 56.46545 -9.25716 -50.78813 1.000 52.08345 270 ASP B O 1
ATOM 4906 N N . GLU B 1 271 ? 56.30158 -11.35758 -51.60090 1.000 59.40822 271 GLU B N 1
ATOM 4907 C CA . GLU B 1 271 ? 55.70827 -11.88100 -50.37179 1.000 60.73311 271 GLU B CA 1
ATOM 4908 C C . GLU B 1 271 ? 56.67685 -11.86718 -49.19015 1.000 62.06844 271 GLU B C 1
ATOM 4909 O O . GLU B 1 271 ? 56.24034 -11.69179 -48.04450 1.000 57.44207 271 GLU B O 1
ATOM 4915 N N . GLU B 1 272 ? 57.98012 -12.03133 -49.43128 1.000 65.37169 272 GLU B N 1
ATOM 4916 C CA . GLU B 1 272 ? 58.93014 -12.05668 -48.32097 1.000 61.93939 272 GLU B CA 1
ATOM 4917 C C . GLU B 1 272 ? 59.49144 -10.67798 -47.97688 1.000 65.79283 272 GLU B C 1
ATOM 4918 O O . GLU B 1 272 ? 59.70962 -10.38261 -46.79760 1.000 57.14237 272 GLU B O 1
ATOM 4924 N N . THR B 1 273 ? 59.75015 -9.82408 -48.96394 1.000 73.04563 273 THR B N 1
ATOM 4925 C CA . THR B 1 273 ? 60.04369 -8.41648 -48.70335 1.000 76.09081 273 THR B CA 1
ATOM 4926 C C . THR B 1 273 ? 58.90853 -7.60144 -49.31272 1.000 74.42742 273 THR B C 1
ATOM 4927 O O . THR B 1 273 ? 58.76666 -7.53404 -50.53980 1.000 77.13310 273 THR B O 1
ATOM 4931 N N . GLY B 1 274 ? 58.08532 -7.00752 -48.44996 1.000 67.77557 274 GLY B N 1
ATOM 4932 C CA . GLY B 1 274 ? 56.87718 -6.33048 -48.88251 1.000 65.60554 274 GLY B CA 1
ATOM 4933 C C . GLY B 1 274 ? 57.11191 -5.19502 -49.85770 1.000 59.10381 274 GLY B C 1
ATOM 4934 O O . GLY B 1 274 ? 56.72669 -4.05273 -49.59103 1.000 66.38615 274 GLY B O 1
ATOM 4935 N N . ARG B 1 275 ? 57.73525 -5.50028 -50.99701 1.000 60.70218 275 ARG B N 1
ATOM 4936 C CA . ARG B 1 275 ? 58.07624 -4.50283 -51.99662 1.000 62.46565 275 ARG B CA 1
ATOM 4937 C C . ARG B 1 275 ? 57.20493 -4.67681 -53.22776 1.000 55.27241 275 ARG B C 1
ATOM 4938 O O . ARG B 1 275 ? 57.12103 -5.78651 -53.77072 1.000 56.64764 275 ARG B O 1
ATOM 4946 N N . PRO B 1 276 ? 56.54344 -3.61773 -53.68831 1.000 55.06283 276 PRO B N 1
ATOM 4947 C CA . PRO B 1 276 ? 55.74156 -3.72239 -54.90791 1.000 44.53131 276 PRO B CA 1
ATOM 4948 C C . PRO B 1 276 ? 56.62856 -3.89526 -56.12345 1.000 48.19691 276 PRO B C 1
ATOM 4949 O O . PRO B 1 276 ? 57.76928 -3.42745 -56.16135 1.000 58.55933 276 PRO B O 1
ATOM 4953 N N A PHE B 1 277 ? 56.10696 -4.60020 -57.12039 0.435 48.22094 277 PHE B N 1
ATOM 4954 N N B PHE B 1 277 ? 56.07759 -4.56390 -57.13253 0.565 47.96220 277 PHE B N 1
ATOM 4955 C CA A PHE B 1 277 ? 56.83683 -4.69549 -58.37248 0.435 50.95884 277 PHE B CA 1
ATOM 4956 C CA B PHE B 1 277 ? 56.75138 -4.70338 -58.41665 0.565 50.57600 277 PHE B CA 1
ATOM 4957 C C A PHE B 1 277 ? 56.78829 -3.35323 -59.08359 0.435 55.46483 277 PHE B C 1
ATOM 4958 C C B PHE B 1 277 ? 56.76401 -3.35647 -59.13465 0.565 55.65227 277 PHE B C 1
ATOM 4959 O O A PHE B 1 277 ? 55.71973 -2.75126 -59.22880 0.435 56.53998 277 PHE B O 1
ATOM 4960 O O B PHE B 1 277 ? 55.70872 -2.74771 -59.33626 0.565 57.35785 277 PHE B O 1
ATOM 4975 N N . TYR B 1 278 ? 57.95127 -2.88715 -59.52249 1.000 55.87574 278 TYR B N 1
ATOM 4976 C CA . TYR B 1 278 ? 58.04331 -1.65372 -60.29070 1.000 50.07260 278 TYR B CA 1
ATOM 4977 C C . TYR B 1 278 ? 59.36884 -1.62725 -61.03786 1.000 53.47313 278 TYR B C 1
ATOM 4978 O O . TYR B 1 278 ? 60.33176 -2.30753 -60.66743 1.000 49.61386 278 TYR B O 1
ATOM 4987 N N . THR B 1 279 ? 59.38829 -0.84733 -62.11422 1.000 45.74652 279 THR B N 1
ATOM 4988 C CA . THR B 1 279 ? 60.58510 -0.60818 -62.90843 1.000 51.20540 279 THR B CA 1
ATOM 4989 C C . THR B 1 279 ? 61.19981 0.71099 -62.45966 1.000 52.64704 279 THR B C 1
ATOM 4990 O O . THR B 1 279 ? 60.59035 1.77346 -62.63451 1.000 46.08479 279 THR B O 1
ATOM 4994 N N . GLU B 1 280 ? 62.41370 0.63877 -61.90586 1.000 49.39099 280 GLU B N 1
ATOM 4995 C CA . GLU B 1 280 ? 62.97910 1.77069 -61.17266 1.000 48.06107 280 GLU B CA 1
ATOM 4996 C C . GLU B 1 280 ? 63.12439 3.01822 -62.04191 1.000 40.79213 280 GLU B C 1
ATOM 4997 O O . GLU B 1 280 ? 62.91354 4.13995 -61.56092 1.000 43.97000 280 GLU B O 1
ATOM 5003 N N . ASP B 1 281 ? 63.49049 2.86141 -63.31690 1.000 44.51552 281 ASP B N 1
ATOM 5004 C CA . ASP B 1 281 ? 63.73503 4.06230 -64.11398 1.000 44.90982 281 ASP B CA 1
ATOM 5005 C C . ASP B 1 281 ? 62.44964 4.74710 -64.56810 1.000 49.24301 281 ASP B C 1
ATOM 5006 O O . ASP B 1 281 ? 62.51946 5.84397 -65.13376 1.000 42.56147 281 ASP B O 1
ATOM 5011 N N . ARG B 1 282 ? 61.28431 4.14346 -64.30934 1.000 52.82678 282 ARG B N 1
ATOM 5012 C CA . ARG B 1 282 ? 59.99551 4.79139 -64.51775 1.000 49.33062 282 ARG B CA 1
ATOM 5013 C C . ARG B 1 282 ? 59.19653 4.97568 -63.23584 1.000 41.16792 282 ARG B C 1
ATOM 5014 O O . ARG B 1 282 ? 58.24774 5.76993 -63.23016 1.000 41.27078 282 ARG B O 1
ATOM 5022 N N . MET B 1 283 ? 59.56862 4.28284 -62.15731 1.000 39.78607 283 MET B N 1
ATOM 5023 C CA . MET B 1 283 ? 58.76649 4.16650 -60.93758 1.000 35.50361 283 MET B CA 1
ATOM 5024 C C . MET B 1 283 ? 57.32070 3.78906 -61.26165 1.000 35.56693 283 MET B C 1
ATOM 5025 O O . MET B 1 283 ? 56.37705 4.21210 -60.59213 1.000 38.53242 283 MET B O 1
ATOM 5030 N N . GLU B 1 284 ? 57.15297 2.94962 -62.28571 1.000 40.71645 284 GLU B N 1
ATOM 5031 C CA . GLU B 1 284 ? 55.84987 2.44876 -62.71185 1.000 40.17918 284 GLU B CA 1
ATOM 5032 C C . GLU B 1 284 ? 55.68030 1.00307 -62.25675 1.000 43.86816 284 GLU B C 1
ATOM 5033 O O . GLU B 1 284 ? 56.57331 0.17395 -62.46884 1.000 46.00989 284 GLU B O 1
ATOM 5039 N N . THR B 1 285 ? 54.53656 0.69989 -61.64354 1.000 40.70551 285 THR B N 1
ATOM 5040 C CA . THR B 1 285 ? 54.27057 -0.65460 -61.17125 1.000 43.65402 285 THR B CA 1
ATOM 5041 C C . THR B 1 285 ? 53.92163 -1.57384 -62.34168 1.000 45.51073 285 THR B C 1
ATOM 5042 O O . THR B 1 285 ? 53.87989 -1.16767 -63.50616 1.000 44.23420 285 THR B O 1
ATOM 5046 N N . ASN B 1 286 ? 53.66027 -2.84522 -62.01556 1.000 50.73992 286 ASN B N 1
ATOM 5047 C CA . ASN B 1 286 ? 53.21379 -3.80093 -63.02241 1.000 55.16269 286 ASN B CA 1
ATOM 5048 C C . ASN B 1 286 ? 51.88356 -3.39579 -63.64282 1.000 53.76540 286 ASN B C 1
ATOM 5049 O O . ASN B 1 286 ? 51.56760 -3.83840 -64.75286 1.000 54.46836 286 ASN B O 1
ATOM 5054 N N . ALA B 1 287 ? 51.09832 -2.57563 -62.94934 1.000 49.42715 287 ALA B N 1
ATOM 5055 C CA . ALA B 1 287 ? 49.83497 -2.07148 -63.46753 1.000 45.91747 287 ALA B CA 1
ATOM 5056 C C . ALA B 1 287 ? 50.10769 -0.81133 -64.27397 1.000 46.10026 287 ALA B C 1
ATOM 5057 O O . ALA B 1 287 ? 50.61630 0.17917 -63.73225 1.000 45.66537 287 ALA B O 1
ATOM 5059 N N . GLU B 1 288 ? 49.76880 -0.85240 -65.56026 1.000 47.95129 288 GLU B N 1
ATOM 5060 C CA . GLU B 1 288 ? 50.08322 0.24369 -66.46656 1.000 47.68176 288 GLU B CA 1
ATOM 5061 C C . GLU B 1 288 ? 49.51025 1.56168 -65.95224 1.000 49.14241 288 GLU B C 1
ATOM 5062 O O . GLU B 1 288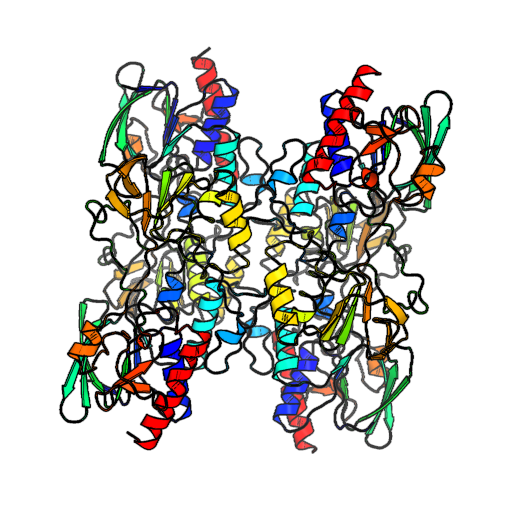 ? 48.35041 1.62534 -65.53327 1.000 46.14978 288 GLU B O 1
ATOM 5068 N N . ASN B 1 289 ? 50.34295 2.60943 -65.97949 1.000 43.17379 289 ASN B N 1
ATOM 5069 C CA . ASN B 1 289 ? 49.99932 3.97609 -65.58550 1.000 46.23823 289 ASN B CA 1
ATOM 5070 C C . ASN B 1 289 ? 49.64731 4.10825 -64.10908 1.000 44.66702 289 ASN B C 1
ATOM 5071 O O . ASN B 1 289 ? 49.05167 5.11617 -63.69643 1.000 40.50728 289 ASN B O 1
ATOM 5076 N N . ILE B 1 290 ? 50.00546 3.13229 -63.28570 1.000 38.03444 290 ILE B N 1
ATOM 5077 C CA . ILE B 1 290 ? 49.98446 3.31193 -61.84079 1.000 35.47331 290 ILE B CA 1
ATOM 5078 C C . ILE B 1 290 ? 51.43407 3.34139 -61.37598 1.000 41.93965 290 ILE B C 1
ATOM 5079 O O . ILE B 1 290 ? 52.15882 2.34343 -61.49059 1.000 41.57785 290 ILE B O 1
ATOM 5084 N N . PHE B 1 291 ? 51.85928 4.49859 -60.88887 1.000 36.72187 291 PHE B N 1
ATOM 5085 C CA . PHE B 1 291 ? 53.20902 4.74173 -60.40519 1.000 39.78045 291 PHE B CA 1
ATOM 5086 C C . PHE B 1 291 ? 53.22977 4.74822 -58.88034 1.000 34.55225 291 PHE B C 1
ATOM 5087 O O . PHE B 1 291 ? 52.19405 4.80707 -58.21607 1.000 33.27511 291 PHE B O 1
ATOM 5095 N N . ILE B 1 292 ? 54.43759 4.69249 -58.32376 1.000 32.82427 292 ILE B N 1
ATOM 5096 C CA . ILE B 1 292 ? 54.62947 4.83278 -56.88888 1.000 29.31991 292 ILE B CA 1
ATOM 5097 C C . ILE B 1 292 ? 55.75918 5.81986 -56.63866 1.000 28.79799 292 ILE B C 1
ATOM 5098 O O . ILE B 1 292 ? 56.67911 5.97028 -57.45224 1.000 29.98672 292 ILE B O 1
ATOM 5103 N N . ALA B 1 293 ? 55.67204 6.49534 -55.49905 1.000 29.85016 293 ALA B N 1
ATOM 5104 C CA . ALA B 1 293 ? 56.63500 7.51656 -55.10795 1.000 25.75494 293 ALA B CA 1
ATOM 5105 C C . ALA B 1 293 ? 56.78202 7.47117 -53.59592 1.000 26.47529 293 ALA B C 1
ATOM 5106 O O . ALA B 1 293 ? 55.78167 7.40646 -52.87456 1.000 26.16599 293 ALA B O 1
ATOM 5108 N N . GLY B 1 294 ? 58.01832 7.51254 -53.11850 1.000 24.47401 294 GLY B N 1
ATOM 5109 C CA . GLY B 1 294 ? 58.27511 7.63369 -51.70314 1.000 21.18204 294 GLY B CA 1
ATOM 5110 C C . GLY B 1 294 ? 58.55550 6.29535 -51.04970 1.000 23.58723 294 GLY B C 1
ATOM 5111 O O . GLY B 1 294 ? 58.85678 5.28930 -51.69814 1.000 27.21563 294 GLY B O 1
ATOM 5112 N N . VAL B 1 295 ? 58.41341 6.28872 -49.72318 1.000 29.82241 295 VAL B N 1
ATOM 5113 C CA . VAL B 1 295 ? 58.79903 5.10840 -48.95357 1.000 30.03391 295 VAL B CA 1
ATOM 5114 C C . VAL B 1 295 ? 57.88591 3.92156 -49.18508 1.000 36.04515 295 VAL B C 1
ATOM 5115 O O . VAL B 1 295 ? 58.24200 2.79401 -48.80473 1.000 34.82811 295 VAL B O 1
ATOM 5119 N N . ILE B 1 296 ? 56.72425 4.12968 -49.80679 1.000 29.56500 296 ILE B N 1
ATOM 5120 C CA . ILE B 1 296 ? 55.86832 3.00168 -50.15522 1.000 33.97846 296 ILE B CA 1
ATOM 5121 C C . ILE B 1 296 ? 56.61771 2.01981 -51.04457 1.000 38.36288 296 ILE B C 1
ATOM 5122 O O . ILE B 1 296 ? 56.34480 0.81237 -51.02096 1.000 42.24137 296 ILE B O 1
ATOM 5127 N N . ALA B 1 297 ? 57.59099 2.50368 -51.81584 1.000 31.58830 297 ALA B N 1
ATOM 5128 C CA . ALA B 1 297 ? 58.34111 1.63107 -52.71056 1.000 34.99336 297 ALA B CA 1
ATOM 5129 C C . ALA B 1 297 ? 59.30289 0.70693 -51.97653 1.000 37.20019 297 ALA B C 1
ATOM 5130 O O . ALA B 1 297 ? 59.85897 -0.19763 -52.61074 1.000 39.79125 297 ALA B O 1
ATOM 5132 N N . ALA B 1 298 ? 59.50882 0.89332 -50.67799 1.000 41.28736 298 ALA B N 1
ATOM 5133 C CA . ALA B 1 298 ? 60.49351 0.09890 -49.96097 1.000 51.71425 298 ALA B CA 1
ATOM 5134 C C . ALA B 1 298 ? 59.91680 -1.25108 -49.52986 1.000 61.71566 298 ALA B C 1
ATOM 5135 O O . ALA B 1 298 ? 58.70094 -1.47228 -49.52279 1.000 57.36314 298 ALA B O 1
ATOM 5137 N N . GLY B 1 299 ? 60.82269 -2.16021 -49.16290 1.000 64.18308 299 GLY B N 1
ATOM 5138 C CA . GLY B 1 299 ? 60.45858 -3.48554 -48.68611 1.000 69.21802 299 GLY B CA 1
ATOM 5139 C C . GLY B 1 299 ? 61.09130 -3.86137 -47.35638 1.000 71.02031 299 GLY B C 1
ATOM 5140 O O . GLY B 1 299 ? 61.20721 -2.99476 -46.48542 1.000 72.11495 299 GLY B O 1
ATOM 5141 N N . ASN B 1 300 ? 61.51026 -5.13626 -47.20920 1.000 76.46219 300 ASN B N 1
ATOM 5142 C CA . ASN B 1 300 ? 62.00818 -5.79098 -45.98864 1.000 80.39047 300 ASN B CA 1
ATOM 5143 C C . ASN B 1 300 ? 61.64129 -5.03332 -44.72355 1.000 85.69575 300 ASN B C 1
ATOM 5144 O O . ASN B 1 300 ? 60.47799 -4.68138 -44.54137 1.000 87.10185 300 ASN B O 1
ATOM 5149 N N . ASN B 1 301 ? 62.60343 -4.75886 -43.84892 1.000 90.63903 301 ASN B N 1
ATOM 5150 C CA . ASN B 1 301 ? 62.32685 -3.77819 -42.80788 1.000 90.20633 301 ASN B CA 1
ATOM 5151 C C . ASN B 1 301 ? 62.90951 -2.41652 -43.18224 1.000 89.77755 301 ASN B C 1
ATOM 5152 O O . ASN B 1 301 ? 63.59735 -1.78422 -42.37082 1.000 91.51625 301 ASN B O 1
ATOM 5157 N N . ALA B 1 302 ? 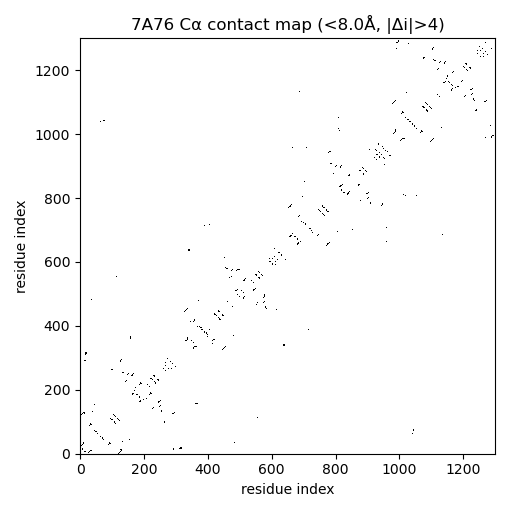62.63770 -1.97219 -44.41901 1.000 85.76983 302 ALA B N 1
ATOM 5158 C CA . ALA B 1 302 ? 62.95941 -0.63209 -44.90910 1.000 77.88099 302 ALA B CA 1
ATOM 5159 C C . ALA B 1 302 ? 64.42461 -0.26033 -44.73902 1.000 77.70525 302 ALA B C 1
ATOM 5160 O O . ALA B 1 302 ? 65.31128 -1.10381 -44.91609 1.000 76.05209 302 ALA B O 1
ATOM 5162 N N . ASN B 1 303 ? 64.67016 1.00116 -44.38526 1.000 76.82982 303 ASN B N 1
ATOM 5163 C CA . ASN B 1 303 ? 65.97822 1.62235 -44.27864 1.000 74.58464 303 ASN B CA 1
ATOM 5164 C C . ASN B 1 303 ? 66.60979 1.81890 -45.64736 1.000 73.81321 303 ASN B C 1
ATOM 5165 O O . ASN B 1 303 ? 67.80147 2.12689 -45.73077 1.000 77.88195 303 ASN B O 1
ATOM 5170 N N . GLU B 1 304 ? 65.86416 1.62376 -46.72435 1.000 65.15183 304 GLU B N 1
ATOM 5171 C CA . GLU B 1 304 ? 66.37037 1.88181 -48.06822 1.000 59.43327 304 GLU B CA 1
ATOM 5172 C C . GLU B 1 304 ? 65.85870 3.18643 -48.66700 1.000 53.38891 304 GLU B C 1
ATOM 5173 O O . GLU B 1 304 ? 66.58978 3.85458 -49.40131 1.000 54.70315 304 GLU B O 1
ATOM 5179 N N . ILE B 1 305 ? 64.62708 3.58836 -48.36469 1.000 49.05194 305 ILE B N 1
ATOM 5180 C CA . ILE B 1 305 ? 64.02203 4.78551 -48.94460 1.000 43.61207 305 ILE B CA 1
ATOM 5181 C C . ILE B 1 305 ? 63.60295 5.73691 -47.82597 1.000 46.72589 305 ILE B C 1
ATOM 5182 O O . ILE B 1 305 ? 62.86398 5.35433 -46.91062 1.000 36.35160 305 ILE B O 1
ATOM 5187 N N . PHE B 1 306 ? 64.08762 6.97226 -47.89682 1.000 41.19771 306 PHE B N 1
ATOM 5188 C CA . PHE B 1 306 ? 63.65286 8.04052 -47.00483 1.000 41.82487 306 PHE B CA 1
ATOM 5189 C C . PHE B 1 306 ? 63.41971 9.26887 -47.87556 1.000 31.89220 306 PHE B C 1
ATOM 5190 O O . PHE B 1 306 ? 63.32854 9.16396 -49.10365 1.000 34.30741 306 PHE B O 1
ATOM 5198 N N . ILE B 1 307 ? 63.30960 10.44118 -47.24447 1.000 33.54853 307 ILE B N 1
ATOM 5199 C CA . ILE B 1 307 ? 62.99292 11.64705 -48.00595 1.000 29.29563 307 ILE B CA 1
ATOM 5200 C C . ILE B 1 307 ? 64.11975 11.97250 -48.97105 1.000 27.65606 307 ILE B C 1
ATOM 5201 O O . ILE B 1 307 ? 63.87530 12.39961 -50.10536 1.000 33.15785 307 ILE B O 1
ATOM 5206 N N . GLU B 1 308 ? 65.36730 11.74415 -48.55174 1.000 27.21677 308 GLU B N 1
ATOM 5207 C CA . GLU B 1 308 ? 66.52359 12.14780 -49.35160 1.000 30.05038 308 GLU B CA 1
ATOM 5208 C C . GLU B 1 308 ? 66.49744 11.53864 -50.74989 1.000 32.99783 308 GLU B C 1
ATOM 5209 O O . GLU B 1 308 ? 66.77719 12.22902 -51.73833 1.000 33.78005 308 GLU B O 1
ATOM 5215 N N . ASN B 1 309 ? 66.22661 10.23289 -50.85460 1.000 32.70918 309 ASN B N 1
ATOM 5216 C CA . ASN B 1 309 ? 66.13456 9.61105 -52.17044 1.000 28.37829 309 ASN B CA 1
ATOM 5217 C C . ASN B 1 309 ? 64.70171 9.45643 -52.67137 1.000 27.33419 309 ASN B C 1
ATOM 5218 O O . ASN B 1 309 ? 64.48053 9.48123 -53.88702 1.000 33.49060 309 ASN B O 1
ATOM 5223 N N . GLY B 1 310 ? 63.72234 9.32217 -51.77779 1.000 29.10512 310 GLY B N 1
ATOM 5224 C CA . GLY B 1 310 ? 62.35041 9.22750 -52.23242 1.000 28.40049 310 GLY B CA 1
ATOM 5225 C C . GLY B 1 310 ? 61.86509 10.47791 -52.92936 1.000 28.77330 310 GLY B C 1
ATOM 5226 O O . GLY B 1 310 ? 60.95577 10.39946 -53.76818 1.000 29.24785 310 GLY B O 1
ATOM 5227 N N . ARG B 1 311 ? 62.46994 11.62660 -52.61684 1.000 22.66063 311 ARG B N 1
ATOM 5228 C CA . ARG B 1 311 ? 62.03702 12.88959 -53.21367 1.000 28.13344 311 ARG B CA 1
ATOM 5229 C C . ARG B 1 311 ? 62.36741 12.99319 -54.69847 1.000 28.73054 311 ARG B C 1
ATOM 5230 O O . ARG B 1 311 ? 61.93900 13.95809 -55.34558 1.000 29.67199 311 ARG B O 1
ATOM 5238 N N . PHE B 1 312 ? 63.12920 12.05618 -55.25552 1.000 28.35291 312 PHE B N 1
ATOM 5239 C CA . PHE B 1 312 ? 63.45826 12.09298 -56.67179 1.000 31.07646 312 PHE B CA 1
ATOM 5240 C C . PHE B 1 312 ? 62.62337 11.13409 -57.50426 1.000 26.44726 312 PHE B C 1
ATOM 5241 O O . PHE B 1 312 ? 62.75285 11.13242 -58.73196 1.000 32.46276 312 PHE B O 1
ATOM 5249 N N . HIS B 1 313 ? 61.77008 10.32051 -56.87054 1.000 30.57248 313 HIS B N 1
ATOM 5250 C CA . HIS B 1 313 ? 60.95901 9.37843 -57.63307 1.000 30.63873 313 HIS B CA 1
ATOM 5251 C C . HIS B 1 313 ? 60.10689 10.09197 -58.66803 1.000 26.17386 313 HIS B C 1
ATOM 5252 O O . HIS B 1 313 ? 59.92058 9.58982 -59.78225 1.000 29.87435 313 HIS B O 1
ATOM 5259 N N . GLY B 1 314 ? 59.58102 11.26749 -58.31675 1.000 31.69841 314 GLY B N 1
ATOM 5260 C CA . GLY B 1 314 ? 58.72382 11.99036 -59.23441 1.000 31.85274 314 GLY B CA 1
ATOM 5261 C C . GLY B 1 314 ? 59.39568 12.39622 -60.52732 1.000 30.13449 314 GLY B C 1
ATOM 5262 O O . GLY B 1 314 ? 58.70820 12.56188 -61.53680 1.000 32.16549 314 GLY B O 1
ATOM 5263 N N . ASP B 1 315 ? 60.72636 12.54332 -60.53138 1.000 32.64800 315 ASP B N 1
ATOM 5264 C CA . ASP B 1 315 ? 61.42046 12.88025 -61.77079 1.000 32.77759 315 ASP B CA 1
ATOM 5265 C C . ASP B 1 315 ? 61.25919 11.77933 -62.81163 1.000 35.02760 315 ASP B C 1
ATOM 5266 O O . ASP B 1 315 ? 61.04822 12.06121 -63.99684 1.000 37.36285 315 ASP B O 1
ATOM 5271 N N . ALA B 1 316 ? 61.36333 10.51712 -62.38265 1.000 33.55582 316 ALA B N 1
ATOM 5272 C CA . ALA B 1 316 ? 61.19051 9.38981 -63.29224 1.000 36.80402 316 ALA B CA 1
ATOM 5273 C C . ALA B 1 316 ? 59.74525 9.26916 -63.75356 1.000 33.11726 316 ALA B C 1
ATOM 5274 O O . ALA B 1 316 ? 59.48100 9.02819 -64.93920 1.000 37.86902 316 ALA B O 1
ATOM 5276 N N . ILE B 1 317 ? 58.80083 9.41925 -62.82132 1.000 35.32428 317 ILE B N 1
ATOM 5277 C CA . ILE B 1 317 ? 57.38022 9.43578 -63.16246 1.000 35.12191 317 ILE B CA 1
ATOM 5278 C C . ILE B 1 317 ? 57.08980 10.53207 -64.18271 1.000 34.60851 317 ILE B C 1
ATOM 5279 O O . ILE B 1 317 ? 56.41935 10.30377 -65.19667 1.000 35.36183 317 ILE B O 1
ATOM 5284 N N . ALA B 1 318 ? 57.58280 11.74483 -63.92051 1.000 34.01151 318 ALA B N 1
ATOM 5285 C CA . ALA B 1 318 ? 57.26591 12.87732 -64.78596 1.000 33.53865 318 ALA B CA 1
ATOM 5286 C C . ALA B 1 318 ? 57.83484 12.68671 -66.18225 1.000 38.69322 318 ALA B C 1
ATOM 5287 O O . ALA B 1 318 ? 57.20922 13.07817 -67.17438 1.000 40.46196 318 ALA B O 1
ATOM 5289 N N . GLN B 1 319 ? 59.02712 12.10629 -66.28298 1.000 34.90288 319 GLN B N 1
ATOM 5290 C CA . GLN B 1 319 ? 59.60397 11.88272 -67.60245 1.000 41.48318 319 GLN B CA 1
ATOM 5291 C C . GLN B 1 319 ? 58.79818 10.84807 -68.38300 1.000 46.89046 319 GLN B C 1
ATOM 5292 O O . GLN B 1 319 ? 58.59954 10.99470 -69.59413 1.000 50.55468 319 GLN B O 1
ATOM 5298 N N . THR B 1 320 ? 58.30296 9.81265 -67.69641 1.000 47.91518 320 THR B N 1
ATOM 5299 C CA . THR B 1 320 ? 57.48728 8.78436 -68.34120 1.000 45.56434 320 THR B CA 1
ATOM 5300 C C . THR B 1 320 ? 56.12788 9.33191 -68.76631 1.000 43.66271 320 THR B C 1
ATOM 5301 O O . THR B 1 320 ? 55.67407 9.09565 -69.89221 1.000 41.55152 320 THR B O 1
ATOM 5305 N N . ILE B 1 321 ? 55.46116 10.07018 -67.87891 1.000 42.87369 321 ILE B N 1
ATOM 5306 C CA . ILE B 1 321 ? 54.13425 10.58513 -68.20213 1.000 42.60628 321 ILE B CA 1
ATOM 5307 C C . ILE B 1 321 ? 54.21857 11.61403 -69.32365 1.000 42.41092 321 ILE B C 1
ATOM 5308 O O . ILE B 1 321 ? 53.36140 11.65023 -70.21736 1.000 43.30228 321 ILE B O 1
ATOM 5313 N N . ALA B 1 322 ? 55.26383 12.44535 -69.31232 1.000 42.63132 322 ALA B N 1
ATOM 5314 C CA . ALA B 1 322 ? 55.44683 13.42517 -70.37643 1.000 43.38364 322 ALA B CA 1
ATOM 5315 C C . ALA B 1 322 ? 55.58301 12.74707 -71.73069 1.000 47.06908 322 ALA B C 1
ATOM 5316 O O . ALA B 1 322 ? 54.96914 13.18236 -72.71279 1.000 48.14191 322 ALA B O 1
ATOM 5318 N N . SER B 1 323 ? 56.38858 11.68164 -71.80058 1.000 46.27226 323 SER B N 1
ATOM 5319 C CA . SER B 1 323 ? 56.56311 10.95256 -73.05296 1.000 50.37981 323 SER B CA 1
ATOM 5320 C C . SER B 1 323 ? 55.23657 10.42435 -73.57491 1.000 53.98381 323 SER B C 1
ATOM 5321 O O . SER B 1 323 ? 54.96788 10.47913 -74.77984 1.000 56.06645 323 SER B O 1
ATOM 5324 N N . ARG B 1 324 ? 54.39815 9.89952 -72.68745 1.000 47.41039 324 ARG B N 1
ATOM 5325 C CA . ARG B 1 324 ? 53.12125 9.34916 -73.11109 1.000 55.22237 324 ARG B CA 1
ATOM 5326 C C . ARG B 1 324 ? 52.07044 10.41777 -73.36093 1.000 57.21144 324 ARG B C 1
ATOM 5327 O O . ARG B 1 324 ? 50.98864 10.09058 -73.85952 1.000 63.93951 324 ARG B O 1
ATOM 5335 N N . GLU B 1 325 ? 52.36708 11.68085 -73.04870 1.000 54.06681 325 GLU B N 1
ATOM 5336 C CA . GLU B 1 325 ? 51.41057 12.76188 -73.21210 1.000 53.28955 325 GLU B CA 1
ATOM 5337 C C . GLU B 1 325 ? 51.73214 13.69554 -74.36975 1.000 64.47825 325 GLU B C 1
ATOM 5338 O O . GLU B 1 325 ? 50.85554 14.46078 -74.78236 1.000 67.56001 325 GLU B O 1
ATOM 5344 N N . LYS B 1 326 ? 52.94904 13.65362 -74.90208 1.000 67.22268 326 LYS B N 1
ATOM 5345 C CA . LYS B 1 326 ? 53.33789 14.55427 -75.98312 1.000 69.33448 326 LYS B CA 1
ATOM 5346 C C . LYS B 1 326 ? 52.51557 14.27757 -77.23930 1.000 68.85131 326 LYS B C 1
ATOM 5347 O O . LYS B 1 326 ? 51.99980 13.17559 -77.42801 1.000 67.41676 326 LYS B O 1
ATOM 5354 N N . MET C 1 1 ? 96.34468 44.78775 -62.82941 1.000 75.98443 1 MET C N 1
ATOM 5355 C CA . MET C 1 1 ? 95.02503 45.38364 -62.98861 1.000 73.98461 1 MET C CA 1
ATOM 5356 C C . MET C 1 1 ? 94.00229 44.33225 -63.39841 1.000 73.36229 1 MET C C 1
ATOM 5357 O O . MET C 1 1 ? 94.26289 43.51399 -64.28174 1.000 75.38601 1 MET C O 1
ATOM 5362 N N . GLN C 1 2 ? 92.83999 44.35476 -62.74863 1.000 65.55972 2 GLN C N 1
ATOM 5363 C CA . GLN C 1 2 ? 91.71951 43.48617 -63.08868 1.000 60.61410 2 GLN C CA 1
ATOM 5364 C C . GLN C 1 2 ? 90.55791 44.34654 -63.56939 1.000 60.69339 2 GLN C C 1
ATOM 5365 O O . GLN C 1 2 ? 90.19879 45.33297 -62.91525 1.000 60.50926 2 GLN C O 1
ATOM 5371 N N . LYS C 1 3 ? 89.98053 43.97911 -64.71177 1.000 49.66228 3 LYS C N 1
ATOM 5372 C CA . LYS C 1 3 ? 88.87847 44.72999 -65.29625 1.000 49.57202 3 LYS C CA 1
ATOM 5373 C C . LYS C 1 3 ? 87.54151 44.18501 -64.80080 1.000 47.09289 3 LYS C C 1
ATOM 5374 O O . LYS C 1 3 ? 87.34407 42.96870 -64.71184 1.000 53.61851 3 LYS C O 1
ATOM 5380 N N . GLU C 1 4 ? 86.62388 45.10057 -64.48825 1.000 47.57270 4 GLU C N 1
ATOM 5381 C CA . GLU C 1 4 ? 85.26178 44.76447 -64.10443 1.000 45.21359 4 GLU C CA 1
ATOM 5382 C C . GLU C 1 4 ? 84.29828 45.72884 -64.77982 1.000 47.08930 4 GLU C C 1
ATOM 5383 O O . GLU C 1 4 ? 84.61756 46.90111 -64.99749 1.000 49.15549 4 GLU C O 1
ATOM 5389 N N . THR C 1 5 ? 83.11858 45.21872 -65.12899 1.000 46.59771 5 THR C N 1
ATOM 5390 C CA . THR C 1 5 ? 82.03308 46.10075 -65.53945 1.000 48.13583 5 THR C CA 1
ATOM 5391 C C . THR C 1 5 ? 81.52921 46.91787 -64.35379 1.000 46.96164 5 THR C C 1
ATOM 5392 O O . THR C 1 5 ? 81.46233 48.15054 -64.41816 1.000 50.50950 5 THR C O 1
ATOM 5396 N N . VAL C 1 6 ? 81.18357 46.24169 -63.25558 1.000 44.08081 6 VAL C N 1
ATOM 5397 C CA . VAL C 1 6 ? 80.61285 46.87067 -62.06848 1.000 42.76330 6 VAL C CA 1
ATOM 5398 C C . VAL C 1 6 ? 81.34215 46.34462 -60.84427 1.000 40.26892 6 VAL C C 1
ATOM 5399 O O . VAL C 1 6 ? 81.51153 45.13022 -60.69442 1.000 38.85328 6 VAL C O 1
ATOM 5403 N N . ILE C 1 7 ? 81.77511 47.24748 -59.96867 1.000 40.13841 7 ILE C N 1
ATOM 5404 C CA . ILE C 1 7 ? 82.27999 46.86560 -58.65502 1.000 37.84365 7 ILE C CA 1
ATOM 5405 C C . ILE C 1 7 ? 81.31008 47.38183 -57.60653 1.000 36.63543 7 ILE C C 1
ATOM 5406 O O . ILE C 1 7 ? 80.96627 48.57051 -57.59930 1.000 40.70180 7 ILE C O 1
ATOM 5411 N N . ILE C 1 8 ? 80.84884 46.48265 -56.74393 1.000 35.42872 8 ILE C N 1
ATOM 5412 C CA . ILE C 1 8 ? 79.99281 46.84125 -55.62197 1.000 37.57705 8 ILE C CA 1
ATOM 5413 C C . ILE C 1 8 ? 80.86838 46.85675 -54.38280 1.000 33.64648 8 ILE C C 1
ATOM 5414 O O . ILE C 1 8 ? 81.53292 45.86105 -54.07165 1.000 38.06618 8 ILE C O 1
ATOM 5419 N N . ILE C 1 9 ? 80.87245 47.97739 -53.67543 1.000 32.41744 9 ILE C N 1
ATOM 5420 C CA . ILE C 1 9 ? 81.64733 48.12446 -52.45191 1.000 30.89612 9 ILE C CA 1
ATOM 5421 C C . ILE C 1 9 ? 80.72524 47.80889 -51.28352 1.000 33.18893 9 ILE C C 1
ATOM 5422 O O . ILE C 1 9 ? 79.76837 48.54647 -51.00868 1.000 31.58921 9 ILE C O 1
ATOM 5427 N N . GLY C 1 10 ? 80.99481 46.68748 -50.61463 1.000 27.79824 10 GLY C N 1
ATOM 5428 C CA . GLY C 1 10 ? 80.19416 46.25263 -49.48148 1.000 26.07942 10 GLY C CA 1
ATOM 5429 C C . GLY C 1 10 ? 79.32505 45.05739 -49.80792 1.000 28.19889 10 GLY C C 1
ATOM 5430 O O . GLY C 1 10 ? 78.57636 45.07513 -50.78963 1.000 31.11173 10 GLY C O 1
ATOM 5431 N N . GLY C 1 11 ? 79.41979 44.01290 -48.98856 1.000 26.24571 11 GLY C N 1
ATOM 5432 C CA . GLY C 1 11 ? 78.65635 42.79453 -49.19490 1.000 22.90878 11 GLY C CA 1
ATOM 5433 C C . GLY C 1 11 ? 77.62745 42.54091 -48.11948 1.000 23.36193 11 GLY C C 1
ATOM 5434 O O . GLY C 1 11 ? 77.43043 41.39935 -47.68223 1.000 21.54910 11 GLY C O 1
ATOM 5435 N N . GLY C 1 12 ? 76.95284 43.59612 -47.67951 1.000 24.58316 12 GLY C N 1
ATOM 5436 C CA . GLY C 1 12 ? 75.81641 43.42065 -46.81142 1.000 23.85455 12 GLY C CA 1
ATOM 5437 C C . GLY C 1 12 ? 74.60265 43.06435 -47.63840 1.000 24.06204 12 GLY C C 1
ATOM 5438 O O . GLY C 1 12 ? 74.68815 42.88199 -48.85838 1.000 25.03083 12 GLY C O 1
ATOM 5439 N N . PRO C 1 13 ? 73.44344 42.96689 -46.98964 1.000 23.58570 13 PRO C N 1
ATOM 5440 C CA . PRO C 1 13 ? 72.24047 42.51055 -47.71035 1.000 23.77473 13 PRO C CA 1
ATOM 5441 C C . PRO C 1 13 ? 71.93363 43.32513 -48.94917 1.000 25.31874 13 PRO C C 1
ATOM 5442 O O . PRO C 1 13 ? 71.53610 42.76439 -49.97897 1.000 27.45344 13 PRO C O 1
ATOM 5446 N N . CYS C 1 14 ? 72.13532 44.63688 -48.89419 1.000 29.06996 14 CYS C N 1
ATOM 5447 C CA . CYS C 1 14 ? 71.76156 45.45678 -50.03714 1.000 28.99725 14 CYS C CA 1
ATOM 5448 C C . CYS C 1 14 ? 72.80743 45.41367 -51.14370 1.000 26.99003 14 CYS C C 1
ATOM 5449 O O . CYS C 1 14 ? 72.44601 45.46207 -52.32684 1.000 31.27039 14 CYS C O 1
ATOM 5452 N N . GLY C 1 15 ? 74.09337 45.32340 -50.79177 1.000 27.76766 15 GLY C N 1
ATOM 5453 C CA . GLY C 1 15 ? 75.11104 45.10044 -51.81272 1.000 30.25640 15 GLY C CA 1
ATOM 5454 C C . GLY C 1 15 ? 74.94101 43.76050 -52.50947 1.000 28.25554 15 GLY C C 1
ATOM 5455 O O . GLY C 1 15 ? 75.08773 43.65657 -53.73343 1.000 30.42644 15 GLY C O 1
ATOM 5456 N N . LEU C 1 16 ? 74.60750 42.71788 -51.74211 1.000 27.00687 16 LEU C N 1
ATOM 5457 C CA . LEU C 1 16 ? 74.35147 41.41963 -52.35045 1.000 29.33159 16 LEU C CA 1
ATOM 5458 C C . LEU C 1 16 ? 73.11361 41.46899 -53.23079 1.000 30.95700 16 LEU C C 1
ATOM 5459 O O . LEU C 1 16 ? 73.10710 40.90801 -54.33484 1.000 30.64311 16 LEU C O 1
ATOM 5464 N N . ALA C 1 17 ? 72.06301 42.14286 -52.76133 1.000 30.47579 17 ALA C N 1
ATOM 5465 C CA . ALA C 1 17 ? 70.86957 42.31713 -53.58083 1.000 36.49294 17 ALA C CA 1
ATOM 5466 C C . ALA C 1 17 ? 71.20043 43.04483 -54.87701 1.000 34.16049 17 ALA C C 1
ATOM 5467 O O . ALA C 1 17 ? 70.69344 42.67926 -55.94302 1.000 35.36811 17 ALA C O 1
ATOM 5469 N N . ALA C 1 18 ? 72.06114 44.06811 -54.80747 1.000 33.63255 18 ALA C N 1
ATOM 5470 C CA . ALA C 1 18 ? 72.47162 44.77328 -56.02087 1.000 38.40388 18 ALA C CA 1
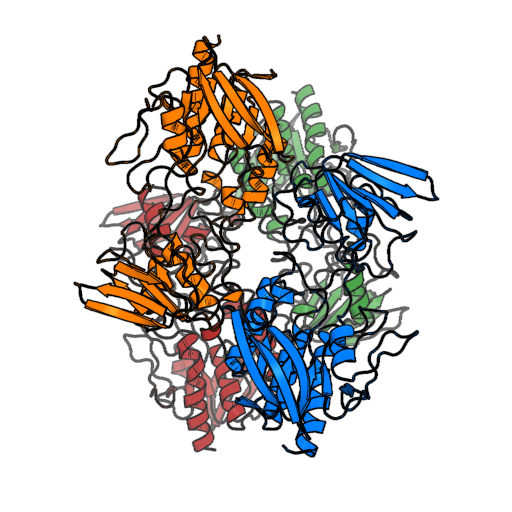ATOM 5471 C C . ALA C 1 18 ? 73.20109 43.84549 -56.98164 1.000 32.04916 18 ALA C C 1
ATOM 5472 O O . ALA C 1 18 ? 73.04478 43.95753 -58.20281 1.000 37.76326 18 ALA C O 1
ATOM 5474 N N . ALA C 1 19 ? 74.00998 42.92596 -56.45126 1.000 31.78925 19 ALA C N 1
ATOM 5475 C CA . ALA C 1 19 ? 74.72250 41.99327 -57.31927 1.000 35.20604 19 ALA C CA 1
ATOM 5476 C C . ALA C 1 19 ? 73.74820 41.07564 -58.04898 1.000 33.45970 19 ALA C C 1
ATOM 5477 O O . ALA C 1 19 ? 73.84827 40.89471 -59.26885 1.000 37.02342 19 ALA C O 1
ATOM 5479 N N . ILE C 1 20 ? 72.78003 40.50907 -57.32008 1.000 36.16157 20 ILE C N 1
ATOM 5480 C CA . ILE C 1 20 ? 71.80919 39.60395 -57.93338 1.000 36.22181 20 ILE C CA 1
ATOM 5481 C C . ILE C 1 20 ? 70.92381 40.33842 -58.93371 1.000 41.42581 20 ILE C C 1
ATOM 5482 O O . ILE C 1 20 ? 70.52038 39.76408 -59.95512 1.000 46.70564 20 ILE C O 1
ATOM 5487 N N . SER C 1 21 ? 70.61447 41.60802 -58.67331 1.000 38.38011 21 SER C N 1
ATOM 5488 C CA . SER C 1 21 ? 69.85632 42.38922 -59.64561 1.000 46.61690 21 SER C CA 1
ATOM 5489 C C . SER C 1 21 ? 70.63848 42.55750 -60.94188 1.000 49.29867 21 SER C C 1
ATOM 5490 O O . SER C 1 21 ? 70.07094 42.45562 -62.03567 1.000 50.55563 21 SER C O 1
ATOM 5493 N N . LEU C 1 22 ? 71.94280 42.81946 -60.84136 1.000 45.37655 22 LEU C N 1
ATOM 5494 C CA . LEU C 1 22 ? 72.74433 42.95906 -62.04981 1.000 45.20376 22 LEU C CA 1
ATOM 5495 C C . LEU C 1 22 ? 72.90195 41.62505 -62.76392 1.000 48.50563 22 LEU C C 1
ATOM 5496 O O . LEU C 1 22 ? 72.97398 41.59487 -63.99662 1.000 59.21237 22 LEU C O 1
ATOM 5501 N N . GLN C 1 23 ? 72.96530 40.51648 -62.01471 1.000 40.09343 23 GLN C N 1
ATOM 5502 C CA . GLN C 1 23 ? 72.97794 39.19728 -62.64384 1.000 47.91335 23 GLN C CA 1
ATOM 5503 C C . GLN C 1 23 ? 71.76837 39.00978 -63.55235 1.000 63.23237 23 GLN C C 1
ATOM 5504 O O . GLN C 1 23 ? 71.89480 38.50290 -64.67348 1.000 60.61898 23 GLN C O 1
ATOM 5510 N N . LYS C 1 24 ? 70.58755 39.43326 -63.09158 1.000 61.24104 24 LYS C N 1
ATOM 5511 C CA . LYS C 1 24 ? 69.35199 39.24767 -63.84485 1.000 58.15240 24 LYS C CA 1
ATOM 5512 C C . LYS C 1 24 ? 69.31415 40.04032 -65.14645 1.000 63.26656 24 LYS C C 1
ATOM 5513 O O . LYS C 1 24 ? 68.40823 39.81569 -65.95576 1.000 67.59530 24 LYS C O 1
ATOM 5519 N N . VAL C 1 25 ? 70.25557 40.95168 -65.37244 1.000 60.85285 25 VAL C N 1
ATOM 5520 C CA . VAL C 1 25 ? 70.35313 41.65724 -66.64291 1.000 65.81617 25 VAL C CA 1
ATOM 5521 C C . VAL C 1 25 ? 71.64306 41.29100 -67.37770 1.000 64.55209 25 VAL C C 1
ATOM 5522 O O . VAL C 1 25 ? 72.08893 42.02559 -68.25889 1.000 71.01321 25 VAL C O 1
ATOM 5526 N N . GLY C 1 26 ? 72.24664 40.15852 -67.02482 1.000 61.45533 26 GLY C N 1
ATOM 5527 C CA . GLY C 1 26 ? 73.38444 39.63051 -67.74919 1.000 62.90478 26 GLY C CA 1
ATOM 5528 C C . GLY C 1 26 ? 74.74234 40.11720 -67.29836 1.000 64.72243 26 GLY C C 1
ATOM 5529 O O . GLY C 1 26 ? 75.72495 39.90387 -68.01902 1.000 61.48155 26 GLY C O 1
ATOM 5530 N N . ILE C 1 27 ? 74.83647 40.75310 -66.13405 1.000 55.82911 27 ILE C N 1
ATOM 5531 C CA . ILE C 1 27 ? 76.08692 41.30734 -65.62347 1.000 51.01537 27 ILE C CA 1
ATOM 5532 C C . ILE C 1 27 ? 76.34463 40.66309 -64.26901 1.000 60.40272 27 ILE C C 1
ATOM 5533 O O . ILE C 1 27 ? 75.59778 40.90514 -63.31535 1.000 60.83009 27 ILE C O 1
ATOM 5538 N N . ASN C 1 28 ? 77.39623 39.84642 -64.16888 1.000 59.55789 28 ASN C N 1
ATOM 5539 C CA . ASN C 1 28 ? 77.73344 39.29820 -62.86135 1.000 57.55732 28 ASN C CA 1
ATOM 5540 C C . ASN C 1 28 ? 78.84396 40.15242 -62.25894 1.000 53.89564 28 ASN C C 1
ATOM 5541 O O . ASN C 1 28 ? 80.01320 40.00569 -62.64483 1.000 47.04985 28 ASN C O 1
ATOM 5546 N N . PRO C 1 29 ? 78.54203 41.04527 -61.32891 1.000 43.16868 29 PRO C N 1
ATOM 5547 C CA . PRO C 1 29 ? 79.52496 42.03307 -60.87578 1.000 45.51074 29 PRO C CA 1
ATOM 5548 C C . PRO C 1 29 ? 80.47352 41.43837 -59.83977 1.000 43.37556 29 PRO C C 1
ATOM 5549 O O . PRO C 1 29 ? 80.35011 40.28903 -59.43072 1.000 41.89885 29 PRO C O 1
ATOM 5553 N N . LEU C 1 30 ? 81.44551 42.24376 -59.42688 1.000 33.78620 30 LEU C N 1
ATOM 5554 C CA . LEU C 1 30 ? 82.34788 41.87898 -58.33987 1.000 32.25654 30 LEU C CA 1
ATOM 5555 C C . LEU C 1 30 ? 81.95100 42.64148 -57.08081 1.000 32.82953 30 LEU C C 1
ATOM 5556 O O . LEU C 1 30 ? 81.89589 43.87682 -57.09152 1.000 34.32964 30 LEU C O 1
ATOM 5561 N N . VAL C 1 31 ? 81.70998 41.91277 -55.99540 1.000 31.32590 31 VAL C N 1
ATOM 5562 C CA . VAL C 1 31 ? 81.48453 42.51091 -54.68514 1.000 30.48218 31 VAL C CA 1
ATOM 5563 C C . VAL C 1 31 ? 82.80126 42.48641 -53.92524 1.000 31.63464 31 VAL C C 1
ATOM 5564 O O . VAL C 1 31 ? 83.43918 41.43454 -53.82058 1.000 30.94326 31 VAL C O 1
ATOM 5568 N N . ILE C 1 32 ? 83.21480 43.63204 -53.38697 1.000 30.54861 32 ILE C N 1
ATOM 5569 C CA . ILE C 1 32 ? 84.41886 43.70779 -52.56883 1.000 27.92391 32 ILE C CA 1
ATOM 5570 C C . ILE C 1 32 ? 83.99915 44.07966 -51.14627 1.000 27.48623 32 ILE C C 1
ATOM 5571 O O . ILE C 1 32 ? 83.39335 45.13751 -50.92795 1.000 30.56761 32 ILE C O 1
ATOM 5576 N N . GLU C 1 33 ? 84.33437 43.21528 -50.18201 1.000 27.98388 33 GLU C N 1
ATOM 5577 C CA . GLU C 1 33 ? 83.85420 43.31030 -48.80668 1.000 25.06907 33 GLU C CA 1
ATOM 5578 C C . GLU C 1 33 ? 85.03279 43.18789 -47.84871 1.000 26.23012 33 GLU C C 1
ATOM 5579 O O . GLU C 1 33 ? 85.85492 42.27182 -47.98543 1.000 24.18162 33 GLU C O 1
ATOM 5585 N N . LYS C 1 34 ? 85.13569 44.13227 -46.89406 1.000 26.73347 34 LYS C N 1
ATOM 5586 C CA . LYS C 1 34 ? 86.31384 44.17256 -46.02915 1.000 29.83551 34 LYS C CA 1
ATOM 5587 C C . LYS C 1 34 ? 86.34361 43.06275 -44.97928 1.000 28.35063 34 LYS C C 1
ATOM 5588 O O . LYS C 1 34 ? 87.43952 42.70569 -44.51647 1.000 27.36992 34 LYS C O 1
ATOM 5594 N N . GLY C 1 35 ? 85.18548 42.51534 -44.59580 1.000 28.39041 35 GLY C N 1
ATOM 5595 C CA . GLY C 1 35 ? 85.12067 41.32465 -43.76919 1.000 25.35495 35 GLY C CA 1
ATOM 5596 C C . GLY C 1 35 ? 84.62173 40.18610 -44.63119 1.000 19.44214 35 GLY C C 1
ATOM 5597 O O . GLY C 1 35 ? 85.03268 40.05987 -45.78871 1.000 23.19192 35 GLY C O 1
ATOM 5598 N N . ASN C 1 36 ? 83.71973 39.36505 -44.10749 1.000 22.91293 36 ASN C N 1
ATOM 5599 C CA . ASN C 1 36 ? 82.99698 38.44750 -44.97174 1.000 24.08221 36 ASN C CA 1
ATOM 5600 C C . ASN C 1 36 ? 81.59242 38.99377 -45.19800 1.000 24.40906 36 ASN C C 1
ATOM 5601 O O . ASN C 1 36 ? 81.22391 40.05284 -44.68091 1.000 23.17770 36 ASN C O 1
ATOM 5606 N N . ILE C 1 37 ? 80.79335 38.26421 -45.98544 1.000 22.67269 37 ILE C N 1
ATOM 5607 C CA . ILE C 1 37 ? 79.46117 38.75254 -46.32341 1.000 22.61803 37 ILE C CA 1
ATOM 5608 C C . ILE C 1 37 ? 78.65142 39.04716 -45.05936 1.000 20.55904 37 ILE C C 1
ATOM 5609 O O . ILE C 1 37 ? 78.82034 38.41633 -44.01101 1.000 21.24858 37 ILE C O 1
ATOM 5614 N N . VAL C 1 38 ? 77.74598 40.01812 -45.17501 1.000 20.14884 38 VAL C N 1
ATOM 5615 C CA . VAL C 1 38 ? 76.88488 40.49672 -44.09220 1.000 21.50325 38 VAL C CA 1
ATOM 5616 C C . VAL C 1 38 ? 77.65736 40.64930 -42.77681 1.000 22.30513 38 VAL C C 1
ATOM 5617 O O . VAL C 1 38 ? 77.15620 40.31344 -41.69674 1.000 19.89387 38 VAL C O 1
ATOM 5621 N N . ASN C 1 39 ? 78.86565 41.22683 -42.87798 1.000 20.17530 39 ASN C N 1
ATOM 5622 C CA . ASN C 1 39 ? 79.67867 41.59357 -41.71612 1.000 23.85598 39 ASN C CA 1
ATOM 5623 C C . ASN C 1 39 ? 78.88166 42.33468 -40.64693 1.000 23.03276 39 ASN C C 1
ATOM 5624 O O . ASN C 1 39 ? 79.09528 42.13077 -39.44402 1.000 22.71593 39 ASN C O 1
ATOM 5629 N N . ALA C 1 40 ? 77.99488 43.23878 -41.06479 1.000 23.04235 40 ALA C N 1
ATOM 5630 C CA . ALA C 1 40 ? 77.22697 44.01397 -40.09229 1.000 30.85701 40 ALA C CA 1
ATOM 5631 C C . ALA C 1 40 ? 76.31911 43.11956 -39.25639 1.000 26.28689 40 ALA C C 1
ATOM 5632 O O . ALA C 1 40 ? 76.22755 43.28591 -38.03056 1.000 24.73257 40 ALA C O 1
ATOM 5634 N N . ILE C 1 41 ? 75.63358 42.16427 -39.89787 1.000 20.69126 41 ILE C N 1
ATOM 5635 C CA . ILE C 1 41 ? 74.80208 41.22939 -39.14886 1.000 20.06693 41 ILE C CA 1
ATOM 5636 C C . ILE C 1 41 ? 75.65264 40.33452 -38.25182 1.000 21.50974 41 ILE C C 1
ATOM 5637 O O . ILE C 1 41 ? 75.24755 39.99908 -37.12563 1.000 19.35106 41 ILE C O 1
ATOM 5642 N N . TYR C 1 42 ? 76.81636 39.91073 -38.74130 1.000 20.32087 42 TYR C N 1
ATOM 5643 C CA . TYR C 1 42 ? 77.71858 39.12989 -37.90421 1.000 23.53007 42 TYR C CA 1
ATOM 5644 C C . TYR C 1 42 ? 78.05574 39.89168 -36.62599 1.000 25.61839 42 TYR C C 1
ATOM 5645 O O . TYR C 1 42 ? 78.09444 39.30913 -35.54191 1.000 22.72731 42 TYR C O 1
ATOM 5654 N N . ASN C 1 43 ? 78.22448 41.20828 -36.72046 1.000 24.39725 43 ASN C N 1
ATOM 5655 C CA . ASN C 1 43 ? 78.54086 42.01537 -35.55149 1.000 24.80441 43 ASN C CA 1
ATOM 5656 C C . ASN C 1 43 ? 77.29848 42.58207 -34.83430 1.000 23.41929 43 ASN C C 1
ATOM 5657 O O . ASN C 1 43 ? 77.45697 43.46388 -33.98264 1.000 28.23816 43 ASN C O 1
ATOM 5662 N N . TYR C 1 44 ? 76.07601 42.11622 -35.15482 1.000 21.50716 44 TYR C N 1
ATOM 5663 C CA . TYR C 1 44 ? 74.90224 42.34515 -34.28891 1.000 21.18656 44 TYR C CA 1
ATOM 5664 C C . TYR C 1 44 ? 75.11019 41.68316 -32.92678 1.000 22.36420 44 TYR C C 1
ATOM 5665 O O . TYR C 1 44 ? 75.90544 40.74796 -32.79224 1.000 21.58321 44 TYR C O 1
ATOM 5674 N N . PRO C 1 45 ? 74.33741 42.08989 -31.92065 1.000 22.14641 45 PRO C N 1
ATOM 5675 C CA . PRO C 1 45 ? 74.32528 41.34907 -30.65659 1.000 20.02681 45 PRO C CA 1
ATOM 5676 C C . PRO C 1 45 ? 73.99558 39.88235 -30.90336 1.000 18.73222 45 PRO C C 1
ATOM 5677 O O . PRO C 1 45 ? 73.20442 39.55018 -31.78420 1.000 20.28492 45 PRO C O 1
ATOM 5681 N N . THR C 1 46 ? 74.60796 39.00786 -30.10003 1.000 21.19977 46 THR C N 1
ATOM 5682 C CA . THR C 1 46 ? 74.53402 37.57599 -30.37143 1.000 20.31905 46 THR C CA 1
ATOM 5683 C C . THR C 1 46 ? 73.10226 37.09200 -30.50666 1.000 26.95703 46 THR C C 1
ATOM 5684 O O . THR C 1 46 ? 72.78162 36.33590 -31.43271 1.000 33.26060 46 THR C O 1
ATOM 5688 N N . HIS C 1 47 ? 72.22683 37.53830 -29.61592 1.000 28.43051 47 HIS C N 1
ATOM 5689 C CA . HIS C 1 47 ? 70.86551 37.02512 -29.54575 1.000 47.60704 47 HIS C CA 1
ATOM 5690 C C . HIS C 1 47 ? 69.85408 37.95028 -30.20060 1.000 30.26356 47 HIS C C 1
ATOM 5691 O O . HIS C 1 47 ? 68.66739 37.89590 -29.86306 1.000 33.29758 47 HIS C O 1
ATOM 5698 N N . GLN C 1 48 ? 70.29461 38.77352 -31.14570 1.000 20.90783 48 GLN C N 1
ATOM 5699 C CA . GLN C 1 48 ? 69.42403 39.79354 -31.71971 1.000 21.15821 48 GLN C CA 1
ATOM 5700 C C . GLN C 1 48 ? 68.26834 39.16664 -32.48356 1.000 24.92923 48 GLN C C 1
ATOM 5701 O O . GLN C 1 48 ? 68.45206 38.24571 -33.27909 1.000 24.21754 48 GLN C O 1
ATOM 5707 N N . THR C 1 49 ? 67.06927 39.69016 -32.25957 1.000 23.52540 49 THR C N 1
ATOM 5708 C CA . THR C 1 49 ? 65.93005 39.34291 -33.08658 1.000 22.49530 49 THR C CA 1
ATOM 5709 C C . THR C 1 49 ? 65.64743 40.49770 -34.04182 1.000 26.39330 49 THR C C 1
ATOM 5710 O O . THR C 1 49 ? 65.75206 41.66648 -33.65887 1.000 27.18739 49 THR C O 1
ATOM 5714 N N . PHE C 1 50 ? 65.36941 40.16380 -35.30312 1.000 25.18176 50 PHE C N 1
ATOM 5715 C CA . PHE C 1 50 ? 64.99858 41.14706 -36.30964 1.000 24.31978 50 PHE C CA 1
ATOM 5716 C C . PHE C 1 50 ? 63.60438 41.70786 -36.02802 1.000 24.74048 50 PHE C C 1
ATOM 5717 O O . PHE C 1 50 ? 62.72703 41.02156 -35.48737 1.000 27.59164 50 PHE C O 1
ATOM 5725 N N . PHE C 1 51 ? 63.37941 42.94568 -36.45435 1.000 31.74604 51 PHE C N 1
ATOM 5726 C CA . PHE C 1 51 ? 62.01385 43.45141 -36.38046 1.000 37.63203 51 PHE C CA 1
ATOM 5727 C C . PHE C 1 51 ? 61.19781 43.13864 -37.63084 1.000 29.80478 51 PHE C C 1
ATOM 5728 O O . PHE C 1 51 ? 59.96402 43.17365 -37.57078 1.000 37.37294 51 PHE C O 1
ATOM 5736 N N . SER C 1 52 ? 61.85027 42.79481 -38.74149 1.000 30.89389 52 SER C N 1
ATOM 5737 C CA . SER C 1 52 ? 61.17249 42.35149 -39.95348 1.000 32.48406 52 SER C CA 1
ATOM 5738 C C . SER C 1 52 ? 60.87571 40.86177 -39.89640 1.000 38.95131 52 SER C C 1
ATOM 5739 O O . SER C 1 52 ? 61.68423 40.07531 -39.38859 1.000 32.53891 52 SER C O 1
ATOM 5742 N N . SER C 1 53 ? 59.73767 40.46917 -40.46233 1.000 40.38644 53 SER C N 1
ATOM 5743 C CA . SER C 1 53 ? 59.53658 39.06108 -40.74903 1.000 39.13585 53 SER C CA 1
ATOM 5744 C C . SER C 1 53 ? 60.54118 38.62324 -41.81048 1.000 38.50999 53 SER C C 1
ATOM 5745 O O . SER C 1 53 ? 61.06514 39.43713 -42.58217 1.000 34.58629 53 SER C O 1
ATOM 5748 N N . SER C 1 54 ? 60.80117 37.31452 -41.85238 1.000 29.06758 54 SER C N 1
ATOM 5749 C CA . SER C 1 54 ? 61.87516 36.82310 -42.70228 1.000 25.05629 54 SER C CA 1
ATOM 5750 C C . SER C 1 54 ? 61.58454 37.02713 -44.18527 1.000 30.10623 54 SER C C 1
ATOM 5751 O O . SER C 1 54 ? 62.52194 37.17574 -44.97852 1.000 30.39152 54 SER C O 1
ATOM 5754 N N . GLU C 1 55 ? 60.31017 37.04714 -44.58787 1.000 34.58040 55 GLU C N 1
ATOM 5755 C CA . GLU C 1 55 ? 60.01128 37.22473 -46.00655 1.000 34.45886 55 GLU C CA 1
ATOM 5756 C C . GLU C 1 55 ? 60.51593 38.56797 -46.51809 1.000 35.96244 55 GLU C C 1
ATOM 5757 O O . GLU C 1 55 ? 60.89052 38.68537 -47.69083 1.000 33.96436 55 GLU C O 1
ATOM 5763 N N . LYS C 1 56 ? 60.56163 39.57692 -45.64570 1.000 32.20053 56 LYS C N 1
ATOM 5764 C CA . LYS C 1 56 ? 61.00198 40.91815 -46.00491 1.000 35.19306 56 LYS C CA 1
ATOM 5765 C C . LYS C 1 56 ? 62.51570 41.05197 -46.05957 1.000 35.00990 56 LYS C C 1
ATOM 5766 O O . LYS C 1 56 ? 63.01078 42.08728 -46.51811 1.000 36.38158 56 LYS C O 1
ATOM 5772 N N . LEU C 1 57 ? 63.26068 40.03008 -45.62850 1.000 29.36158 57 LEU C N 1
ATOM 5773 C CA . LEU C 1 57 ? 64.70696 39.99499 -45.79979 1.000 28.13853 57 LEU C CA 1
ATOM 5774 C C . LEU C 1 57 ? 65.14283 39.19494 -47.02279 1.000 27.60419 57 LEU C C 1
ATOM 5775 O O . LEU C 1 57 ? 66.34050 39.16300 -47.32424 1.000 29.87510 57 LEU C O 1
ATOM 5780 N N . GLU C 1 58 ? 64.21373 38.56612 -47.74271 1.000 25.91346 58 GLU C N 1
ATOM 5781 C CA . GLU C 1 58 ? 64.60359 37.69630 -48.85013 1.000 26.16150 58 GLU C CA 1
ATOM 5782 C C . GLU C 1 58 ? 65.17756 38.50890 -50.00204 1.000 30.04578 58 GLU C C 1
ATOM 5783 O O . GLU C 1 58 ? 64.67130 39.58557 -50.33467 1.000 29.27921 58 GLU C O 1
ATOM 5789 N N . ILE C 1 59 ? 66.21675 37.96576 -50.63869 1.000 27.88913 59 ILE C N 1
ATOM 5790 C CA . ILE C 1 59 ? 66.78161 38.52639 -51.85697 1.000 25.69759 59 ILE C CA 1
ATOM 5791 C C . ILE C 1 59 ? 66.99120 37.39351 -52.85841 1.000 28.42139 59 ILE C C 1
ATOM 5792 O O . ILE C 1 59 ? 67.13043 36.22551 -52.49173 1.000 28.74334 59 ILE C O 1
ATOM 5797 N N . GLY C 1 60 ? 67.01380 37.75461 -54.14011 1.000 27.31258 60 GLY C N 1
ATOM 5798 C CA . GLY C 1 60 ? 67.23614 36.76717 -55.18083 1.000 34.21831 60 GLY C CA 1
ATOM 5799 C C . GLY C 1 60 ? 66.19407 35.67406 -55.25361 1.000 32.62880 60 GLY C C 1
ATOM 5800 O O . GLY C 1 60 ? 66.46122 34.62108 -55.83766 1.000 32.45359 60 GLY C O 1
ATOM 5801 N N . ASP C 1 61 ? 65.00958 35.89467 -54.68007 1.000 30.89128 61 ASP C N 1
ATOM 5802 C CA . ASP C 1 61 ? 63.92312 34.91201 -54.64093 1.000 37.52624 61 ASP C CA 1
ATOM 5803 C C . ASP C 1 61 ? 64.30426 33.66779 -53.84682 1.000 33.11616 61 ASP C C 1
ATOM 5804 O O . ASP C 1 61 ? 63.64140 32.63029 -53.95238 1.000 36.13706 61 ASP C O 1
ATOM 5809 N N . VAL C 1 62 ? 65.36344 33.73955 -53.05098 1.000 27.89730 62 VAL C N 1
ATOM 5810 C CA . VAL C 1 62 ? 65.75376 32.59344 -52.24012 1.000 30.70890 62 VAL C CA 1
ATOM 5811 C C . VAL C 1 62 ? 64.87508 32.59136 -51.00081 1.000 25.29820 62 VAL C C 1
ATOM 5812 O O . VAL C 1 62 ? 64.79071 33.58682 -50.27095 1.000 26.70556 62 VAL C O 1
ATOM 5816 N N . ALA C 1 63 ? 64.17962 31.48234 -50.77169 1.000 24.96490 63 ALA C N 1
ATOM 5817 C CA . ALA C 1 63 ? 63.23119 31.42888 -49.67314 1.000 26.28643 63 ALA C CA 1
ATOM 5818 C C . ALA C 1 63 ? 63.94409 31.55251 -48.33033 1.000 29.03191 63 ALA C C 1
ATOM 5819 O O . ALA C 1 63 ? 64.97509 30.91508 -48.10443 1.000 23.96251 63 ALA C O 1
ATOM 5821 N N . PHE C 1 64 ? 63.39444 32.39242 -47.44827 1.000 24.27878 64 PHE C N 1
ATOM 5822 C CA . PHE C 1 64 ? 63.86233 32.56470 -46.06838 1.000 21.56970 64 PHE C CA 1
ATOM 5823 C C . PHE C 1 64 ? 62.67273 32.20828 -45.19901 1.000 31.09560 64 PHE C C 1
ATOM 5824 O O . PHE C 1 64 ? 61.87931 33.07479 -44.82528 1.000 32.41313 64 PHE C O 1
ATOM 5832 N N . ILE C 1 65 ? 62.55291 30.93141 -44.89609 1.000 28.59930 65 ILE C N 1
ATOM 5833 C CA . ILE C 1 65 ? 61.40021 30.39094 -44.17876 1.000 27.66374 65 ILE C CA 1
ATOM 5834 C C . ILE C 1 65 ? 61.82066 30.16411 -42.73050 1.000 30.10830 65 ILE C C 1
ATOM 5835 O O . ILE C 1 65 ? 62.88465 29.59527 -42.46623 1.000 30.90685 65 ILE C O 1
ATOM 5840 N N . THR C 1 66 ? 61.00903 30.63415 -41.77832 1.000 29.63328 66 THR C N 1
ATOM 5841 C CA . THR C 1 66 ? 61.32165 30.43286 -40.37093 1.000 27.38240 66 THR C CA 1
ATOM 5842 C C . THR C 1 66 ? 60.08704 29.87653 -39.67266 1.000 31.08954 66 THR C C 1
ATOM 5843 O O . THR C 1 66 ? 58.95806 30.15029 -40.08450 1.000 33.52216 66 THR C O 1
ATOM 5847 N N . GLU C 1 67 ? 60.31605 29.06942 -38.63162 1.000 30.77985 67 GLU C N 1
ATOM 5848 C CA . GLU C 1 67 ? 59.18980 28.54594 -37.86125 1.000 34.47271 67 GLU C CA 1
ATOM 5849 C C . GLU C 1 67 ? 58.63447 29.60010 -36.92456 1.000 35.52210 67 GLU C C 1
ATOM 5850 O O . GLU C 1 67 ? 57.41705 29.64279 -36.70102 1.000 35.62406 67 GLU C O 1
ATOM 5856 N N . ASN C 1 68 ? 59.50170 30.44972 -36.37219 1.000 36.86745 68 ASN C N 1
ATOM 5857 C CA . ASN C 1 68 ? 59.06027 31.58788 -35.58735 1.000 43.95901 68 ASN C CA 1
ATOM 5858 C C . ASN C 1 68 ? 58.67480 32.73873 -36.50463 1.000 43.38486 68 ASN C C 1
ATOM 5859 O O . ASN C 1 68 ? 58.90197 32.71323 -37.71762 1.000 38.82434 68 ASN C O 1
ATOM 5864 N N . ARG C 1 69 ? 58.10058 33.77776 -35.90357 1.000 40.51980 69 ARG C N 1
ATOM 5865 C CA . ARG C 1 69 ? 57.58981 34.87804 -36.70735 1.000 45.51089 69 ARG C CA 1
ATOM 5866 C C . ARG C 1 69 ? 58.68315 35.86625 -37.09512 1.000 41.31503 69 ARG C C 1
ATOM 5867 O O . ARG C 1 69 ? 58.64882 36.41077 -38.20362 1.000 53.33744 69 ARG C O 1
ATOM 5875 N N . LYS C 1 70 ? 59.67169 36.08943 -36.22845 1.000 36.06095 70 LYS C N 1
ATOM 5876 C CA . LYS C 1 70 ? 60.76112 36.98814 -36.55461 1.000 25.62757 70 LYS C CA 1
ATOM 5877 C C . LYS C 1 70 ? 62.07701 36.21557 -36.52966 1.000 25.89476 70 LYS C C 1
ATOM 5878 O O . LYS C 1 70 ? 62.29042 35.42547 -35.60639 1.000 27.61201 70 LYS C O 1
ATOM 5884 N N . PRO C 1 71 ? 62.95553 36.40301 -37.51452 1.000 26.27540 71 PRO C N 1
ATOM 5885 C CA . PRO C 1 71 ? 64.23705 35.68239 -37.51087 1.000 23.96699 71 PRO C CA 1
ATOM 5886 C C . PRO C 1 71 ? 65.21530 36.29028 -36.51741 1.000 26.87508 71 PRO C C 1
ATOM 5887 O O . PRO C 1 71 ? 65.11786 37.45337 -36.12699 1.000 25.70157 71 PRO C O 1
ATOM 5891 N N . VAL C 1 72 ? 66.17652 35.47344 -36.11897 1.000 20.68678 72 VAL C N 1
ATOM 5892 C CA . VAL C 1 72 ? 67.26219 35.90690 -35.25026 1.000 20.66710 72 VAL C CA 1
ATOM 5893 C C . VAL C 1 72 ? 68.54220 36.00474 -36.07168 1.000 21.52873 72 VAL C C 1
ATOM 5894 O O . VAL C 1 72 ? 68.63824 35.50165 -37.19516 1.000 19.42353 72 VAL C O 1
ATOM 5898 N N . ARG C 1 73 ? 69.53370 36.68688 -35.49502 1.000 19.21930 73 ARG C N 1
ATOM 5899 C CA . ARG C 1 73 ? 70.82740 36.88662 -36.14571 1.000 16.92980 73 ARG C CA 1
ATOM 5900 C C . ARG C 1 73 ? 71.37128 35.63122 -36.84335 1.000 16.90453 73 ARG C C 1
ATOM 5901 O O . ARG C 1 73 ? 71.74394 35.68608 -38.02255 1.000 16.87700 73 ARG C O 1
ATOM 5909 N N A ASN C 1 74 ? 71.43842 34.50452 -36.12555 0.539 19.16453 74 ASN C N 1
ATOM 5910 N N B ASN C 1 74 ? 71.44230 34.50394 -36.13474 0.461 19.56270 74 ASN C N 1
ATOM 5911 C CA A ASN C 1 74 ? 72.09041 33.32678 -36.70270 0.539 20.92002 74 ASN C CA 1
ATOM 5912 C CA B ASN C 1 74 ? 72.11739 33.35604 -36.73765 0.461 20.52640 74 ASN C CA 1
ATOM 5913 C C A ASN C 1 74 ? 71.30790 32.75143 -37.87626 0.539 18.58028 74 ASN C C 1
ATOM 5914 C C B ASN C 1 74 ? 71.31304 32.75456 -37.88747 0.461 18.98030 74 ASN C C 1
ATOM 5915 O O A ASN C 1 74 ? 71.90812 32.14604 -38.77682 0.539 19.38152 74 ASN C O 1
ATOM 5916 O O B ASN C 1 74 ? 71.90010 32.13277 -38.78463 0.461 19.31709 74 ASN C O 1
ATOM 5925 N N . GLN C 1 75 ? 69.99066 32.93677 -37.89554 1.000 17.91595 75 GLN C N 1
ATOM 5926 C CA . GLN C 1 75 ? 69.19420 32.49200 -39.03402 1.000 18.91874 75 GLN C CA 1
ATOM 5927 C C . GLN C 1 75 ? 69.49707 33.34409 -40.25469 1.000 16.54085 75 GLN C C 1
ATOM 5928 O O . GLN C 1 75 ? 69.66068 32.82368 -41.36011 1.000 19.11586 75 GLN C O 1
ATOM 5934 N N . ALA C 1 76 ? 69.58046 34.66594 -40.07020 1.000 17.08220 76 ALA C N 1
ATOM 5935 C CA . ALA C 1 76 ? 69.92986 35.53155 -41.19170 1.000 17.57034 76 ALA C CA 1
ATOM 5936 C C . ALA C 1 76 ? 71.32990 35.23857 -41.71969 1.000 17.50103 76 ALA C C 1
ATOM 5937 O O . ALA C 1 76 ? 71.56001 35.28747 -42.93476 1.000 18.77646 76 ALA C O 1
ATOM 5939 N N . LEU C 1 77 ? 72.28573 34.96068 -40.82635 1.000 17.23320 77 LEU C N 1
ATOM 5940 C CA . LEU C 1 77 ? 73.63357 34.62252 -41.28558 1.000 18.93583 77 LEU C CA 1
ATOM 5941 C C . LEU C 1 77 ? 73.59953 33.38635 -42.17691 1.000 19.14167 77 LEU C C 1
ATOM 5942 O O . LEU C 1 77 ? 74.16628 33.38212 -43.28009 1.000 20.62542 77 LEU C O 1
ATOM 5947 N N . ALA C 1 78 ? 72.88497 32.35398 -41.73936 1.000 17.47123 78 ALA C N 1
ATOM 5948 C CA . ALA C 1 78 ? 72.76998 31.14698 -42.55231 1.000 18.38196 78 ALA C CA 1
ATOM 5949 C C . ALA C 1 78 ? 72.08170 31.44276 -43.87772 1.000 21.87014 78 ALA C C 1
ATOM 5950 O O . ALA C 1 78 ? 72.47089 30.90794 -44.92238 1.000 21.45008 78 ALA C O 1
ATOM 5952 N N . TYR C 1 79 ? 71.04330 32.27862 -43.84741 1.000 18.28433 79 TYR C N 1
ATOM 5953 C CA . TYR C 1 79 ? 70.31443 32.60544 -45.06852 1.000 17.19418 79 TYR C CA 1
ATOM 5954 C C . TYR C 1 79 ? 71.22211 33.26799 -46.09770 1.000 18.64610 79 TYR C C 1
ATOM 5955 O O . TYR C 1 79 ? 71.23324 32.88465 -47.27579 1.000 20.85546 79 TYR C O 1
ATOM 5964 N N . TYR C 1 80 ? 71.97707 34.29142 -45.68572 1.000 21.13828 80 TYR C N 1
ATOM 5965 C CA . TYR C 1 80 ? 72.74898 35.01331 -46.69341 1.000 19.14998 80 TYR C CA 1
ATOM 5966 C C . TYR C 1 80 ? 73.94195 34.20711 -47.20740 1.000 17.82542 80 TYR C C 1
ATOM 5967 O O . TYR C 1 80 ? 74.34757 34.39827 -48.35132 1.000 21.18512 80 TYR C O 1
ATOM 5976 N N . ARG C 1 81 ? 74.49233 33.28578 -46.40258 1.000 17.94265 81 ARG C N 1
ATOM 5977 C CA . ARG C 1 81 ? 75.49263 32.36860 -46.94525 1.000 20.35571 81 ARG C CA 1
ATOM 5978 C C . ARG C 1 81 ? 74.88436 31.52524 -48.05243 1.000 20.02582 81 ARG C C 1
ATOM 5979 O O . ARG C 1 81 ? 75.48986 31.33664 -49.11359 1.000 21.98212 81 ARG C O 1
ATOM 5987 N N . GLU C 1 82 ? 73.68816 30.97726 -47.80750 1.000 21.40792 82 GLU C N 1
ATOM 5988 C CA . GLU C 1 82 ? 73.03564 30.17725 -48.83595 1.000 22.08152 82 GLU C CA 1
ATOM 5989 C C . GLU C 1 82 ? 72.66661 31.00125 -50.06556 1.000 24.15534 82 GLU C C 1
ATOM 5990 O O . GLU C 1 82 ? 72.76799 30.49318 -51.18867 1.000 24.69062 82 GLU C O 1
ATOM 5996 N N . VAL C 1 83 ? 72.29225 32.27218 -49.89352 1.000 20.77920 83 VAL C N 1
ATOM 5997 C CA . VAL C 1 83 ? 72.02614 33.12333 -51.05507 1.000 24.17907 83 VAL C CA 1
ATOM 5998 C C . VAL C 1 83 ? 73.27396 33.24517 -51.91581 1.000 26.80824 83 VAL C C 1
ATOM 5999 O O . VAL C 1 83 ? 73.23446 33.04854 -53.13710 1.000 29.03556 83 VAL C O 1
ATOM 6003 N N . VAL C 1 84 ? 74.40117 33.58561 -51.29033 1.000 25.00629 84 VAL C N 1
ATOM 6004 C CA . VAL C 1 84 ? 75.63459 33.78864 -52.04411 1.000 21.44899 84 VAL C CA 1
ATOM 6005 C C . VAL C 1 84 ? 76.05891 32.50110 -52.73437 1.000 26.00566 84 VAL C C 1
ATOM 6006 O O . VAL C 1 84 ? 76.50109 32.51756 -53.89089 1.000 27.90470 84 VAL C O 1
ATOM 6010 N N . ARG C 1 85 ? 75.92800 31.37063 -52.04173 1.000 23.30514 85 ARG C N 1
ATOM 6011 C CA . ARG C 1 85 ? 76.29565 30.09401 -52.65859 1.000 27.36915 85 ARG C CA 1
ATOM 6012 C C . ARG C 1 85 ? 75.37124 29.76377 -53.82501 1.000 27.90994 85 ARG C C 1
ATOM 6013 O O . ARG C 1 85 ? 75.84051 29.40524 -54.91845 1.000 31.21480 85 ARG C O 1
ATOM 6021 N N . ARG C 1 86 ? 74.05554 29.88426 -53.61480 1.000 27.51711 86 ARG C N 1
ATOM 6022 C CA . ARG C 1 86 ? 73.09359 29.41950 -54.61462 1.000 28.40851 86 ARG C CA 1
ATOM 6023 C C . ARG C 1 86 ? 73.06064 30.31532 -55.83989 1.000 31.52815 86 ARG C C 1
ATOM 6024 O O . ARG C 1 86 ? 72.83212 29.82111 -56.95132 1.000 33.64241 86 ARG C O 1
ATOM 6032 N N . LYS C 1 87 ? 73.29198 31.61758 -55.66534 1.000 32.79729 87 LYS C N 1
ATOM 6033 C CA . LYS C 1 87 ? 73.27044 32.57260 -56.76671 1.000 33.47073 87 LYS C CA 1
ATOM 6034 C C . LYS C 1 87 ? 74.64929 32.81783 -57.37912 1.000 38.16979 87 LYS C C 1
ATOM 6035 O O . LYS C 1 87 ? 74.76105 33.60099 -58.32800 1.000 42.23732 87 LYS C O 1
ATOM 6041 N N . SER C 1 88 ? 75.68811 32.16780 -56.86257 1.000 30.23467 88 SER C N 1
ATOM 6042 C CA . SER C 1 88 ? 77.06036 32.30734 -57.35817 1.000 30.43293 88 SER C CA 1
ATOM 6043 C C . SER C 1 88 ? 77.49415 33.76784 -57.44315 1.000 34.52851 88 SER C C 1
ATOM 6044 O O . SER C 1 88 ? 78.12698 34.19590 -58.41109 1.000 37.34190 88 SER C O 1
ATOM 6047 N N . VAL C 1 89 ? 77.16465 34.53974 -56.40817 1.000 30.62419 89 VAL C N 1
ATOM 6048 C CA . VAL C 1 89 ? 77.66704 35.90656 -56.31303 1.000 30.38597 89 VAL C CA 1
ATOM 6049 C C . VAL C 1 89 ? 79.17370 35.87478 -56.10353 1.000 28.26078 89 VAL C C 1
ATOM 6050 O O . VAL C 1 89 ? 79.68717 35.11972 -55.26942 1.000 30.05547 89 VAL C O 1
ATOM 6054 N N A ARG C 1 90 ? 79.88793 36.70651 -56.85638 0.723 29.09190 90 ARG C N 1
ATOM 6055 N N B ARG C 1 90 ? 79.90644 36.67317 -56.87869 0.277 29.68524 90 ARG C N 1
ATOM 6056 C CA A ARG C 1 90 ? 81.33557 36.80352 -56.76120 0.723 30.12335 90 ARG C CA 1
ATOM 6057 C CA B ARG C 1 90 ? 81.35747 36.74197 -56.74016 0.277 31.69453 90 ARG C CA 1
ATOM 6058 C C A ARG C 1 90 ? 81.68345 37.80935 -55.66963 0.723 32.25132 90 ARG C C 1
ATOM 6059 C C B ARG C 1 90 ? 81.71134 37.78922 -55.69187 0.277 32.27321 90 ARG C C 1
ATOM 6060 O O A ARG C 1 90 ? 81.35178 38.99502 -55.79032 0.723 33.39927 90 ARG C O 1
ATOM 6061 O O B ARG C 1 90 ? 81.42600 38.97831 -55.87181 0.277 33.59278 90 ARG C O 1
ATOM 6076 N N . VAL C 1 91 ? 82.32721 37.34257 -54.60124 1.000 29.86614 91 VAL C N 1
ATOM 6077 C CA . VAL C 1 91 ? 82.71395 38.19744 -53.48354 1.000 30.22319 91 VAL C CA 1
ATOM 6078 C C . VAL C 1 91 ? 84.21586 38.07251 -53.28528 1.000 31.49556 91 VAL C C 1
ATOM 6079 O O . VAL C 1 91 ? 84.72785 36.96763 -53.06188 1.000 33.19734 91 VAL C O 1
ATOM 6083 N N . ASN C 1 92 ? 84.91771 39.20498 -53.35435 1.000 29.85534 92 ASN C N 1
ATOM 6084 C CA . ASN C 1 92 ? 86.28639 39.31016 -52.86327 1.000 32.77968 92 ASN C CA 1
ATOM 6085 C C . ASN C 1 92 ? 86.20175 39.76169 -51.41252 1.000 31.69276 92 ASN C C 1
ATOM 6086 O O . ASN C 1 92 ? 85.96777 40.93962 -51.13250 1.000 33.79276 92 ASN C O 1
ATOM 6091 N N . ALA C 1 93 ? 86.39100 38.83142 -50.49119 1.000 29.13921 93 ALA C N 1
ATOM 6092 C CA . ALA C 1 93 ? 86.23624 39.09646 -49.06973 1.000 24.42990 93 ALA C CA 1
ATOM 6093 C C . ALA C 1 93 ? 87.57839 39.44279 -48.43450 1.000 29.40548 93 ALA C C 1
ATOM 6094 O O . ALA C 1 93 ? 88.64998 39.22463 -49.01283 1.000 30.62942 93 ALA C O 1
ATOM 6096 N N . PHE C 1 94 ? 87.49685 40.00126 -47.23080 1.000 28.87981 94 PHE C N 1
ATOM 6097 C CA . PHE C 1 94 ? 88.65517 40.46778 -46.47644 1.000 26.63455 94 PHE C CA 1
ATOM 6098 C C . PHE C 1 94 ? 89.50029 41.39475 -47.33483 1.000 29.04312 94 PHE C C 1
ATOM 6099 O O . PHE C 1 94 ? 90.73062 41.30750 -47.37657 1.000 32.74244 94 PHE C O 1
ATOM 6107 N N . GLU C 1 95 ? 88.80747 42.28845 -48.03544 1.000 29.73912 95 GLU C N 1
ATOM 6108 C CA . GLU C 1 95 ? 89.43647 43.25174 -48.93448 1.000 28.28537 95 GLU C CA 1
ATOM 6109 C C . GLU C 1 95 ? 88.75144 44.59647 -48.75298 1.000 28.57192 95 GLU C C 1
ATOM 6110 O O . GLU C 1 95 ? 87.54131 44.71747 -48.95927 1.000 28.85543 95 GLU C O 1
ATOM 6116 N N . ARG C 1 96 ? 89.52377 45.61270 -48.37146 1.000 29.84645 96 ARG C N 1
ATOM 6117 C CA . ARG C 1 96 ? 88.97591 46.92359 -48.06024 1.000 33.78549 96 ARG C CA 1
ATOM 6118 C C . ARG C 1 96 ? 89.23662 47.87549 -49.21774 1.000 38.26201 96 ARG C C 1
ATOM 6119 O O . ARG C 1 96 ? 90.38477 48.05086 -49.63469 1.000 36.45589 96 ARG C O 1
ATOM 6127 N N . VAL C 1 97 ? 88.17727 48.47612 -49.74427 1.000 32.61512 97 VAL C N 1
ATOM 6128 C CA . VAL C 1 97 ? 88.33583 49.48066 -50.78754 1.000 34.97239 97 VAL C CA 1
ATOM 6129 C C . VAL C 1 97 ? 88.79599 50.77557 -50.13487 1.000 36.33828 97 VAL C C 1
ATOM 6130 O O . VAL C 1 97 ? 88.13706 51.29561 -49.23136 1.000 36.52607 97 VAL C O 1
ATOM 6134 N N . GLU C 1 98 ? 89.92478 51.30230 -50.60128 1.000 38.63961 98 GLU C N 1
ATOM 6135 C CA . GLU C 1 98 ? 90.50814 52.50535 -50.02029 1.000 40.28932 98 GLU C CA 1
ATOM 6136 C C . GLU C 1 98 ? 90.17532 53.76458 -50.81028 1.000 46.19998 98 GLU C C 1
ATOM 6137 O O . GLU C 1 98 ? 89.84460 54.79859 -50.21613 1.000 47.09669 98 GLU C O 1
ATOM 6143 N N . LYS C 1 99 ? 90.22995 53.69453 -52.13673 1.000 51.96902 99 LYS C N 1
ATOM 6144 C CA . LYS C 1 99 ? 90.00097 54.84755 -52.99343 1.000 53.96074 99 LYS C CA 1
ATOM 6145 C C . LYS C 1 99 ? 89.22970 54.43284 -54.23674 1.000 48.29616 99 LYS C C 1
ATOM 6146 O O . LYS C 1 99 ? 89.38570 53.31684 -54.73950 1.000 48.61595 99 LYS C O 1
ATOM 6152 N N . VAL C 1 100 ? 88.40391 55.35569 -54.72877 1.000 48.33469 100 VAL C N 1
ATOM 6153 C CA . VAL C 1 100 ? 87.82651 55.29758 -56.06636 1.000 49.64903 100 VAL C CA 1
ATOM 6154 C C . VAL C 1 100 ? 88.13240 56.62001 -56.75548 1.000 53.27440 100 VAL C C 1
ATOM 6155 O O . VAL C 1 100 ? 87.82064 57.68749 -56.21511 1.000 54.18144 100 VAL C O 1
ATOM 6159 N N . GLN C 1 101 ? 88.73744 56.55024 -57.94183 1.000 55.49423 101 GLN C N 1
ATOM 6160 C CA . GLN C 1 101 ? 89.18144 57.74039 -58.66022 1.000 59.29515 101 GLN C CA 1
ATOM 6161 C C . GLN C 1 101 ? 88.86283 57.60222 -60.14113 1.000 61.23055 101 GLN C C 1
ATOM 6162 O O . GLN C 1 101 ? 89.14248 56.56148 -60.74341 1.000 60.48238 101 GLN C O 1
ATOM 6168 N N . LYS C 1 102 ? 88.28716 58.65327 -60.72327 1.000 63.89240 102 LYS C N 1
ATOM 6169 C CA . LYS C 1 102 ? 87.94507 58.63197 -62.13965 1.000 66.15725 102 LYS C CA 1
ATOM 6170 C C . LYS C 1 102 ? 89.20057 58.48017 -62.99181 1.000 68.42867 102 LYS C C 1
ATOM 6171 O O . LYS C 1 102 ? 90.24522 59.06670 -62.69764 1.000 71.84294 102 LYS C O 1
ATOM 6177 N N . ASP C 1 103 ? 89.09018 57.68250 -64.05826 1.000 68.70797 103 ASP C N 1
ATOM 6178 C CA . ASP C 1 103 ? 90.23845 57.32350 -64.89585 1.000 77.01129 103 ASP C CA 1
ATOM 6179 C C . ASP C 1 103 ? 89.71409 57.12681 -66.32071 1.000 73.01911 103 ASP C C 1
ATOM 6180 O O . ASP C 1 103 ? 89.41973 56.00420 -66.73785 1.000 70.84522 103 ASP C O 1
ATOM 6185 N N . GLY C 1 104 ? 89.61319 58.22834 -67.05723 1.000 76.30845 104 GLY C N 1
ATOM 6186 C CA . GLY C 1 104 ? 88.99029 58.17882 -68.37248 1.000 79.96347 104 GLY C CA 1
ATOM 6187 C C . GLY C 1 104 ? 87.48785 58.08901 -68.23059 1.000 76.94721 104 GLY C C 1
ATOM 6188 O O . GLY C 1 104 ? 86.87732 58.87027 -67.49671 1.000 76.70094 104 GLY C O 1
ATOM 6189 N N . GLU C 1 105 ? 86.87941 57.14162 -68.93543 1.000 76.06264 105 GLU C N 1
ATOM 6190 C CA . GLU C 1 105 ? 85.46128 56.83151 -68.74449 1.000 79.93152 105 GLU C CA 1
ATOM 6191 C C . GLU C 1 105 ? 85.29588 55.52974 -67.97025 1.000 74.95380 105 GLU C C 1
ATOM 6192 O O . GLU C 1 105 ? 84.49156 54.66677 -68.31595 1.000 71.54177 105 GLU C O 1
ATOM 6198 N N . ALA C 1 106 ? 86.09720 55.37899 -66.92182 1.000 75.25036 106 ALA C N 1
ATOM 6199 C CA . ALA C 1 106 ? 85.98212 54.28200 -65.96944 1.000 63.60737 106 ALA C CA 1
ATOM 6200 C C . ALA C 1 106 ? 86.59833 54.75131 -64.65692 1.000 64.09775 106 ALA C C 1
ATOM 6201 O O . ALA C 1 106 ? 86.95804 55.92428 -64.50617 1.000 65.19356 106 ALA C O 1
ATOM 6203 N N . PHE C 1 107 ? 86.72467 53.83545 -63.70090 1.000 58.88716 107 PHE C N 1
ATOM 6204 C CA . PHE C 1 107 ? 87.21985 54.17834 -62.37780 1.000 57.43597 107 PHE C CA 1
ATOM 6205 C C . PHE C 1 107 ? 88.35580 53.24947 -61.98605 1.000 56.28282 107 PHE C C 1
ATOM 6206 O O . PHE C 1 107 ? 88.31539 52.04537 -62.25838 1.000 54.97635 107 PHE C O 1
ATOM 6214 N N . GLN C 1 108 ? 89.36629 53.82198 -61.34651 1.000 56.69981 108 GLN C N 1
ATOM 6215 C CA . GLN C 1 108 ? 90.44233 53.05688 -60.73667 1.000 55.37114 108 GLN C CA 1
ATOM 6216 C C . GLN C 1 108 ? 90.08452 52.82195 -59.27470 1.000 52.32061 108 GLN C C 1
ATOM 6217 O O . GLN C 1 108 ? 89.85150 53.78125 -58.52980 1.000 53.18530 108 GLN C O 1
ATOM 6223 N N . VAL C 1 109 ? 90.01954 51.55315 -58.87301 1.000 49.64596 109 VAL C N 1
ATOM 6224 C CA . VAL C 1 109 ? 89.62534 51.16531 -57.52219 1.000 46.71843 109 VAL C CA 1
ATOM 6225 C C . VAL C 1 109 ? 90.83239 50.55455 -56.82632 1.000 46.06459 109 VAL C C 1
ATOM 6226 O O . VAL C 1 109 ? 91.34077 49.51202 -57.25132 1.000 50.40101 109 VAL C O 1
ATOM 6230 N N . GLU C 1 110 ? 91.27782 51.18435 -55.74445 1.000 45.99319 110 GLU C N 1
ATOM 6231 C CA . GLU C 1 110 ? 92.42987 50.70830 -54.99008 1.000 45.67079 110 GLU C CA 1
ATOM 6232 C C . GLU C 1 110 ? 91.93918 50.07273 -53.69864 1.000 42.68046 110 GLU C C 1
ATOM 6233 O O . GLU C 1 110 ? 91.07359 50.63308 -53.02025 1.000 41.65215 110 GLU C O 1
ATOM 6239 N N . THR C 1 111 ? 92.47911 48.90002 -53.37498 1.000 42.16194 111 THR C N 1
ATOM 6240 C CA . THR C 1 111 ? 92.04679 48.12714 -52.21878 1.000 38.78337 111 THR C CA 1
ATOM 6241 C C . THR C 1 111 ? 93.25889 47.68298 -51.41578 1.000 44.07430 111 THR C C 1
ATOM 6242 O O . THR C 1 111 ? 94.39439 47.71850 -51.89510 1.000 41.62341 111 THR C O 1
ATOM 6246 N N . THR C 1 112 ? 93.00048 47.25416 -50.18337 1.000 41.98354 112 THR C N 1
ATOM 6247 C CA . THR C 1 112 ? 94.00093 46.61476 -49.33494 1.000 37.75614 112 THR C CA 1
ATOM 6248 C C . THR C 1 112 ? 93.49545 45.23577 -48.94252 1.000 36.80218 112 THR C C 1
ATOM 6249 O O . THR C 1 112 ? 92.40800 45.11562 -48.36579 1.000 38.12012 112 THR C O 1
ATOM 6253 N N . LYS C 1 113 ? 94.29606 44.21114 -49.22700 1.000 42.41908 113 LYS C N 1
ATOM 6254 C CA . LYS C 1 113 ? 93.95648 42.82856 -48.93192 1.000 41.88502 113 LYS C CA 1
ATOM 6255 C C . LYS C 1 113 ? 94.26279 42.49800 -47.47310 1.000 45.30855 113 LYS C C 1
ATOM 6256 O O . LYS C 1 113 ? 94.90565 43.26271 -46.74873 1.000 42.66741 113 LYS C O 1
ATOM 6262 N N . ARG C 1 114 ? 93.80423 41.31478 -47.05618 1.000 52.05326 114 ARG C N 1
ATOM 6263 C CA . ARG C 1 114 ? 93.98355 40.88111 -45.67358 1.000 54.12481 114 ARG C CA 1
ATOM 6264 C C . ARG C 1 114 ? 95.45851 40.86935 -45.27516 1.000 47.28653 114 ARG C C 1
ATOM 6265 O O . ARG C 1 114 ? 95.80365 41.22262 -44.14123 1.000 52.99312 114 ARG C O 1
ATOM 6273 N N . ASP C 1 115 ? 96.34429 40.48991 -46.19785 1.000 47.58999 115 ASP C N 1
ATOM 6274 C CA . ASP C 1 115 ? 97.76335 40.35210 -45.87872 1.000 52.42653 115 ASP C CA 1
ATOM 6275 C C . ASP C 1 115 ? 98.52561 41.67168 -45.93355 1.000 54.72024 115 ASP C C 1
ATOM 6276 O O . ASP C 1 115 ? 99.74246 41.66871 -45.73054 1.000 59.24497 115 ASP C O 1
ATOM 6281 N N . GLY C 1 116 ? 97.84865 42.78780 -46.19882 1.000 53.75137 116 GLY C N 1
ATOM 6282 C CA . GLY C 1 116 ? 98.48068 44.08579 -46.26367 1.000 50.25811 116 GLY C CA 1
ATOM 6283 C C . GLY C 1 116 ? 98.83787 44.55003 -47.65887 1.000 49.52823 116 GLY C C 1
ATOM 6284 O O . GLY C 1 116 ? 99.16577 45.72868 -47.83557 1.000 57.50578 116 GLY C O 1
ATOM 6285 N N . SER C 1 117 ? 98.77807 43.66672 -48.64918 1.000 43.63961 117 SER C N 1
ATOM 6286 C CA . SER C 1 117 ? 99.12793 44.02944 -50.01156 1.000 48.52517 117 SER C CA 1
ATOM 6287 C C . SER C 1 117 ? 98.02757 44.87550 -50.64453 1.000 48.14035 117 SER C C 1
ATOM 6288 O O . SER C 1 117 ? 96.87858 44.91190 -50.18588 1.000 47.17496 117 SER C O 1
ATOM 6291 N N . LYS C 1 118 ? 98.39484 45.56674 -51.71381 1.000 49.97920 118 LYS C N 1
ATOM 6292 C CA . LYS C 1 118 ? 97.49066 46.46527 -52.40956 1.000 45.42528 118 LYS C CA 1
ATOM 6293 C C . LYS C 1 118 ? 97.09149 45.84547 -53.74047 1.000 50.12607 118 LYS C C 1
ATOM 6294 O O . LYS C 1 118 ? 97.83666 45.05296 -54.32435 1.000 56.83987 118 LYS C O 1
ATOM 6300 N N . GLU C 1 119 ? 95.89495 46.19811 -54.20345 1.000 44.21673 119 GLU C N 1
ATOM 6301 C CA . GLU C 1 119 ? 95.37515 45.71523 -55.47265 1.000 43.99977 119 GLU C CA 1
ATOM 6302 C C . GLU C 1 119 ? 94.65701 46.87150 -56.14609 1.000 45.05692 119 GLU C C 1
ATOM 6303 O O . GLU C 1 119 ? 94.20302 47.80568 -55.47934 1.000 46.98518 119 GLU C O 1
ATOM 6309 N N . ILE C 1 120 ? 94.58665 46.83009 -57.47427 1.000 46.54727 120 ILE C N 1
ATOM 6310 C CA . ILE C 1 120 ? 93.95535 47.89991 -58.23977 1.000 48.02501 120 ILE C CA 1
ATOM 6311 C C . ILE C 1 120 ? 93.04731 47.28836 -59.29886 1.000 55.09427 120 ILE C C 1
ATOM 6312 O O . ILE C 1 120 ? 93.39602 46.28456 -59.92999 1.000 53.91475 120 ILE C O 1
ATOM 6317 N N . TYR C 1 121 ? 91.88042 47.90411 -59.49225 1.000 47.30716 121 TYR C N 1
ATOM 6318 C CA . TYR C 1 121 ? 90.87475 47.45289 -60.44313 1.000 47.05183 121 TYR C CA 1
ATOM 6319 C C . TYR C 1 121 ? 90.44794 48.61891 -61.31557 1.000 49.51285 121 TYR C C 1
ATOM 6320 O O . TYR C 1 121 ? 90.53196 49.78131 -60.90976 1.000 50.61108 121 TYR C O 1
ATOM 6329 N N . ILE C 1 122 ? 89.95236 48.29661 -62.50502 1.000 50.49143 122 ILE C N 1
ATOM 6330 C CA . ILE C 1 122 ? 89.31472 49.26990 -63.38262 1.000 52.77982 122 ILE C CA 1
ATOM 6331 C C . ILE C 1 122 ? 87.87920 48.82129 -63.57411 1.000 55.47770 122 ILE C C 1
ATOM 6332 O O . ILE C 1 122 ? 87.62939 47.71904 -64.07768 1.000 58.51691 122 ILE C O 1
ATOM 6337 N N . ALA C 1 123 ? 86.93923 49.65217 -63.14580 1.000 51.14786 123 ALA C N 1
ATOM 6338 C CA . ALA C 1 123 ? 85.52653 49.33073 -63.24008 1.000 53.78664 123 ALA C CA 1
ATOM 6339 C C . ALA C 1 123 ? 84.82429 50.41503 -64.03546 1.000 54.54421 123 ALA C C 1
ATOM 6340 O O . ALA C 1 123 ? 85.15030 51.59786 -63.90946 1.000 54.50759 123 ALA C O 1
ATOM 6342 N N . LYS C 1 124 ? 83.85813 50.00600 -64.85414 1.000 53.09423 124 LYS C N 1
ATOM 6343 C CA . LYS C 1 124 ? 83.07522 50.98452 -65.59457 1.000 55.90291 124 LYS C CA 1
ATOM 6344 C C . LYS C 1 124 ? 82.02932 51.65783 -64.71277 1.000 55.74634 124 LYS C C 1
ATOM 6345 O O . LYS C 1 124 ? 81.72124 52.83707 -64.91741 1.000 63.41083 124 LYS C O 1
ATOM 6351 N N . TYR C 1 125 ? 81.48125 50.93439 -63.73390 1.000 51.74178 125 TYR C N 1
ATOM 6352 C CA . TYR C 1 125 ? 80.46525 51.46164 -62.83601 1.000 59.20071 125 TYR C CA 1
ATOM 6353 C C . TYR C 1 125 ? 80.80556 51.08690 -61.40027 1.000 47.67111 125 TYR C C 1
ATOM 6354 O O . TYR C 1 125 ? 81.41166 50.04281 -61.14334 1.000 45.78264 125 TYR C O 1
ATOM 6363 N N . ILE C 1 126 ? 80.39885 51.95114 -60.46908 1.000 47.36014 126 ILE C N 1
ATOM 6364 C CA . ILE C 1 126 ? 80.64829 51.77890 -59.04045 1.000 44.76451 126 ILE C CA 1
ATOM 6365 C C . ILE C 1 126 ? 79.32114 51.83760 -58.30440 1.000 43.44468 126 ILE C C 1
ATOM 6366 O O . ILE C 1 126 ? 78.53486 52.76874 -58.51352 1.000 50.51019 126 ILE C O 1
ATOM 6371 N N . VAL C 1 127 ? 79.07421 50.84959 -57.44268 1.000 40.58506 127 VAL C N 1
ATOM 6372 C CA . VAL C 1 127 ? 77.96346 50.87441 -56.49106 1.000 40.84411 127 VAL C CA 1
ATOM 6373 C C . VAL C 1 127 ? 78.55757 50.90433 -55.08962 1.000 38.78135 127 VAL C C 1
ATOM 6374 O O . VAL C 1 127 ? 79.19646 49.93539 -54.66128 1.000 41.08176 127 VAL C O 1
ATOM 6378 N N . VAL C 1 128 ? 78.33825 52.00157 -54.37320 1.000 39.53368 128 VAL C N 1
ATOM 6379 C CA . VAL C 1 128 ? 78.78560 52.14087 -52.99088 1.000 36.67212 128 VAL C CA 1
ATOM 6380 C C . VAL C 1 128 ? 77.65925 51.62478 -52.10136 1.000 36.77636 128 VAL C C 1
ATOM 6381 O O . VAL C 1 128 ? 76.56356 52.19121 -52.07755 1.000 38.41264 128 VAL C O 1
ATOM 6385 N N . ALA C 1 129 ? 77.91731 50.53010 -51.38369 1.000 31.69723 129 ALA C N 1
ATOM 6386 C CA . ALA C 1 129 ? 76.93832 49.87102 -50.52999 1.000 31.33628 129 ALA C CA 1
ATOM 6387 C C . ALA C 1 129 ? 77.53989 49.59302 -49.15500 1.000 31.71267 129 ALA C C 1
ATOM 6388 O O . ALA C 1 129 ? 77.45787 48.48447 -48.61188 1.000 28.09826 129 ALA C O 1
ATOM 6390 N N . THR C 1 130 ? 78.16665 50.61055 -48.57487 1.000 32.92038 130 THR C N 1
ATOM 6391 C CA . THR C 1 130 ? 78.99425 50.43233 -47.38929 1.000 29.79143 130 THR C CA 1
ATOM 6392 C C . THR C 1 130 ? 78.25647 50.69231 -46.07801 1.000 28.24636 130 THR C C 1
ATOM 6393 O O . THR C 1 130 ? 78.87110 50.56372 -45.01539 1.000 29.65989 130 THR C O 1
ATOM 6397 N N . GLY C 1 131 ? 76.96751 51.02827 -46.11622 1.000 32.10051 131 GLY C N 1
ATOM 6398 C CA . GLY C 1 131 ? 76.17384 51.13869 -44.88887 1.000 33.63827 131 GLY C CA 1
ATOM 6399 C C . GLY C 1 131 ? 76.66332 52.24830 -43.96945 1.000 30.98473 131 GLY C C 1
ATOM 6400 O O . GLY C 1 131 ? 77.22283 53.25822 -44.41139 1.000 33.24389 131 GLY C O 1
ATOM 6401 N N . TYR C 1 132 ? 76.47120 52.05128 -42.65378 1.000 30.56878 132 TYR C N 1
ATOM 6402 C CA . TYR C 1 132 ? 77.07172 52.96931 -41.69368 1.000 31.65678 132 TYR C CA 1
ATOM 6403 C C . TYR C 1 132 ? 77.52190 52.34435 -40.38150 1.000 33.95347 132 TYR C C 1
ATOM 6404 O O . TYR C 1 132 ? 78.12330 53.05642 -39.57212 1.000 31.84849 132 TYR C O 1
ATOM 6413 N N A TYR C 1 133 ? 77.29569 51.04671 -40.15626 0.396 25.55255 133 TYR C N 1
ATOM 6414 N N B TYR C 1 133 ? 77.28972 51.04021 -40.15771 0.604 25.19672 133 TYR C N 1
ATOM 6415 C CA A TYR C 1 133 ? 77.58155 50.47408 -38.84581 0.396 24.73801 133 TYR C CA 1
ATOM 6416 C CA B TYR C 1 133 ? 77.57443 50.41987 -38.86280 0.604 24.81191 133 TYR C CA 1
ATOM 6417 C C A TYR C 1 133 ? 79.06037 50.49782 -38.48872 0.396 24.20773 133 TYR C C 1
ATOM 6418 C C B TYR C 1 133 ? 79.05254 50.50925 -38.48604 0.604 23.32681 133 TYR C C 1
ATOM 6419 O O A TYR C 1 133 ? 79.39929 50.30007 -37.31633 0.396 28.34225 133 TYR C O 1
ATOM 6420 O O B TYR C 1 133 ? 79.38840 50.37505 -37.30281 0.604 29.33284 133 TYR C O 1
ATOM 6437 N N . ASP C 1 134 ? 79.94059 50.75022 -39.45174 1.000 25.69267 134 ASP C N 1
ATOM 6438 C CA . ASP C 1 134 ? 81.35826 50.88387 -39.13987 1.000 30.15117 134 ASP C CA 1
ATOM 6439 C C . ASP C 1 134 ? 81.70904 52.18018 -38.42116 1.000 28.82828 134 ASP C C 1
ATOM 6440 O O . ASP C 1 134 ? 82.81617 52.27759 -37.87834 1.000 33.77274 134 ASP C O 1
ATOM 6445 N N . ASN C 1 135 ? 80.82262 53.17360 -38.40448 1.000 31.17337 135 ASN C N 1
ATOM 6446 C CA . ASN C 1 135 ? 81.19630 54.53766 -38.01555 1.000 32.31297 135 ASN C CA 1
ATOM 6447 C C . ASN C 1 135 ? 80.27165 55.05771 -36.92839 1.000 29.57181 135 ASN C C 1
ATOM 6448 O O . ASN C 1 135 ? 79.25980 55.71080 -37.21923 1.000 33.79826 135 ASN C O 1
ATOM 6453 N N . PRO C 1 136 ? 80.58375 54.79150 -35.65918 1.000 31.64218 136 PRO C N 1
ATOM 6454 C CA . PRO C 1 136 ? 79.73259 55.28776 -34.57558 1.000 29.17350 136 PRO C CA 1
ATOM 6455 C C . PRO C 1 136 ? 79.65618 56.80289 -34.55497 1.000 29.47682 136 PRO C C 1
ATOM 6456 O O . PRO C 1 136 ? 80.57922 57.50992 -34.97415 1.000 33.07520 136 PRO C O 1
ATOM 6460 N N . ASN C 1 137 ? 78.51464 57.28609 -34.08383 1.000 30.98027 137 ASN C N 1
ATOM 6461 C CA . ASN C 1 137 ? 78.32494 58.69138 -33.74197 1.000 31.87236 137 ASN C CA 1
ATOM 6462 C C . ASN C 1 137 ? 79.00517 58.93422 -32.40544 1.000 28.80859 137 ASN C C 1
ATOM 6463 O O . ASN C 1 137 ? 78.41498 58.71660 -31.35306 1.000 32.43643 137 ASN C O 1
ATOM 6468 N N . TYR C 1 138 ? 80.24519 59.40186 -32.42989 1.000 33.16145 138 TYR C N 1
ATOM 6469 C CA . TYR C 1 138 ? 80.96410 59.59713 -31.18040 1.000 35.46803 138 TYR C CA 1
ATOM 6470 C C . TYR C 1 138 ? 80.41444 60.79959 -30.41581 1.000 34.42371 138 TYR C C 1
ATOM 6471 O O . TYR C 1 138 ? 79.95064 61.78080 -31.00756 1.000 34.42295 138 TYR C O 1
ATOM 6480 N N . MET C 1 139 ? 80.45314 60.70256 -29.07773 1.000 32.87880 139 MET C N 1
ATOM 6481 C CA . MET C 1 139 ? 79.93946 61.76200 -28.21647 1.000 32.03829 139 MET C CA 1
ATOM 6482 C C . MET C 1 139 ? 80.94315 62.88182 -27.98138 1.000 33.95382 139 MET C C 1
ATOM 6483 O O . MET C 1 139 ? 80.53554 63.99506 -27.62942 1.000 38.67294 139 MET C O 1
ATOM 6488 N N . ASN C 1 140 ? 82.23178 62.60013 -28.16986 1.000 37.13679 140 ASN C N 1
ATOM 6489 C CA . ASN C 1 140 ? 83.28363 63.58902 -27.96686 1.000 40.56431 140 ASN C CA 1
ATOM 6490 C C . ASN C 1 140 ? 83.17142 64.20617 -26.57499 1.000 42.31157 140 ASN C C 1
ATOM 6491 O O . ASN C 1 140 ? 83.09543 65.42709 -26.40003 1.000 43.98995 140 ASN C O 1
ATOM 6496 N N . VAL C 1 141 ? 83.11853 63.33011 -25.57326 1.000 43.07741 141 VAL C N 1
ATOM 6497 C CA . VAL C 1 141 ? 83.17682 63.72814 -24.17135 1.000 45.32463 141 VAL C CA 1
ATOM 6498 C C . VAL C 1 141 ? 84.42985 63.10959 -23.56538 1.000 46.01820 141 VAL C C 1
ATOM 6499 O O . VAL C 1 141 ? 84.89025 62.05491 -24.03025 1.000 41.16268 141 VAL C O 1
ATOM 6503 N N . PRO C 1 142 ? 85.02293 63.73552 -22.55246 1.000 44.79782 142 PRO C N 1
ATOM 6504 C CA . PRO C 1 142 ? 86.20768 63.14509 -21.92293 1.000 43.77139 142 PRO C CA 1
ATOM 6505 C C . PRO C 1 142 ? 85.87735 61.80887 -21.28163 1.000 45.07450 142 PRO C C 1
ATOM 6506 O O . PRO C 1 142 ? 84.84260 61.64546 -20.62865 1.000 42.15318 142 PRO C O 1
ATOM 6510 N N . GLY C 1 143 ? 86.77445 60.85020 -21.48097 1.000 36.07761 143 GLY C N 1
ATOM 6511 C CA . GLY C 1 143 ? 86.58331 59.50767 -21.00787 1.000 35.14664 143 GLY C CA 1
ATOM 6512 C C . GLY C 1 143 ? 85.97663 58.57327 -22.02381 1.000 36.78359 143 GLY C C 1
ATOM 6513 O O . GLY C 1 143 ? 85.97474 57.35929 -21.79851 1.000 37.67857 143 GLY C O 1
ATOM 6514 N N . GLU C 1 144 ? 85.48342 59.09315 -23.14917 1.000 39.00118 144 GLU C N 1
ATOM 6515 C CA . GLU C 1 144 ? 84.87549 58.21912 -24.14534 1.000 38.41288 144 GLU C CA 1
ATOM 6516 C C . GLU C 1 144 ? 85.86498 57.20598 -24.70711 1.000 37.58402 144 GLU C C 1
ATOM 6517 O O . GLU C 1 144 ? 85.44135 56.15869 -25.18041 1.000 33.39874 144 GLU C O 1
ATOM 6523 N N . GLU C 1 145 ? 87.16848 57.47743 -24.64373 1.000 42.17468 145 GLU C N 1
ATOM 6524 C CA . GLU C 1 145 ? 88.17095 56.57718 -25.20023 1.000 37.98371 145 GLU C CA 1
ATOM 6525 C C . GLU C 1 145 ? 88.59447 55.48237 -24.22701 1.000 38.28287 145 GLU C C 1
ATOM 6526 O O . GLU C 1 145 ? 89.36003 54.59303 -24.61291 1.000 42.29640 145 GLU C O 1
ATOM 6532 N N . LEU C 1 146 ? 88.10038 55.51102 -22.99114 1.000 36.17321 146 LEU C N 1
ATOM 6533 C CA . LEU C 1 146 ? 88.38188 54.43428 -22.04762 1.000 44.51167 146 LEU C CA 1
ATOM 6534 C C . LEU C 1 146 ? 87.82862 53.11040 -22.55953 1.000 43.38721 146 LEU C C 1
ATOM 6535 O O . LEU C 1 146 ? 86.79978 53.05793 -23.24023 1.000 36.34906 146 LEU C O 1
ATOM 6540 N N . LYS C 1 147 ? 88.52226 52.01764 -22.22787 1.000 37.08842 147 LYS C N 1
ATOM 6541 C CA . LYS C 1 147 ? 88.09105 50.72672 -22.74494 1.000 35.89940 147 LYS C CA 1
ATOM 6542 C C . LYS C 1 147 ? 86.76724 50.27102 -22.14039 1.000 30.69631 147 LYS C C 1
ATOM 6543 O O . LYS C 1 147 ? 86.09453 49.43480 -22.73997 1.000 30.80027 147 LYS C O 1
ATOM 6549 N N . LYS C 1 148 ? 86.35597 50.85085 -21.00817 1.000 33.37018 148 LYS C N 1
ATOM 6550 C CA . LYS C 1 148 ? 85.05749 50.54831 -20.41052 1.000 29.86079 148 LYS C CA 1
ATOM 6551 C C . LYS C 1 148 ? 83.87933 51.11933 -21.20873 1.000 31.77583 148 LYS C C 1
ATOM 6552 O O . LYS C 1 148 ? 82.72421 50.88434 -20.81955 1.000 32.70180 148 LYS C O 1
ATOM 6558 N N . VAL C 1 149 ? 84.14296 51.82255 -22.31045 1.000 29.51542 149 VAL C N 1
ATOM 6559 C CA . VAL C 1 149 ? 83.12393 52.47899 -23.13218 1.000 30.06913 149 VAL C CA 1
ATOM 6560 C C . VAL C 1 149 ? 83.10215 51.80538 -24.49710 1.000 29.17651 149 VAL C C 1
ATOM 6561 O O . VAL C 1 149 ? 84.14635 51.69515 -25.15540 1.000 31.23069 149 VAL C O 1
ATOM 6565 N N . ALA C 1 150 ? 81.91906 51.35912 -24.92701 1.000 25.87621 150 ALA C N 1
ATOM 6566 C CA . ALA C 1 150 ? 81.75273 50.69454 -26.21307 1.000 25.81584 150 ALA C CA 1
ATOM 6567 C C . ALA C 1 150 ? 80.57060 51.29543 -26.95764 1.000 25.39119 150 ALA C C 1
ATOM 6568 O O . ALA C 1 150 ? 79.57681 51.68988 -26.34502 1.000 30.09072 150 ALA C O 1
ATOM 6570 N N . HIS C 1 151 ? 80.69851 51.37764 -28.28505 1.000 23.81000 151 HIS C N 1
ATOM 6571 C CA . HIS C 1 151 ? 79.62393 51.86864 -29.14409 1.000 24.73475 151 HIS C CA 1
ATOM 6572 C C . HIS C 1 151 ? 78.91058 50.72819 -29.84424 1.000 22.84663 151 HIS C C 1
ATOM 6573 O O . HIS C 1 151 ? 78.13872 50.96428 -30.78128 1.000 26.27203 151 HIS C O 1
ATOM 6580 N N . TYR C 1 152 ? 79.17035 49.50078 -29.41138 1.000 20.25176 152 TYR C N 1
ATOM 6581 C CA . TYR C 1 152 ? 78.49782 48.29821 -29.89898 1.000 21.53707 152 TYR C CA 1
ATOM 6582 C C . TYR C 1 152 ? 78.14289 47.43257 -28.70284 1.000 24.47251 152 TYR C C 1
ATOM 6583 O O . TYR C 1 152 ? 78.81596 47.47453 -27.67151 1.000 26.72782 152 TYR C O 1
ATOM 6592 N N . PHE C 1 153 ? 77.08183 46.63688 -28.84362 1.000 19.87841 153 PHE C N 1
ATOM 6593 C CA . PHE C 1 153 ? 76.66218 45.71645 -27.79418 1.000 20.47874 153 PHE C CA 1
ATOM 6594 C C . PHE C 1 153 ? 76.68716 44.30284 -28.35341 1.000 22.87756 153 PHE C C 1
ATOM 6595 O O . PHE C 1 153 ? 76.23431 44.07259 -29.47904 1.000 22.54776 153 PHE C O 1
ATOM 6603 N N . LYS C 1 154 ? 77.24475 43.36431 -27.58923 1.000 18.97455 154 LYS C N 1
ATOM 6604 C CA . LYS C 1 154 ? 77.29812 41.97310 -28.02172 1.000 22.48133 154 LYS C CA 1
ATOM 6605 C C . LYS C 1 154 ? 76.45823 41.05324 -27.15067 1.000 17.19335 154 LYS C C 1
ATOM 6606 O O . LYS C 1 154 ? 75.48275 40.45340 -27.62500 1.000 20.09036 154 LYS C O 1
ATOM 6612 N N . GLU C 1 155 ? 76.80883 40.91636 -25.86058 1.000 21.43290 155 GLU C N 1
ATOM 6613 C CA . GLU C 1 155 ? 76.09384 40.05163 -24.93121 1.000 19.75235 155 GLU C CA 1
ATOM 6614 C C . GLU C 1 155 ? 76.09938 40.66408 -23.53543 1.000 18.44041 155 GLU C C 1
ATOM 6615 O O . GLU C 1 155 ? 77.01770 41.40555 -23.17130 1.000 23.01539 155 GLU C O 1
ATOM 6621 N N . GLY C 1 156 ? 75.08698 40.31118 -22.74554 1.000 23.44236 156 GLY C N 1
ATOM 6622 C CA . GLY C 1 156 ? 74.96197 40.91674 -21.43125 1.000 20.02516 156 GLY C CA 1
ATOM 6623 C C . GLY C 1 156 ? 75.66805 40.19267 -20.30044 1.000 18.96823 156 GLY C C 1
ATOM 6624 O O . GLY C 1 156 ? 75.96062 40.81060 -19.27077 1.000 22.41747 156 GLY C O 1
ATOM 6625 N N . HIS C 1 157 ? 75.93851 38.88854 -20.46986 1.000 21.30298 157 HIS C N 1
ATOM 6626 C CA . HIS C 1 157 ? 76.44341 38.08195 -19.35633 1.000 21.26609 157 HIS C CA 1
ATOM 6627 C C . HIS C 1 157 ? 77.57932 38.71084 -18.55828 1.000 24.50495 157 HIS C C 1
ATOM 6628 O O . HIS C 1 157 ? 77.51688 38.68099 -17.31969 1.000 22.64819 157 HIS C O 1
ATOM 6635 N N . PRO C 1 158 ? 78.65275 39.23801 -19.15631 1.000 21.83870 158 PRO C N 1
ATOM 6636 C CA . PRO C 1 158 ? 79.79965 39.63024 -18.32473 1.000 28.11132 158 PRO C CA 1
ATOM 6637 C C . PRO C 1 158 ? 79.56311 40.90900 -17.56115 1.000 24.77159 158 PRO C C 1
ATOM 6638 O O . PRO C 1 158 ? 80.45259 41.35465 -16.82260 1.000 28.81596 158 PRO C O 1
ATOM 6642 N N . TYR C 1 159 ? 78.38334 41.50722 -17.70086 1.000 23.03950 159 TYR C N 1
ATOM 6643 C CA . TYR C 1 159 ? 78.02875 42.69576 -16.94353 1.000 27.18708 159 TYR C CA 1
ATOM 6644 C C . TYR C 1 159 ? 77.16630 42.34906 -15.74076 1.000 25.71084 159 TYR C C 1
ATOM 6645 O O . TYR C 1 159 ? 76.65882 43.24628 -15.06949 1.000 24.39150 159 TYR C O 1
ATOM 6654 N N . PHE C 1 160 ? 76.99280 41.05323 -15.46397 1.000 23.71552 160 PHE C N 1
ATOM 6655 C CA . PHE C 1 160 ? 76.36016 40.59417 -14.23388 1.000 27.42422 160 PHE C CA 1
ATOM 6656 C C . PHE C 1 160 ? 76.94572 41.30184 -13.01629 1.000 27.66911 160 PHE C C 1
ATOM 6657 O O . PHE C 1 160 ? 78.16624 41.35252 -12.83810 1.000 28.36517 160 PHE C O 1
ATOM 6665 N N . ASP C 1 161 ? 76.06208 41.86457 -12.18820 1.000 27.89136 161 ASP C N 1
ATOM 6666 C CA . ASP C 1 161 ? 76.41065 42.50803 -10.92363 1.000 29.51511 161 ASP C CA 1
ATOM 6667 C C . ASP C 1 161 ? 77.26597 43.75366 -11.11583 1.000 29.34849 161 ASP C C 1
ATOM 6668 O O . ASP C 1 161 ? 77.99995 44.15329 -10.20307 1.000 32.27911 161 ASP C O 1
ATOM 6673 N N . ARG C 1 162 ? 77.19502 44.37886 -12.28873 1.000 25.89108 162 ARG C N 1
ATOM 6674 C CA . ARG C 1 162 ? 77.96573 45.57872 -12.58478 1.000 29.08101 162 ARG C CA 1
ATOM 6675 C C . ARG C 1 162 ? 77.02469 46.75305 -12.81237 1.000 30.72675 162 ARG C C 1
ATOM 6676 O O . ARG C 1 162 ? 75.86598 46.57692 -13.19232 1.000 29.05093 162 ARG C O 1
ATOM 6684 N N . ASP C 1 163 ? 77.53488 47.95823 -12.57605 1.000 30.31016 163 ASP C N 1
ATOM 6685 C CA . ASP C 1 163 ? 76.76752 49.17933 -12.79495 1.000 30.83906 163 ASP C CA 1
ATOM 6686 C C . ASP C 1 163 ? 77.00604 49.65576 -14.22350 1.000 26.97077 163 ASP C C 1
ATOM 6687 O O . ASP C 1 163 ? 78.13122 50.01586 -14.58158 1.000 30.73255 163 ASP C O 1
ATOM 6692 N N . VAL C 1 164 ? 75.95454 49.65422 -15.04146 1.000 25.17400 164 VAL C N 1
ATOM 6693 C CA . VAL C 1 164 ? 76.10261 49.88781 -16.47129 1.000 23.46573 164 VAL C CA 1
ATOM 6694 C C . VAL C 1 164 ? 75.17559 51.00882 -16.90045 1.000 26.38022 164 VAL C C 1
ATOM 6695 O O . VAL C 1 164 ? 74.00279 51.03632 -16.51238 1.000 28.09585 164 VAL C O 1
ATOM 6699 N N . VAL C 1 165 ? 75.70110 51.91976 -17.72090 1.000 24.90446 165 VAL C N 1
ATOM 6700 C CA . VAL C 1 165 ? 74.92419 52.98100 -18.34473 1.000 24.88410 165 VAL C CA 1
ATOM 6701 C C . VAL C 1 165 ? 74.75704 52.63736 -19.81308 1.000 26.33133 165 VAL C C 1
ATOM 6702 O O . VAL C 1 165 ? 75.72436 52.24655 -20.47130 1.000 24.27861 165 VAL C O 1
ATOM 6706 N N . VAL C 1 166 ? 73.53631 52.78086 -20.32819 1.000 24.13221 166 VAL C N 1
ATOM 6707 C CA . VAL C 1 166 ? 73.27511 52.74191 -21.76167 1.000 20.63666 166 VAL C CA 1
ATOM 6708 C C . VAL C 1 166 ? 72.89492 54.15087 -22.18940 1.000 20.91775 166 VAL C C 1
ATOM 6709 O O . VAL C 1 166 ? 71.99725 54.75896 -21.60040 1.000 25.30367 166 VAL C O 1
ATOM 6713 N N . ILE C 1 167 ? 73.56952 54.67713 -23.20617 1.000 23.61523 167 ILE C N 1
ATOM 6714 C CA . ILE C 1 167 ? 73.26700 56.00496 -23.73383 1.000 26.69689 167 ILE C CA 1
ATOM 6715 C C . ILE C 1 167 ? 72.53093 55.83354 -25.05775 1.000 28.77297 167 ILE C C 1
ATOM 6716 O O . ILE C 1 167 ? 72.98130 55.07462 -25.92379 1.000 27.39708 167 ILE C O 1
ATOM 6721 N N . GLY C 1 168 ? 71.42980 56.55101 -25.22923 1.000 26.44890 168 GLY C N 1
ATOM 6722 C CA . GLY C 1 168 ? 70.70743 56.53706 -26.48646 1.000 29.92306 168 GLY C CA 1
ATOM 6723 C C . GLY C 1 168 ? 69.24840 56.17886 -26.30204 1.000 31.35686 168 GLY C C 1
ATOM 6724 O O . GLY C 1 168 ? 68.79419 55.81347 -25.21441 1.000 30.93087 168 GLY C O 1
ATOM 6725 N N . GLY C 1 169 ? 68.51027 56.28121 -27.40239 1.000 30.28494 169 GLY C N 1
ATOM 6726 C CA . GLY C 1 169 ? 67.07065 56.11998 -27.34348 1.000 33.92996 169 GLY C CA 1
ATOM 6727 C C . GLY C 1 169 ? 66.46201 55.35532 -28.50045 1.000 41.11096 169 GLY C C 1
ATOM 6728 O O . GLY C 1 169 ? 65.24302 55.39541 -28.68417 1.000 41.47511 169 GLY C O 1
ATOM 6729 N N . LYS C 1 170 ? 67.28341 54.66465 -29.28994 1.000 33.87046 170 LYS C N 1
ATOM 6730 C CA . LYS C 1 170 ? 66.77563 53.84487 -30.38000 1.000 36.30164 170 LYS C CA 1
ATOM 6731 C C . LYS C 1 170 ? 66.53532 52.42033 -29.87866 1.000 25.79687 170 LYS C C 1
ATOM 6732 O O . LYS C 1 170 ? 66.74329 52.10202 -28.70288 1.000 27.60720 170 LYS C O 1
ATOM 6738 N N . ASN C 1 171 ? 66.08981 51.54340 -30.78290 1.000 27.05163 171 ASN C N 1
ATOM 6739 C CA . ASN C 1 171 ? 65.88717 50.15165 -30.41214 1.000 29.16199 171 ASN C CA 1
ATOM 6740 C C . ASN C 1 171 ? 67.16417 49.54159 -29.85333 1.000 27.86581 171 ASN C C 1
ATOM 6741 O O . ASN C 1 171 ? 67.11268 48.72855 -28.92564 1.000 28.29216 171 ASN C O 1
ATOM 6746 N N A SER C 1 172 ? 68.32294 49.91536 -30.40591 0.538 23.71004 172 SER C N 1
ATOM 6747 N N B SER C 1 172 ? 68.31920 49.92886 -30.41153 0.462 23.97447 172 SER C N 1
ATOM 6748 C CA A SER C 1 172 ? 69.57315 49.32176 -29.93871 0.538 26.27260 172 SER C CA 1
ATOM 6749 C CA B SER C 1 172 ? 69.59592 49.38950 -29.95036 0.462 25.97049 172 SER C CA 1
ATOM 6750 C C A SER C 1 172 ? 69.80379 49.61133 -28.46278 0.538 23.66001 172 SER C C 1
ATOM 6751 C C B SER C 1 172 ? 69.79496 49.63879 -28.46353 0.462 23.17141 172 SER C C 1
ATOM 6752 O O A SER C 1 172 ? 70.32623 48.76068 -27.73206 0.538 23.60129 172 SER C O 1
ATOM 6753 O O B SER C 1 172 ? 70.28362 48.76258 -27.73940 0.462 23.60965 172 SER C O 1
ATOM 6758 N N A SER C 1 173 ? 69.41609 50.80177 -28.00558 0.538 24.01918 173 SER C N 1
ATOM 6759 N N B SER C 1 173 ? 69.41535 50.82471 -27.99042 0.462 24.08668 173 SER C N 1
ATOM 6760 C CA A SER C 1 173 ? 69.57684 51.14554 -26.59668 0.538 24.07797 173 SER C CA 1
ATOM 6761 C CA B SER C 1 173 ? 69.57653 51.14857 -26.57818 0.462 23.75103 173 SER C CA 1
ATOM 6762 C C A SER C 1 173 ? 68.59983 50.36262 -25.72976 0.538 27.29549 173 SER C C 1
ATOM 6763 C C B SER C 1 173 ? 68.59411 50.36884 -25.71909 0.462 26.76915 173 SER C C 1
ATOM 6764 O O A SER C 1 173 ? 68.97935 49.81183 -24.69082 0.538 23.60644 173 SER C O 1
ATOM 6765 O O B SER C 1 173 ? 68.96863 49.82564 -24.67423 0.462 23.70918 173 SER C O 1
ATOM 6770 N N . VAL C 1 174 ? 67.32997 50.30977 -26.14109 1.000 25.16143 174 VAL C N 1
ATOM 6771 C CA . VAL C 1 174 ? 66.32546 49.59104 -25.36511 1.000 24.05433 174 VAL C CA 1
ATOM 6772 C C . VAL C 1 174 ? 66.64740 48.09925 -25.32539 1.000 22.45323 174 VAL C C 1
ATOM 6773 O O . VAL C 1 174 ? 66.57087 47.46397 -24.26715 1.000 23.53933 174 VAL C O 1
ATOM 6777 N N . ASP C 1 175 ? 67.03006 47.52783 -26.47004 1.000 21.74409 175 ASP C N 1
ATOM 6778 C CA . ASP C 1 175 ? 67.37827 46.10711 -26.52537 1.000 23.92910 175 ASP C CA 1
ATOM 6779 C C . ASP C 1 175 ? 68.56715 45.79396 -25.62920 1.000 24.90083 175 ASP C C 1
ATOM 6780 O O . ASP C 1 175 ? 68.55259 44.79541 -24.90193 1.000 23.60977 175 ASP C O 1
ATOM 6785 N N . ALA C 1 176 ? 69.61631 46.62500 -25.68839 1.000 21.96564 176 ALA C N 1
ATOM 6786 C CA . ALA C 1 176 ? 70.76872 46.43714 -24.81364 1.000 23.57122 176 ALA C CA 1
ATOM 6787 C C . ALA C 1 176 ? 70.35365 46.52567 -23.35018 1.000 21.19432 176 ALA C C 1
ATOM 6788 O O . ALA C 1 176 ? 70.73376 45.68453 -22.52619 1.000 23.73148 176 ALA C O 1
ATOM 6790 N N . ALA C 1 177 ? 69.57186 47.55694 -23.00260 1.000 19.71732 177 ALA C N 1
ATOM 6791 C CA . ALA C 1 177 ? 69.16929 47.71951 -21.61285 1.000 23.19721 177 ALA C CA 1
ATOM 6792 C C . ALA C 1 177 ? 68.41324 46.49315 -21.10928 1.000 24.58927 177 ALA C C 1
ATOM 6793 O O . ALA C 1 177 ? 68.66461 46.02694 -19.99128 1.000 22.69998 177 ALA C O 1
ATOM 6795 N N . LEU C 1 178 ? 67.47906 45.96214 -21.91818 1.000 21.20355 178 LEU C N 1
ATOM 6796 C CA . LEU C 1 178 ? 66.69546 44.80833 -21.47786 1.000 22.17623 178 LEU C CA 1
ATOM 6797 C C . LEU C 1 178 ? 67.57910 43.57888 -21.29682 1.000 22.09353 178 LEU C C 1
ATOM 6798 O O . LEU C 1 178 ? 67.42768 42.83478 -20.31696 1.000 23.22028 178 LEU C O 1
ATOM 6803 N N A GLU C 1 179 ? 68.49768 43.33052 -22.23176 0.476 20.45051 179 GLU C N 1
ATOM 6804 N N B GLU C 1 179 ? 68.50339 43.35363 -22.23269 0.524 20.44410 179 GLU C N 1
ATOM 6805 C CA A GLU C 1 179 ? 69.36431 42.16952 -22.06186 0.476 21.39834 179 GLU C CA 1
ATOM 6806 C CA B GLU C 1 179 ? 69.40713 42.21329 -22.12614 0.524 21.48539 179 GLU C CA 1
ATOM 6807 C C A GLU C 1 179 ? 70.27757 42.34450 -20.85614 0.476 21.86804 179 GLU C C 1
ATOM 6808 C C B GLU C 1 179 ? 70.31238 42.34520 -20.90944 0.524 21.84906 179 GLU C C 1
ATOM 6809 O O A GLU C 1 179 ? 70.52133 41.38557 -20.11048 0.476 22.27730 179 GLU C O 1
ATOM 6810 O O B GLU C 1 179 ? 70.59013 41.35777 -20.21521 0.524 22.75417 179 GLU C O 1
ATOM 6821 N N . LEU C 1 180 ? 70.78066 43.56440 -20.63709 1.000 21.42242 180 LEU C N 1
ATOM 6822 C CA . LEU C 1 180 ? 71.60017 43.81090 -19.45781 1.000 21.08570 180 LEU C CA 1
ATOM 6823 C C . LEU C 1 180 ? 70.81750 43.56260 -18.17115 1.000 22.74600 180 LEU C C 1
ATOM 6824 O O . LEU C 1 180 ? 71.36440 43.01009 -17.20721 1.000 23.19152 180 LEU C O 1
ATOM 6829 N N . VAL C 1 181 ? 69.54137 43.97398 -18.12760 1.000 22.65985 181 VAL C N 1
ATOM 6830 C CA . VAL C 1 181 ? 68.70869 43.69810 -16.95228 1.000 25.84974 181 VAL C CA 1
ATOM 6831 C C . VAL C 1 181 ? 68.55587 42.18974 -16.74913 1.000 24.30124 181 VAL C C 1
ATOM 6832 O O . VAL C 1 181 ? 68.71569 41.67038 -15.63362 1.000 25.40844 181 VAL C O 1
ATOM 6836 N N . LYS C 1 182 ? 68.27772 41.46219 -17.83091 1.000 23.79451 182 LYS C N 1
ATOM 6837 C CA . LYS C 1 182 ? 68.14908 40.00545 -17.73006 1.000 22.81436 182 LYS C CA 1
ATOM 6838 C C . LYS C 1 182 ? 69.44500 39.36227 -17.24622 1.000 28.09665 182 LYS C C 1
ATOM 6839 O O . LYS C 1 182 ? 69.41244 38.34024 -16.54919 1.000 28.60860 182 LYS C O 1
ATOM 6845 N N . SER C 1 183 ? 70.58923 39.94686 -17.58278 1.000 23.79784 183 SER C N 1
ATOM 6846 C CA . SER C 1 183 ? 71.88538 39.42269 -17.17120 1.000 21.83714 183 SER C CA 1
ATOM 6847 C C . SER C 1 183 ? 72.30400 39.84556 -15.76649 1.000 27.16444 183 SER C C 1
ATOM 6848 O O . SER C 1 183 ? 73.40989 39.49827 -15.35274 1.000 27.22380 183 SER C O 1
ATOM 6851 N N . GLY C 1 184 ? 71.48695 40.60464 -15.03671 1.000 23.74272 184 GLY C N 1
ATOM 6852 C CA . GLY C 1 184 ? 71.84202 40.98325 -13.68341 1.000 25.47023 184 GLY C CA 1
ATOM 6853 C C . GLY C 1 184 ? 72.66301 42.24493 -13.53064 1.000 27.04368 184 GLY C C 1
ATOM 6854 O O . GLY C 1 184 ? 73.22754 42.46529 -12.45244 1.000 29.25044 184 GLY C O 1
ATOM 6855 N N . ALA C 1 185 ? 72.77630 43.06448 -14.56955 1.000 24.15876 185 ALA C N 1
ATOM 6856 C CA . ALA C 1 185 ? 73.41032 44.36516 -14.42720 1.000 25.22527 185 ALA C CA 1
ATOM 6857 C C . ALA C 1 185 ? 72.43549 45.34169 -13.78801 1.000 28.27833 185 ALA C C 1
ATOM 6858 O O . ALA C 1 185 ? 71.21815 45.15430 -13.84099 1.000 25.91226 185 ALA C O 1
ATOM 6860 N N . ARG C 1 186 ? 72.98911 46.38718 -13.16581 1.000 26.41494 186 ARG C N 1
ATOM 6861 C CA . ARG C 1 186 ? 72.21427 47.50966 -12.64494 1.000 30.27443 186 ARG C CA 1
ATOM 6862 C C . ARG C 1 186 ? 72.25508 48.61737 -13.69395 1.000 27.83217 186 ARG C C 1
ATOM 6863 O O . ARG C 1 186 ? 73.29845 49.24219 -13.90809 1.000 29.85097 186 ARG C O 1
ATOM 6871 N N . VAL C 1 187 ? 71.12977 48.83181 -14.37507 1.000 25.44434 187 VAL C N 1
ATOM 6872 C CA . VAL C 1 187 ? 71.10959 49.58234 -15.62419 1.000 26.04453 187 VAL C CA 1
ATOM 6873 C C . VAL C 1 187 ? 70.55784 50.98350 -15.39731 1.000 27.08215 187 VAL C C 1
ATOM 6874 O O . VAL C 1 187 ? 69.49728 51.15669 -14.78419 1.000 26.97191 187 VAL C O 1
ATOM 6878 N N . THR C 1 188 ? 71.27390 51.97753 -15.91400 1.000 25.45262 188 THR C N 1
ATOM 6879 C CA . THR C 1 188 ? 70.80370 53.35037 -16.03860 1.000 28.03558 188 THR C CA 1
ATOM 6880 C C . THR C 1 188 ? 70.78951 53.69725 -17.52004 1.000 27.65562 188 THR C C 1
ATOM 6881 O O . THR C 1 188 ? 71.76831 53.43640 -18.22236 1.000 29.32113 188 THR C O 1
ATOM 6885 N N . VAL C 1 189 ? 69.68654 54.26055 -18.00670 1.000 26.46274 189 VAL C N 1
ATOM 6886 C CA . VAL C 1 189 ? 69.57770 54.66919 -19.40312 1.000 27.83748 189 VAL C CA 1
ATOM 6887 C C . VAL C 1 189 ? 69.54521 56.19499 -19.46293 1.000 27.06312 189 VAL C C 1
ATOM 6888 O O . VAL C 1 189 ? 68.75623 56.83610 -18.75855 1.000 28.81993 189 VAL C O 1
ATOM 6892 N N . LEU C 1 190 ? 70.40722 56.77203 -20.30003 1.000 28.12389 190 LEU C N 1
ATOM 6893 C CA . LEU C 1 190 ? 70.52528 58.21622 -20.46053 1.000 32.15536 190 LEU C CA 1
ATOM 6894 C C . LEU C 1 190 ? 70.19205 58.57963 -21.89985 1.000 25.29207 190 LEU C C 1
ATOM 6895 O O . LEU C 1 190 ? 70.80988 58.05627 -22.82724 1.000 27.87777 190 LEU C O 1
ATOM 6900 N N . TYR C 1 191 ? 69.24523 59.50134 -22.09508 1.000 28.46841 191 TYR C N 1
ATOM 6901 C CA . TYR C 1 191 ? 68.82362 59.82353 -23.45485 1.000 30.19408 191 TYR C CA 1
ATOM 6902 C C . TYR C 1 191 ? 68.57042 61.31490 -23.58944 1.000 31.46838 191 TYR C C 1
ATOM 6903 O O . TYR C 1 191 ? 67.88363 61.89873 -22.75331 1.000 34.31754 191 TYR C O 1
ATOM 6912 N N . ARG C 1 192 ? 69.09995 61.91063 -24.66291 1.000 37.13894 192 ARG C N 1
ATOM 6913 C CA . ARG C 1 192 ? 68.97723 63.35474 -24.85743 1.000 39.10287 192 ARG C CA 1
ATOM 6914 C C . ARG C 1 192 ? 67.55762 63.75712 -25.24174 1.000 39.02349 192 ARG C C 1
ATOM 6915 O O . ARG C 1 192 ? 67.16633 64.91021 -25.02739 1.000 41.94369 192 ARG C O 1
ATOM 6923 N N . GLY C 1 193 ? 66.78705 62.84658 -25.83972 1.000 38.67835 193 GLY C N 1
ATOM 6924 C CA . GLY C 1 193 ? 65.40732 63.15771 -26.16499 1.000 37.88829 193 GLY C CA 1
ATOM 6925 C C . GLY C 1 193 ? 64.54898 63.26614 -24.92235 1.000 39.92943 193 GLY C C 1
ATOM 6926 O O . GLY C 1 193 ? 64.93984 62.89311 -23.81808 1.000 38.18140 193 GLY C O 1
ATOM 6927 N N . ILE C 1 194 ? 63.34440 63.81355 -25.10274 1.000 40.71363 194 ILE C N 1
ATOM 6928 C CA . ILE C 1 194 ? 62.43597 64.05479 -23.98781 1.000 43.69573 194 ILE C CA 1
ATOM 6929 C C . ILE C 1 194 ? 61.22638 63.13799 -24.00682 1.000 48.29636 194 ILE C C 1
ATOM 6930 O O . ILE C 1 194 ? 60.36418 63.24777 -23.11674 1.000 54.19689 194 ILE C O 1
ATOM 6935 N N . GLU C 1 195 ? 61.11581 62.25855 -24.99624 1.000 44.98753 195 GLU C N 1
ATOM 6936 C CA . GLU C 1 195 ? 60.09020 61.22559 -25.01378 1.000 53.34135 195 GLU C CA 1
ATOM 6937 C C . GLU C 1 195 ? 60.62830 60.02026 -25.77136 1.000 51.55960 195 GLU C C 1
ATOM 6938 O O . GLU C 1 195 ? 61.64879 60.09775 -26.45947 1.000 44.10497 195 GLU C O 1
ATOM 6944 N N . TYR C 1 196 ? 59.91877 58.89974 -25.65333 1.000 53.37508 196 TYR C N 1
ATOM 6945 C CA . TYR C 1 196 ? 60.36046 57.67582 -26.30966 1.000 48.57978 196 TYR C CA 1
ATOM 6946 C C . TYR C 1 196 ? 60.35286 57.84197 -27.82239 1.000 53.77589 196 TYR C C 1
ATOM 6947 O O . TYR C 1 196 ? 59.41805 58.40398 -28.40220 1.000 47.94523 196 TYR C O 1
ATOM 6956 N N . SER C 1 197 ? 61.40547 57.34964 -28.46082 1.000 48.25823 197 SER C N 1
ATOM 6957 C CA . SER C 1 197 ? 61.48524 57.43493 -29.90769 1.000 50.62655 197 SER C CA 1
ATOM 6958 C C . SER C 1 197 ? 60.34815 56.63793 -30.54046 1.000 52.82039 197 SER C C 1
ATOM 6959 O O . SER C 1 197 ? 60.06475 55.51409 -30.11622 1.000 42.62971 197 SER C O 1
ATOM 6962 N N . PRO C 1 198 ? 59.66249 57.19296 -31.54149 1.000 61.26078 198 PRO C N 1
ATOM 6963 C CA . PRO C 1 198 ? 58.62508 56.41877 -32.23851 1.000 61.72439 198 PRO C CA 1
ATOM 6964 C C . PRO C 1 198 ? 59.16146 55.21561 -32.98872 1.000 63.58664 198 PRO C C 1
ATOM 6965 O O . PRO C 1 198 ? 58.35774 54.40978 -33.47628 1.000 65.23325 198 PRO C O 1
ATOM 6969 N N . SER C 1 199 ? 60.48363 55.06437 -33.09905 1.000 61.53772 199 SER C N 1
ATOM 6970 C CA . SER C 1 199 ? 61.06889 53.92399 -33.78751 1.000 54.99036 199 SER C CA 1
ATOM 6971 C C . SER C 1 199 ? 61.20300 52.69492 -32.89722 1.000 42.43559 199 SER C C 1
ATOM 6972 O O . SER C 1 199 ? 61.50551 51.61544 -33.41101 1.000 49.39884 199 SER C O 1
ATOM 6975 N N . ILE C 1 200 ? 60.98163 52.82671 -31.58615 1.000 44.08229 200 ILE C N 1
ATOM 6976 C CA . ILE C 1 200 ? 61.04836 51.66070 -30.71397 1.000 42.20822 200 ILE C CA 1
ATOM 6977 C C . ILE C 1 200 ? 59.96774 50.67372 -31.12398 1.000 39.94941 200 ILE C C 1
ATOM 6978 O O . ILE C 1 200 ? 58.80710 51.05545 -31.32308 1.000 52.12587 200 ILE C O 1
ATOM 6983 N N . LYS C 1 201 ? 60.35560 49.40920 -31.28422 1.000 42.04232 201 LYS C N 1
ATOM 6984 C CA . LYS C 1 201 ? 59.39973 48.36417 -31.62053 1.000 43.97535 201 LYS C CA 1
ATOM 6985 C C . LYS C 1 201 ? 58.22988 48.43065 -30.65791 1.000 46.40434 201 LYS C C 1
ATOM 6986 O O . LYS C 1 201 ? 58.43604 48.37322 -29.43152 1.000 39.03248 201 LYS C O 1
ATOM 6992 N N A PRO C 1 202 ? 56.98657 48.55852 -31.13857 0.544 45.48295 202 PRO C N 1
ATOM 6993 N N B PRO C 1 202 ? 56.98715 48.55835 -31.14112 0.456 45.42877 202 PRO C N 1
ATOM 6994 C CA A PRO C 1 202 ? 55.85231 48.73713 -30.22066 0.544 41.45474 202 PRO C CA 1
ATOM 6995 C CA B PRO C 1 202 ? 55.84695 48.73222 -30.22948 0.456 41.48808 202 PRO C CA 1
ATOM 6996 C C A PRO C 1 202 ? 55.62140 47.55653 -29.29725 0.544 37.45119 202 PRO C C 1
ATOM 6997 C C B PRO C 1 202 ? 55.63160 47.55932 -29.29425 0.456 37.69820 202 PRO C C 1
ATOM 6998 O O A PRO C 1 202 ? 55.02220 47.73872 -28.23145 0.544 43.35075 202 PRO C O 1
ATOM 6999 O O B PRO C 1 202 ? 55.05229 47.74869 -28.21893 0.456 42.98734 202 PRO C O 1
ATOM 7006 N N . TRP C 1 203 ? 56.07747 46.36364 -29.66095 1.000 36.35960 203 TRP C N 1
ATOM 7007 C CA . TRP C 1 203 ? 55.96762 45.19246 -28.80377 1.000 46.21221 203 TRP C CA 1
ATOM 7008 C C . TRP C 1 203 ? 57.10193 45.07425 -27.79378 1.000 51.08371 203 TRP C C 1
ATOM 7009 O O . TRP C 1 203 ? 57.06193 44.17719 -26.94173 1.000 46.06084 203 TRP C O 1
ATOM 7020 N N . ILE C 1 204 ? 58.11789 45.93040 -27.87639 1.000 42.42257 204 ILE C N 1
ATOM 7021 C CA . ILE C 1 204 ? 59.18932 45.92210 -26.89934 1.000 41.78325 204 ILE C CA 1
ATOM 7022 C C . ILE C 1 204 ? 59.06089 47.06002 -25.89832 1.000 34.40893 204 ILE C C 1
ATOM 7023 O O . ILE C 1 204 ? 59.41741 46.87826 -24.72626 1.000 35.05675 204 ILE C O 1
ATOM 7028 N N . LEU C 1 205 ? 58.51554 48.20213 -26.30808 1.000 34.56498 205 LEU C N 1
ATOM 7029 C CA . LEU C 1 205 ? 58.36994 49.33591 -25.40870 1.000 30.20626 205 LEU C CA 1
ATOM 7030 C C . LEU C 1 205 ? 57.65603 49.00647 -24.10655 1.000 35.28750 205 LEU C C 1
ATOM 7031 O O . LEU C 1 205 ? 58.09596 49.51242 -23.06218 1.000 33.33998 205 LEU C O 1
ATOM 7036 N N . PRO C 1 206 ? 56.58489 48.19393 -24.07186 1.000 33.35040 206 PRO C N 1
ATOM 7037 C CA . PRO C 1 206 ? 55.89182 48.00677 -22.78534 1.000 35.77653 206 PRO C CA 1
ATOM 7038 C C . PRO C 1 206 ? 56.76377 47.37693 -21.71307 1.000 30.66417 206 PRO C C 1
ATOM 7039 O O . PRO C 1 206 ? 56.66272 47.76954 -20.54547 1.000 34.83569 206 PRO C O 1
ATOM 7043 N N . GLU C 1 207 ? 57.61379 46.41211 -22.07264 1.000 37.34654 207 GLU C N 1
ATOM 7044 C CA . GLU C 1 207 ? 58.48874 45.80081 -21.07679 1.000 36.90468 207 GLU C CA 1
ATOM 7045 C C . GLU C 1 207 ? 59.47936 46.81891 -20.53215 1.000 33.72740 207 GLU C C 1
ATOM 7046 O O . GLU C 1 207 ? 59.67934 46.91370 -19.31362 1.000 34.95488 207 GLU C O 1
ATOM 7052 N N . PHE C 1 208 ? 60.09115 47.60426 -21.42215 1.000 29.00568 208 PHE C N 1
ATOM 7053 C CA . PHE C 1 208 ? 60.99055 48.66832 -20.98032 1.000 32.16363 208 PHE C CA 1
ATOM 7054 C C . PHE C 1 208 ? 60.26982 49.66661 -20.08123 1.000 32.45370 208 PHE C C 1
ATOM 7055 O O . PHE C 1 208 ? 60.76445 50.01879 -19.00270 1.000 32.10123 208 PHE C O 1
ATOM 7063 N N . GLU C 1 209 ? 59.10424 50.15585 -20.52063 1.000 31.57424 209 GLU C N 1
ATOM 7064 C CA . GLU C 1 209 ? 58.35834 51.11180 -19.70748 1.000 34.80645 209 GLU C CA 1
ATOM 7065 C C . GLU C 1 209 ? 58.01141 50.52915 -18.34384 1.000 37.79499 209 GLU C C 1
ATOM 7066 O O . GLU C 1 209 ? 58.08346 51.22773 -17.32685 1.000 37.75779 209 GLU C O 1
ATOM 7072 N N . ALA C 1 210 ? 57.64942 49.24536 -18.30241 1.000 39.03267 210 ALA C N 1
ATOM 7073 C CA . ALA C 1 210 ? 57.29413 48.61881 -17.03484 1.000 42.45803 210 ALA C CA 1
ATOM 7074 C C . ALA C 1 210 ? 58.47969 48.59354 -16.08553 1.000 31.75263 210 ALA C C 1
ATOM 7075 O O . ALA C 1 210 ? 58.31619 48.75545 -14.87052 1.000 36.37528 210 ALA C O 1
ATOM 7077 N N . LEU C 1 211 ? 59.68126 48.38791 -16.62277 1.000 34.25810 211 LEU C N 1
ATOM 7078 C CA . LEU C 1 211 ? 60.87873 48.32989 -15.79432 1.000 34.34097 211 LEU C CA 1
ATOM 7079 C C . LEU C 1 211 ? 61.32216 49.70630 -15.32703 1.000 34.92493 211 LEU C C 1
ATOM 7080 O O . LEU C 1 211 ? 61.94836 49.82482 -14.26700 1.000 31.99967 211 LEU C O 1
ATOM 7085 N N . VAL C 1 212 ? 61.03042 50.75439 -16.09715 1.000 33.12711 212 VAL C N 1
ATOM 7086 C CA . VAL C 1 212 ? 61.26134 52.09562 -15.57556 1.000 36.58832 212 VAL C CA 1
ATOM 7087 C C . VAL C 1 212 ? 60.25931 52.40176 -14.47084 1.000 43.83988 212 VAL C C 1
ATOM 7088 O O . VAL C 1 212 ? 60.60796 52.98668 -13.43703 1.000 44.17248 212 VAL C O 1
ATOM 7092 N N . ARG C 1 213 ? 59.00851 51.97945 -14.65696 1.000 44.07222 213 ARG C N 1
ATOM 7093 C CA . ARG C 1 213 ? 57.96156 52.32533 -13.70287 1.000 45.86863 213 ARG C CA 1
ATOM 7094 C C . ARG C 1 213 ? 58.19628 51.67556 -12.34451 1.000 46.56901 213 ARG C C 1
ATOM 7095 O O . ARG C 1 213 ? 57.95589 52.30254 -11.30592 1.000 46.93172 213 ARG C O 1
ATOM 7103 N N A ASN C 1 214 ? 58.67421 50.43422 -12.33052 0.206 44.53122 214 ASN C N 1
ATOM 7104 N N B ASN C 1 214 ? 58.65912 50.42375 -12.31633 0.794 44.15363 214 ASN C N 1
ATOM 7105 C CA A ASN C 1 214 ? 58.89711 49.70172 -11.09299 0.206 47.01031 214 ASN C CA 1
ATOM 7106 C CA B ASN C 1 214 ? 58.87411 49.74655 -11.04258 0.794 46.10605 214 ASN C CA 1
ATOM 7107 C C A ASN C 1 214 ? 60.28331 49.93883 -10.50073 0.206 49.40154 214 ASN C C 1
ATOM 7108 C C B ASN C 1 214 ? 60.27508 49.96298 -10.47573 0.794 49.77489 214 ASN C C 1
ATOM 7109 O O A ASN C 1 214 ? 60.64626 49.27612 -9.52369 0.206 50.30485 214 ASN C O 1
ATOM 7110 O O B ASN C 1 214 ? 60.64268 49.30426 -9.49778 0.794 51.20814 214 ASN C O 1
ATOM 7119 N N . GLY C 1 215 ? 61.05964 50.86617 -11.06113 1.000 45.42340 215 GLY C N 1
ATOM 7120 C CA . GLY C 1 215 ? 62.35032 51.21940 -10.51007 1.000 47.56368 215 GLY C CA 1
ATOM 7121 C C . GLY C 1 215 ? 63.50612 50.30820 -10.87158 1.000 44.09366 215 GLY C C 1
ATOM 7122 O O . GLY C 1 215 ? 64.61934 50.52772 -10.37634 1.000 42.34634 215 GLY C O 1
ATOM 7123 N N . THR C 1 216 ? 63.29657 49.29776 -11.71592 1.000 39.62673 216 THR C N 1
ATOM 7124 C CA . THR C 1 216 ? 64.41183 48.42861 -12.07804 1.000 41.11824 216 THR C CA 1
ATOM 7125 C C . THR C 1 216 ? 65.42542 49.16866 -12.93888 1.000 36.85326 216 THR C C 1
ATOM 7126 O O . THR C 1 216 ? 66.63435 49.04955 -12.72236 1.000 35.46801 216 THR C O 1
ATOM 7130 N N . ILE C 1 217 ? 64.95237 49.95586 -13.89872 1.000 32.95047 217 ILE C N 1
ATOM 7131 C CA . ILE C 1 217 ? 65.81399 50.73946 -14.77421 1.000 30.41581 217 ILE C CA 1
ATOM 7132 C C . ILE C 1 217 ? 65.70803 52.20006 -14.36223 1.000 29.94472 217 ILE C C 1
ATOM 7133 O O . ILE C 1 217 ? 64.59886 52.73767 -14.23508 1.000 34.91296 217 ILE C O 1
ATOM 7138 N N . GLN C 1 218 ? 66.85570 52.83444 -14.12216 1.000 33.81694 218 GLN C N 1
ATOM 7139 C CA . GLN C 1 218 ? 66.90099 54.28292 -13.94215 1.000 36.29985 218 GLN C CA 1
ATOM 7140 C C . GLN C 1 218 ? 66.93294 54.93183 -15.31730 1.000 36.15423 218 GLN C C 1
ATOM 7141 O O . GLN C 1 218 ? 67.84660 54.67439 -16.10231 1.000 36.48987 218 GLN C O 1
ATOM 7147 N N . MET C 1 219 ? 65.93883 55.75992 -15.61302 1.000 34.62419 219 MET C N 1
ATOM 7148 C CA . MET C 1 219 ? 65.76573 56.34660 -16.93522 1.000 33.47830 219 MET C CA 1
ATOM 7149 C C . MET C 1 219 ? 65.83245 57.85880 -16.81062 1.000 37.16783 219 MET C C 1
ATOM 7150 O O . MET C 1 219 ? 65.11724 58.44405 -15.98732 1.000 37.84425 219 MET C O 1
ATOM 7155 N N . HIS C 1 220 ? 66.69274 58.49337 -17.61008 1.000 34.10986 220 HIS C N 1
ATOM 7156 C CA . HIS C 1 220 ? 66.83778 59.95064 -17.57873 1.000 33.21732 220 HIS C CA 1
ATOM 7157 C C . HIS C 1 220 ? 66.66226 60.50878 -18.98499 1.000 37.78203 220 HIS C C 1
ATOM 7158 O O . HIS C 1 220 ? 67.55013 60.36150 -19.83346 1.000 34.10812 220 HIS C O 1
ATOM 7165 N N . PHE C 1 221 ? 65.52552 61.15959 -19.22330 1.000 38.84984 221 PHE C N 1
ATOM 7166 C CA . PHE C 1 221 ? 65.30659 61.89824 -20.45681 1.000 37.53023 221 PHE C CA 1
ATOM 7167 C C . PHE C 1 221 ? 65.96396 63.27087 -20.38139 1.000 37.26086 221 PHE C C 1
ATOM 7168 O O . PHE C 1 221 ? 66.17630 63.83662 -19.30184 1.000 41.91042 221 PHE C O 1
ATOM 7176 N N . GLY C 1 222 ? 66.24874 63.82774 -21.55452 1.000 38.66375 222 GLY C N 1
ATOM 7177 C CA . GLY C 1 222 ? 66.94026 65.10517 -21.59445 1.000 40.89470 222 GLY C CA 1
ATOM 7178 C C . GLY C 1 222 ? 68.30749 65.06997 -20.94895 1.000 41.07384 222 GLY C C 1
ATOM 7179 O O . GLY C 1 222 ? 68.75045 66.08400 -20.39458 1.000 40.97091 222 GLY C O 1
ATOM 7180 N N . ALA C 1 223 ? 68.98485 63.92147 -20.99395 1.000 40.14900 223 ALA C N 1
ATOM 7181 C CA . ALA C 1 223 ? 70.28198 63.75959 -20.35110 1.000 40.23844 223 ALA C CA 1
ATOM 7182 C C . ALA C 1 223 ? 71.40324 64.00238 -21.35065 1.000 32.84665 223 ALA C C 1
ATOM 7183 O O . ALA C 1 223 ? 71.33588 63.55560 -22.49931 1.000 39.12192 223 ALA C O 1
ATOM 7185 N N . HIS C 1 224 ? 72.44805 64.69110 -20.89828 1.000 39.16931 224 HIS C N 1
ATOM 7186 C CA . HIS C 1 224 ? 73.63116 64.93752 -21.71513 1.000 43.38768 224 HIS C CA 1
ATOM 7187 C C . HIS C 1 224 ? 74.85864 64.53749 -20.91467 1.000 41.25320 224 HIS C C 1
ATOM 7188 O O . HIS C 1 224 ? 75.11746 65.10159 -19.84490 1.000 43.17651 224 HIS C O 1
ATOM 7195 N N . VAL C 1 225 ? 75.61140 63.56930 -21.43388 1.000 37.50893 225 VAL C N 1
ATOM 7196 C CA . VAL C 1 225 ? 76.77298 63.06272 -20.71633 1.000 42.79611 225 VAL C CA 1
ATOM 7197 C C . VAL C 1 225 ? 77.90208 64.07383 -20.81869 1.000 43.34896 225 VAL C C 1
ATOM 7198 O O . VAL C 1 225 ? 78.21032 64.57853 -21.90640 1.000 41.29597 225 VAL C O 1
ATOM 7202 N N . LYS C 1 226 ? 78.53097 64.36237 -19.68417 1.000 40.79991 226 LYS C N 1
ATOM 7203 C CA . LYS C 1 226 ? 79.58700 65.35865 -19.61887 1.000 46.04649 226 LYS C CA 1
ATOM 7204 C C . LYS C 1 226 ? 80.97181 64.77775 -19.38049 1.000 42.11692 226 LYS C C 1
ATOM 7205 O O . LYS C 1 226 ? 81.95523 65.36420 -19.84451 1.000 45.24334 226 LYS C O 1
ATOM 7211 N N . GLU C 1 227 ? 81.07689 63.65342 -18.67227 1.000 37.88519 227 GLU C N 1
ATOM 7212 C CA . GLU C 1 227 ? 82.37200 63.06436 -18.35847 1.000 39.11312 227 GLU C CA 1
ATOM 7213 C C . GLU C 1 227 ? 82.20627 61.59491 -17.98776 1.000 43.32590 227 GLU C C 1
ATOM 7214 O O . GLU C 1 227 ? 81.22556 61.22210 -17.33619 1.000 39.70220 227 GLU C O 1
ATOM 7220 N N . ILE C 1 228 ? 83.18520 60.77860 -18.38590 1.000 38.63919 228 ILE C N 1
ATOM 7221 C CA . ILE C 1 228 ? 83.27555 59.37859 -17.99338 1.000 36.10354 228 ILE C CA 1
ATOM 7222 C C . ILE C 1 228 ? 84.64153 59.13752 -17.36178 1.000 45.23852 228 ILE C C 1
ATOM 7223 O O . ILE C 1 228 ? 85.67301 59.45253 -17.96570 1.000 45.44489 228 ILE C O 1
ATOM 7228 N N . THR C 1 229 ? 84.65100 58.57525 -16.15845 1.000 44.04204 229 THR C N 1
ATOM 7229 C CA . THR C 1 229 ? 85.88212 58.12707 -15.51717 1.000 47.77039 229 THR C CA 1
ATOM 7230 C C . THR C 1 229 ? 85.83648 56.60908 -15.34993 1.000 45.61313 229 THR C C 1
ATOM 7231 O O . THR C 1 229 ? 84.89185 55.93624 -15.78506 1.000 37.84488 229 THR C O 1
ATOM 7235 N N . GLU C 1 230 ? 86.88397 56.05551 -14.73389 1.000 42.94301 230 GLU C N 1
ATOM 7236 C CA . GLU C 1 230 ? 86.93307 54.60399 -14.60110 1.000 43.00930 230 GLU C CA 1
ATOM 7237 C C . GLU C 1 230 ? 85.78170 54.07925 -13.76321 1.000 38.51150 230 GLU C C 1
ATOM 7238 O O . GLU C 1 230 ? 85.28124 52.97973 -14.02482 1.000 39.18438 230 GLU C O 1
ATOM 7244 N N . HIS C 1 231 ? 85.34070 54.84179 -12.76565 1.000 45.87662 231 HIS C N 1
ATOM 7245 C CA . HIS C 1 231 ? 84.34210 54.35481 -11.82671 1.000 42.79572 231 HIS C CA 1
ATOM 7246 C C . HIS C 1 231 ? 83.12539 55.25740 -11.69449 1.000 37.43046 231 HIS C C 1
ATOM 7247 O O . HIS C 1 231 ? 82.24023 54.94878 -10.88664 1.000 38.86217 231 HIS C O 1
ATOM 7254 N N . THR C 1 232 ? 83.04899 56.35601 -12.45221 1.000 37.02987 232 THR C N 1
ATOM 7255 C CA . THR C 1 232 ? 81.92409 57.28178 -12.38186 1.000 40.42475 232 THR C CA 1
ATOM 7256 C C . THR C 1 232 ? 81.54287 57.75287 -13.78042 1.000 40.73278 232 THR C C 1
ATOM 7257 O O . THR C 1 232 ? 82.28689 57.58917 -14.74943 1.000 38.13402 232 THR C O 1
ATOM 7261 N N . LEU C 1 233 ? 80.35765 58.34892 -13.86644 1.000 40.35105 233 LEU C N 1
ATOM 7262 C CA . LEU C 1 233 ? 79.87248 59.00079 -15.07363 1.000 39.48113 233 LEU C CA 1
ATOM 7263 C C . LEU C 1 233 ? 79.06961 60.20940 -14.62619 1.000 39.67748 233 LEU C C 1
ATOM 7264 O O . LEU C 1 233 ? 78.25511 60.10724 -13.70310 1.000 42.86331 233 LEU C O 1
ATOM 7269 N N . THR C 1 234 ? 79.30903 61.35275 -15.26247 1.000 42.20542 234 THR C N 1
ATOM 7270 C CA . THR C 1 234 ? 78.62274 62.59303 -14.93949 1.000 42.54886 234 THR C CA 1
ATOM 7271 C C . THR C 1 234 ? 77.78800 63.03879 -16.12784 1.000 39.77250 234 THR C C 1
ATOM 7272 O O . THR C 1 234 ? 78.27119 63.03356 -17.26277 1.000 44.00168 234 THR C O 1
ATOM 7276 N N . PHE C 1 235 ? 76.54068 63.42306 -15.86188 1.000 40.74810 235 PHE C N 1
ATOM 7277 C CA . PHE C 1 235 ? 75.63383 63.90816 -16.89253 1.000 40.34727 235 PHE C CA 1
ATOM 7278 C C . PHE C 1 235 ? 74.77144 65.02036 -16.31302 1.000 46.09340 235 PHE C C 1
ATOM 7279 O O . PHE C 1 235 ? 74.61900 65.13644 -15.09469 1.000 46.25351 235 PHE C O 1
ATOM 7287 N N . THR C 1 236 ? 74.19836 65.83828 -17.20081 1.000 43.15068 236 THR C N 1
ATOM 7288 C CA . THR C 1 236 ? 73.31503 66.93339 -16.81119 1.000 44.58322 236 THR C CA 1
ATOM 7289 C C . THR C 1 236 ? 71.90647 66.71153 -17.35030 1.000 49.67189 236 THR C C 1
ATOM 7290 O O . THR C 1 236 ? 71.72225 66.14172 -18.43389 1.000 50.65465 236 THR C O 1
ATOM 7294 N N . VAL C 1 237 ? 70.91908 67.15683 -16.57620 1.000 47.10120 237 VAL C N 1
ATOM 7295 C CA . VAL C 1 237 ? 69.53667 67.31169 -17.02183 1.000 48.52358 237 VAL C CA 1
ATOM 7296 C C . VAL C 1 237 ? 69.09078 68.69326 -16.57919 1.000 51.77625 237 VAL C C 1
ATOM 7297 O O . VAL C 1 237 ? 69.14980 69.00561 -15.38432 1.000 55.65163 237 VAL C O 1
ATOM 7301 N N . ASP C 1 238 ? 68.64166 69.51419 -17.53048 1.000 45.19031 238 ASP C N 1
ATOM 7302 C CA . ASP C 1 238 ? 68.31368 70.91699 -17.24670 1.000 55.27963 238 ASP C CA 1
ATOM 7303 C C . ASP C 1 238 ? 69.50815 71.63655 -16.63041 1.000 59.31267 238 ASP C C 1
ATOM 7304 O O . ASP C 1 238 ? 69.36358 72.43828 -15.70412 1.000 58.27011 238 ASP C O 1
ATOM 7309 N N . GLY C 1 239 ? 70.70265 71.33667 -17.13470 1.000 52.80714 239 GLY C N 1
ATOM 7310 C CA . GLY C 1 239 ? 71.91042 71.96950 -16.64587 1.000 63.28889 239 GLY C CA 1
ATOM 7311 C C . GLY C 1 239 ? 72.34777 71.56367 -15.25487 1.000 63.54823 239 GLY C C 1
ATOM 7312 O O . GLY C 1 239 ? 73.39119 72.04037 -14.79220 1.000 66.50441 239 GLY C O 1
ATOM 7313 N N . GLU C 1 240 ? 71.59079 70.70969 -14.56912 1.000 59.64012 240 GLU C N 1
ATOM 7314 C CA . GLU C 1 240 ? 71.96965 70.20977 -13.25207 1.000 55.13806 240 GLU C CA 1
ATOM 7315 C C . GLU C 1 240 ? 72.77182 68.92200 -13.41015 1.000 58.58711 240 GLU C C 1
ATOM 7316 O O . GLU C 1 240 ? 72.28058 67.94910 -13.98993 1.000 53.49803 240 GLU C O 1
ATOM 7322 N N . ALA C 1 241 ? 73.99465 68.91471 -12.88363 1.000 55.62878 241 ALA C N 1
ATOM 7323 C CA . ALA C 1 241 ? 74.88949 67.77723 -13.02066 1.000 57.17667 241 ALA C CA 1
ATOM 7324 C C . ALA C 1 241 ? 74.66303 66.75164 -11.91822 1.000 54.82064 241 ALA C C 1
ATOM 7325 O O . ALA C 1 241 ? 74.50346 67.09891 -10.74289 1.000 53.21602 241 ALA C O 1
ATOM 7327 N N A LEU C 1 242 ? 74.63666 65.48083 -12.31217 0.494 51.67174 242 LEU C N 1
ATOM 7328 N N B LEU C 1 242 ? 74.65484 65.48176 -12.31321 0.506 51.73273 242 LEU C N 1
ATOM 7329 C CA A LEU C 1 242 ? 74.61609 64.36115 -11.38429 0.494 52.29401 242 LEU C CA 1
ATOM 7330 C CA B LEU C 1 242 ? 74.60573 64.35359 -11.39769 0.506 52.33232 242 LEU C CA 1
ATOM 7331 C C A LEU C 1 242 ? 75.75571 63.41999 -11.74036 0.494 52.60677 242 LEU C C 1
ATOM 7332 C C B LEU C 1 242 ? 75.74633 63.40669 -11.74240 0.506 52.63992 242 LEU C C 1
ATOM 7333 O O A LEU C 1 242 ? 76.01240 63.15979 -12.92016 0.494 51.86406 242 LEU C O 1
ATOM 7334 O O B LEU C 1 242 ? 76.00000 63.13287 -12.91969 0.506 52.04384 242 LEU C O 1
ATOM 7343 N N . THR C 1 243 ? 76.44851 62.92807 -10.72058 1.000 51.06371 243 THR C N 1
ATOM 7344 C CA . THR C 1 243 ? 77.52276 61.96011 -10.89184 1.000 49.03857 243 THR C CA 1
ATOM 7345 C C . THR C 1 243 ? 77.08771 60.64755 -10.25546 1.000 45.40989 243 THR C C 1
ATOM 7346 O O . THR C 1 243 ? 76.61475 60.63862 -9.11472 1.000 44.92047 243 THR C O 1
ATOM 7350 N N . ILE C 1 244 ? 77.21839 59.54477 -11.00203 1.000 42.66877 244 ILE C N 1
ATOM 7351 C CA . ILE C 1 244 ? 76.79947 58.23093 -10.53182 1.000 44.80397 244 ILE C CA 1
ATOM 7352 C C . ILE C 1 244 ? 77.95657 57.24606 -10.64694 1.000 42.89366 244 ILE C C 1
ATOM 7353 O O . ILE C 1 244 ? 78.85738 57.40038 -11.47963 1.000 38.72598 244 ILE C O 1
ATOM 7358 N N . LYS C 1 245 ? 77.92530 56.22390 -9.79472 1.000 40.05118 245 LYS C N 1
ATOM 7359 C CA . LYS C 1 245 ? 78.85456 55.10929 -9.92563 1.000 40.95327 245 LYS C CA 1
ATOM 7360 C C . LYS C 1 245 ? 78.60264 54.37629 -11.23614 1.000 38.34780 245 LYS C C 1
ATOM 7361 O O . LYS C 1 245 ? 77.45501 54.21212 -11.65755 1.000 38.34095 245 LYS C O 1
ATOM 7367 N N . ASN C 1 246 ? 79.68106 53.92187 -11.87483 1.000 37.58437 246 ASN C N 1
ATOM 7368 C CA . ASN C 1 246 ? 79.57035 53.33279 -13.20304 1.000 37.98760 246 ASN C CA 1
ATOM 7369 C C . ASN C 1 246 ? 80.78637 52.47893 -13.52590 1.000 34.19598 246 ASN C C 1
ATOM 7370 O O . ASN C 1 246 ? 81.91935 52.96805 -13.48491 1.000 36.41323 246 ASN C O 1
ATOM 7375 N N . ASP C 1 247 ? 80.54457 51.22761 -13.90340 1.000 31.57849 247 ASP C N 1
ATOM 7376 C CA . ASP C 1 247 ? 81.60058 50.33400 -14.35926 1.000 27.31140 247 ASP C CA 1
ATOM 7377 C C . ASP C 1 247 ? 81.78060 50.33265 -15.87146 1.000 33.11987 247 ASP C C 1
ATOM 7378 O O . ASP C 1 247 ? 82.91694 50.35372 -16.35036 1.000 33.99334 247 ASP C O 1
ATOM 7383 N N . PHE C 1 248 ? 80.69165 50.29356 -16.64154 1.000 27.93907 248 PHE C N 1
ATOM 7384 C CA . PHE C 1 248 ? 80.76682 50.11146 -18.08798 1.000 24.43952 248 PHE C CA 1
ATOM 7385 C C . PHE C 1 248 ? 79.72284 50.99553 -18.75021 1.000 27.11150 248 PHE C C 1
ATOM 7386 O O . PHE C 1 248 ? 78.66696 51.24814 -18.17494 1.000 27.27331 248 PHE C O 1
ATOM 7394 N N . VAL C 1 249 ? 80.02474 51.45453 -19.96472 1.000 24.69990 249 VAL C N 1
ATOM 7395 C CA . VAL C 1 249 ? 79.13227 52.33140 -20.71726 1.000 24.42497 249 VAL C CA 1
ATOM 7396 C C . VAL C 1 249 ? 78.90117 51.72447 -22.09287 1.000 25.83967 249 VAL C C 1
ATOM 7397 O O . VAL C 1 249 ? 79.85791 51.36234 -22.77790 1.000 25.49240 249 VAL C O 1
ATOM 7401 N N . PHE C 1 250 ? 77.63443 51.62367 -22.51117 1.000 23.95677 250 PHE C N 1
ATOM 7402 C CA . PHE C 1 250 ? 77.31564 51.28987 -23.89653 1.000 22.44871 250 PHE C CA 1
ATOM 7403 C C . PHE C 1 250 ? 76.73638 52.54443 -24.53146 1.000 24.08157 250 PHE C C 1
ATOM 7404 O O . PHE C 1 250 ? 75.61035 52.94308 -24.20872 1.000 25.16094 250 PHE C O 1
ATOM 7412 N N . ALA C 1 251 ? 77.52448 53.19095 -25.39502 1.000 22.87166 251 ALA C N 1
ATOM 7413 C CA . ALA C 1 251 ? 77.10547 54.42072 -26.06327 1.000 23.70872 251 ALA C CA 1
ATOM 7414 C C . ALA C 1 251 ? 76.40034 54.02039 -27.34573 1.000 23.87019 251 ALA C C 1
ATOM 7415 O O . ALA C 1 251 ? 77.02324 53.80173 -28.38370 1.000 26.78514 251 ALA C O 1
ATOM 7417 N N . MET C 1 252 ? 75.08475 53.81205 -27.24540 1.000 25.49683 252 MET C N 1
ATOM 7418 C CA . MET C 1 252 ? 74.30395 53.34202 -28.38613 1.000 21.63223 252 MET C CA 1
ATOM 7419 C C . MET C 1 252 ? 73.67351 54.53230 -29.10039 1.000 26.28919 252 MET C C 1
ATOM 7420 O O . MET C 1 252 ? 72.44991 54.71609 -29.15483 1.000 29.49184 252 MET C O 1
ATOM 7425 N N . THR C 1 253 ? 74.56255 55.37717 -29.61420 1.000 27.57039 253 THR C N 1
ATOM 7426 C CA . THR C 1 253 ? 74.20661 56.68037 -30.14251 1.000 29.11543 253 THR C CA 1
ATOM 7427 C C . THR C 1 253 ? 74.07598 56.68555 -31.66288 1.000 30.16545 253 THR C C 1
ATOM 7428 O O . THR C 1 253 ? 74.07504 57.76881 -32.26548 1.000 36.57176 253 THR C O 1
ATOM 7432 N N . GLY C 1 254 ? 73.96678 55.50240 -32.28900 1.000 32.86811 254 GLY C N 1
ATOM 7433 C CA . GLY C 1 254 ? 73.81862 55.41696 -33.73128 1.000 34.16693 254 GLY C CA 1
ATOM 7434 C C . GLY C 1 254 ? 75.13035 55.53200 -34.48832 1.000 36.55025 254 GLY C C 1
ATOM 7435 O O . GLY C 1 254 ? 76.22325 55.54195 -33.91402 1.000 31.17781 254 GLY C O 1
ATOM 7436 N N . TYR C 1 255 ? 74.99377 55.66096 -35.81470 1.000 29.57046 255 TYR C N 1
ATOM 7437 C CA . TYR C 1 255 ? 76.06905 55.45763 -36.78631 1.000 31.64881 255 TYR C CA 1
ATOM 7438 C C . TYR C 1 255 ? 75.84172 56.40967 -37.95690 1.000 34.40335 255 TYR C C 1
ATOM 7439 O O . TYR C 1 255 ? 74.76814 56.99592 -38.09281 1.000 41.16564 255 TYR C O 1
ATOM 7448 N N . HIS C 1 256 ? 76.85930 56.56743 -38.80501 1.000 31.88711 256 HIS C N 1
ATOM 7449 C CA . HIS C 1 256 ? 76.78619 57.48510 -39.93194 1.000 37.46382 256 HIS C CA 1
ATOM 7450 C C . HIS C 1 256 ? 77.68430 56.99647 -41.04809 1.000 41.59133 256 HIS C C 1
ATOM 7451 O O . HIS C 1 256 ? 78.64691 56.24411 -40.80254 1.000 36.41686 256 HIS C O 1
ATOM 7458 N N . PRO C 1 257 ? 77.43486 57.39496 -42.29748 1.000 42.18701 257 PRO C N 1
ATOM 7459 C CA . PRO C 1 257 ? 78.20441 56.88250 -43.43579 1.000 46.99792 257 PRO C CA 1
ATOM 7460 C C . PRO C 1 257 ? 79.65104 57.36844 -43.44220 1.000 45.86523 257 PRO C C 1
ATOM 7461 O O . PRO C 1 257 ? 80.03645 58.30278 -42.73764 1.000 46.69248 257 PRO C O 1
ATOM 7465 N N . ASP C 1 258 ? 80.46497 56.68520 -44.25500 1.000 43.78303 258 ASP C N 1
ATOM 7466 C CA . ASP C 1 258 ? 81.89505 56.97860 -44.40388 1.000 40.40144 258 ASP C CA 1
ATOM 7467 C C . ASP C 1 258 ? 82.04879 58.18305 -45.32954 1.000 47.30342 258 ASP C C 1
ATOM 7468 O O . ASP C 1 258 ? 82.31471 58.06220 -46.52664 1.000 50.25723 258 ASP C O 1
ATOM 7473 N N . HIS C 1 259 ? 81.89756 59.37167 -44.73718 1.000 51.37276 259 HIS C N 1
ATOM 7474 C CA . HIS C 1 259 ? 81.84357 60.61989 -45.50106 1.000 48.64784 259 HIS C CA 1
ATOM 7475 C C . HIS C 1 259 ? 83.14978 60.90493 -46.22852 1.000 54.91880 259 HIS C C 1
ATOM 7476 O O . HIS C 1 259 ? 83.14111 61.38159 -47.37012 1.000 52.22212 259 HIS C O 1
ATOM 7483 N N . SER C 1 260 ? 84.28257 60.66029 -45.56923 1.000 55.33763 260 SER C N 1
ATOM 7484 C CA . SER C 1 260 ? 85.56783 60.85972 -46.22722 1.000 65.12877 260 SER C CA 1
ATOM 7485 C C . SER C 1 260 ? 85.67967 59.99505 -47.47660 1.000 53.80063 260 SER C C 1
ATOM 7486 O O . SER C 1 260 ? 86.24023 60.42194 -48.49188 1.000 53.80096 260 SER C O 1
ATOM 7489 N N . PHE C 1 261 ? 85.13009 58.77903 -47.42296 1.000 47.13431 261 PHE C N 1
ATOM 7490 C CA . PHE C 1 261 ? 85.19585 57.86774 -48.56041 1.000 43.47626 261 PHE C CA 1
ATOM 7491 C C . PHE C 1 261 ? 84.37414 58.38465 -49.73629 1.000 44.10147 261 PHE C C 1
ATOM 7492 O O . PHE C 1 261 ? 84.82196 58.33707 -50.88565 1.000 53.10212 261 PHE C O 1
ATOM 7500 N N . LEU C 1 262 ? 83.16078 58.87517 -49.46825 1.000 45.14954 262 LEU C N 1
ATOM 7501 C CA . LEU C 1 262 ? 82.27888 59.30773 -50.54991 1.000 45.73027 262 LEU C CA 1
ATOM 7502 C C . LEU C 1 262 ? 82.75795 60.60466 -51.18561 1.000 51.61048 262 LEU C C 1
ATOM 7503 O O . LEU C 1 262 ? 82.67603 60.77145 -52.40795 1.000 51.32465 262 LEU C O 1
ATOM 7508 N N . THR C 1 263 ? 83.21900 61.55182 -50.37310 1.000 51.91425 263 THR C N 1
ATOM 7509 C CA . THR C 1 263 ? 83.59729 62.84240 -50.93481 1.000 54.25946 263 THR C CA 1
ATOM 7510 C C . THR C 1 263 ? 84.90092 62.74035 -51.71815 1.000 55.73519 263 THR C C 1
ATOM 7511 O O . THR C 1 263 ? 85.06241 63.40660 -52.74808 1.000 59.53922 263 THR C O 1
ATOM 7515 N N . LYS C 1 264 ? 85.83377 61.89381 -51.26807 1.000 53.82961 264 LYS C N 1
ATOM 7516 C CA . LYS C 1 264 ? 87.09020 61.75874 -51.99158 1.000 56.49514 264 LYS C CA 1
ATOM 7517 C C . LYS C 1 264 ? 86.90540 61.14335 -53.37537 1.000 63.50731 264 LYS C C 1
ATOM 7518 O O . LYS C 1 264 ? 87.75699 61.35496 -54.24752 1.000 63.60891 264 LYS C O 1
ATOM 7524 N N A MET C 1 265 ? 85.82594 60.39178 -53.60112 0.891 62.05098 265 MET C N 1
ATOM 7525 N N B MET C 1 265 ? 85.82549 60.39713 -53.60075 0.109 61.64947 265 MET C N 1
ATOM 7526 C CA A MET C 1 265 ? 85.52386 59.87581 -54.93099 0.891 60.39734 265 MET C CA 1
ATOM 7527 C CA B MET C 1 265 ? 85.51544 59.87590 -54.92494 0.109 60.07488 265 MET C CA 1
ATOM 7528 C C A MET C 1 265 ? 84.60816 60.80676 -55.72211 0.891 62.53238 265 MET C C 1
ATOM 7529 C C B MET C 1 265 ? 84.58627 60.79571 -55.70917 0.109 62.97073 265 MET C C 1
ATOM 7530 O O A MET C 1 265 ? 84.19066 60.45425 -56.82968 0.891 67.30168 265 MET C O 1
ATOM 7531 O O B MET C 1 265 ? 84.12325 60.41598 -56.78959 0.109 65.69788 265 MET C O 1
ATOM 7540 N N . GLY C 1 266 ? 84.30689 61.98966 -55.19358 1.000 58.92567 266 GLY C N 1
ATOM 7541 C CA . GLY C 1 266 ? 83.54183 62.98114 -55.92015 1.000 61.91271 266 GLY C CA 1
ATOM 7542 C C . GLY C 1 266 ? 82.06252 63.04089 -55.62320 1.000 62.93941 266 GLY C C 1
ATOM 7543 O O . GLY C 1 266 ? 81.33733 63.75480 -56.32708 1.000 63.86460 266 GLY C O 1
ATOM 7544 N N . VAL C 1 267 ? 81.59149 62.32402 -54.61600 1.000 60.35349 267 VAL C N 1
ATOM 7545 C CA . VAL C 1 267 ? 80.18199 62.32971 -54.24918 1.000 59.78525 267 VAL C CA 1
ATOM 7546 C C . VAL C 1 267 ? 79.94563 63.45858 -53.25896 1.000 65.47007 267 VAL C C 1
ATOM 7547 O O . VAL C 1 267 ? 80.72489 63.64321 -52.31486 1.000 63.90526 267 VAL C O 1
ATOM 7551 N N . GLN C 1 268 ? 78.87655 64.21945 -53.47423 1.000 68.07857 268 GLN C N 1
ATOM 7552 C CA . GLN C 1 268 ? 78.50681 65.28514 -52.55598 1.000 79.89617 268 GLN C CA 1
ATOM 7553 C C . GLN C 1 268 ? 77.66645 64.71751 -51.41919 1.000 76.45004 268 GLN C C 1
ATOM 7554 O O . GLN C 1 268 ? 76.85764 63.80534 -51.61897 1.000 78.71782 268 GLN C O 1
ATOM 7560 N N . ILE C 1 269 ? 77.88540 65.24888 -50.21945 1.000 71.21914 269 ILE C N 1
ATOM 7561 C CA . ILE C 1 269 ? 77.12440 64.88010 -49.03383 1.000 74.56372 269 ILE C CA 1
ATOM 7562 C C . ILE C 1 269 ? 76.53169 66.14526 -48.43090 1.000 82.19067 269 ILE C C 1
ATOM 7563 O O . ILE C 1 269 ? 77.07261 67.24505 -48.59022 1.000 84.18132 269 ILE C O 1
ATOM 7568 N N . ASP C 1 270 ? 75.40312 65.98740 -47.74448 1.000 82.93404 270 ASP C N 1
ATOM 7569 C CA . ASP C 1 270 ? 74.87137 67.05968 -46.91359 1.000 86.25753 270 ASP C CA 1
ATOM 7570 C C . ASP C 1 270 ? 75.58353 67.00099 -45.56700 1.000 82.89522 270 ASP C C 1
ATOM 7571 O O . ASP C 1 270 ? 75.53378 65.97694 -44.88014 1.000 73.97758 270 ASP C O 1
ATOM 7576 N N . GLU C 1 271 ? 76.26904 68.08646 -45.19947 1.000 86.59189 271 GLU C N 1
ATOM 7577 C CA . GLU C 1 271 ? 77.13561 68.04236 -44.02431 1.000 86.00978 271 GLU C CA 1
ATOM 7578 C C . GLU C 1 271 ? 76.34381 67.88649 -42.73022 1.000 86.33042 271 GLU C C 1
ATOM 7579 O O . GLU C 1 271 ? 76.85448 67.31161 -41.76086 1.000 80.75876 271 GLU C O 1
ATOM 7585 N N . GLU C 1 272 ? 75.10039 68.37260 -42.69720 1.000 89.58288 272 GLU C N 1
ATOM 7586 C CA . GLU C 1 272 ? 74.29846 68.30101 -41.47912 1.000 91.49308 272 GLU C CA 1
ATOM 7587 C C . GLU C 1 272 ? 73.65707 66.92529 -41.30880 1.000 90.39683 272 GLU C C 1
ATOM 7588 O O . GLU C 1 272 ? 73.74814 66.32048 -40.23367 1.000 90.85617 272 GLU C O 1
ATOM 7594 N N . THR C 1 273 ? 73.00633 66.41422 -42.35922 1.000 88.14506 273 THR C N 1
ATOM 7595 C CA . THR C 1 273 ? 72.34975 65.11137 -42.29515 1.000 78.63464 273 THR C CA 1
ATOM 7596 C C . THR C 1 273 ? 73.26202 63.95722 -42.68957 1.000 66.61571 273 THR C C 1
ATOM 7597 O O . THR C 1 273 ? 73.05064 62.83454 -42.22482 1.000 65.79883 273 THR C O 1
ATOM 7601 N N . GLY C 1 274 ? 74.25037 64.19072 -43.55001 1.000 67.86545 274 GLY C N 1
ATOM 7602 C CA . GLY C 1 274 ? 75.15155 63.13786 -43.97218 1.000 67.03962 274 GLY C CA 1
ATOM 7603 C C . GLY C 1 274 ? 74.71670 62.34724 -45.18772 1.000 66.59226 274 GLY C C 1
ATOM 7604 O O . GLY C 1 274 ? 75.44379 61.43110 -45.59822 1.000 61.37339 274 GLY C O 1
ATOM 7605 N N . ARG C 1 275 ? 73.55288 62.67350 -45.78272 1.000 66.71929 275 ARG C N 1
ATOM 7606 C CA . ARG C 1 275 ? 73.01394 61.94742 -46.92598 1.000 75.72140 275 ARG C CA 1
ATOM 7607 C C . ARG C 1 275 ? 73.76352 62.31894 -48.20364 1.000 83.34722 275 ARG C C 1
ATOM 7608 O O . ARG C 1 275 ? 74.03831 63.49800 -48.44332 1.000 90.82502 275 ARG C O 1
ATOM 7616 N N . PRO C 1 276 ? 74.09799 61.33871 -49.03802 1.000 77.87472 276 PRO C N 1
ATOM 7617 C CA . PRO C 1 276 ? 74.61560 61.65623 -50.37112 1.000 75.39285 276 PRO C CA 1
ATOM 7618 C C . PRO C 1 276 ? 73.48860 62.11000 -51.28468 1.000 67.90283 276 PRO C C 1
ATOM 7619 O O . PRO C 1 276 ? 72.32790 61.73171 -51.10889 1.000 63.46324 276 PRO C O 1
ATOM 7623 N N . PHE C 1 277 ? 73.84058 62.93653 -52.26906 1.000 73.55382 277 PHE C N 1
ATOM 7624 C CA . PHE C 1 277 ? 72.87954 63.35256 -53.28320 1.000 73.96841 277 PHE C CA 1
ATOM 7625 C C . PHE C 1 277 ? 72.73748 62.26435 -54.33637 1.000 73.91435 277 PHE C C 1
ATOM 7626 O O . PHE C 1 277 ? 73.73820 61.73461 -54.82656 1.000 70.05817 277 PHE C O 1
ATOM 7634 N N . TYR C 1 278 ? 71.49723 61.94614 -54.69964 1.000 74.02419 278 TYR C N 1
ATOM 7635 C CA . TYR C 1 278 ? 71.25631 60.92838 -55.71304 1.000 69.42570 278 TYR C CA 1
ATOM 7636 C C . TYR C 1 278 ? 69.87498 61.13785 -56.30817 1.000 64.70505 278 TYR C C 1
ATOM 7637 O O . TYR C 1 278 ? 69.03450 61.84143 -55.74313 1.000 66.81400 278 TYR C O 1
ATOM 7646 N N . THR C 1 279 ? 69.65448 60.50700 -57.45688 1.000 65.16526 279 THR C N 1
ATOM 7647 C CA . THR C 1 279 ? 68.36063 60.49076 -58.12579 1.000 74.76208 279 THR C CA 1
ATOM 7648 C C . THR C 1 279 ? 67.72542 59.12551 -57.89600 1.000 81.43560 279 THR C C 1
ATOM 7649 O O . THR C 1 279 ? 68.27755 58.10233 -58.31501 1.000 75.89121 279 THR C O 1
ATOM 7653 N N . GLU C 1 280 ? 66.56105 59.11721 -57.24231 1.000 84.18764 280 GLU C N 1
ATOM 7654 C CA . GLU C 1 280 ? 65.99603 57.87321 -56.72839 1.000 78.95472 280 GLU C CA 1
ATOM 7655 C C . GLU C 1 280 ? 65.60653 56.90557 -57.83957 1.000 74.32571 280 GLU C C 1
ATOM 7656 O O . GLU C 1 280 ? 65.68830 55.68601 -57.64999 1.000 72.93149 280 GLU C O 1
ATOM 7662 N N A ASP C 1 281 ? 65.18236 57.42379 -58.99497 0.463 69.06790 281 ASP C N 1
ATOM 7663 N N B ASP C 1 281 ? 65.18871 57.41369 -59.00019 0.537 68.87854 281 ASP C N 1
ATOM 7664 C CA A ASP C 1 281 ? 64.77432 56.56244 -60.09940 0.463 67.71104 281 ASP C CA 1
ATOM 7665 C CA B ASP C 1 281 ? 64.76532 56.51654 -60.06904 0.537 67.48538 281 ASP C CA 1
ATOM 7666 C C A ASP C 1 281 ? 65.93079 55.72799 -60.63374 0.463 64.88446 281 ASP C C 1
ATOM 7667 C C B ASP C 1 281 ? 65.93090 55.74360 -60.67462 0.537 64.99389 281 ASP C C 1
ATOM 7668 O O A ASP C 1 281 ? 65.69681 54.67268 -61.23308 0.463 63.99894 281 ASP C O 1
ATOM 7669 O O B ASP C 1 281 ? 65.70134 54.75143 -61.37437 0.537 64.16771 281 ASP C O 1
ATOM 7678 N N . ARG C 1 282 ? 67.17011 56.17185 -60.42123 1.000 63.16463 282 ARG C N 1
ATOM 7679 C CA . ARG C 1 282 ? 68.35152 55.45256 -60.87567 1.000 68.88945 282 ARG C CA 1
ATOM 7680 C C . ARG C 1 282 ? 69.30040 55.06406 -59.74591 1.000 69.38195 282 ARG C C 1
ATOM 7681 O O . ARG C 1 282 ? 70.17704 54.21890 -59.96491 1.000 63.50120 282 ARG C O 1
ATOM 7689 N N . MET C 1 283 ? 69.14134 55.64353 -58.55117 1.000 65.54581 283 MET C N 1
ATOM 7690 C CA . MET C 1 283 ? 70.08360 55.49323 -57.43881 1.000 65.90386 283 MET C CA 1
ATOM 7691 C C . MET C 1 283 ? 71.50062 55.90819 -57.83107 1.000 62.45636 283 MET C C 1
ATOM 7692 O O . MET C 1 283 ? 72.48184 55.34028 -57.34902 1.000 54.28341 283 MET C O 1
ATOM 7697 N N . GLU C 1 284 ? 71.62205 56.91246 -58.69586 1.000 61.75694 284 GLU C N 1
ATOM 7698 C CA . GLU C 1 284 ? 72.91287 57.42549 -59.12924 1.000 63.07147 284 GLU C CA 1
ATOM 7699 C C . GLU C 1 284 ? 73.20541 58.74456 -58.42696 1.000 61.45483 284 GLU C C 1
ATOM 7700 O O . GLU C 1 284 ? 72.33599 59.61438 -58.33591 1.000 68.16434 284 GLU C O 1
ATOM 7706 N N . THR C 1 285 ? 74.43382 58.89428 -57.93909 1.000 59.83763 285 THR C N 1
ATOM 7707 C CA . THR C 1 285 ? 74.81891 60.09596 -57.21150 1.000 57.11187 285 THR C CA 1
ATOM 7708 C C . THR C 1 285 ? 75.04784 61.25192 -58.18716 1.000 63.04364 285 THR C C 1
ATOM 7709 O O . THR C 1 285 ? 74.79443 61.15114 -59.39065 1.000 63.09568 285 THR C O 1
ATOM 7713 N N . ASN C 1 286 ? 75.53993 62.37400 -57.65589 1.000 64.23187 286 ASN C N 1
ATOM 7714 C CA . ASN C 1 286 ? 75.93199 63.51188 -58.47748 1.000 70.62461 286 ASN C CA 1
ATOM 7715 C C . ASN C 1 286 ? 77.11433 63.19248 -59.38123 1.000 72.21890 286 ASN C C 1
ATOM 7716 O O . ASN C 1 286 ? 77.34760 63.91704 -60.35500 1.000 70.97403 286 ASN C O 1
ATOM 7721 N N . ALA C 1 287 ? 77.86930 62.13838 -59.07612 1.000 68.47424 287 ALA C N 1
ATOM 7722 C CA . ALA C 1 287 ? 79.00741 61.72154 -59.88381 1.000 69.13820 287 ALA C CA 1
ATOM 7723 C C . ALA C 1 287 ? 78.56133 60.61721 -60.83553 1.000 69.32762 287 ALA C C 1
ATOM 7724 O O . ALA C 1 287 ? 78.06958 59.57201 -60.39466 1.000 67.37469 287 ALA C O 1
ATOM 7726 N N . GLU C 1 288 ? 78.74357 60.85369 -62.13370 1.000 67.38457 288 GLU C N 1
ATOM 7727 C CA . GLU C 1 288 ? 78.25531 59.94500 -63.16401 1.000 67.45453 288 GLU C CA 1
ATOM 7728 C C . GLU C 1 288 ? 78.80749 58.53727 -62.97314 1.000 65.74790 288 GLU C C 1
ATOM 7729 O O . GLU C 1 288 ? 79.99271 58.34556 -62.68772 1.000 63.62220 288 GLU C O 1
ATOM 7735 N N . ASN C 1 289 ? 77.92666 57.55090 -63.12770 1.000 62.30716 289 ASN C N 1
ATOM 7736 C CA . ASN C 1 289 ? 78.22500 56.12355 -63.04470 1.000 62.51926 289 ASN C CA 1
ATOM 7737 C C . ASN C 1 289 ? 78.65949 55.66813 -61.65626 1.000 55.76222 289 ASN C C 1
ATOM 7738 O O . ASN C 1 289 ? 79.14717 54.54002 -61.51983 1.000 53.45850 289 ASN C O 1
ATOM 7743 N N . ILE C 1 290 ? 78.50768 56.49874 -60.62597 1.000 55.42401 290 ILE C N 1
ATOM 7744 C CA . ILE C 1 290 ? 78.67640 56.06857 -59.24033 1.000 57.76356 290 ILE C CA 1
ATOM 7745 C C . ILE C 1 290 ? 77.29878 56.00271 -58.59920 1.000 51.54794 290 ILE C C 1
ATOM 7746 O O . ILE C 1 290 ? 76.60882 57.02426 -58.47766 1.000 52.63106 290 ILE C O 1
ATOM 7751 N N . PHE C 1 291 ? 76.91323 54.80567 -58.17388 1.000 48.03951 291 PHE C N 1
ATOM 7752 C CA . PHE C 1 291 ? 75.60898 54.51480 -57.60339 1.000 55.69630 291 PHE C CA 1
ATOM 7753 C C . PHE C 1 291 ? 75.75398 54.22935 -56.11591 1.000 43.81734 291 PHE C C 1
ATOM 7754 O O . PHE C 1 291 ? 76.85255 53.99249 -55.60876 1.000 52.61736 291 PHE C O 1
ATOM 7762 N N . ILE C 1 292 ? 74.62503 54.27679 -55.41483 1.000 51.54865 292 ILE C N 1
ATOM 7763 C CA . ILE C 1 292 ? 74.56572 53.88342 -54.01413 1.000 43.88739 292 ILE C CA 1
ATOM 7764 C C . ILE C 1 292 ? 73.43137 52.88592 -53.82480 1.000 43.78711 292 ILE C C 1
ATOM 7765 O O . ILE C 1 292 ? 72.41731 52.91733 -54.52958 1.000 46.45726 292 ILE C O 1
ATOM 7770 N N . ALA C 1 293 ? 73.61476 51.98563 -52.86268 1.000 38.04679 293 ALA C N 1
ATOM 7771 C CA . ALA C 1 293 ? 72.61884 50.97958 -52.52869 1.000 38.26576 293 ALA C CA 1
ATOM 7772 C C . ALA C 1 293 ? 72.63277 50.76832 -51.02559 1.000 36.62200 293 ALA C C 1
ATOM 7773 O O . ALA C 1 293 ? 73.70270 50.74616 -50.40795 1.000 38.92087 293 ALA C O 1
ATOM 7775 N N . GLY C 1 294 ? 71.44572 50.64601 -50.44274 1.000 37.02660 294 GLY C N 1
ATOM 7776 C CA . GLY C 1 294 ? 71.33038 50.33656 -49.03399 1.000 34.26471 294 GLY C CA 1
ATOM 7777 C C . GLY C 1 294 ? 71.20538 51.54972 -48.13407 1.000 34.26382 294 GLY C C 1
ATOM 7778 O O . GLY C 1 294 ? 70.87302 52.66356 -48.55669 1.000 36.80677 294 GLY C O 1
ATOM 7779 N N . VAL C 1 295 ? 71.50541 51.31773 -46.85257 1.000 34.67429 295 VAL C N 1
ATOM 7780 C CA . VAL C 1 295 ? 71.27825 52.34187 -45.83907 1.000 39.01847 295 VAL C CA 1
ATOM 7781 C C . VAL C 1 295 ? 72.25187 53.50570 -45.93099 1.000 42.96369 295 VAL C C 1
ATOM 7782 O O . VAL C 1 295 ? 72.01807 54.54046 -45.29266 1.000 43.52429 295 VAL C O 1
ATOM 7786 N N . ILE C 1 296 ? 73.32583 53.38833 -46.71793 1.000 33.95015 296 ILE C N 1
ATOM 7787 C CA . ILE C 1 296 ? 74.18220 54.55453 -46.95363 1.000 44.39110 296 ILE C CA 1
ATOM 7788 C C . ILE C 1 296 ? 73.38374 55.71037 -47.54733 1.000 54.27530 296 ILE C C 1
ATOM 7789 O O . ILE C 1 296 ? 73.73803 56.88121 -47.35965 1.000 61.15442 296 ILE C O 1
ATOM 7794 N N . ALA C 1 297 ? 72.29943 55.41275 -48.26224 1.000 47.35959 297 ALA C N 1
ATOM 7795 C CA . ALA C 1 297 ? 71.50009 56.45766 -48.88520 1.000 52.99538 297 ALA C CA 1
ATOM 7796 C C . ALA C 1 297 ? 70.66687 57.24727 -47.88983 1.000 52.85291 297 ALA C C 1
ATOM 7797 O O . ALA C 1 297 ? 70.01316 58.21198 -48.29161 1.000 59.52667 297 ALA C O 1
ATOM 7799 N N . ALA C 1 298 ? 70.67339 56.88773 -46.60954 1.000 45.45284 298 ALA C N 1
ATOM 7800 C CA . ALA C 1 298 ? 69.74335 57.50202 -45.67171 1.000 59.63841 298 ALA C CA 1
ATOM 7801 C C . ALA C 1 298 ? 70.40110 58.45286 -44.67304 1.000 68.62446 298 ALA C C 1
ATOM 7802 O O . ALA C 1 298 ? 69.70590 59.29664 -44.10155 1.000 76.57748 298 ALA C O 1
ATOM 7804 N N . GLY C 1 299 ? 71.70068 58.33415 -44.43534 1.000 72.15689 299 GLY C N 1
ATOM 7805 C CA . GLY C 1 299 ? 72.46624 59.36958 -43.76879 1.000 69.19833 299 GLY C CA 1
ATOM 7806 C C . GLY C 1 299 ? 72.84872 59.06693 -42.33371 1.000 65.99557 299 GLY C C 1
ATOM 7807 O O . GLY C 1 299 ? 72.85138 57.92295 -41.87520 1.000 67.56084 299 GLY C O 1
ATOM 7808 N N . ASN C 1 300 ? 73.19217 60.14508 -41.61769 1.000 61.54523 300 ASN C N 1
ATOM 7809 C CA . ASN C 1 300 ? 73.64094 60.08582 -40.23304 1.000 59.95211 300 ASN C CA 1
ATOM 7810 C C . ASN C 1 300 ? 72.55796 59.61578 -39.27991 1.000 64.30445 300 ASN C C 1
ATOM 7811 O O . ASN C 1 300 ? 72.84785 59.39894 -38.09427 1.000 67.64793 300 ASN C O 1
ATOM 7816 N N . ASN C 1 301 ? 71.31825 59.48744 -39.74645 1.000 71.90320 301 ASN C N 1
ATOM 7817 C CA . ASN C 1 301 ? 70.22014 59.06837 -38.88829 1.000 81.70674 301 ASN C CA 1
ATOM 7818 C C . ASN C 1 301 ? 69.53014 57.84126 -39.46871 1.000 84.99425 301 ASN C C 1
ATOM 7819 O O . ASN C 1 301 ? 69.11166 56.94108 -38.73237 1.000 85.21682 301 ASN C O 1
ATOM 7824 N N . ALA C 1 302 ? 69.37942 57.83822 -40.79101 1.000 88.08244 302 ALA C N 1
ATOM 7825 C CA . ALA C 1 302 ? 68.90381 56.70306 -41.56218 1.000 87.70376 302 ALA C CA 1
ATOM 7826 C C . ALA C 1 302 ? 67.45667 56.39695 -41.27594 1.000 86.23287 302 ALA C C 1
ATOM 7827 O O . ALA C 1 302 ? 66.57186 57.23562 -41.44741 1.000 85.35148 302 ALA C O 1
ATOM 7829 N N . ASN C 1 303 ? 67.23947 55.16645 -40.84408 1.000 83.98892 303 ASN C N 1
ATOM 7830 C CA . ASN C 1 303 ? 65.96741 54.65354 -40.37325 1.000 82.31041 303 ASN C CA 1
ATOM 7831 C C . ASN C 1 303 ? 64.99779 54.46873 -41.52952 1.000 78.79210 303 ASN C C 1
ATOM 7832 O O . ASN C 1 303 ? 64.41972 53.39129 -41.69030 1.000 82.02610 303 ASN C O 1
ATOM 7837 N N . GLU C 1 304 ? 64.83939 55.49626 -42.36470 1.000 68.71676 304 GLU C N 1
ATOM 7838 C CA . GLU C 1 304 ? 63.88897 55.41125 -43.46927 1.000 57.73176 304 GLU C CA 1
ATOM 7839 C C . GLU C 1 304 ? 64.21326 54.25339 -44.40675 1.000 58.02974 304 GLU C C 1
ATOM 7840 O O . GLU C 1 304 ? 63.31418 53.71146 -45.05931 1.000 59.20264 304 GLU C O 1
ATOM 7846 N N . ILE C 1 305 ? 65.48079 53.84762 -44.47352 1.000 56.57136 305 ILE C N 1
ATOM 7847 C CA . ILE C 1 305 ? 65.92312 52.75482 -45.33030 1.000 54.06761 305 ILE C CA 1
ATOM 7848 C C . ILE C 1 305 ? 66.35374 51.59276 -44.44724 1.000 51.51362 305 ILE C C 1
ATOM 7849 O O . ILE C 1 305 ? 67.12208 51.77272 -43.49441 1.000 50.54438 305 ILE C O 1
ATOM 7854 N N . PHE C 1 306 ? 65.84857 50.40439 -44.75319 1.000 47.80655 306 PHE C N 1
ATOM 7855 C CA . PHE C 1 306 ? 66.28989 49.19453 -44.07954 1.000 44.72108 306 PHE C CA 1
ATOM 7856 C C . PHE C 1 306 ? 66.35500 48.10579 -45.13634 1.000 39.47638 306 PHE C C 1
ATOM 7857 O O . PHE C 1 306 ? 66.25653 48.37767 -46.33523 1.000 37.98880 306 PHE C O 1
ATOM 7865 N N . ILE C 1 307 ? 66.54018 46.85958 -44.70683 1.000 40.73075 307 ILE C N 1
ATOM 7866 C CA . ILE C 1 307 ? 66.66509 45.79625 -45.69600 1.000 44.73250 307 ILE C CA 1
ATOM 7867 C C . ILE C 1 307 ? 65.38669 45.68052 -46.51641 1.000 40.86329 307 ILE C C 1
ATOM 7868 O O . ILE C 1 307 ? 65.43768 45.44889 -47.72926 1.000 38.87104 307 ILE C O 1
ATOM 7873 N N . GLU C 1 308 ? 64.22677 45.89421 -45.88169 1.000 42.88866 308 GLU C N 1
ATOM 7874 C CA . GLU C 1 308 ? 62.94121 45.68237 -46.55025 1.000 48.14156 308 GLU C CA 1
ATOM 7875 C C . GLU C 1 308 ? 62.83207 46.47094 -47.85237 1.000 51.63046 308 GLU C C 1
ATOM 7876 O O . GLU C 1 308 ? 62.44508 45.92225 -48.89199 1.000 45.35666 308 GLU C O 1
ATOM 7882 N N . ASN C 1 309 ? 63.15323 47.76480 -47.81691 1.000 50.67866 309 ASN C N 1
ATOM 7883 C CA . ASN C 1 309 ? 63.12967 48.56218 -49.03879 1.000 49.86345 309 ASN C CA 1
ATOM 7884 C C . ASN C 1 309 ? 64.50071 48.72973 -49.67861 1.000 48.31922 309 ASN C C 1
ATOM 7885 O O . ASN C 1 309 ? 64.58284 48.86470 -50.90356 1.000 49.60831 309 ASN C O 1
ATOM 7890 N N . GLY C 1 310 ? 65.57986 48.69535 -48.89373 1.000 45.68316 310 GLY C N 1
ATOM 7891 C CA . GLY C 1 310 ? 66.91089 48.81377 -49.46754 1.000 48.88276 310 GLY C CA 1
ATOM 7892 C C . GLY C 1 310 ? 67.31280 47.65172 -50.35822 1.000 45.64468 310 GLY C C 1
ATOM 7893 O O . GLY C 1 310 ? 68.17710 47.81943 -51.23002 1.000 37.84652 310 GLY C O 1
ATOM 7894 N N . ARG C 1 311 ? 66.69379 46.48301 -50.17179 1.000 41.28863 311 ARG C N 1
ATOM 7895 C CA . ARG C 1 311 ? 66.97551 45.33442 -51.02665 1.000 43.53760 311 ARG C CA 1
ATOM 7896 C C . ARG C 1 311 ? 66.49252 45.53539 -52.45943 1.000 39.92594 311 ARG C C 1
ATOM 7897 O O . ARG C 1 311 ? 66.76565 44.67775 -53.31062 1.000 41.71655 311 ARG C O 1
ATOM 7905 N N . PHE C 1 312 ? 65.80298 46.64381 -52.75743 1.000 37.14486 312 PHE C N 1
ATOM 7906 C CA . PHE C 1 312 ? 65.31432 46.89948 -54.10478 1.000 39.63355 312 PHE C CA 1
ATOM 7907 C C . PHE C 1 312 ? 66.08493 47.97797 -54.85054 1.000 47.79746 312 PHE C C 1
ATOM 7908 O O . PHE C 1 312 ? 65.82429 48.17201 -56.04197 1.000 49.21932 312 PHE C O 1
ATOM 7916 N N . HIS C 1 313 ? 67.03037 48.66977 -54.19931 1.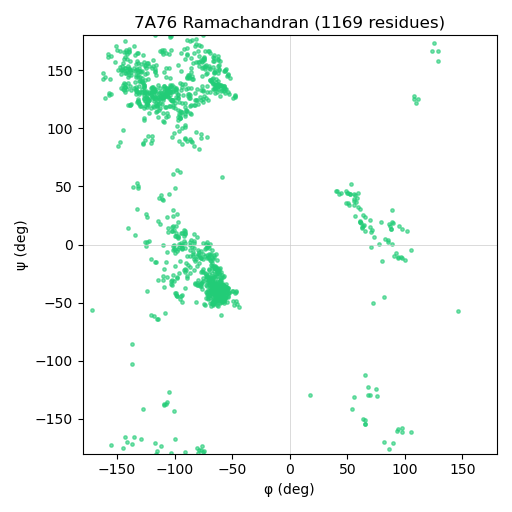000 43.82640 313 HIS C N 1
ATOM 7917 C CA . HIS C 1 313 ? 67.79233 49.71405 -54.88500 1.000 46.78185 313 HIS C CA 1
ATOM 7918 C C . HIS C 1 313 ? 68.51837 49.15594 -56.09803 1.000 44.01953 313 HIS C C 1
ATOM 7919 O O . HIS C 1 313 ? 68.67342 49.84689 -57.11371 1.000 46.48166 313 HIS C O 1
ATOM 7926 N N . GLY C 1 314 ? 68.98156 47.90713 -56.00435 1.000 42.88118 314 GLY C N 1
ATOM 7927 C CA . GLY C 1 314 ? 69.73647 47.32174 -57.09521 1.000 41.29525 314 GLY C CA 1
ATOM 7928 C C . GLY C 1 314 ? 68.93967 47.18731 -58.37675 1.000 48.87224 314 GLY C C 1
ATOM 7929 O O . GLY C 1 314 ? 69.51338 47.19951 -59.46788 1.000 49.12007 314 GLY C O 1
ATOM 7930 N N . ASP C 1 315 ? 67.61346 47.05874 -58.26803 1.000 48.09396 315 ASP C N 1
ATOM 7931 C CA . ASP C 1 315 ? 66.77862 46.98276 -59.46412 1.000 50.71919 315 ASP C CA 1
ATOM 7932 C C . ASP C 1 315 ? 66.90475 48.24953 -60.30321 1.000 56.81161 315 ASP C C 1
ATOM 7933 O O . ASP C 1 315 ? 67.08876 48.18258 -61.52608 1.000 63.98770 315 ASP C O 1
ATOM 7938 N N . ALA C 1 316 ? 66.81196 49.41813 -59.66033 1.000 58.62751 316 ALA C N 1
ATOM 7939 C CA . ALA C 1 316 ? 66.95661 50.67684 -60.38687 1.000 62.67281 316 ALA C CA 1
ATOM 7940 C C . ALA C 1 316 ? 68.37473 50.85017 -60.91592 1.000 65.87583 316 ALA C C 1
ATOM 7941 O O . ALA C 1 316 ? 68.56939 51.35105 -62.03056 1.000 62.89760 316 ALA C O 1
ATOM 7943 N N . ILE C 1 317 ? 69.37626 50.44988 -60.12634 1.000 61.56181 317 ILE C N 1
ATOM 7944 C CA . ILE C 1 317 ? 70.76286 50.48976 -60.58898 1.000 56.49514 317 ILE C CA 1
ATOM 7945 C C . ILE C 1 317 ? 70.93954 49.58571 -61.80239 1.000 55.35207 317 ILE C C 1
ATOM 7946 O O . ILE C 1 317 ? 71.56452 49.96641 -62.80244 1.000 59.54630 317 ILE C O 1
ATOM 7951 N N . ALA C 1 318 ? 70.37699 48.37673 -61.73580 1.000 55.25112 318 ALA C N 1
ATOM 7952 C CA . ALA C 1 318 ? 70.55440 47.40935 -62.81453 1.000 57.52088 318 ALA C CA 1
ATOM 7953 C C . ALA C 1 318 ? 69.93674 47.90405 -64.11500 1.000 60.37288 318 ALA C C 1
ATOM 7954 O O . ALA C 1 318 ? 70.55721 47.80323 -65.17938 1.000 67.84818 318 ALA C O 1
ATOM 7956 N N . GLN C 1 319 ? 68.71041 48.42864 -64.05377 1.000 62.33576 319 GLN C N 1
ATOM 7957 C CA . GLN C 1 319 ? 68.07074 48.93566 -65.26453 1.000 65.39110 319 GLN C CA 1
ATOM 7958 C C . GLN C 1 319 ? 68.87563 50.07154 -65.87976 1.000 69.30889 319 GLN C C 1
ATOM 7959 O O . GLN C 1 319 ? 68.98089 50.17323 -67.10775 1.000 75.02122 319 GLN C O 1
ATOM 7965 N N . THR C 1 320 ? 69.45711 50.93109 -65.04267 1.000 69.13449 320 THR C N 1
ATOM 7966 C CA . THR C 1 320 ? 70.26274 52.03473 -65.55245 1.000 70.96891 320 THR C CA 1
ATOM 7967 C C . THR C 1 320 ? 71.52950 51.52561 -66.22952 1.000 72.96221 320 THR C C 1
ATOM 7968 O O . THR C 1 320 ? 71.84949 51.93073 -67.35284 1.000 79.87620 320 THR C O 1
ATOM 7972 N N . ILE C 1 321 ? 72.26138 50.63001 -65.56364 1.000 66.96583 321 ILE C N 1
ATOM 7973 C CA . ILE C 1 321 ? 73.52058 50.14793 -66.12156 1.000 70.92932 321 ILE C CA 1
ATOM 7974 C C . ILE C 1 321 ? 73.26962 49.27793 -67.34841 1.000 74.20028 321 ILE C C 1
ATOM 7975 O O . ILE C 1 321 ? 74.02447 49.33261 -68.32807 1.000 75.58234 321 ILE C O 1
ATOM 7980 N N . ALA C 1 322 ? 72.20390 48.47233 -67.32381 1.000 66.01518 322 ALA C N 1
ATOM 7981 C CA . ALA C 1 322 ? 71.89445 47.62486 -68.47136 1.000 63.81407 322 ALA C CA 1
ATOM 7982 C C . ALA C 1 322 ? 71.62103 48.45606 -69.71850 1.000 73.12036 322 ALA C C 1
ATOM 7983 O O . ALA C 1 322 ? 72.08096 48.11417 -70.81491 1.000 78.50568 322 ALA C O 1
ATOM 7985 N N . SER C 1 323 ? 70.87209 49.55169 -69.57483 1.000 76.15704 323 SER C N 1
ATOM 7986 C CA . SER C 1 323 ? 70.58467 50.38990 -70.73334 1.000 77.68220 323 SER C CA 1
ATOM 7987 C C . SER C 1 323 ? 71.84147 51.08185 -71.24712 1.000 80.04086 323 SER C C 1
ATOM 7988 O O . SER C 1 323 ? 71.96258 51.32844 -72.45208 1.000 83.77633 323 SER C O 1
ATOM 7991 N N . ARG C 1 324 ? 72.78384 51.39547 -70.35739 1.000 74.15263 324 ARG C N 1
ATOM 7992 C CA . ARG C 1 324 ? 74.03268 52.03736 -70.74551 1.000 77.22231 324 ARG C CA 1
ATOM 7993 C C . ARG C 1 324 ? 75.08854 51.05120 -71.22558 1.000 80.23803 324 ARG C C 1
ATOM 7994 O O . ARG C 1 324 ? 76.12932 51.48981 -71.73030 1.000 80.01805 324 ARG C O 1
ATOM 8002 N N . GLU C 1 325 ? 74.84265 49.74893 -71.08763 1.000 83.03578 325 GLU C N 1
ATOM 8003 C CA . GLU C 1 325 ? 75.82077 48.70766 -71.40040 1.000 78.95599 325 GLU C CA 1
ATOM 8004 C C . GLU C 1 325 ? 77.06293 48.85724 -70.52791 1.000 75.84794 325 GLU C C 1
ATOM 8005 O O . GLU C 1 325 ? 77.76508 47.88379 -70.25385 1.000 74.89303 325 GLU C O 1
ATOM 8011 N N . GLN D 1 2 ? 90.69949 42.80427 2.75091 1.000 75.16735 2 GLN D N 1
ATOM 8012 C CA . GLN D 1 2 ? 92.01690 42.75015 3.38246 1.000 73.22323 2 GLN D CA 1
ATOM 8013 C C . GLN D 1 2 ? 92.30944 41.35193 3.91808 1.000 69.62460 2 GLN D C 1
ATOM 8014 O O . GLN D 1 2 ? 93.07895 40.60266 3.32072 1.000 70.17219 2 GLN D O 1
ATOM 8020 N N . LYS D 1 3 ? 91.70594 41.01329 5.05381 1.000 67.85735 3 LYS D N 1
ATOM 8021 C CA . LYS D 1 3 ? 91.77882 39.67357 5.61664 1.000 70.97195 3 LYS D CA 1
ATOM 8022 C C . LYS D 1 3 ? 90.53840 38.88607 5.21068 1.000 67.02370 3 LYS D C 1
ATOM 8023 O O . LYS D 1 3 ? 89.47911 39.45921 4.94819 1.000 66.57378 3 LYS D O 1
ATOM 8029 N N . GLU D 1 4 ? 90.66980 37.56280 5.16533 1.000 70.91960 4 GLU D N 1
ATOM 8030 C CA . GLU D 1 4 ? 89.54862 36.75997 4.69485 1.000 70.83742 4 GLU D CA 1
ATOM 8031 C C . GLU D 1 4 ? 89.30728 35.51912 5.54272 1.000 77.28044 4 GLU D C 1
ATOM 8032 O O . GLU D 1 4 ? 88.47750 35.54448 6.45800 1.000 81.58029 4 GLU D O 1
ATOM 8038 N N . THR D 1 5 ? 90.03362 34.44443 5.21966 1.000 69.73114 5 THR D N 1
ATOM 8039 C CA . THR D 1 5 ? 89.96671 33.08624 5.76019 1.000 72.71670 5 THR D CA 1
ATOM 8040 C C . THR D 1 5 ? 90.28735 32.16052 4.59805 1.000 69.03108 5 THR D C 1
ATOM 8041 O O . THR D 1 5 ? 91.23452 31.37005 4.65756 1.000 67.95138 5 THR D O 1
ATOM 8045 N N . VAL D 1 6 ? 89.49905 32.26805 3.52766 1.000 66.45081 6 VAL D N 1
ATOM 8046 C CA . VAL D 1 6 ? 89.70336 31.48984 2.31491 1.000 60.43213 6 VAL D CA 1
ATOM 8047 C C . VAL D 1 6 ? 89.57862 32.41445 1.11353 1.000 57.25570 6 VAL D C 1
ATOM 8048 O O . VAL D 1 6 ? 88.62130 33.18795 1.01332 1.000 55.29806 6 VAL D O 1
ATOM 8052 N N A ILE D 1 7 ? 90.52438 32.32035 0.18804 0.660 56.96308 7 ILE D N 1
ATOM 8053 N N B ILE D 1 7 ? 90.56395 32.33777 0.22234 0.340 57.08811 7 ILE D N 1
ATOM 8054 C CA A ILE D 1 7 ? 90.39648 32.99384 -1.09951 0.660 54.00000 7 ILE D CA 1
ATOM 8055 C CA B ILE D 1 7 ? 90.52484 32.98966 -1.08107 0.340 54.24158 7 ILE D CA 1
ATOM 8056 C C A ILE D 1 7 ? 90.42328 31.94080 -2.19410 0.660 52.40512 7 ILE D C 1
ATOM 8057 C C B ILE D 1 7 ? 90.44983 31.90364 -2.14250 0.340 52.55857 7 ILE D C 1
ATOM 8058 O O A ILE D 1 7 ? 91.34074 31.11227 -2.25144 0.660 54.16147 7 ILE D O 1
ATOM 8059 O O B ILE D 1 7 ? 91.26402 30.97104 -2.14796 0.340 54.29492 7 ILE D O 1
ATOM 8068 N N A ILE D 1 8 ? 89.40013 31.96174 -3.03808 0.660 49.27526 8 ILE D N 1
ATOM 8069 N N B ILE D 1 8 ? 89.46694 32.01923 -3.02772 0.340 50.59483 8 ILE D N 1
ATOM 8070 C CA A ILE D 1 8 ? 89.27633 31.05089 -4.16465 0.660 50.55888 8 ILE D CA 1
ATOM 8071 C CA B ILE D 1 8 ? 89.28509 31.10423 -4.14585 0.340 50.53408 8 ILE D CA 1
ATOM 8072 C C A ILE D 1 8 ? 89.69431 31.80829 -5.41518 0.660 50.10355 8 ILE D C 1
ATOM 8073 C C B ILE D 1 8 ? 89.71514 31.83724 -5.40614 0.340 50.47698 8 ILE D C 1
ATOM 8074 O O A ILE D 1 8 ? 89.12492 32.85921 -5.73478 0.660 51.62706 8 ILE D O 1
ATOM 8075 O O B ILE D 1 8 ? 89.16681 32.89841 -5.72971 0.340 50.83157 8 ILE D O 1
ATOM 8084 N N . ILE D 1 9 ? 90.70043 31.28959 -6.11094 1.000 46.27984 9 ILE D N 1
ATOM 8085 C CA . ILE D 1 9 ? 91.18992 31.89160 -7.34738 1.000 45.73369 9 ILE D CA 1
ATOM 8086 C C . ILE D 1 9 ? 90.48238 31.20293 -8.50361 1.000 42.19454 9 ILE D C 1
ATOM 8087 O O . ILE D 1 9 ? 90.71507 30.01657 -8.76849 1.000 45.54401 9 ILE D O 1
ATOM 8092 N N . GLY D 1 10 ? 89.60476 31.94220 -9.17570 1.000 39.57779 10 GLY D N 1
ATOM 8093 C CA . GLY D 1 10 ? 88.80918 31.40537 -10.26450 1.000 37.45941 10 GLY D CA 1
ATOM 8094 C C . GLY D 1 10 ? 87.34004 31.26763 -9.91896 1.000 38.01971 10 GLY D C 1
ATOM 8095 O O . GLY D 1 10 ? 86.97658 30.59258 -8.94765 1.000 38.80754 10 GLY D O 1
ATOM 8096 N N . GLY D 1 11 ? 86.48932 31.92247 -10.70849 1.000 35.01981 11 GLY D N 1
ATOM 8097 C CA . GLY D 1 11 ? 85.05803 31.88465 -10.50058 1.000 34.97647 11 GLY D CA 1
ATOM 8098 C C . GLY D 1 11 ? 84.33157 31.09962 -11.56940 1.000 35.36252 11 GLY D C 1
ATOM 8099 O O . GLY D 1 11 ? 83.23849 31.48759 -12.00171 1.000 34.86021 11 GLY D O 1
ATOM 8100 N N . GLY D 1 12 ? 84.93811 29.99519 -12.01609 1.000 33.56495 12 GLY D N 1
ATOM 8101 C CA . GLY D 1 12 ? 84.24152 29.03179 -12.83478 1.000 32.25275 12 GLY D CA 1
ATOM 8102 C C . GLY D 1 12 ? 83.31787 28.17240 -11.99432 1.000 33.41099 12 GLY D C 1
ATOM 8103 O O . GLY D 1 12 ? 83.17910 28.35616 -10.78052 1.000 34.74141 12 GLY D O 1
ATOM 8104 N N . PRO D 1 13 ? 82.67469 27.19425 -12.63829 1.000 31.50884 13 PRO D N 1
ATOM 8105 C CA . PRO D 1 13 ? 81.71775 26.35621 -11.88936 1.000 30.28709 13 PRO D CA 1
ATOM 8106 C C . PRO D 1 13 ? 82.32282 25.68560 -10.66519 1.000 35.89997 13 PRO D C 1
ATOM 8107 O O . PRO D 1 13 ? 81.67084 25.61910 -9.61618 1.000 36.76391 13 PRO D O 1
ATOM 8111 N N . CYS D 1 14 ? 83.56262 25.20368 -10.75488 1.000 37.05292 14 CYS D N 1
ATOM 8112 C CA . CYS D 1 14 ? 84.12037 24.46482 -9.63117 1.000 41.19145 14 CYS D CA 1
ATOM 8113 C C . CYS D 1 14 ? 84.58371 25.39670 -8.51387 1.000 37.78821 14 CYS D C 1
ATOM 8114 O O . CYS D 1 14 ? 84.44075 25.06537 -7.33181 1.000 43.14817 14 CYS D O 1
ATOM 8117 N N . GLY D 1 15 ? 85.12253 26.56651 -8.86238 1.000 39.58875 15 GLY D N 1
ATOM 8118 C CA . GLY D 1 15 ? 85.42962 27.55775 -7.84337 1.000 38.82278 15 GLY D CA 1
ATOM 8119 C C . GLY D 1 15 ? 84.18573 28.05301 -7.13167 1.000 40.74332 15 GLY D C 1
ATOM 8120 O O . GLY D 1 15 ? 84.18956 28.24402 -5.91161 1.000 39.26352 15 GLY D O 1
ATOM 8121 N N . LEU D 1 16 ? 83.10057 28.26755 -7.88827 1.000 41.83405 16 LEU D N 1
ATOM 8122 C CA . LEU D 1 16 ? 81.83878 28.69229 -7.28993 1.000 34.40409 16 LEU D CA 1
ATOM 8123 C C . LEU D 1 16 ? 81.24029 27.58474 -6.44196 1.000 35.66704 16 LEU D C 1
ATOM 8124 O O . LEU D 1 16 ? 80.69675 27.84414 -5.36156 1.000 40.78782 16 LEU D O 1
ATOM 8129 N N . ALA D 1 17 ? 81.32557 26.33964 -6.91745 1.000 38.98799 17 ALA D N 1
ATOM 8130 C CA . ALA D 1 17 ? 80.89332 25.21744 -6.09679 1.000 41.89911 17 ALA D CA 1
ATOM 8131 C C . ALA D 1 17 ? 81.66038 25.18524 -4.78276 1.000 40.17191 17 ALA D C 1
ATOM 8132 O O . ALA D 1 17 ? 81.06243 25.02184 -3.71424 1.000 41.40745 17 ALA D O 1
ATOM 8134 N N . ALA D 1 18 ? 82.98568 25.37770 -4.84326 1.000 41.38057 18 ALA D N 1
ATOM 8135 C CA . ALA D 1 18 ? 83.79926 25.40139 -3.62907 1.000 47.41049 18 ALA D CA 1
ATOM 8136 C C . ALA D 1 18 ? 83.34278 26.49539 -2.67228 1.000 48.81394 18 ALA D C 1
ATOM 8137 O O . ALA D 1 18 ? 83.35173 26.30272 -1.44906 1.000 49.34870 18 ALA D O 1
ATOM 8139 N N . ALA D 1 19 ? 82.93466 27.64900 -3.21152 1.000 43.25782 19 ALA D N 1
ATOM 8140 C CA . ALA D 1 19 ? 82.47697 28.74930 -2.36888 1.000 43.24642 19 ALA D CA 1
ATOM 8141 C C . ALA D 1 19 ? 81.20915 28.38334 -1.61234 1.000 43.08849 19 ALA D C 1
ATOM 8142 O O . ALA D 1 19 ? 81.07472 28.70170 -0.42440 1.000 44.91096 19 ALA D O 1
ATOM 8144 N N . ILE D 1 20 ? 80.26385 27.72498 -2.28863 1.000 43.26276 20 ILE D N 1
ATOM 8145 C CA . ILE D 1 20 ? 79.00195 27.35101 -1.65374 1.000 43.90146 20 ILE D CA 1
ATOM 8146 C C . ILE D 1 20 ? 79.21594 26.22790 -0.65015 1.000 45.72310 20 ILE D C 1
ATOM 8147 O O . ILE D 1 20 ? 78.54678 26.17030 0.38874 1.000 51.18013 20 ILE D O 1
ATOM 8152 N N . SER D 1 21 ? 80.12755 25.30286 -0.95565 1.000 45.00894 21 SER D N 1
ATOM 8153 C CA . SER D 1 21 ? 80.45836 24.24974 -0.00490 1.000 47.81547 21 SER D CA 1
ATOM 8154 C C . SER D 1 21 ? 80.99875 24.83664 1.29076 1.000 54.92693 21 SER D C 1
ATOM 8155 O O . SER D 1 21 ? 80.65508 24.37171 2.38282 1.000 58.86420 21 SER D O 1
ATOM 8158 N N . LEU D 1 22 ? 81.84075 25.86590 1.19271 1.000 53.03854 22 LEU D N 1
ATOM 8159 C CA . LEU D 1 22 ? 82.35978 26.49534 2.40398 1.000 56.92421 22 LEU D CA 1
ATOM 8160 C C . LEU D 1 22 ? 81.25531 27.22687 3.15557 1.000 58.65330 22 LEU D C 1
ATOM 8161 O O . LEU D 1 22 ? 81.19078 27.15858 4.38754 1.000 61.75734 22 LEU D O 1
ATOM 8166 N N . GLN D 1 23 ? 80.37353 27.92372 2.43050 1.000 51.93411 23 GLN D N 1
ATOM 8167 C CA . GLN D 1 23 ? 79.19874 28.53210 3.05274 1.000 56.50680 23 GLN D CA 1
ATOM 8168 C C . GLN D 1 23 ? 78.43977 27.52799 3.91020 1.000 65.03159 23 GLN D C 1
ATOM 8169 O O . GLN D 1 23 ? 77.95863 27.86615 4.99830 1.000 68.29461 23 GLN D O 1
ATOM 8175 N N . LYS D 1 24 ? 78.31671 26.28554 3.43030 1.000 58.99727 24 LYS D N 1
ATOM 8176 C CA . LYS D 1 24 ? 77.59861 25.26648 4.18773 1.000 56.09443 24 LYS D CA 1
ATOM 8177 C C . LYS D 1 24 ? 78.23422 25.02402 5.54920 1.000 59.43898 24 LYS D C 1
ATOM 8178 O O . LYS D 1 24 ? 77.53164 24.66713 6.50122 1.000 74.24323 24 LYS D O 1
ATOM 8184 N N . VAL D 1 25 ? 79.54870 25.20579 5.66695 1.000 57.41663 25 VAL D N 1
ATOM 8185 C CA . VAL D 1 25 ? 80.24714 24.97300 6.92800 1.000 61.05996 25 VAL D CA 1
ATOM 8186 C C . VAL D 1 25 ? 80.53678 26.28407 7.66425 1.000 65.42841 25 VAL D C 1
ATOM 8187 O O . VAL D 1 25 ? 81.35406 26.30798 8.58278 1.000 65.14845 25 VAL D O 1
ATOM 8191 N N . GLY D 1 26 ? 79.87432 27.37204 7.28115 1.000 64.87278 26 GLY D N 1
ATOM 8192 C CA . GLY D 1 26 ? 79.94247 28.60604 8.03934 1.000 66.10410 26 GLY D CA 1
ATOM 8193 C C . GLY D 1 26 ? 81.05344 29.55855 7.66357 1.000 66.09318 26 GLY D C 1
ATOM 8194 O O . GLY D 1 26 ? 81.38122 30.44502 8.45888 1.000 66.31450 26 GLY D O 1
ATOM 8195 N N . ILE D 1 27 ? 81.64264 29.41186 6.48127 1.000 62.99209 27 ILE D N 1
ATOM 8196 C CA . ILE D 1 27 ? 82.69720 30.29706 6.00280 1.000 60.20795 27 ILE D CA 1
ATOM 8197 C C . ILE D 1 27 ? 82.24856 30.86031 4.66399 1.000 64.95627 27 ILE D C 1
ATOM 8198 O O . ILE D 1 27 ? 82.01990 30.10042 3.71589 1.000 65.27190 27 ILE D O 1
ATOM 8203 N N . ASN D 1 28 ? 82.09808 32.18097 4.59380 1.000 54.35684 28 ASN D N 1
ATOM 8204 C CA . ASN D 1 28 ? 81.68638 32.85611 3.36983 1.000 56.32947 28 ASN D CA 1
ATOM 8205 C C . ASN D 1 28 ? 82.92468 33.35800 2.63661 1.000 55.37405 28 ASN D C 1
ATOM 8206 O O . ASN D 1 28 ? 83.34784 34.50157 2.84751 1.000 63.76250 28 ASN D O 1
ATOM 8211 N N . PRO D 1 29 ? 83.52182 32.55118 1.76559 1.000 50.15420 29 PRO D N 1
ATOM 8212 C CA . PRO D 1 29 ? 84.83135 32.89356 1.20682 1.000 50.54864 29 PRO D CA 1
ATOM 8213 C C . PRO D 1 29 ? 84.72656 33.94880 0.11432 1.000 52.00026 29 PRO D C 1
ATOM 8214 O O . PRO D 1 29 ? 83.64394 34.31411 -0.34479 1.000 54.87305 29 PRO D O 1
ATOM 8218 N N . LEU D 1 30 ? 85.89150 34.43527 -0.30512 1.000 48.66518 30 LEU D N 1
ATOM 8219 C CA . LEU D 1 30 ? 85.99036 35.44383 -1.35123 1.000 47.73571 30 LEU D CA 1
ATOM 8220 C C . LEU D 1 30 ? 86.54863 34.79957 -2.61210 1.000 45.12621 30 LEU D C 1
ATOM 8221 O O . LEU D 1 30 ? 87.65892 34.25206 -2.59593 1.000 47.73087 30 LEU D O 1
ATOM 8226 N N . VAL D 1 31 ? 85.75802 34.82621 -3.68218 1.000 42.26455 31 VAL D N 1
ATOM 8227 C CA . VAL D 1 31 ? 86.20791 34.40823 -5.00279 1.000 42.50371 31 VAL D CA 1
ATOM 8228 C C . VAL D 1 31 ? 86.78507 35.61879 -5.72013 1.000 44.01156 31 VAL D C 1
ATOM 8229 O O . VAL D 1 31 ? 86.17890 36.69479 -5.72549 1.000 45.44391 31 VAL D O 1
ATOM 8233 N N . ILE D 1 32 ? 87.95060 35.44644 -6.33361 1.000 41.68668 32 ILE D N 1
ATOM 8234 C CA . ILE D 1 32 ? 88.56361 36.48760 -7.14918 1.000 39.94073 32 ILE D CA 1
ATOM 8235 C C . ILE D 1 32 ? 88.69114 35.94644 -8.56334 1.000 38.05212 32 ILE D C 1
ATOM 8236 O O . ILE D 1 32 ? 89.36185 34.92732 -8.79022 1.000 47.23716 32 ILE D O 1
ATOM 8241 N N . GLU D 1 33 ? 88.03725 36.62221 -9.50508 1.000 35.71995 33 GLU D N 1
ATOM 8242 C CA . GLU D 1 33 ? 87.90156 36.17946 -10.88475 1.000 36.40525 33 GLU D CA 1
ATOM 8243 C C . GLU D 1 33 ? 88.38318 37.29603 -11.80053 1.000 38.89783 33 GLU D C 1
ATOM 8244 O O . GLU D 1 33 ? 87.98929 38.45007 -11.62053 1.000 37.96787 33 GLU D O 1
ATOM 8250 N N . LYS D 1 34 ? 89.23034 36.95638 -12.78467 1.000 38.42047 34 LYS D N 1
ATOM 8251 C CA . LYS D 1 34 ? 89.81987 37.97810 -13.65227 1.000 40.91222 34 LYS D CA 1
ATOM 8252 C C . LYS D 1 34 ? 88.84901 38.51512 -14.69668 1.000 39.06988 34 LYS D C 1
ATOM 8253 O O . LYS D 1 34 ? 89.06877 39.62185 -15.20978 1.000 39.23061 34 LYS D O 1
ATOM 8259 N N . GLY D 1 35 ? 87.81156 37.75270 -15.04307 1.000 36.24714 35 GLY D N 1
ATOM 8260 C CA . GLY D 1 35 ? 86.72736 38.25814 -15.86214 1.000 32.58460 35 GLY D CA 1
ATOM 8261 C C . GLY D 1 35 ? 85.49727 38.39024 -14.99261 1.000 30.15849 35 GLY D C 1
ATOM 8262 O O . GLY D 1 35 ? 85.60442 38.83202 -13.84528 1.000 33.47939 35 GLY D O 1
ATOM 8263 N N . ASN D 1 36 ? 84.32765 38.00213 -15.49444 1.000 32.49481 36 ASN D N 1
ATOM 8264 C CA . ASN D 1 36 ? 83.19154 37.78617 -14.61137 1.000 31.61350 36 ASN D CA 1
ATOM 8265 C C . ASN D 1 36 ? 83.00205 36.28056 -14.42797 1.000 31.48017 36 ASN D C 1
ATOM 8266 O O . ASN D 1 36 ? 83.76410 35.47312 -14.96859 1.000 31.05281 36 ASN D O 1
ATOM 8271 N N . ILE D 1 37 ? 81.98880 35.91329 -13.64630 1.000 31.01222 37 ILE D N 1
ATOM 8272 C CA . ILE D 1 37 ? 81.77274 34.51580 -13.28726 1.000 31.45720 37 ILE D CA 1
ATOM 8273 C C . ILE D 1 37 ? 81.64784 33.66110 -14.54083 1.000 28.64067 37 ILE D C 1
ATOM 8274 O O . ILE D 1 37 ? 81.18098 34.13894 -15.57989 1.000 28.44164 37 ILE D O 1
ATOM 8279 N N . VAL D 1 38 ? 82.07054 32.39301 -14.43368 1.000 28.71614 38 VAL D N 1
ATOM 8280 C CA . VAL D 1 38 ? 82.13291 31.39828 -15.50692 1.000 28.73007 38 VAL D CA 1
ATOM 8281 C C . VAL D 1 38 ? 82.62290 32.00745 -16.82069 1.000 25.40059 38 VAL D C 1
ATOM 8282 O O . VAL D 1 38 ? 82.08885 31.72785 -17.89991 1.000 24.58654 38 VAL D O 1
ATOM 8286 N N . ASN D 1 39 ? 83.69852 32.78913 -16.72078 1.000 29.68435 39 ASN D N 1
ATOM 8287 C CA . ASN D 1 39 ? 84.40179 33.34426 -17.87518 1.000 30.50726 39 ASN D CA 1
ATOM 8288 C C . ASN D 1 39 ? 84.68637 32.29948 -18.95160 1.000 31.98676 39 ASN D C 1
ATOM 8289 O O . ASN D 1 39 ? 84.55813 32.58796 -20.14571 1.000 28.78920 39 ASN D O 1
ATOM 8294 N N . ALA D 1 40 ? 85.09582 31.08152 -18.55986 1.000 32.55118 40 ALA D N 1
ATOM 8295 C CA . ALA D 1 40 ? 85.40622 30.06035 -19.56162 1.000 32.04922 40 ALA D CA 1
ATOM 8296 C C . ALA D 1 40 ? 84.17504 29.66984 -20.37232 1.000 30.40085 40 ALA D C 1
ATOM 8297 O O . ALA D 1 40 ? 84.26457 29.50678 -21.59734 1.000 30.94973 40 ALA D O 1
ATOM 8299 N N . ILE D 1 41 ? 83.02699 29.48169 -19.70681 1.000 29.55242 41 ILE D N 1
ATOM 8300 C CA . ILE D 1 41 ? 81.79758 29.15370 -20.42381 1.000 27.01837 41 ILE D CA 1
ATOM 8301 C C . ILE D 1 41 ? 81.38955 30.32101 -21.31541 1.000 24.66915 41 ILE D C 1
ATOM 8302 O O . ILE D 1 41 ? 80.90591 30.12980 -22.44046 1.000 26.58233 41 ILE D O 1
ATOM 8307 N N . TYR D 1 42 ? 81.58865 31.54865 -20.83402 1.000 27.50151 42 TYR D N 1
ATOM 8308 C CA . TYR D 1 42 ? 81.30820 32.70365 -21.67854 1.000 29.79178 42 TYR D CA 1
ATOM 8309 C C . TYR D 1 42 ? 82.14886 32.66042 -22.94459 1.000 25.47543 42 TYR D C 1
ATOM 8310 O O . TYR D 1 42 ? 81.67262 33.00684 -24.02966 1.000 23.71620 42 TYR D O 1
ATOM 8319 N N . ASN D 1 43 ? 83.38952 32.17927 -22.84280 1.000 26.50534 43 ASN D N 1
ATOM 8320 C CA . ASN D 1 43 ? 84.27155 32.14458 -23.99570 1.000 28.34329 43 ASN D CA 1
ATOM 8321 C C . ASN D 1 43 ? 84.19013 30.83586 -24.78163 1.000 28.48547 43 ASN D C 1
ATOM 8322 O O . ASN D 1 43 ? 85.01421 30.61240 -25.67040 1.000 32.91880 43 ASN D O 1
ATOM 8327 N N . TYR D 1 44 ? 83.22259 29.97015 -24.47445 1.000 26.14822 44 TYR D N 1
ATOM 8328 C CA . TYR D 1 44 ? 82.88575 28.85897 -25.34663 1.000 25.91826 44 TYR D CA 1
ATOM 8329 C C . TYR D 1 44 ? 82.39357 29.35842 -26.70196 1.000 24.60358 44 TYR D C 1
ATOM 8330 O O . TYR D 1 44 ? 81.86688 30.47774 -26.80862 1.000 26.80707 44 TYR D O 1
ATOM 8339 N N . PRO D 1 45 ? 82.45802 28.50596 -27.72574 1.000 23.85213 45 PRO D N 1
ATOM 8340 C CA . PRO D 1 45 ? 81.77653 28.80088 -28.99411 1.000 24.31023 45 PRO D CA 1
ATOM 8341 C C . PRO D 1 45 ? 80.29748 29.10437 -28.78664 1.000 25.31438 45 PRO D C 1
ATOM 8342 O O . PRO D 1 45 ? 79.63695 28.54968 -27.90653 1.000 25.40516 45 PRO D O 1
ATOM 8346 N N . THR D 1 46 ? 79.77173 29.99030 -29.62661 1.000 24.55460 46 THR D N 1
ATOM 8347 C CA . THR D 1 46 ? 78.37016 30.38367 -29.50052 1.000 24.92620 46 THR D CA 1
ATOM 8348 C C . THR D 1 46 ? 77.41963 29.20060 -29.61711 1.000 21.83141 46 THR D C 1
ATOM 8349 O O . THR D 1 46 ? 76.40377 29.12796 -28.90827 1.000 27.64239 46 THR D O 1
ATOM 8353 N N . HIS D 1 47 ? 77.72714 28.25361 -30.49013 1.000 26.90912 47 HIS D N 1
ATOM 8354 C CA . HIS D 1 47 ? 76.81510 27.14138 -30.70769 1.000 25.91301 47 HIS D CA 1
ATOM 8355 C C . HIS D 1 47 ? 76.94823 26.03218 -29.67102 1.000 26.76412 47 HIS D C 1
ATOM 8356 O O . HIS D 1 47 ? 76.27553 25.01736 -29.82667 1.000 31.75022 47 HIS D O 1
ATOM 8363 N N A GLN D 1 48 ? 77.76603 26.20245 -28.63342 0.614 26.04741 48 GLN D N 1
ATOM 8364 N N B GLN D 1 48 ? 77.78425 26.20305 -28.64254 0.386 25.61482 48 GLN D N 1
ATOM 8365 C CA A GLN D 1 48 ? 78.23526 25.04478 -27.88205 0.614 22.84261 48 GLN D CA 1
ATOM 8366 C CA B GLN D 1 48 ? 78.23055 25.06917 -27.83628 0.386 23.38990 48 GLN D CA 1
ATOM 8367 C C A GLN D 1 48 ? 77.11216 24.37564 -27.10261 0.614 26.55089 48 GLN D C 1
ATOM 8368 C C B GLN D 1 48 ? 77.06614 24.37614 -27.14099 0.386 25.73249 48 GLN D C 1
ATOM 8369 O O A GLN D 1 48 ? 76.27643 25.03317 -26.47663 0.614 26.90104 48 GLN D O 1
ATOM 8370 O O B GLN D 1 48 ? 76.15041 25.01862 -26.61915 0.386 26.15824 48 GLN D O 1
ATOM 8381 N N . THR D 1 49 ? 77.11375 23.04544 -27.14170 1.000 26.86791 49 THR D N 1
ATOM 8382 C CA . THR D 1 49 ? 76.20900 22.21050 -26.36783 1.000 30.99238 49 THR D CA 1
ATOM 8383 C C . THR D 1 49 ? 77.05222 21.41737 -25.37650 1.000 29.05985 49 THR D C 1
ATOM 8384 O O . THR D 1 49 ? 78.16021 20.98600 -25.70240 1.000 30.69309 49 THR D O 1
ATOM 8388 N N . PHE D 1 50 ? 76.54972 21.26443 -24.15629 1.000 31.57315 50 PHE D N 1
ATOM 8389 C CA . PHE D 1 50 ? 77.26669 20.49720 -23.15587 1.000 35.85119 50 PHE D CA 1
ATOM 8390 C C . PHE D 1 50 ? 77.11209 19.00585 -23.43031 1.000 32.53387 50 PHE D C 1
ATOM 8391 O O . PHE D 1 50 ? 76.06335 18.55090 -23.88660 1.000 36.94511 50 PHE D O 1
ATOM 8399 N N . PHE D 1 51 ? 78.16137 18.23865 -23.13981 1.000 36.19952 51 PHE D N 1
ATOM 8400 C CA . PHE D 1 51 ? 77.96692 16.79363 -23.21092 1.000 32.87424 51 PHE D CA 1
ATOM 8401 C C . PHE D 1 51 ? 77.28020 16.22991 -21.97173 1.000 36.78193 51 PHE D C 1
ATOM 8402 O O . PHE D 1 51 ? 76.72556 15.12879 -22.04248 1.000 47.16408 51 PHE D O 1
ATOM 8410 N N . SER D 1 52 ? 77.27356 16.96462 -20.86121 1.000 42.41396 52 SER D N 1
ATOM 8411 C CA . SER D 1 52 ? 76.60495 16.52918 -19.64029 1.000 48.64951 52 SER D CA 1
ATOM 8412 C C . SER D 1 52 ? 75.14286 16.94983 -19.64206 1.000 40.49626 52 SER D C 1
ATOM 8413 O O . SER D 1 52 ? 74.79943 18.02785 -20.13448 1.000 38.00957 52 SER D O 1
ATOM 8416 N N . SER D 1 53 ? 74.28226 16.09638 -19.08358 1.000 37.94649 53 SER D N 1
ATOM 8417 C CA . SER D 1 53 ? 72.93436 16.52955 -18.73972 1.000 38.63500 53 SER D CA 1
ATOM 8418 C C . SER D 1 53 ? 73.00860 17.65671 -17.71085 1.000 38.96257 53 SER D C 1
ATOM 8419 O O . SER D 1 53 ? 73.97955 17.77953 -16.96534 1.000 34.95436 53 SER D O 1
ATOM 8422 N N . SER D 1 54 ? 71.96713 18.49474 -17.67544 1.000 35.51612 54 SER D N 1
ATOM 8423 C CA . SER D 1 54 ? 72.04882 19.68713 -16.83381 1.000 33.18091 54 SER D CA 1
ATOM 8424 C C . SER D 1 54 ? 72.09832 19.33751 -15.34691 1.000 29.88831 54 SER D C 1
ATOM 8425 O O . SER D 1 54 ? 72.68304 20.08828 -14.55937 1.000 33.80262 54 SER D O 1
ATOM 8428 N N . GLU D 1 55 ? 71.53867 18.19353 -14.94426 1.000 32.07502 55 GLU D N 1
ATOM 8429 C CA . GLU D 1 55 ? 71.63239 17.79947 -13.54094 1.000 34.67907 55 GLU D CA 1
ATOM 8430 C C . GLU D 1 55 ? 73.08869 17.69108 -13.09757 1.000 38.67850 55 GLU D C 1
ATOM 8431 O O . GLU D 1 55 ? 73.43025 18.02356 -11.95217 1.000 37.32746 55 GLU D O 1
ATOM 8437 N N . LYS D 1 56 ? 73.96296 17.24872 -13.99431 1.000 36.83071 56 LYS D N 1
ATOM 8438 C CA . LYS D 1 56 ? 75.37532 17.08566 -13.67858 1.000 39.33171 56 LYS D CA 1
ATOM 8439 C C . LYS D 1 56 ? 76.13277 18.40451 -13.61417 1.000 41.21977 56 LYS D C 1
ATOM 8440 O O . LYS D 1 56 ? 77.31012 18.40983 -13.23592 1.000 40.32618 56 LYS D O 1
ATOM 8446 N N . LEU D 1 57 ? 75.50645 19.51598 -13.99529 1.000 33.93871 57 LEU D N 1
ATOM 8447 C CA . LEU D 1 57 ? 76.14171 20.82224 -13.88264 1.000 32.13870 57 LEU D CA 1
ATOM 8448 C C . LEU D 1 57 ? 75.68263 21.59497 -12.65819 1.000 36.28125 57 LEU D C 1
ATOM 8449 O O . LEU D 1 57 ? 76.20150 22.69178 -12.40302 1.000 32.34916 57 LEU D O 1
ATOM 8454 N N . GLU D 1 58 ? 74.72854 21.05422 -11.91032 1.000 33.28985 58 GLU D N 1
ATOM 8455 C CA . GLU D 1 58 ? 74.17819 21.75377 -10.75981 1.000 33.32312 58 GLU D CA 1
ATOM 8456 C C . GLU D 1 58 ? 75.22220 21.91624 -9.66790 1.000 37.08580 58 GLU D C 1
ATOM 8457 O O . GLU D 1 58 ? 75.98975 20.99287 -9.36808 1.000 39.59329 58 GLU D O 1
ATOM 8463 N N . ILE D 1 59 ? 75.23688 23.10245 -9.06434 1.000 33.74265 59 ILE D N 1
ATOM 8464 C CA . ILE D 1 59 ? 75.99575 23.35385 -7.85016 1.000 38.32443 59 ILE D CA 1
ATOM 8465 C C . ILE D 1 59 ? 75.05930 23.94752 -6.80395 1.000 36.78997 59 ILE D C 1
ATOM 8466 O O . ILE D 1 59 ? 74.00042 24.49679 -7.11814 1.000 37.50505 59 ILE D O 1
ATOM 8471 N N . GLY D 1 60 ? 75.45014 23.79588 -5.54217 1.000 37.76110 60 GLY D N 1
ATOM 8472 C CA . GLY D 1 60 ? 74.70620 24.35466 -4.42543 1.000 47.33638 60 GLY D CA 1
ATOM 8473 C C . GLY D 1 60 ? 73.25920 23.92762 -4.32224 1.000 44.23735 60 GLY D C 1
ATOM 8474 O O . GLY D 1 60 ? 72.45323 24.65574 -3.73866 1.000 50.49238 60 GLY D O 1
ATOM 8475 N N . ASP D 1 61 ? 72.90225 22.77089 -4.88380 1.000 41.94192 61 ASP D N 1
ATOM 8476 C CA . ASP D 1 61 ? 71.53963 22.23234 -4.86038 1.000 41.63303 61 ASP D CA 1
ATOM 8477 C C . ASP D 1 61 ? 70.53897 23.12466 -5.58908 1.000 39.54571 61 ASP D C 1
ATOM 8478 O O . ASP D 1 61 ? 69.32387 22.96969 -5.41528 1.000 41.92809 61 ASP D O 1
ATOM 8483 N N . VAL D 1 62 ? 71.02376 24.06398 -6.39668 1.000 35.88352 62 VAL D N 1
ATOM 8484 C CA . VAL D 1 62 ? 70.14884 24.90092 -7.21281 1.000 32.05690 62 VAL D CA 1
ATOM 8485 C C . VAL D 1 62 ? 69.73625 24.11657 -8.44941 1.000 35.23748 62 VAL D C 1
ATOM 8486 O O . VAL D 1 62 ? 70.58198 23.71610 -9.25245 1.000 32.74723 62 VAL D O 1
ATOM 8490 N N . ALA D 1 63 ? 68.43299 23.92000 -8.61674 1.000 29.73200 63 ALA D N 1
ATOM 8491 C CA . ALA D 1 63 ? 67.92425 23.17224 -9.75712 1.000 34.98837 63 ALA D CA 1
ATOM 8492 C C . ALA D 1 63 ? 68.29375 23.84002 -11.07571 1.000 34.04844 63 ALA D C 1
ATOM 8493 O O . ALA D 1 63 ? 68.21150 25.06617 -11.22031 1.000 28.78371 63 ALA D O 1
ATOM 8495 N N . PHE D 1 64 ? 68.70172 23.01446 -12.03829 1.000 32.33364 64 PHE D N 1
ATOM 8496 C CA . PHE D 1 64 ? 69.06858 23.41238 -13.39681 1.000 33.08347 64 PHE D CA 1
ATOM 8497 C C . PHE D 1 64 ? 68.09679 22.66336 -14.30094 1.000 41.94369 64 PHE D C 1
ATOM 8498 O O . PHE D 1 64 ? 68.35901 21.52833 -14.70380 1.000 39.15697 64 PHE D O 1
ATOM 8506 N N . ILE D 1 65 ? 66.98935 23.31788 -14.63395 1.000 36.77598 65 ILE D N 1
ATOM 8507 C CA . ILE D 1 65 ? 65.87710 22.69019 -15.33948 1.000 51.56076 65 ILE D CA 1
ATOM 8508 C C . ILE D 1 65 ? 65.99888 22.99629 -16.82574 1.000 42.88536 65 ILE D C 1
ATOM 8509 O O . ILE D 1 65 ? 66.12950 24.16048 -17.22552 1.000 45.43574 65 ILE D O 1
ATOM 8514 N N . THR D 1 66 ? 65.99418 21.94592 -17.65293 1.000 37.62648 66 THR D N 1
ATOM 8515 C CA . THR D 1 66 ? 65.97848 22.11695 -19.09553 1.000 35.08503 66 THR D CA 1
ATOM 8516 C C . THR D 1 66 ? 64.89014 21.23595 -19.68435 1.000 35.04366 66 THR D C 1
ATOM 8517 O O . THR D 1 66 ? 64.64669 20.13146 -19.19509 1.000 34.66808 66 THR D O 1
ATOM 8521 N N A GLU D 1 67 ? 64.22735 21.72661 -20.73253 0.542 45.29517 67 GLU D N 1
ATOM 8522 N N B GLU D 1 67 ? 64.21015 21.76461 -20.70285 0.458 45.21333 67 GLU D N 1
ATOM 8523 C CA A GLU D 1 67 ? 63.35276 20.84452 -21.49543 0.542 44.94289 67 GLU D CA 1
ATOM 8524 C CA B GLU D 1 67 ? 63.34957 20.93929 -21.54088 0.458 45.04912 67 GLU D CA 1
ATOM 8525 C C A GLU D 1 67 ? 64.15825 19.98891 -22.46158 0.542 40.30342 67 GLU D C 1
ATOM 8526 C C B GLU D 1 67 ? 64.18630 19.99737 -22.39515 0.458 40.50704 67 GLU D C 1
ATOM 8527 O O A GLU D 1 67 ? 63.76570 18.85509 -22.75664 0.542 36.91015 67 GLU D O 1
ATOM 8528 O O B GLU D 1 67 ? 63.85741 18.81439 -22.53918 0.458 36.03040 67 GLU D O 1
ATOM 8539 N N . ASN D 1 68 ? 65.28535 20.50522 -22.94252 1.000 38.77623 68 ASN D N 1
ATOM 8540 C CA . ASN D 1 68 ? 66.17009 19.73002 -23.78802 1.000 48.32682 68 ASN D CA 1
ATOM 8541 C C . ASN D 1 68 ? 66.98025 18.75172 -22.94378 1.000 47.29958 68 ASN D C 1
ATOM 8542 O O . ASN D 1 68 ? 67.09540 18.87850 -21.72125 1.000 37.62058 68 ASN D O 1
ATOM 8547 N N . ARG D 1 69 ? 67.55546 17.76874 -23.61840 1.000 44.02898 69 ARG D N 1
ATOM 8548 C CA . ARG D 1 69 ? 68.29162 16.74417 -22.89603 1.000 46.26415 69 ARG D CA 1
ATOM 8549 C C . ARG D 1 69 ? 69.65261 17.25127 -22.43612 1.000 45.32969 69 ARG D C 1
ATOM 8550 O O . ARG D 1 69 ? 70.09231 16.92613 -21.32769 1.000 51.29362 69 ARG D O 1
ATOM 8558 N N . LYS D 1 70 ? 70.32145 18.05733 -23.25983 1.000 35.18767 70 LYS D N 1
ATOM 8559 C CA . LYS D 1 70 ? 71.62962 18.60704 -22.95535 1.000 29.52175 70 LYS D CA 1
ATOM 8560 C C . LYS D 1 70 ? 71.56320 20.12949 -23.00119 1.000 25.83280 70 LYS D C 1
ATOM 8561 O O . LYS D 1 70 ? 71.02047 20.69477 -23.96073 1.000 32.17952 70 LYS D O 1
ATOM 8567 N N . PRO D 1 71 ? 72.08052 20.81981 -21.99853 1.000 27.83214 71 PRO D N 1
ATOM 8568 C CA . PRO D 1 71 ? 72.02193 22.28483 -22.01482 1.000 25.40018 71 PRO D CA 1
ATOM 8569 C C . PRO D 1 71 ? 73.01871 22.87298 -22.99689 1.000 27.64150 71 PRO D C 1
ATOM 8570 O O . PRO D 1 71 ? 74.01128 22.25098 -23.39060 1.000 26.68829 71 PRO D O 1
ATOM 8574 N N . VAL D 1 72 ? 72.74756 24.11883 -23.37534 1.000 27.54879 72 VAL D N 1
ATOM 8575 C CA . VAL D 1 72 ? 73.62081 24.87250 -24.25659 1.000 26.30382 72 VAL D CA 1
ATOM 8576 C C . VAL D 1 72 ? 74.28011 26.00174 -23.46584 1.000 24.06760 72 VAL D C 1
ATOM 8577 O O . VAL D 1 72 ? 73.87417 26.33722 -22.35008 1.000 24.51577 72 VAL D O 1
ATOM 8581 N N . ARG D 1 73 ? 75.29686 26.60352 -24.08301 1.000 23.81229 73 ARG D N 1
ATOM 8582 C CA . ARG D 1 73 ? 76.09865 27.64580 -23.45828 1.000 24.08351 73 ARG D CA 1
ATOM 8583 C C . ARG D 1 73 ? 75.25475 28.67745 -22.71603 1.000 23.26473 73 ARG D C 1
ATOM 8584 O O . ARG D 1 73 ? 75.48405 28.93987 -21.53370 1.000 22.59763 73 ARG D O 1
ATOM 8592 N N A ASN D 1 74 ? 74.26109 29.26665 -23.38730 0.596 23.42502 74 ASN D N 1
ATOM 8593 N N B ASN D 1 74 ? 74.27526 29.27350 -23.40384 0.404 22.77259 74 ASN D N 1
ATOM 8594 C CA A ASN D 1 74 ? 73.54712 30.37515 -22.76102 0.596 21.91521 74 ASN D CA 1
ATOM 8595 C CA B ASN D 1 74 ? 73.50843 30.35996 -22.79977 0.404 22.69230 74 ASN D CA 1
ATOM 8596 C C A ASN D 1 74 ? 72.63870 29.91509 -21.62515 0.596 22.23596 74 ASN D C 1
ATOM 8597 C C B ASN D 1 74 ? 72.73503 29.88218 -21.57981 0.404 22.16348 74 ASN D C 1
ATOM 8598 O O A ASN D 1 74 ? 72.30597 30.71908 -20.74979 0.596 24.69101 74 ASN D O 1
ATOM 8599 O O B ASN D 1 74 ? 72.59739 30.62204 -20.59966 0.404 22.41645 74 ASN D O 1
ATOM 8608 N N . GLN D 1 75 ? 72.22828 28.64390 -21.61649 1.000 20.66494 75 GLN D N 1
ATOM 8609 C CA . GLN D 1 75 ? 71.47605 28.13138 -20.48367 1.000 23.94030 75 GLN D CA 1
ATOM 8610 C C . GLN D 1 75 ? 72.36659 28.02427 -19.25418 1.000 25.75384 75 GLN D C 1
ATOM 8611 O O . GLN D 1 75 ? 71.93930 28.35540 -18.14349 1.000 23.91706 75 GLN D O 1
ATOM 8617 N N . ALA D 1 76 ? 73.60928 27.57060 -19.43407 1.000 22.55794 76 ALA D N 1
ATOM 8618 C CA . ALA D 1 76 ? 74.52244 27.48482 -18.29852 1.000 21.97598 76 ALA D CA 1
ATOM 8619 C C . ALA D 1 76 ? 74.90779 28.87400 -17.79621 1.000 24.29102 76 ALA D C 1
ATOM 8620 O O . ALA D 1 76 ? 75.01220 29.09931 -16.58635 1.000 26.00568 76 ALA D O 1
ATOM 8622 N N . LEU D 1 77 ? 75.12374 29.81996 -18.70450 1.000 21.40584 77 LEU D N 1
ATOM 8623 C CA . LEU D 1 77 ? 75.39825 31.18774 -18.26221 1.000 21.83483 77 LEU D CA 1
ATOM 8624 C C . LEU D 1 77 ? 74.26844 31.71160 -17.37641 1.000 20.25523 77 LEU D C 1
ATOM 8625 O O . LEU D 1 77 ? 74.52117 32.26016 -16.29289 1.000 23.69874 77 LEU D O 1
ATOM 8630 N N . ALA D 1 78 ? 73.01407 31.53747 -17.81667 1.000 19.74708 78 ALA D N 1
ATOM 8631 C CA . ALA D 1 78 ? 71.86337 31.98239 -17.02775 1.000 23.83530 78 ALA D CA 1
ATOM 8632 C C . ALA D 1 78 ? 71.80592 31.25799 -15.69258 1.000 22.71523 78 ALA D C 1
ATOM 8633 O O . ALA D 1 78 ? 71.48198 31.85546 -14.66013 1.000 23.55998 78 ALA D O 1
ATOM 8635 N N . TYR D 1 79 ? 72.12547 29.95788 -15.70009 1.000 19.60079 79 TYR D N 1
ATOM 8636 C CA . TYR D 1 79 ? 72.08240 29.16767 -14.47503 1.000 25.58910 79 TYR D CA 1
ATOM 8637 C C . TYR D 1 79 ? 73.09143 29.67340 -13.45262 1.000 26.45413 79 TYR D C 1
ATOM 8638 O O . TYR D 1 79 ? 72.73678 29.93450 -12.29576 1.000 24.42960 79 TYR D O 1
ATOM 8647 N N . TYR D 1 80 ? 74.35443 29.81351 -13.85538 1.000 25.93164 80 TYR D N 1
ATOM 8648 C CA . TYR D 1 80 ? 75.36640 30.15901 -12.86213 1.000 25.43955 80 TYR D CA 1
ATOM 8649 C C . TYR D 1 80 ? 75.20055 31.59292 -12.36492 1.000 27.74333 80 TYR D C 1
ATOM 8650 O O . TYR D 1 80 ? 75.50202 31.86539 -11.19984 1.000 28.98200 80 TYR D O 1
ATOM 8659 N N . ARG D 1 81 ? 74.67383 32.50510 -13.19825 1.000 27.09366 81 ARG D N 1
ATOM 8660 C CA . ARG D 1 81 ? 74.32699 33.83567 -12.68826 1.000 27.09924 81 ARG D CA 1
ATOM 8661 C C . ARG D 1 81 ? 73.28543 33.74576 -11.57993 1.000 28.06771 81 ARG D C 1
ATOM 8662 O O . ARG D 1 81 ? 73.41807 34.38585 -10.53213 1.000 28.68362 81 ARG D O 1
ATOM 8670 N N . GLU D 1 82 ? 72.23347 32.95769 -11.79436 1.000 27.16874 82 GLU D N 1
ATOM 8671 C CA . GLU D 1 82 ? 71.20701 32.81796 -10.77324 1.000 27.62954 82 GLU D CA 1
ATOM 8672 C C . GLU D 1 82 ? 71.74441 32.12555 -9.52677 1.000 29.83861 82 GLU D C 1
ATOM 8673 O O . GLU D 1 82 ? 71.31876 32.44667 -8.40887 1.000 31.36888 82 GLU D O 1
ATOM 8679 N N . VAL D 1 83 ? 72.67903 31.18285 -9.68791 1.000 28.62557 83 VAL D N 1
ATOM 8680 C CA . VAL D 1 83 ? 73.27481 30.54006 -8.51555 1.000 30.64831 83 VAL D CA 1
ATOM 8681 C C . VAL D 1 83 ? 74.00004 31.56624 -7.66531 1.000 31.19905 83 VAL D C 1
ATOM 8682 O O . VAL D 1 83 ? 73.82552 31.61990 -6.44487 1.000 33.96703 83 VAL D O 1
ATOM 8686 N N . VAL D 1 84 ? 74.82496 32.39679 -8.30138 1.000 33.07309 84 VAL D N 1
ATOM 8687 C CA . VAL D 1 84 ? 75.59908 33.38675 -7.55557 1.000 32.90038 84 VAL D CA 1
ATOM 8688 C C . VAL D 1 84 ? 74.67392 34.39604 -6.88078 1.000 34.09375 84 VAL D C 1
ATOM 8689 O O . VAL D 1 84 ? 74.91590 34.81338 -5.74106 1.000 35.39589 84 VAL D O 1
ATOM 8693 N N . ARG D 1 85 ? 73.59280 34.79384 -7.56018 1.000 31.80214 85 ARG D N 1
ATOM 8694 C CA . ARG D 1 85 ? 72.62140 35.68570 -6.92948 1.000 33.64862 85 ARG D CA 1
ATOM 8695 C C . ARG D 1 85 ? 71.90573 34.99678 -5.77157 1.000 38.00365 85 ARG D C 1
ATOM 8696 O O . ARG D 1 85 ? 71.84202 35.53952 -4.66120 1.000 41.10532 85 ARG D O 1
ATOM 8704 N N . ARG D 1 86 ? 71.36781 33.79267 -6.00605 1.000 35.29371 86 ARG D N 1
ATOM 8705 C CA . ARG D 1 86 ? 70.53945 33.14457 -4.99486 1.000 37.27736 86 ARG D CA 1
ATOM 8706 C C . ARG D 1 86 ? 71.34398 32.76651 -3.75570 1.000 42.48725 86 ARG D C 1
ATOM 8707 O O . ARG D 1 86 ? 70.82913 32.84213 -2.63234 1.000 43.00442 86 ARG D O 1
ATOM 8715 N N . LYS D 1 87 ? 72.60256 32.36118 -3.93158 1.000 37.20621 87 LYS D N 1
ATOM 8716 C CA . LYS D 1 87 ? 73.43154 31.94148 -2.81015 1.000 42.42025 87 LYS D CA 1
ATOM 8717 C C . LYS D 1 87 ? 74.28085 33.06871 -2.23464 1.000 44.16600 87 LYS D C 1
ATOM 8718 O O . LYS D 1 87 ? 74.98225 32.84491 -1.24255 1.000 45.84578 87 LYS D O 1
ATOM 8724 N N . SER D 1 88 ? 74.24036 34.26232 -2.83129 1.000 44.32418 88 SER D N 1
ATOM 8725 C CA . SER D 1 88 ? 75.01791 35.40990 -2.36000 1.000 47.71862 88 SER D CA 1
ATOM 8726 C C . SER D 1 88 ? 76.51313 35.09413 -2.29822 1.000 49.64995 88 SER D C 1
ATOM 8727 O O . SER D 1 88 ? 77.20529 35.46674 -1.34861 1.000 49.93000 88 SER D O 1
ATOM 8730 N N . VAL D 1 89 ? 77.02147 34.40762 -3.32450 1.000 42.32357 89 VAL D N 1
ATOM 8731 C CA . VAL D 1 89 ? 78.45317 34.13844 -3.40464 1.000 45.63801 89 VAL D CA 1
ATOM 8732 C C . VAL D 1 89 ? 79.21167 35.44755 -3.58262 1.000 44.42916 89 VAL D C 1
ATOM 8733 O O . VAL D 1 89 ? 78.82948 36.30720 -4.38735 1.000 42.93074 89 VAL D O 1
ATOM 8737 N N . ARG D 1 90 ? 80.28566 35.61506 -2.81001 1.000 42.67160 90 ARG D N 1
ATOM 8738 C CA . ARG D 1 90 ? 81.08972 36.83203 -2.84622 1.000 42.22622 90 ARG D CA 1
ATOM 8739 C C . ARG D 1 90 ? 82.12761 36.70787 -3.95519 1.000 43.91601 90 ARG D C 1
ATOM 8740 O O . ARG D 1 90 ? 83.04254 35.88298 -3.87171 1.000 45.39293 90 ARG D O 1
ATOM 8748 N N . VAL D 1 91 ? 81.98263 37.52340 -4.99525 1.000 38.78533 91 VAL D N 1
ATOM 8749 C CA . VAL D 1 91 ? 82.87260 37.50375 -6.14924 1.000 40.23383 91 VAL D CA 1
ATOM 8750 C C . VAL D 1 91 ? 83.44609 38.90055 -6.34302 1.000 42.92745 91 VAL D C 1
ATOM 8751 O O . VAL D 1 91 ? 82.68909 39.87258 -6.45522 1.000 42.02303 91 VAL D O 1
ATOM 8755 N N . ASN D 1 92 ? 84.78227 38.99368 -6.38520 1.000 44.48060 92 ASN D N 1
ATOM 8756 C CA . ASN D 1 92 ? 85.50074 40.19293 -6.82985 1.000 43.15064 92 ASN D CA 1
ATOM 8757 C C . ASN D 1 92 ? 85.86507 40.00008 -8.29763 1.000 41.95145 92 ASN D C 1
ATOM 8758 O O . ASN D 1 92 ? 86.86751 39.35002 -8.61365 1.000 45.24355 92 ASN D O 1
ATOM 8763 N N . ALA D 1 93 ? 85.05491 40.57131 -9.19013 1.000 36.30607 93 ALA D N 1
ATOM 8764 C CA . ALA D 1 93 ? 85.19514 40.36562 -10.62376 1.000 32.66730 93 ALA D CA 1
ATOM 8765 C C . ALA D 1 93 ? 86.20086 41.33226 -11.24059 1.000 36.04146 93 ALA D C 1
ATOM 8766 O O . ALA D 1 93 ? 86.52875 42.38184 -10.67866 1.000 41.35376 93 ALA D O 1
ATOM 8768 N N . PHE D 1 94 ? 86.68141 40.95324 -12.42860 1.000 38.17148 94 PHE D N 1
ATOM 8769 C CA . PHE D 1 94 ? 87.62945 41.75024 -13.20768 1.000 37.41639 94 PHE D CA 1
ATOM 8770 C C . PHE D 1 94 ? 88.87745 42.06107 -12.39191 1.000 39.40898 94 PHE D C 1
ATOM 8771 O O . PHE D 1 94 ? 89.40377 43.17638 -12.41393 1.000 46.72186 94 PHE D O 1
ATOM 8779 N N . GLU D 1 95 ? 89.36417 41.04153 -11.68514 1.000 42.23117 95 GLU D N 1
ATOM 8780 C CA . GLU D 1 95 ? 90.51547 41.16864 -10.80273 1.000 40.39224 95 GLU D CA 1
ATOM 8781 C C . GLU D 1 95 ? 91.38311 39.93304 -10.96753 1.000 47.00640 95 GLU D C 1
ATOM 8782 O O . GLU D 1 95 ? 90.92463 38.80999 -10.71932 1.000 42.71407 95 GLU D O 1
ATOM 8788 N N . ARG D 1 96 ? 92.62946 40.13577 -11.38672 1.000 47.00664 96 ARG D N 1
ATOM 8789 C CA . ARG D 1 96 ? 93.52995 39.03515 -11.69363 1.000 50.77811 96 ARG D CA 1
ATOM 8790 C C . ARG D 1 96 ? 94.46237 38.80760 -10.51438 1.000 43.52787 96 ARG D C 1
ATOM 8791 O O . ARG D 1 96 ? 95.18945 39.71996 -10.10813 1.000 45.64180 96 ARG D O 1
ATOM 8799 N N . VAL D 1 97 ? 94.44249 37.59643 -9.96739 1.000 44.43271 97 VAL D N 1
ATOM 8800 C CA . VAL D 1 97 ? 95.43375 37.23440 -8.96153 1.000 50.02596 97 VAL D CA 1
ATOM 8801 C C . VAL D 1 97 ? 96.78266 37.07654 -9.64865 1.000 54.85991 97 VAL D C 1
ATOM 8802 O O . VAL D 1 97 ? 96.93149 36.30108 -10.60147 1.000 48.15313 97 VAL D O 1
ATOM 8806 N N . GLU D 1 98 ? 97.77578 37.81850 -9.17151 1.000 53.14555 98 GLU D N 1
ATOM 8807 C CA . GLU D 1 98 ? 99.11055 37.77881 -9.75079 1.000 57.65703 98 GLU D CA 1
ATOM 8808 C C . GLU D 1 98 ? 100.03623 36.82193 -9.01180 1.000 60.63070 98 GLU D C 1
ATOM 8809 O O . GLU D 1 98 ? 100.71686 36.01112 -9.64468 1.000 63.89030 98 GLU D O 1
ATOM 8815 N N . LYS D 1 99 ? 100.05804 36.88289 -7.68141 1.000 58.83632 99 LYS D N 1
ATOM 8816 C CA . LYS D 1 99 ? 100.98997 36.09955 -6.88568 1.000 67.27081 99 LYS D CA 1
ATOM 8817 C C . LYS D 1 99 ? 100.31813 35.61767 -5.61089 1.000 64.54207 99 LYS D C 1
ATOM 8818 O O . LYS D 1 99 ? 99.46000 36.29927 -5.04409 1.000 62.34748 99 LYS D O 1
ATOM 8824 N N . VAL D 1 100 ? 100.73497 34.43794 -5.16083 1.000 65.49772 100 VAL D N 1
ATOM 8825 C CA . VAL D 1 100 ? 100.42642 33.93768 -3.82786 1.000 67.50256 100 VAL D CA 1
ATOM 8826 C C . VAL D 1 100 ? 101.74988 33.58366 -3.16488 1.000 71.91959 100 VAL D C 1
ATOM 8827 O O . VAL D 1 100 ? 102.52751 32.79553 -3.71568 1.000 73.03825 100 VAL D O 1
ATOM 8831 N N . GLN D 1 101 ? 102.01351 34.17425 -1.99957 1.000 74.58523 101 GLN D N 1
ATOM 8832 C CA . GLN D 1 101 ? 103.26067 33.95183 -1.27589 1.000 79.13201 101 GLN D CA 1
ATOM 8833 C C . GLN D 1 101 ? 102.98012 33.69513 0.19712 1.000 81.67010 101 GLN D C 1
ATOM 8834 O O . GLN D 1 101 ? 102.18244 34.40495 0.81801 1.000 80.77468 101 GLN D O 1
ATOM 8840 N N . LYS D 1 102 ? 103.65534 32.68744 0.75231 1.000 85.03341 102 LYS D N 1
ATOM 8841 C CA . LYS D 1 102 ? 103.49869 32.35912 2.16328 1.000 87.94938 102 LYS D CA 1
ATOM 8842 C C . LYS D 1 102 ? 103.93905 33.52878 3.03699 1.000 91.00570 102 LYS D C 1
ATOM 8843 O O . LYS D 1 102 ? 104.95029 34.18263 2.76723 1.000 93.72747 102 LYS D O 1
ATOM 8849 N N . ASP D 1 103 ? 103.16232 33.79385 4.09000 1.000 92.94659 103 ASP D N 1
ATOM 8850 C CA . ASP D 1 103 ? 103.40826 34.93286 4.97609 1.000 94.46841 103 ASP D CA 1
ATOM 8851 C C . ASP D 1 103 ? 103.01725 34.50003 6.38748 1.000 97.57704 103 ASP D C 1
ATOM 8852 O O . ASP D 1 103 ? 101.83557 34.53623 6.74462 1.000 93.61764 103 ASP D O 1
ATOM 8857 N N . GLY D 1 104 ? 104.00944 34.10139 7.17907 1.000 106.07173 104 GLY D N 1
ATOM 8858 C CA . GLY D 1 104 ? 103.71822 33.55877 8.49839 1.000 106.56360 104 GLY D CA 1
ATOM 8859 C C . GLY D 1 104 ? 103.00987 32.22750 8.35772 1.000 101.74689 104 GLY D C 1
ATOM 8860 O O . GLY D 1 104 ? 103.45964 31.33485 7.63024 1.000 101.56368 104 GLY D O 1
ATOM 8861 N N . GLU D 1 105 ? 101.88960 32.07963 9.06518 1.000 100.82067 105 GLU D N 1
ATOM 8862 C CA . GLU D 1 105 ? 100.97431 30.96675 8.85017 1.000 98.64261 105 GLU D CA 1
ATOM 8863 C C . GLU D 1 105 ? 99.75961 31.38851 8.03267 1.000 93.39776 105 GLU D C 1
ATOM 8864 O O . GLU D 1 105 ? 98.66651 30.84218 8.21064 1.000 91.62196 105 GLU D O 1
ATOM 8870 N N . ALA D 1 106 ? 99.93642 32.37172 7.15371 1.000 91.09106 106 ALA D N 1
ATOM 8871 C CA . ALA D 1 106 ? 98.90285 32.82050 6.22978 1.000 86.23889 106 ALA D CA 1
ATOM 8872 C C . ALA D 1 106 ? 99.56047 33.03671 4.87060 1.000 84.40099 106 ALA D C 1
ATOM 8873 O O . ALA D 1 106 ? 100.72994 32.69698 4.66301 1.000 86.79069 106 ALA D O 1
ATOM 8875 N N . PHE D 1 107 ? 98.80742 33.60526 3.93224 1.000 80.28374 107 PHE D N 1
ATOM 8876 C CA . PHE D 1 107 ? 99.29341 33.81630 2.57820 1.000 78.22446 107 PHE D CA 1
ATOM 8877 C C . PHE D 1 107 ? 99.03878 35.25632 2.16301 1.000 80.04894 107 PHE D C 1
ATOM 8878 O O . PHE D 1 107 ? 97.99252 35.82599 2.48495 1.000 81.43870 107 PHE D O 1
ATOM 8886 N N . GLN D 1 108 ? 99.99719 35.84484 1.45309 1.000 79.86170 108 GLN D N 1
ATOM 8887 C CA . GLN D 1 108 ? 99.79409 37.13273 0.80494 1.000 80.17994 108 GLN D CA 1
ATOM 8888 C C . GLN D 1 108 ? 99.43346 36.87688 -0.65179 1.000 74.63033 108 GLN D C 1
ATOM 8889 O O . GLN D 1 108 ? 100.09344 36.08710 -1.33732 1.000 75.86835 108 GLN D O 1
ATOM 8895 N N . VAL D 1 109 ? 98.35719 37.50301 -1.10539 1.000 70.45518 109 VAL D N 1
ATOM 8896 C CA . VAL D 1 109 ? 97.90240 37.37551 -2.48140 1.000 68.94186 109 VAL D CA 1
ATOM 8897 C C . VAL D 1 109 ? 97.85950 38.76854 -3.08836 1.000 62.19555 109 VAL D C 1
ATOM 8898 O O . VAL D 1 109 ? 97.23189 39.67814 -2.53241 1.000 61.92131 109 VAL D O 1
ATOM 8902 N N . GLU D 1 110 ? 98.55386 38.94143 -4.20852 1.000 61.47965 110 GLU D N 1
ATOM 8903 C CA . GLU D 1 110 ? 98.63522 40.22262 -4.89736 1.000 62.87603 110 GLU D CA 1
ATOM 8904 C C . GLU D 1 110 ? 97.81118 40.16137 -6.17584 1.000 56.65347 110 GLU D C 1
ATOM 8905 O O . GLU D 1 110 ? 97.93797 39.20998 -6.95608 1.000 59.27956 110 GLU D O 1
ATOM 8911 N N . THR D 1 111 ? 96.97101 41.17193 -6.38651 1.000 54.73413 111 THR D N 1
ATOM 8912 C CA . THR D 1 111 ? 96.06430 41.20398 -7.52650 1.000 52.32971 111 THR D CA 1
ATOM 8913 C C . THR D 1 111 ? 96.19936 42.51358 -8.29733 1.000 55.82261 111 THR D C 1
ATOM 8914 O O . THR D 1 111 ? 96.74059 43.50585 -7.80288 1.000 61.22102 111 THR D O 1
ATOM 8918 N N . THR D 1 112 ? 95.68857 42.49713 -9.52755 1.000 58.28328 112 THR D N 1
ATOM 8919 C CA . THR D 1 112 ? 95.53977 43.68704 -10.35534 1.000 53.09182 112 THR D CA 1
ATOM 8920 C C . THR D 1 112 ? 94.06658 43.85594 -10.69142 1.000 50.72543 112 THR D C 1
ATOM 8921 O O . THR D 1 112 ? 93.42331 42.91303 -11.16617 1.000 50.05819 112 THR D O 1
ATOM 8925 N N . LYS D 1 113 ? 93.53903 45.04994 -10.44568 1.000 46.94332 113 LYS D N 1
ATOM 8926 C CA . LYS D 1 113 ? 92.13838 45.34147 -10.69224 1.000 47.96908 113 LYS D CA 1
ATOM 8927 C C . LYS D 1 113 ? 91.93773 45.84456 -12.12207 1.000 51.54304 113 LYS D C 1
ATOM 8928 O O . LYS D 1 113 ? 92.88763 46.03030 -12.88749 1.000 53.22805 113 LYS D O 1
ATOM 8934 N N . ARG D 1 114 ? 90.66712 46.05980 -12.48201 1.000 48.23959 114 ARG D N 1
ATOM 8935 C CA . ARG D 1 114 ? 90.31596 46.43287 -13.84968 1.000 51.03984 114 ARG D CA 1
ATOM 8936 C C . ARG D 1 114 ? 90.94061 47.76518 -14.25105 1.000 50.30498 114 ARG D C 1
ATOM 8937 O O . ARG D 1 114 ? 91.39592 47.92736 -15.38970 1.000 51.58951 114 ARG D O 1
ATOM 8945 N N A ASP D 1 115 ? 90.96732 48.72715 -13.33368 0.402 53.98167 115 ASP D N 1
ATOM 8946 N N B ASP D 1 115 ? 90.97103 48.73097 -13.33243 0.598 53.68208 115 ASP D N 1
ATOM 8947 C CA A ASP D 1 115 ? 91.53552 50.04424 -13.59092 0.402 56.34737 115 ASP D CA 1
ATOM 8948 C CA B ASP D 1 115 ? 91.53954 50.04449 -13.61736 0.598 56.61181 115 ASP D CA 1
ATOM 8949 C C A ASP D 1 115 ? 93.05354 50.07585 -13.46288 0.402 56.74604 115 ASP D C 1
ATOM 8950 C C B ASP D 1 115 ? 93.06144 50.06140 -13.57243 0.598 56.62455 115 ASP D C 1
ATOM 8951 O O A ASP D 1 115 ? 93.63720 51.16459 -13.48700 0.402 55.70877 115 ASP D O 1
ATOM 8952 O O B ASP D 1 115 ? 93.65548 51.13066 -13.74917 0.598 54.68942 115 ASP D O 1
ATOM 8961 N N . GLY D 1 116 ? 93.70068 48.91796 -13.33344 1.000 57.92513 116 GLY D N 1
ATOM 8962 C CA . GLY D 1 116 ? 95.14042 48.84088 -13.21955 1.000 58.96717 116 GLY D CA 1
ATOM 8963 C C . GLY D 1 116 ? 95.67090 48.81625 -11.80294 1.000 57.25145 116 GLY D C 1
ATOM 8964 O O . GLY D 1 116 ? 96.84050 48.46113 -11.60640 1.000 66.83417 116 GLY D O 1
ATOM 8965 N N . SER D 1 117 ? 94.85081 49.17559 -10.81718 1.000 56.30467 117 SER D N 1
ATOM 8966 C CA . SER D 1 117 ? 95.29628 49.24386 -9.43335 1.000 58.56269 117 SER D CA 1
ATOM 8967 C C . SER D 1 117 ? 95.77533 47.88307 -8.94038 1.000 58.31294 117 SER D C 1
ATOM 8968 O O . SER D 1 117 ? 95.41495 46.82881 -9.47515 1.000 53.08782 117 SER D O 1
ATOM 8971 N N . LYS D 1 118 ? 96.59876 47.92031 -7.89648 1.000 58.58399 118 LYS D N 1
ATOM 8972 C CA . LYS D 1 118 ? 97.04719 46.71990 -7.21416 1.000 64.18252 118 LYS D CA 1
ATOM 8973 C C . LYS D 1 118 ? 96.31546 46.57852 -5.88696 1.000 66.37520 118 LYS D C 1
ATOM 8974 O O . LYS D 1 118 ? 95.88586 47.56404 -5.28125 1.000 60.37438 118 LYS D O 1
ATOM 8980 N N . GLU D 1 119 ? 96.16427 45.33238 -5.45098 1.000 62.46936 119 GLU D N 1
ATOM 8981 C CA . GLU D 1 119 ? 95.53771 45.02673 -4.17798 1.000 64.87973 119 GLU D CA 1
ATOM 8982 C C . GLU D 1 119 ? 96.26511 43.84257 -3.56021 1.000 63.65445 119 GLU D C 1
ATOM 8983 O O . GLU D 1 119 ? 96.84754 43.01406 -4.26671 1.000 65.98378 119 GLU D O 1
ATOM 8989 N N . ILE D 1 120 ? 96.25739 43.78322 -2.23275 1.000 65.93623 120 ILE D N 1
ATOM 8990 C CA . ILE D 1 120 ? 96.86851 42.68310 -1.49992 1.000 67.35554 120 ILE D CA 1
ATOM 8991 C C . ILE D 1 120 ? 95.88595 42.22294 -0.43480 1.000 67.88826 120 ILE D C 1
ATOM 8992 O O . ILE D 1 120 ? 95.30706 43.04611 0.28364 1.000 63.91024 120 ILE D O 1
ATOM 8997 N N . TYR D 1 121 ? 95.67775 40.91428 -0.35312 1.000 63.17246 121 TYR D N 1
ATOM 8998 C CA . TYR D 1 121 ? 94.87543 40.31940 0.69855 1.000 63.81783 121 TYR D CA 1
ATOM 8999 C C . TYR D 1 121 ? 95.75220 39.37193 1.50653 1.000 67.18718 121 TYR D C 1
ATOM 9000 O O . TYR D 1 121 ? 96.79616 38.90774 1.03907 1.000 68.28754 121 TYR D O 1
ATOM 9009 N N . ILE D 1 122 ? 95.32289 39.09496 2.73431 1.000 69.00888 122 ILE D N 1
ATOM 9010 C CA . ILE D 1 122 ? 95.91815 38.05639 3.56369 1.000 72.10854 122 ILE D CA 1
ATOM 9011 C C . ILE D 1 122 ? 94.84659 37.00889 3.81013 1.000 71.13813 122 ILE D C 1
ATOM 9012 O O . ILE D 1 122 ? 93.75013 37.33430 4.28398 1.000 69.69519 122 ILE D O 1
ATOM 9017 N N . ALA D 1 123 ? 95.15982 35.75814 3.47992 1.000 74.08737 123 ALA D N 1
ATOM 9018 C CA . ALA D 1 123 ? 94.21739 34.65476 3.57451 1.000 69.66892 123 ALA D CA 1
ATOM 9019 C C . ALA D 1 123 ? 94.86335 33.48755 4.30097 1.000 72.94776 123 ALA D C 1
ATOM 9020 O O . ALA D 1 123 ? 96.04552 33.19414 4.09789 1.000 74.97060 123 ALA D O 1
ATOM 9022 N N . LYS D 1 124 ? 94.07937 32.82045 5.14533 1.000 73.61329 124 LYS D N 1
ATOM 9023 C CA . LYS D 1 124 ? 94.58957 31.64863 5.84221 1.000 76.75517 124 LYS D CA 1
ATOM 9024 C C . LYS D 1 124 ? 94.63991 30.42484 4.93311 1.000 77.02571 124 LYS D C 1
ATOM 9025 O O . LYS D 1 124 ? 95.54598 29.59482 5.07101 1.000 78.03844 124 LYS D O 1
ATOM 9031 N N . TYR D 1 125 ? 93.69336 30.29811 3.99965 1.000 71.53258 125 TYR D N 1
ATOM 9032 C CA . TYR D 1 125 ? 93.63802 29.16750 3.08414 1.000 75.01365 125 TYR D CA 1
ATOM 9033 C C . TYR D 1 125 ? 93.47135 29.66943 1.65528 1.000 66.41085 125 TYR D C 1
ATOM 9034 O O . TYR D 1 125 ? 92.91121 30.74156 1.42244 1.000 64.30140 125 TYR D O 1
ATOM 9043 N N . ILE D 1 126 ? 93.97465 28.88542 0.70164 1.000 65.85489 126 ILE D N 1
ATOM 9044 C CA . ILE D 1 126 ? 93.88934 29.19982 -0.72134 1.000 62.62988 126 ILE D CA 1
ATOM 9045 C C . ILE D 1 126 ? 93.27204 28.00923 -1.44372 1.000 63.38598 126 ILE D C 1
ATOM 9046 O O . ILE D 1 126 ? 93.64599 26.85843 -1.18460 1.000 66.34064 126 ILE D O 1
ATOM 9051 N N . VAL D 1 127 ? 92.32929 28.28437 -2.34407 1.000 57.25467 127 VAL D N 1
ATOM 9052 C CA . VAL D 1 127 ? 91.82044 27.29596 -3.28900 1.000 55.28514 127 VAL D CA 1
ATOM 9053 C C . VAL D 1 127 ? 92.18810 27.77396 -4.68398 1.000 57.16040 127 VAL D C 1
ATOM 9054 O O . VAL D 1 127 ? 91.78153 28.86814 -5.09566 1.000 53.11568 127 VAL D O 1
ATOM 9058 N N . VAL D 1 128 ? 92.95972 26.96932 -5.40659 1.000 53.74563 128 VAL D N 1
ATOM 9059 C CA . VAL D 1 128 ? 93.33390 27.28557 -6.78028 1.000 51.86182 128 VAL D CA 1
ATOM 9060 C C . VAL D 1 128 ? 92.37025 26.55308 -7.70604 1.000 49.20865 128 VAL D C 1
ATOM 9061 O O . VAL D 1 128 ? 92.39403 25.31940 -7.79679 1.000 50.04149 128 VAL D O 1
ATOM 9065 N N . ALA D 1 129 ? 91.53558 27.31940 -8.40683 1.000 46.18442 129 ALA D N 1
ATOM 9066 C CA . ALA D 1 129 ? 90.50441 26.80549 -9.30058 1.000 43.54324 129 ALA D CA 1
ATOM 9067 C C . ALA D 1 129 ? 90.54694 27.54005 -10.63455 1.000 42.54113 129 ALA D C 1
ATOM 9068 O O . ALA D 1 129 ? 89.53906 28.06273 -11.11904 1.000 41.52060 129 ALA D O 1
ATOM 9070 N N . THR D 1 130 ? 91.72876 27.58446 -11.25245 1.000 42.12922 130 THR D N 1
ATOM 9071 C CA . THR D 1 130 ? 91.96570 28.41368 -12.42681 1.000 40.37225 130 THR D CA 1
ATOM 9072 C C . THR D 1 130 ? 91.77525 27.67108 -13.74455 1.000 38.86449 130 THR D C 1
ATOM 9073 O O . THR D 1 130 ? 91.91891 28.28485 -14.80558 1.000 40.89607 130 THR D O 1
ATOM 9077 N N . GLY D 1 131 ? 91.43561 26.38845 -13.70975 1.000 39.56679 131 GLY D N 1
ATOM 9078 C CA . GLY D 1 131 ? 91.16125 25.67597 -14.94529 1.000 45.58514 131 GLY D CA 1
ATOM 9079 C C . GLY D 1 131 ? 92.39013 25.54774 -15.82619 1.000 43.64758 131 GLY D C 1
ATOM 9080 O O . GLY D 1 131 ? 93.52905 25.47999 -15.35327 1.000 47.38470 131 GLY D O 1
ATOM 9081 N N . TYR D 1 132 ? 92.15755 25.48779 -17.13709 1.000 39.89259 132 TYR D N 1
ATOM 9082 C CA . TYR D 1 132 ? 93.28408 25.49585 -18.06226 1.000 45.00712 132 TYR D CA 1
ATOM 9083 C C . TYR D 1 132 ? 92.95450 26.17581 -19.38808 1.000 39.35734 132 TYR D C 1
ATOM 9084 O O . TYR D 1 132 ? 93.84299 26.37824 -20.22043 1.000 43.33668 132 TYR D O 1
ATOM 9093 N N A TYR D 1 133 ? 91.69396 26.55678 -19.59023 0.430 37.86819 133 TYR D N 1
ATOM 9094 N N B TYR D 1 133 ? 91.68347 26.56025 -19.56914 0.570 37.97533 133 TYR D N 1
ATOM 9095 C CA A TYR D 1 133 ? 91.29279 27.10233 -20.87973 0.430 35.05577 133 TYR D CA 1
ATOM 9096 C CA B TYR D 1 133 ? 91.21752 27.12517 -20.83239 0.570 35.00016 133 TYR D CA 1
ATOM 9097 C C A TYR D 1 133 ? 91.96881 28.42746 -21.21347 0.430 39.46117 133 TYR D C 1
ATOM 9098 C C B TYR D 1 133 ? 91.93904 28.42545 -21.19960 0.570 39.78900 133 TYR D C 1
ATOM 9099 O O A TYR D 1 133 ? 91.91430 28.86017 -22.37093 0.430 39.11419 133 TYR D O 1
ATOM 9100 O O B TYR D 1 133 ? 91.89700 28.83878 -22.36548 0.570 39.36340 133 TYR D O 1
ATOM 9117 N N . ASP D 1 134 ? 92.60338 29.07688 -20.24130 1.000 37.91059 134 ASP D N 1
ATOM 9118 C CA . ASP D 1 134 ? 93.34683 30.30322 -20.52631 1.000 40.29089 134 ASP D CA 1
ATOM 9119 C C . ASP D 1 134 ? 94.68428 30.06473 -21.22501 1.000 49.33672 134 ASP D C 1
ATOM 9120 O O . ASP D 1 134 ? 95.27077 31.02004 -21.74876 1.000 47.50611 134 ASP D O 1
ATOM 9125 N N . ASN D 1 135 ? 95.20072 28.83475 -21.22626 1.000 42.78474 135 ASN D N 1
ATOM 9126 C CA . ASN D 1 135 ? 96.57677 28.56193 -21.65108 1.000 44.94508 135 ASN D CA 1
ATOM 9127 C C . ASN D 1 135 ? 96.60328 27.54123 -22.77738 1.000 48.89041 135 ASN D C 1
ATOM 9128 O O . ASN D 1 135 ? 96.63462 26.32324 -22.52836 1.000 47.25718 135 ASN D O 1
ATOM 9133 N N . PRO D 1 136 ? 96.61839 27.98945 -24.02749 1.000 41.20302 136 PRO D N 1
ATOM 9134 C CA . PRO D 1 136 ? 96.59593 27.04594 -25.14403 1.000 44.37161 136 PRO D CA 1
ATOM 9135 C C . PRO D 1 136 ? 97.92559 26.33181 -25.25759 1.000 43.86072 136 PRO D C 1
ATOM 9136 O O . PRO D 1 136 ? 98.97612 26.88612 -24.93298 1.000 44.28491 136 PRO D O 1
ATOM 9140 N N . ASN D 1 137 ? 97.85845 25.08072 -25.70478 1.000 39.10552 137 ASN D N 1
ATOM 9141 C CA . ASN D 1 137 ? 99.05477 24.31953 -26.04450 1.000 47.46134 137 ASN D CA 1
ATOM 9142 C C . ASN D 1 137 ? 99.64965 24.87716 -27.32960 1.000 46.42368 137 ASN D C 1
ATOM 9143 O O . ASN D 1 137 ? 99.25105 24.46305 -28.42207 1.000 45.61884 137 ASN D O 1
ATOM 9148 N N . TYR D 1 138 ? 100.58375 25.82012 -27.22794 1.000 46.72068 138 TYR D N 1
ATOM 9149 C CA . TYR D 1 138 ? 101.14568 26.40367 -28.43698 1.000 42.85389 138 TYR D CA 1
ATOM 9150 C C . TYR D 1 138 ? 102.01139 25.38302 -29.17120 1.000 44.59413 138 TYR D C 1
ATOM 9151 O O . TYR D 1 138 ? 102.68421 24.54856 -28.56205 1.000 47.56156 138 TYR D O 1
ATOM 9160 N N A MET D 1 139 ? 101.97905 25.46939 -30.50259 0.801 46.38808 139 MET D N 1
ATOM 9161 N N B MET D 1 139 ? 101.98731 25.45199 -30.50242 0.199 45.38598 139 MET D N 1
ATOM 9162 C CA A MET D 1 139 ? 102.65146 24.52720 -31.38592 0.801 45.44221 139 MET D CA 1
ATOM 9163 C CA B MET D 1 139 ? 102.71592 24.46975 -31.29663 0.199 46.83042 139 MET D CA 1
ATOM 9164 C C A MET D 1 139 ? 104.12335 24.84990 -31.60561 0.801 48.15831 139 MET D C 1
ATOM 9165 C C B MET D 1 139 ? 104.18735 24.80756 -31.43750 0.199 48.42109 139 MET D C 1
ATOM 9166 O O A MET D 1 139 ? 104.88111 23.95370 -31.99334 0.801 50.45289 139 MET D O 1
ATOM 9167 O O B MET D 1 139 ? 105.00298 23.90000 -31.63812 0.199 50.95597 139 MET D O 1
ATOM 9176 N N . ASN D 1 140 ? 104.53657 26.09137 -31.36204 1.000 48.10513 140 ASN D N 1
ATOM 9177 C CA . ASN D 1 140 ? 105.90894 26.54754 -31.59742 1.000 51.18094 140 ASN D CA 1
ATOM 9178 C C . ASN D 1 140 ? 106.31174 26.24961 -33.04510 1.000 54.62016 140 ASN D C 1
ATOM 9179 O O . ASN D 1 140 ? 107.28766 25.55018 -33.31942 1.000 54.73053 140 ASN D O 1
ATOM 9184 N N . VAL D 1 141 ? 105.50993 26.76992 -33.97782 1.000 48.47709 141 VAL D N 1
ATOM 9185 C CA . VAL D 1 141 ? 105.82606 26.66179 -35.40381 1.000 48.74328 141 VAL D CA 1
ATOM 9186 C C . VAL D 1 141 ? 105.82941 28.04051 -36.04941 1.000 53.54462 141 VAL D C 1
ATOM 9187 O O . VAL D 1 141 ? 105.06299 28.93180 -35.63924 1.000 47.27471 141 VAL D O 1
ATOM 9191 N N . PRO D 1 142 ? 106.68815 28.26467 -37.04305 1.000 49.81635 142 PRO D N 1
ATOM 9192 C CA . PRO D 1 142 ? 106.71001 29.56261 -37.72709 1.000 50.33448 142 PRO D CA 1
ATOM 9193 C C . PRO D 1 142 ? 105.34487 29.90320 -38.30755 1.000 49.22293 142 PRO D C 1
ATOM 9194 O O . PRO D 1 142 ? 104.70582 29.08264 -38.96765 1.000 45.48665 142 PRO D O 1
ATOM 9198 N N . GLY D 1 143 ? 104.89768 31.12567 -38.04796 1.000 44.70666 143 GLY D N 1
ATOM 9199 C CA . GLY D 1 143 ? 103.62469 31.59484 -38.53467 1.000 43.54624 143 GLY D CA 1
ATOM 9200 C C . GLY D 1 143 ? 102.48857 31.47813 -37.53974 1.000 39.08802 143 GLY D C 1
ATOM 9201 O O . GLY D 1 143 ? 101.41761 32.04741 -37.78324 1.000 36.89463 143 GLY D O 1
ATOM 9202 N N . GLU D 1 144 ? 102.70271 30.77975 -36.42047 1.000 41.75468 144 GLU D N 1
ATOM 9203 C CA . GLU D 1 144 ? 101.66761 30.64861 -35.39867 1.000 37.51970 144 GLU D CA 1
ATOM 9204 C C . GLU D 1 144 ? 101.28559 31.98736 -34.79221 1.000 40.11693 144 GLU D C 1
ATOM 9205 O O . GLU D 1 144 ? 100.16867 32.13294 -34.28162 1.000 39.93134 144 GLU D O 1
ATOM 9211 N N . GLU D 1 145 ? 102.17375 32.97407 -34.85273 1.000 41.10814 145 GLU D N 1
ATOM 9212 C CA . GLU D 1 145 ? 101.89587 34.29474 -34.31856 1.000 39.06169 145 GLU D CA 1
ATOM 9213 C C . GLU D 1 145 ? 101.05903 35.16179 -35.25370 1.000 39.63317 145 GLU D C 1
ATOM 9214 O O . GLU D 1 145 ? 100.60924 36.23556 -34.83864 1.000 38.86608 145 GLU D O 1
ATOM 9220 N N . LEU D 1 146 ? 100.83458 34.73786 -36.49550 1.000 35.90134 146 LEU D N 1
ATOM 9221 C CA . LEU D 1 146 ? 100.03323 35.53703 -37.41221 1.000 36.64943 146 LEU D CA 1
ATOM 9222 C C . LEU D 1 146 ? 98.59264 35.62041 -36.91088 1.000 40.42741 146 LEU D C 1
ATOM 9223 O O . LEU D 1 146 ? 98.07350 34.68628 -36.28995 1.000 37.27099 146 LEU D O 1
ATOM 9228 N N . LYS D 1 147 ? 97.94692 36.75465 -37.17935 1.000 33.11669 147 LYS D N 1
ATOM 9229 C CA . LYS D 1 147 ? 96.57717 36.95346 -36.72166 1.000 31.61349 147 LYS D CA 1
ATOM 9230 C C . LYS D 1 147 ? 95.59653 35.98402 -37.36808 1.000 30.56155 147 LYS D C 1
ATOM 9231 O O . LYS D 1 147 ? 94.49118 35.81149 -36.84428 1.000 30.04942 147 LYS D O 1
ATOM 9237 N N . LYS D 1 148 ? 95.95010 35.38099 -38.50248 1.000 29.89386 148 LYS D N 1
ATOM 9238 C CA . LYS D 1 148 ? 95.09964 34.35221 -39.09867 1.000 28.95655 148 LYS D CA 1
ATOM 9239 C C . LYS D 1 148 ? 95.11202 33.03852 -38.33079 1.000 28.49835 148 LYS D C 1
ATOM 9240 O O . LYS D 1 148 ? 94.40153 32.11002 -38.74295 1.000 32.00875 148 LYS D O 1
ATOM 9246 N N . VAL D 1 149 ? 95.82293 32.94268 -37.21396 1.000 29.16597 149 VAL D N 1
ATOM 9247 C CA . VAL D 1 149 ? 95.91936 31.71222 -36.43190 1.000 28.85071 149 VAL D CA 1
ATOM 9248 C C . VAL D 1 149 ? 95.25835 31.96585 -35.08679 1.000 32.30140 149 VAL D C 1
ATOM 9249 O O . VAL D 1 149 ? 95.58609 32.94177 -34.40150 1.000 34.05628 149 VAL D O 1
ATOM 9253 N N . ALA D 1 150 ? 94.31128 31.10535 -34.71920 1.000 27.56575 150 ALA D N 1
ATOM 9254 C CA . ALA D 1 150 ? 93.56445 31.24551 -33.48165 1.000 27.26467 150 ALA D CA 1
ATOM 9255 C C . ALA D 1 150 ? 93.62498 29.94053 -32.71812 1.000 29.42088 150 ALA D C 1
ATOM 9256 O O . ALA D 1 150 ? 93.52649 28.86695 -33.31245 1.000 35.29236 150 ALA D O 1
ATOM 9258 N N . HIS D 1 151 ? 93.78004 30.04233 -31.40441 1.000 31.90284 151 HIS D N 1
ATOM 9259 C CA . HIS D 1 151 ? 93.77929 28.88126 -30.53344 1.000 33.14094 151 HIS D CA 1
ATOM 9260 C C . HIS D 1 151 ? 92.43641 28.69839 -29.84263 1.000 31.26122 151 HIS D C 1
ATOM 9261 O O . HIS D 1 151 ? 92.32616 27.91260 -28.89766 1.000 33.65328 151 HIS D O 1
ATOM 9268 N N . TYR D 1 152 ? 91.41743 29.41859 -30.29805 1.000 28.67412 152 TYR D N 1
ATOM 9269 C CA . TYR D 1 152 ? 90.06317 29.30923 -29.78135 1.000 33.55387 152 TYR D CA 1
ATOM 9270 C C . TYR D 1 152 ? 89.10330 29.37396 -30.95423 1.000 28.94790 152 TYR D C 1
ATOM 9271 O O . TYR D 1 152 ? 89.40492 29.97732 -31.98541 1.000 33.02051 152 TYR D O 1
ATOM 9280 N N . PHE D 1 153 ? 87.94183 28.74812 -30.80022 1.000 24.36856 153 PHE D N 1
ATOM 9281 C CA . PHE D 1 153 ? 86.92004 28.78933 -31.83207 1.000 26.52063 153 PHE D CA 1
ATOM 9282 C C . PHE D 1 153 ? 85.70512 29.47514 -31.23424 1.000 25.39392 153 PHE D C 1
ATOM 9283 O O . PHE D 1 153 ? 85.33030 29.18413 -30.09397 1.000 27.86119 153 PHE D O 1
ATOM 9291 N N . LYS D 1 154 ? 85.11419 30.41154 -31.98091 1.000 20.01846 154 LYS D N 1
ATOM 9292 C CA . LYS D 1 154 ? 83.92778 31.11965 -31.50943 1.000 20.91013 154 LYS D CA 1
ATOM 9293 C C . LYS D 1 154 ? 82.71855 30.86949 -32.40080 1.000 21.68641 154 LYS D C 1
ATOM 9294 O O . LYS D 1 154 ? 81.70277 30.32754 -31.92304 1.000 21.90787 154 LYS D O 1
ATOM 9300 N N . GLU D 1 155 ? 82.79286 31.25179 -33.68186 1.000 22.89966 155 GLU D N 1
ATOM 9301 C CA . GLU D 1 155 ? 81.69206 31.12753 -34.63290 1.000 19.22600 155 GLU D CA 1
ATOM 9302 C C . GLU D 1 155 ? 82.25750 30.82953 -36.00976 1.000 21.72298 155 GLU D C 1
ATOM 9303 O O . GLU D 1 155 ? 83.38308 31.23240 -36.33919 1.000 22.12884 155 GLU D O 1
ATOM 9309 N N . GLY D 1 156 ? 81.48146 30.11411 -36.81075 1.000 20.70274 156 GLY D N 1
ATOM 9310 C CA . GLY D 1 156 ? 81.96097 29.75349 -38.13160 1.000 19.37310 156 GLY D CA 1
ATOM 9311 C C . GLY D 1 156 ? 81.63911 30.71766 -39.25582 1.000 18.97195 156 GLY D C 1
ATOM 9312 O O . GLY D 1 156 ? 82.30603 30.67282 -40.29240 1.000 20.39757 156 GLY D O 1
ATOM 9313 N N . HIS D 1 157 ? 80.62213 31.57620 -39.08633 1.000 20.02662 157 HIS D N 1
ATOM 9314 C CA . HIS D 1 157 ? 80.14888 32.38713 -40.20965 1.000 17.20586 157 HIS D CA 1
ATOM 9315 C C . HIS D 1 157 ? 81.24089 33.11702 -40.98994 1.000 17.25671 157 HIS D C 1
ATOM 9316 O O . HIS D 1 157 ? 81.21741 33.06284 -42.22546 1.000 18.90660 157 HIS D O 1
ATOM 9323 N N . PRO D 1 158 ? 82.17764 33.83369 -40.37075 1.000 19.95809 158 PRO D N 1
ATOM 9324 C CA . PRO D 1 158 ? 83.09626 34.63501 -41.19510 1.000 24.02775 158 PRO D CA 1
ATOM 9325 C C . PRO D 1 158 ? 84.09824 33.79577 -41.97079 1.000 21.57109 158 PRO D C 1
ATOM 9326 O O . PRO D 1 158 ? 84.89928 34.36830 -42.71938 1.000 23.09525 158 PRO D O 1
ATOM 9330 N N . TYR D 1 159 ? 84.07645 32.46555 -41.82934 1.000 20.14229 159 TYR D N 1
ATOM 9331 C CA . TYR D 1 159 ? 84.95148 31.58466 -42.59615 1.000 22.22676 159 TYR D CA 1
ATOM 9332 C C . TYR D 1 159 ? 84.25826 31.01453 -43.83095 1.000 21.23113 159 TYR D C 1
ATOM 9333 O O . TYR D 1 159 ? 84.84791 30.18904 -44.54646 1.000 22.76918 159 TYR D O 1
ATOM 9342 N N . PHE D 1 160 ? 83.03202 31.46827 -44.09584 1.000 21.88685 160 PHE D N 1
ATOM 9343 C CA . PHE D 1 160 ? 82.29495 31.13778 -45.30582 1.000 20.14451 160 PHE D CA 1
ATOM 9344 C C . PHE D 1 160 ? 83.17442 31.32344 -46.53543 1.000 20.56440 160 PHE D C 1
ATOM 9345 O O . PHE D 1 160 ? 83.77411 32.38764 -46.73063 1.000 22.62066 160 PHE D O 1
ATOM 9353 N N . ASP D 1 161 ? 83.24719 30.27664 -47.34959 1.000 22.85530 161 ASP D N 1
ATOM 9354 C CA . ASP D 1 161 ? 83.96880 30.29945 -48.62803 1.000 28.84541 161 ASP D CA 1
ATOM 9355 C C . ASP D 1 161 ? 85.46725 30.57119 -48.45065 1.000 29.25837 161 ASP D C 1
ATOM 9356 O O . ASP D 1 161 ? 86.12508 31.10452 -49.35472 1.000 33.10284 161 ASP D O 1
ATOM 9361 N N A ARG D 1 162 ? 86.02376 30.22554 -47.29128 0.569 23.98589 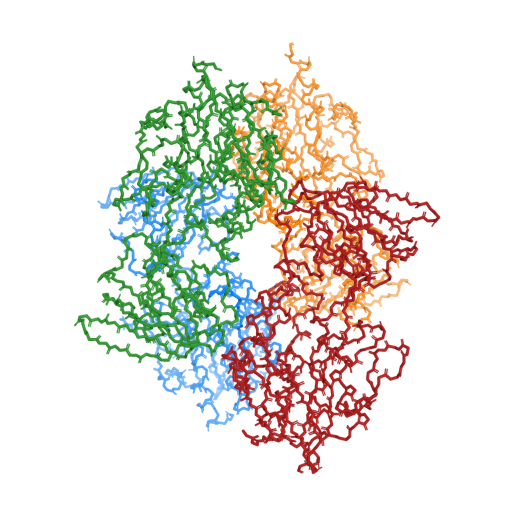162 ARG D N 1
ATOM 9362 N N B ARG D 1 162 ? 86.02511 30.22125 -47.29596 0.431 24.12085 162 ARG D N 1
ATOM 9363 C CA A ARG D 1 162 ? 87.45560 30.34169 -47.03486 0.569 24.68759 162 ARG D CA 1
ATOM 9364 C CA B ARG D 1 162 ? 87.45704 30.34248 -47.05467 0.431 25.04671 162 ARG D CA 1
ATOM 9365 C C A ARG D 1 162 ? 88.08619 28.96084 -46.87124 0.569 28.18687 162 ARG D C 1
ATOM 9366 C C B ARG D 1 162 ? 88.08584 28.96438 -46.87272 0.431 27.84076 162 ARG D C 1
ATOM 9367 O O A ARG D 1 162 ? 87.42725 27.98079 -46.51235 0.569 27.46463 162 ARG D O 1
ATOM 9368 O O B ARG D 1 162 ? 87.42225 27.98918 -46.50948 0.431 27.63226 162 ARG D O 1
ATOM 9383 N N . ASP D 1 163 ? 89.38909 28.89087 -47.12483 1.000 27.58206 163 ASP D N 1
ATOM 9384 C CA . ASP D 1 163 ? 90.13505 27.66543 -46.89809 1.000 25.70477 163 ASP D CA 1
ATOM 9385 C C . ASP D 1 163 ? 90.65453 27.66542 -45.46396 1.000 26.85441 163 ASP D C 1
ATOM 9386 O O . ASP D 1 163 ? 91.41765 28.54970 -45.07347 1.000 28.81721 163 ASP D O 1
ATOM 9391 N N . VAL D 1 164 ? 90.20393 26.70752 -44.66277 1.000 26.07707 164 VAL D N 1
ATOM 9392 C CA . VAL D 1 164 ? 90.49434 26.71610 -43.23467 1.000 25.32329 164 VAL D CA 1
ATOM 9393 C C . VAL D 1 164 ? 91.10383 25.38283 -42.83658 1.000 27.38199 164 VAL D C 1
ATOM 9394 O O . VAL D 1 164 ? 90.63683 24.32604 -43.26931 1.000 29.66637 164 VAL D O 1
ATOM 9398 N N . VAL D 1 165 ? 92.13905 25.43867 -42.00225 1.000 26.78213 165 VAL D N 1
ATOM 9399 C CA . VAL D 1 165 ? 92.75877 24.26192 -41.41015 1.000 27.39866 165 VAL D CA 1
ATOM 9400 C C . VAL D 1 165 ? 92.41492 24.24702 -39.93111 1.000 29.06685 165 VAL D C 1
ATOM 9401 O O . VAL D 1 165 ? 92.53219 25.27527 -39.25119 1.000 27.41765 165 VAL D O 1
ATOM 9405 N N . VAL D 1 166 ? 91.97247 23.08833 -39.44269 1.000 29.28217 166 VAL D N 1
ATOM 9406 C CA . VAL D 1 166 ? 91.83789 22.81503 -38.01805 1.000 27.14934 166 VAL D CA 1
ATOM 9407 C C . VAL D 1 166 ? 92.93337 21.83449 -37.63523 1.000 29.49761 166 VAL D C 1
ATOM 9408 O O . VAL D 1 166 ? 93.07786 20.78112 -38.26844 1.000 30.69578 166 VAL D O 1
ATOM 9412 N N . ILE D 1 167 ? 93.69836 22.17004 -36.60402 1.000 31.33375 167 ILE D N 1
ATOM 9413 C CA . ILE D 1 167 ? 94.75829 21.29113 -36.11319 1.000 32.80003 167 ILE D CA 1
ATOM 9414 C C . ILE D 1 167 ? 94.34350 20.72099 -34.76639 1.000 32.98462 167 ILE D C 1
ATOM 9415 O O . ILE D 1 167 ? 93.82675 21.44161 -33.90666 1.000 33.52544 167 ILE D O 1
ATOM 9420 N N . GLY D 1 168 ? 94.54508 19.41992 -34.58689 1.000 34.70189 168 GLY D N 1
ATOM 9421 C CA . GLY D 1 168 ? 94.16622 18.83230 -33.32160 1.000 35.09326 168 GLY D CA 1
ATOM 9422 C C . GLY D 1 168 ? 93.29737 17.59864 -33.42175 1.000 36.06321 168 GLY D C 1
ATOM 9423 O O . GLY D 1 168 ? 92.60444 17.36956 -34.41868 1.000 34.19736 168 GLY D O 1
ATOM 9424 N N . GLY D 1 169 ? 93.31521 16.80461 -32.36451 1.000 39.27067 169 GLY D N 1
ATOM 9425 C CA . GLY D 1 169 ? 92.46357 15.63743 -32.32006 1.000 38.77536 169 GLY D CA 1
ATOM 9426 C C . GLY D 1 169 ? 91.56983 15.60998 -31.10295 1.000 39.22053 169 GLY D C 1
ATOM 9427 O O . GLY D 1 169 ? 91.16031 14.53445 -30.66239 1.000 46.41212 169 GLY D O 1
ATOM 9428 N N . LYS D 1 170 ? 91.25317 16.77692 -30.55031 1.000 36.06212 170 LYS D N 1
ATOM 9429 C CA . LYS D 1 170 ? 90.35481 16.86077 -29.41087 1.000 37.02762 170 LYS D CA 1
ATOM 9430 C C . LYS D 1 170 ? 88.90491 16.99811 -29.88475 1.000 33.99107 170 LYS D C 1
ATOM 9431 O O . LYS D 1 170 ? 88.62241 17.21341 -31.06402 1.000 32.42506 170 LYS D O 1
ATOM 9437 N N . ASN D 1 171 ? 87.97134 16.85938 -28.94598 1.000 31.86421 171 ASN D N 1
ATOM 9438 C CA . ASN D 1 171 ? 86.58624 17.13872 -29.28356 1.000 30.20950 171 ASN D CA 1
ATOM 9439 C C . ASN D 1 171 ? 86.42730 18.56279 -29.79680 1.000 29.75544 171 ASN D C 1
ATOM 9440 O O . ASN D 1 171 ? 85.59929 18.81345 -30.67767 1.000 33.47327 171 ASN D O 1
ATOM 9445 N N . SER D 1 172 ? 87.21438 19.49599 -29.25523 1.000 31.80412 172 SER D N 1
ATOM 9446 C CA . SER D 1 172 ? 87.11400 20.88976 -29.67611 1.000 30.25742 172 SER D CA 1
ATOM 9447 C C . SER D 1 172 ? 87.52520 21.05118 -31.13369 1.000 27.93512 172 SER D C 1
ATOM 9448 O O . SER D 1 172 ? 86.97278 21.90395 -31.84773 1.000 28.69896 172 SER D O 1
ATOM 9451 N N . SER D 1 173 ? 88.48733 20.24250 -31.57576 1.000 29.15089 173 SER D N 1
ATOM 9452 C CA . SER D 1 173 ? 88.93001 20.24694 -32.96351 1.000 27.61607 173 SER D CA 1
ATOM 9453 C C . SER D 1 173 ? 87.83374 19.72357 -33.87676 1.000 30.60967 173 SER D C 1
ATOM 9454 O O . SER D 1 173 ? 87.48220 20.35419 -34.87949 1.000 28.38907 173 SER D O 1
ATOM 9457 N N . VAL D 1 174 ? 87.26756 18.56637 -33.53836 1.000 29.39079 174 VAL D N 1
ATOM 9458 C CA . VAL D 1 174 ? 86.17206 18.02912 -34.33377 1.000 30.12751 174 VAL D CA 1
ATOM 9459 C C . VAL D 1 174 ? 84.99529 18.99304 -34.38082 1.000 28.48312 174 VAL D C 1
ATOM 9460 O O . VAL D 1 174 ? 84.40447 19.22768 -35.44436 1.000 30.21749 174 VAL D O 1
ATOM 9464 N N A ASP D 1 175 ? 84.63690 19.60497 -33.24841 0.325 26.70170 175 ASP D N 1
ATOM 9465 N N B ASP D 1 175 ? 84.62711 19.54576 -33.21878 0.675 26.74611 175 ASP D N 1
ATOM 9466 C CA A ASP D 1 175 ? 83.43569 20.43452 -33.25477 0.325 27.90454 175 ASP D CA 1
ATOM 9467 C CA B ASP D 1 175 ? 83.51583 20.48025 -33.12412 0.675 28.52450 175 ASP D CA 1
ATOM 9468 C C A ASP D 1 175 ? 83.66021 21.78403 -33.93633 0.325 25.81437 175 ASP D C 1
ATOM 9469 C C B ASP D 1 175 ? 83.71781 21.66678 -34.05264 0.675 25.49922 175 ASP D C 1
ATOM 9470 O O A ASP D 1 175 ? 82.69465 22.38259 -34.42486 0.325 26.71269 175 ASP D O 1
ATOM 9471 O O B ASP D 1 175 ? 82.81764 22.02984 -34.82421 0.675 22.77288 175 ASP D O 1
ATOM 9480 N N . ALA D 1 176 ? 84.90717 22.27609 -33.99096 1.000 26.96571 176 ALA D N 1
ATOM 9481 C CA . ALA D 1 176 ? 85.20015 23.43050 -34.83376 1.000 25.54520 176 ALA D CA 1
ATOM 9482 C C . ALA D 1 176 ? 85.09191 23.06039 -36.30692 1.000 22.78043 176 ALA D C 1
ATOM 9483 O O . ALA D 1 176 ? 84.44344 23.77146 -37.08216 1.000 25.13778 176 ALA D O 1
ATOM 9485 N N . ALA D 1 177 ? 85.63936 21.89669 -36.68854 1.000 24.29578 177 ALA D N 1
ATOM 9486 C CA . ALA D 1 177 ? 85.57017 21.45356 -38.07654 1.000 25.29400 177 ALA D CA 1
ATOM 9487 C C . ALA D 1 177 ? 84.12337 21.29852 -38.53647 1.000 27.24185 177 ALA D C 1
ATOM 9488 O O . ALA D 1 177 ? 83.75945 21.75357 -39.63095 1.000 24.75284 177 ALA D O 1
ATOM 9490 N N . LEU D 1 178 ? 83.27444 20.68014 -37.70305 1.000 25.22487 178 LEU D N 1
ATOM 9491 C CA . LEU D 1 178 ? 81.87026 20.50242 -38.07688 1.000 24.69343 178 LEU D CA 1
ATOM 9492 C C . LEU D 1 178 ? 81.16180 21.83709 -38.25288 1.000 24.19255 178 LEU D C 1
ATOM 9493 O O . LEU D 1 178 ? 80.37819 22.00836 -39.19270 1.000 24.07058 178 LEU D O 1
ATOM 9498 N N . GLU D 1 179 ? 81.39848 22.78227 -37.33640 1.000 23.81901 179 GLU D N 1
ATOM 9499 C CA . GLU D 1 179 ? 80.75669 24.08691 -37.44771 1.000 20.94208 179 GLU D CA 1
ATOM 9500 C C . GLU D 1 179 ? 81.26849 24.85872 -38.65218 1.000 22.03879 179 GLU D C 1
ATOM 9501 O O . GLU D 1 179 ? 80.49497 25.57797 -39.29931 1.000 20.32053 179 GLU D O 1
ATOM 9507 N N . LEU D 1 180 ? 82.55444 24.71015 -38.98247 1.000 21.27311 180 LEU D N 1
ATOM 9508 C CA . LEU D 1 180 ? 83.08097 25.36666 -40.16991 1.000 22.29350 180 LEU D CA 1
ATOM 9509 C C . LEU D 1 180 ? 82.46927 24.79797 -41.44434 1.000 21.51021 180 LEU D C 1
ATOM 9510 O O . LEU D 1 180 ? 82.18086 25.54755 -42.37600 1.000 22.05653 180 LEU D O 1
ATOM 9515 N N A VAL D 1 181 ? 82.29504 23.46696 -41.51861 0.878 23.07029 181 VAL D N 1
ATOM 9516 N N B VAL D 1 181 ? 82.24949 23.48025 -41.51714 0.122 23.18442 181 VAL D N 1
ATOM 9517 C CA A VAL D 1 181 ? 81.62345 22.89075 -42.67981 0.878 24.50577 181 VAL D CA 1
ATOM 9518 C CA B VAL D 1 181 ? 81.63735 22.96298 -42.74022 0.122 23.10713 181 VAL D CA 1
ATOM 9519 C C A VAL D 1 181 ? 80.20774 23.44617 -42.79485 0.878 23.06472 181 VAL D C 1
ATOM 9520 C C B VAL D 1 181 ? 80.16855 23.37074 -42.81677 0.122 23.19751 181 VAL D C 1
ATOM 9521 O O A VAL D 1 181 ? 79.76340 23.86481 -43.87767 0.878 24.19323 181 VAL D O 1
ATOM 9522 O O B VAL D 1 181 ? 79.64022 23.59310 -43.91433 0.122 26.46177 181 VAL D O 1
ATOM 9529 N N . LYS D 1 182 ? 79.48822 23.50442 -41.66949 1.000 21.66120 182 LYS D N 1
ATOM 9530 C CA . LYS D 1 182 ? 78.12714 24.03172 -41.69182 1.000 24.14868 182 LYS D CA 1
ATOM 9531 C C . LYS D 1 182 ? 78.11042 25.47580 -42.19291 1.000 24.45381 182 LYS D C 1
ATOM 9532 O O . LYS D 1 182 ? 77.16978 25.89247 -42.87505 1.000 25.58507 182 LYS D O 1
ATOM 9538 N N . SER D 1 183 ? 79.17771 26.21909 -41.92391 1.000 21.22124 183 SER D N 1
ATOM 9539 C CA . SER D 1 183 ? 79.29890 27.62021 -42.30220 1.000 19.69684 183 SER D CA 1
ATOM 9540 C C . SER D 1 183 ? 79.84068 27.81765 -43.71537 1.000 22.27926 183 SER D C 1
ATOM 9541 O O . SER D 1 183 ? 80.02094 28.97279 -44.14711 1.000 22.59430 183 SER D O 1
ATOM 9544 N N . GLY D 1 184 ? 80.13580 26.73333 -44.42565 1.000 21.74250 184 GLY D N 1
ATOM 9545 C CA . GLY D 1 184 ? 80.57003 26.82533 -45.80357 1.000 25.12584 184 GLY D CA 1
ATOM 9546 C C . GLY D 1 184 ? 82.05305 27.04630 -45.98672 1.000 23.43950 184 GLY D C 1
ATOM 9547 O O . GLY D 1 184 ? 82.47170 27.49076 -47.06626 1.000 24.76015 184 GLY D O 1
ATOM 9548 N N . ALA D 1 185 ? 82.85834 26.78487 -44.96323 1.000 23.08335 185 ALA D N 1
ATOM 9549 C CA . ALA D 1 185 ? 84.31090 26.77880 -45.16091 1.000 21.96614 185 ALA D CA 1
ATOM 9550 C C . ALA D 1 185 ? 84.73769 25.49383 -45.85314 1.000 23.27171 185 ALA D C 1
ATOM 9551 O O . ALA D 1 185 ? 84.04603 24.47394 -45.81592 1.000 26.70883 185 ALA D O 1
ATOM 9553 N N . ARG D 1 186 ? 85.91554 25.54572 -46.48616 1.000 23.26625 186 ARG D N 1
ATOM 9554 C CA . ARG D 1 186 ? 86.57841 24.35507 -47.02495 1.000 29.74718 186 ARG D CA 1
ATOM 9555 C C . ARG D 1 186 ? 87.60400 23.88872 -45.99424 1.000 27.80413 186 ARG D C 1
ATOM 9556 O O . ARG D 1 186 ? 88.64088 24.53533 -45.79802 1.000 30.61029 186 ARG D O 1
ATOM 9564 N N . VAL D 1 187 ? 87.32241 22.75291 -45.34982 1.000 30.23598 187 VAL D N 1
ATOM 9565 C CA . VAL D 1 187 ? 87.98369 22.37326 -44.10584 1.000 27.00468 187 VAL D CA 1
ATOM 9566 C C . VAL D 1 187 ? 88.97625 21.24843 -44.36218 1.000 31.91428 187 VAL D C 1
ATOM 9567 O O . VAL D 1 187 ? 88.63433 20.23077 -44.98079 1.000 32.49847 187 VAL D O 1
ATOM 9571 N N . THR D 1 188 ? 90.19413 21.42949 -43.85745 1.000 27.58469 188 THR D N 1
ATOM 9572 C CA . THR D 1 188 ? 91.21910 20.38875 -43.78217 1.000 31.00126 188 THR D CA 1
ATOM 9573 C C . THR D 1 188 ? 91.55313 20.20034 -42.31094 1.000 33.62073 188 THR D C 1
ATOM 9574 O O . THR D 1 188 ? 91.74346 21.18365 -41.59435 1.000 34.60072 188 THR D O 1
ATOM 9578 N N . VAL D 1 189 ? 91.57793 18.95646 -41.83918 1.000 32.78943 189 VAL D N 1
ATOM 9579 C CA . VAL D 1 189 ? 91.90534 18.66639 -40.44669 1.000 31.44220 189 VAL D CA 1
ATOM 9580 C C . VAL D 1 189 ? 93.23884 17.93919 -40.41958 1.000 35.88874 189 VAL D C 1
ATOM 9581 O O . VAL D 1 189 ? 93.43844 16.98500 -41.17735 1.000 36.23546 189 VAL D O 1
ATOM 9585 N N . LEU D 1 190 ? 94.14886 18.40699 -39.56180 1.000 34.75644 190 LEU D N 1
ATOM 9586 C CA . LEU D 1 190 ? 95.49224 17.84808 -39.41321 1.000 37.42424 190 LEU D CA 1
ATOM 9587 C C . LEU D 1 190 ? 95.69851 17.36843 -37.98105 1.000 38.36325 190 LEU D C 1
ATOM 9588 O O . LEU D 1 190 ? 95.47146 18.12297 -37.03230 1.000 37.19474 190 LEU D O 1
ATOM 9593 N N . TYR D 1 191 ? 96.17374 16.13383 -37.81630 1.000 40.67921 191 TYR D N 1
ATOM 9594 C CA . TYR D 1 191 ? 96.28678 15.56283 -36.48411 1.000 41.77005 191 TYR D CA 1
ATOM 9595 C C . TYR D 1 191 ? 97.54583 14.70970 -36.44563 1.000 45.08746 191 TYR D C 1
ATOM 9596 O O . TYR D 1 191 ? 97.76901 13.92402 -37.36435 1.000 46.43303 191 TYR D O 1
ATOM 9605 N N . ARG D 1 192 ? 98.35757 14.87259 -35.39764 1.000 46.54733 192 ARG D N 1
ATOM 9606 C CA . ARG D 1 192 ? 99.63115 14.14698 -35.32539 1.000 49.97483 192 ARG D CA 1
ATOM 9607 C C . ARG D 1 192 ? 99.44004 12.65672 -35.08819 1.000 56.80545 192 ARG D C 1
ATOM 9608 O O . ARG D 1 192 ? 100.35074 11.87064 -35.39289 1.000 54.76346 192 ARG D O 1
ATOM 9616 N N . GLY D 1 193 ? 98.29056 12.25661 -34.54929 1.000 50.43326 193 GLY D N 1
ATOM 9617 C CA . GLY D 1 193 ? 98.01688 10.85424 -34.30417 1.000 52.17464 193 GLY D CA 1
ATOM 9618 C C . GLY D 1 193 ? 97.79052 10.08227 -35.58838 1.000 54.95751 193 GLY D C 1
ATOM 9619 O O . GLY D 1 193 ? 97.59686 10.63451 -36.67338 1.000 56.50872 193 GLY D O 1
ATOM 9620 N N . ILE D 1 194 ? 97.81315 8.75431 -35.45256 1.000 57.41213 194 ILE D N 1
ATOM 9621 C CA . ILE D 1 194 ? 97.73640 7.86923 -36.60945 1.000 56.50335 194 ILE D CA 1
ATOM 9622 C C . ILE D 1 194 ? 96.32228 7.38494 -36.89918 1.000 54.31974 194 ILE D C 1
ATOM 9623 O O . ILE D 1 194 ? 96.07918 6.84756 -37.99305 1.000 61.11312 194 ILE D O 1
ATOM 9628 N N . GLU D 1 195 ? 95.38637 7.54581 -35.96020 1.000 52.57965 195 GLU D N 1
ATOM 9629 C CA . GLU D 1 195 ? 93.98002 7.20869 -36.15354 1.000 56.57204 195 GLU D CA 1
ATOM 9630 C C . GLU D 1 195 ? 93.14783 8.25835 -35.42946 1.000 57.16073 195 GLU D C 1
ATOM 9631 O O . GLU D 1 195 ? 93.69233 9.14375 -34.75986 1.000 48.50163 195 GLU D O 1
ATOM 9637 N N . TYR D 1 196 ? 91.82053 8.17076 -35.57421 1.000 46.86834 196 TYR D N 1
ATOM 9638 C CA . TYR D 1 196 ? 90.93477 9.07657 -34.84888 1.000 44.18755 196 TYR D CA 1
ATOM 9639 C C . TYR D 1 196 ? 91.19932 8.96662 -33.35387 1.000 51.51352 196 TYR D C 1
ATOM 9640 O O . TYR D 1 196 ? 91.33037 7.86371 -32.81093 1.000 50.23178 196 TYR D O 1
ATOM 9649 N N . SER D 1 197 ? 91.28837 10.11712 -32.70018 1.000 49.33941 197 SER D N 1
ATOM 9650 C CA . SER D 1 197 ? 91.58740 10.16179 -31.27954 1.000 47.47542 197 SER D CA 1
ATOM 9651 C C . SER D 1 197 ? 90.49664 9.44953 -30.48389 1.000 48.27425 197 SER D C 1
ATOM 9652 O O . SER D 1 197 ? 89.30728 9.60277 -30.77896 1.000 46.84499 197 SER D O 1
ATOM 9655 N N . PRO D 1 198 ? 90.86228 8.63651 -29.48667 1.000 62.03183 198 PRO D N 1
ATOM 9656 C CA . PRO D 1 198 ? 89.83762 7.93641 -28.69394 1.000 62.60584 198 PRO D CA 1
ATOM 9657 C C . PRO D 1 198 ? 89.02489 8.85052 -27.79276 1.000 68.82602 198 PRO D C 1
ATOM 9658 O O . PRO D 1 198 ? 87.99487 8.40879 -27.26322 1.000 72.38466 198 PRO D O 1
ATOM 9662 N N . SER D 1 199 ? 89.44116 10.10580 -27.61048 1.000 68.03264 199 SER D N 1
ATOM 9663 C CA . SER D 1 199 ? 88.73193 11.01156 -26.71610 1.000 64.11362 199 SER D CA 1
ATOM 9664 C C . SER D 1 199 ? 87.47745 11.60357 -27.34346 1.000 48.94945 199 SER D C 1
ATOM 9665 O O . SER D 1 199 ? 86.62918 12.12727 -26.61066 1.000 49.83648 199 SER D O 1
ATOM 9668 N N . ILE D 1 200 ? 87.33622 11.52198 -28.67141 1.000 52.21877 200 ILE D N 1
ATOM 9669 C CA . ILE D 1 200 ? 86.16248 12.07806 -29.33581 1.000 47.02608 200 ILE D CA 1
ATOM 9670 C C . ILE D 1 200 ? 84.91031 11.40003 -28.80017 1.000 53.44385 200 ILE D C 1
ATOM 9671 O O . ILE D 1 200 ? 84.84551 10.16724 -28.71022 1.000 66.45427 200 ILE D O 1
ATOM 9676 N N . LYS D 1 201 ? 83.91215 12.20214 -28.43847 1.000 51.72012 201 LYS D N 1
ATOM 9677 C CA . LYS D 1 201 ? 82.67925 11.65039 -27.89011 1.000 57.70734 201 LYS D CA 1
ATOM 9678 C C . LYS D 1 201 ? 82.02956 10.71329 -28.90669 1.000 62.20721 201 LYS D C 1
ATOM 9679 O O . LYS D 1 201 ? 81.96839 11.03794 -30.09991 1.000 62.05034 201 LYS D O 1
ATOM 9685 N N . PRO D 1 202 ? 81.52521 9.55282 -28.47087 1.000 59.55851 202 PRO D N 1
ATOM 9686 C CA . PRO D 1 202 ? 81.03895 8.55320 -29.43514 1.000 51.50252 202 PRO D CA 1
ATOM 9687 C C . PRO D 1 202 ? 79.84499 9.00660 -30.24526 1.000 48.06199 202 PRO D C 1
ATOM 9688 O O . PRO D 1 202 ? 79.59604 8.43488 -31.31129 1.000 51.25410 202 PRO D O 1
ATOM 9692 N N . TRP D 1 203 ? 79.09157 9.99609 -29.77839 1.000 41.56968 203 TRP D N 1
ATOM 9693 C CA . TRP D 1 203 ? 77.97092 10.53430 -30.53685 1.000 54.35153 203 TRP D CA 1
ATOM 9694 C C . TRP D 1 203 ? 78.35620 11.70538 -31.43007 1.000 48.36338 203 TRP D C 1
ATOM 9695 O O . TRP D 1 203 ? 77.48014 12.26643 -32.09681 1.000 55.85972 203 TRP D O 1
ATOM 9706 N N . ILE D 1 204 ? 79.62847 12.09302 -31.45826 1.000 51.97439 204 ILE D N 1
ATOM 9707 C CA . ILE D 1 204 ? 80.10512 13.14415 -32.34385 1.000 52.10884 204 ILE D CA 1
ATOM 9708 C C . ILE D 1 204 ? 80.98004 12.58701 -33.46139 1.000 45.97997 204 ILE D C 1
ATOM 9709 O O . ILE D 1 204 ? 80.91718 13.06882 -34.59448 1.000 48.02171 204 ILE D O 1
ATOM 9714 N N . LEU D 1 205 ? 81.78535 11.56323 -33.16762 1.000 38.52540 205 LEU D N 1
ATOM 9715 C CA . LEU D 1 205 ? 82.63501 10.96116 -34.19198 1.000 41.88010 205 LEU D CA 1
ATOM 9716 C C . LEU D 1 205 ? 81.88292 10.54504 -35.45236 1.000 53.75805 205 LEU D C 1
ATOM 9717 O O . LEU D 1 205 ? 82.41558 10.77761 -36.55032 1.000 40.22872 205 LEU D O 1
ATOM 9722 N N . PRO D 1 206 ? 80.67941 9.94828 -35.39173 1.000 55.54765 206 PRO D N 1
ATOM 9723 C CA . PRO D 1 206 ? 80.04216 9.50116 -36.64405 1.000 49.10524 206 PRO D CA 1
ATOM 9724 C C . PRO D 1 206 ? 79.82169 10.60949 -37.65771 1.000 38.04332 206 PRO D C 1
ATOM 9725 O O . PRO D 1 206 ? 80.07907 10.39660 -38.85127 1.000 44.48644 206 PRO D O 1
ATOM 9729 N N . GLU D 1 207 ? 79.35853 11.78402 -37.21943 1.000 42.39409 207 GLU D N 1
ATOM 9730 C CA . GLU D 1 207 ? 79.12311 12.88362 -38.14860 1.000 43.98283 207 GLU D CA 1
ATOM 9731 C C . GLU D 1 207 ? 80.42464 13.31148 -38.80865 1.000 46.10896 207 GLU D C 1
ATOM 9732 O O . GLU D 1 207 ? 80.46995 13.55032 -40.02269 1.000 40.59311 207 GLU D O 1
ATOM 9738 N N . PHE D 1 208 ? 81.50274 13.37117 -38.02446 1.000 43.45563 208 PHE D N 1
ATOM 9739 C CA . PHE D 1 208 ? 82.80176 13.76306 -38.56277 1.000 42.34572 208 PHE D CA 1
ATOM 9740 C C . PHE D 1 208 ? 83.33786 12.70836 -39.52354 1.000 38.53159 208 PHE D C 1
ATOM 9741 O O . PHE D 1 208 ? 83.71404 13.01987 -40.65749 1.000 36.33500 208 PHE D O 1
ATOM 9749 N N . GLU D 1 209 ? 83.34598 11.43794 -39.10482 1.000 42.26878 209 GLU D N 1
ATOM 9750 C CA . GLU D 1 209 ? 83.86154 10.40263 -39.99024 1.000 43.71631 209 GLU D CA 1
ATOM 9751 C C . GLU D 1 209 ? 83.06835 10.35247 -41.29381 1.000 38.19242 209 GLU D C 1
ATOM 9752 O O . GLU D 1 209 ? 83.63034 10.08051 -42.36203 1.000 40.12768 209 GLU D O 1
ATOM 9758 N N . ALA D 1 210 ? 81.76676 10.62701 -41.22928 1.000 39.88474 210 ALA D N 1
ATOM 9759 C CA . ALA D 1 210 ? 80.94361 10.57050 -42.43270 1.000 49.00824 210 ALA D CA 1
ATOM 9760 C C . ALA D 1 210 ? 81.36997 11.63284 -43.43652 1.000 44.30812 210 ALA D C 1
ATOM 9761 O O . ALA D 1 210 ? 81.46212 11.36195 -44.64127 1.000 41.52657 210 ALA D O 1
ATOM 9763 N N . LEU D 1 211 ? 81.64703 12.84651 -42.95196 1.000 40.10459 211 LEU D N 1
ATOM 9764 C CA . LEU D 1 211 ? 82.13895 13.91651 -43.81281 1.000 38.26467 211 LEU D CA 1
ATOM 9765 C C . LEU D 1 211 ? 83.56710 13.68561 -44.29466 1.000 38.04727 211 LEU D C 1
ATOM 9766 O O . LEU D 1 211 ? 83.94478 14.21495 -45.34440 1.000 38.05448 211 LEU D O 1
ATOM 9771 N N . VAL D 1 212 ? 84.37812 12.91625 -43.56595 1.000 37.34333 212 VAL D N 1
ATOM 9772 C CA . VAL D 1 212 ? 85.68265 12.56528 -44.10593 1.000 39.51894 212 VAL D CA 1
ATOM 9773 C C . VAL D 1 212 ? 85.52454 11.53958 -45.22058 1.000 41.57364 212 VAL D C 1
ATOM 9774 O O . VAL D 1 212 ? 86.17594 11.62731 -46.27142 1.000 46.46747 212 VAL D O 1
ATOM 9778 N N . ARG D 1 213 ? 84.63556 10.56711 -45.01656 1.000 47.01841 213 ARG D N 1
ATOM 9779 C CA . ARG D 1 213 ? 84.50298 9.46818 -45.96379 1.000 49.02501 213 ARG D CA 1
ATOM 9780 C C . ARG D 1 213 ? 83.84241 9.91198 -47.26537 1.000 50.20011 213 ARG D C 1
ATOM 9781 O O . ARG D 1 213 ? 84.11558 9.32645 -48.31757 1.000 55.63277 213 ARG D O 1
ATOM 9789 N N . ASN D 1 214 ? 82.99011 10.93961 -47.23328 1.000 51.63534 214 ASN D N 1
ATOM 9790 C CA . ASN D 1 214 ? 82.38671 11.43417 -48.46609 1.000 47.08759 214 ASN D CA 1
ATOM 9791 C C . ASN D 1 214 ? 83.16992 12.58399 -49.09077 1.000 44.49838 214 ASN D C 1
ATOM 9792 O O . ASN D 1 214 ? 82.67907 13.20799 -50.03388 1.000 51.58105 214 ASN D O 1
ATOM 9797 N N . GLY D 1 215 ? 84.37212 12.86729 -48.59280 1.000 45.06736 215 GLY D N 1
ATOM 9798 C CA . GLY D 1 215 ? 85.25288 13.84064 -49.20415 1.000 47.11025 215 GLY D CA 1
ATOM 9799 C C . GLY D 1 215 ? 84.99126 15.28814 -48.84317 1.000 43.44723 215 GLY D C 1
ATOM 9800 O O . GLY D 1 215 ? 85.65578 16.17441 -49.39853 1.000 45.26085 215 GLY D O 1
ATOM 9801 N N . THR D 1 216 ? 84.05546 15.57196 -47.93538 1.000 44.65607 216 THR D N 1
ATOM 9802 C CA . THR D 1 216 ? 83.80339 16.97436 -47.59144 1.000 37.27521 216 THR D CA 1
ATOM 9803 C C . THR D 1 216 ? 84.95818 17.56004 -46.78574 1.000 37.88281 216 THR D C 1
ATOM 9804 O O . THR D 1 216 ? 85.38203 18.69527 -47.03086 1.000 36.79650 216 THR D O 1
ATOM 9808 N N . ILE D 1 217 ? 85.47550 16.80304 -45.82316 1.000 35.38657 217 ILE D N 1
ATOM 9809 C CA . ILE D 1 217 ? 86.59213 17.22268 -44.98017 1.000 32.06671 217 ILE D CA 1
ATOM 9810 C C . ILE D 1 217 ? 87.84821 16.48385 -45.41591 1.000 37.36308 217 ILE D C 1
ATOM 9811 O O . ILE D 1 217 ? 87.84680 15.24786 -45.49260 1.000 40.48349 217 ILE D O 1
ATOM 9816 N N . GLN D 1 218 ? 88.91653 17.22764 -45.69481 1.000 35.93994 218 GLN D N 1
ATOM 9817 C CA . GLN D 1 218 ? 90.21972 16.61568 -45.93738 1.000 38.08439 218 GLN D CA 1
ATOM 9818 C C . GLN D 1 218 ? 90.86102 16.29835 -44.59312 1.000 42.86449 218 GLN D C 1
ATOM 9819 O O . GLN D 1 218 ? 91.01979 17.18773 -43.75131 1.000 39.65783 218 GLN D O 1
ATOM 9825 N N . MET D 1 219 ? 91.22801 15.03862 -44.38184 1.000 38.16709 219 MET D N 1
ATOM 9826 C CA . MET D 1 219 ? 91.71315 14.58238 -43.08584 1.000 39.28018 219 MET D CA 1
ATOM 9827 C C . MET D 1 219 ? 93.07442 13.93510 -43.27046 1.000 47.11126 219 MET D C 1
ATOM 9828 O O . MET D 1 219 ? 93.20340 12.97947 -44.03970 1.000 46.99877 219 MET D O 1
ATOM 9833 N N . HIS D 1 220 ? 94.07614 14.43863 -42.55833 1.000 42.52860 220 HIS D N 1
ATOM 9834 C CA . HIS D 1 220 ? 95.42743 13.89259 -42.62776 1.000 42.67893 220 HIS D CA 1
ATOM 9835 C C . HIS D 1 220 ? 95.85437 13.43060 -41.24270 1.000 55.98096 220 HIS D C 1
ATOM 9836 O O . HIS D 1 220 ? 95.95405 14.23918 -40.31610 1.000 44.00166 220 HIS D O 1
ATOM 9843 N N . PHE D 1 221 ? 96.10905 12.13321 -41.10537 1.000 46.09958 221 PHE D N 1
ATOM 9844 C CA . PHE D 1 221 ? 96.66601 11.58759 -39.87994 1.000 57.09606 221 PHE D CA 1
ATOM 9845 C C . PHE D 1 221 ? 98.18708 11.57824 -39.94991 1.000 50.46038 221 PHE D C 1
ATOM 9846 O O . PHE D 1 221 ? 98.78889 11.66185 -41.02592 1.000 51.43222 221 PHE D O 1
ATOM 9854 N N . GLY D 1 222 ? 98.81015 11.50670 -38.77654 1.000 51.75947 222 GLY D N 1
ATOM 9855 C CA . GLY D 1 222 ? 100.26284 11.58046 -38.70895 1.000 54.40882 222 GLY D CA 1
ATOM 9856 C C . GLY D 1 222 ? 100.82203 12.86145 -39.28194 1.000 53.48400 222 GLY D C 1
ATOM 9857 O O . GLY D 1 222 ? 101.92357 12.86690 -39.84527 1.000 55.63281 222 GLY D O 1
ATOM 9858 N N . ALA D 1 223 ? 100.07778 13.95744 -39.15022 1.000 50.44597 223 ALA D N 1
ATOM 9859 C CA . ALA D 1 223 ? 100.40325 15.22822 -39.77136 1.000 49.24801 223 ALA D CA 1
ATOM 9860 C C . ALA D 1 223 ? 101.08300 16.13196 -38.75171 1.000 49.41677 223 ALA D C 1
ATOM 9861 O O . ALA D 1 223 ? 100.61121 16.25486 -37.61526 1.000 48.48611 223 ALA D O 1
ATOM 9863 N N . HIS D 1 224 ? 102.19311 16.74647 -39.15226 1.000 50.76971 224 HIS D N 1
ATOM 9864 C CA . HIS D 1 224 ? 102.89690 17.73431 -38.33822 1.000 51.03820 224 HIS D CA 1
ATOM 9865 C C . HIS D 1 224 ? 103.01745 19.02635 -39.13186 1.000 49.60144 224 HIS D C 1
ATOM 9866 O O . HIS D 1 224 ? 103.59269 19.03284 -40.22453 1.000 50.93892 224 HIS D O 1
ATOM 9873 N N . VAL D 1 225 ? 102.46602 20.11646 -38.59083 1.000 47.28482 225 VAL D N 1
ATOM 9874 C CA . VAL D 1 225 ? 102.55811 21.40821 -39.26151 1.000 45.98759 225 VAL D CA 1
ATOM 9875 C C . VAL D 1 225 ? 103.98461 21.92676 -39.16912 1.000 48.35536 225 VAL D C 1
ATOM 9876 O O . VAL D 1 225 ? 104.58304 21.95758 -38.08677 1.000 50.26193 225 VAL D O 1
ATOM 9880 N N . LYS D 1 226 ? 104.53019 22.34902 -40.30311 1.000 48.95985 226 LYS D N 1
ATOM 9881 C CA . LYS D 1 226 ? 105.88232 22.89337 -40.34500 1.000 51.34437 226 LYS D CA 1
ATOM 9882 C C . LYS D 1 226 ? 105.93447 24.39809 -40.53463 1.000 50.08287 226 LYS D C 1
ATOM 9883 O O . LYS D 1 226 ? 106.88327 25.03111 -40.07044 1.000 51.63182 226 LYS D O 1
ATOM 9889 N N . GLU D 1 227 ? 104.93695 24.99615 -41.18209 1.000 47.45728 227 GLU D N 1
ATOM 9890 C CA . GLU D 1 227 ? 104.97549 26.41778 -41.47465 1.000 46.40995 227 GLU D CA 1
ATOM 9891 C C . GLU D 1 227 ? 103.57241 26.90538 -41.80742 1.000 43.24317 227 GLU D C 1
ATOM 9892 O O . GLU D 1 227 ? 102.75965 26.15557 -42.35385 1.000 42.28292 227 GLU D O 1
ATOM 9898 N N . ILE D 1 228 ? 103.30752 28.16323 -41.44577 1.000 41.81584 228 ILE D N 1
ATOM 9899 C CA . ILE D 1 228 ? 102.07819 28.88546 -41.76920 1.000 39.06089 228 ILE D CA 1
ATOM 9900 C C . ILE D 1 228 ? 102.47939 30.24389 -42.34348 1.000 42.46235 228 ILE D C 1
ATOM 9901 O O . ILE D 1 228 ? 103.19572 31.01500 -41.69024 1.000 44.67447 228 ILE D O 1
ATOM 9906 N N . THR D 1 229 ? 102.05791 30.52106 -43.57094 1.000 38.61611 229 THR D N 1
ATOM 9907 C CA . THR D 1 229 ? 102.22102 31.83165 -44.18126 1.000 44.37437 229 THR D CA 1
ATOM 9908 C C . THR D 1 229 ? 100.84153 32.45347 -44.33249 1.000 45.14759 229 THR D C 1
ATOM 9909 O O . THR D 1 229 ? 99.83849 31.89335 -43.88072 1.000 38.23151 229 THR D O 1
ATOM 9913 N N . GLU D 1 230 ? 100.77814 33.60801 -44.99638 1.000 39.91817 230 GLU D N 1
ATOM 9914 C CA . GLU D 1 230 ? 99.48980 34.27972 -45.13224 1.000 39.09675 230 GLU D CA 1
ATOM 9915 C C . GLU D 1 230 ? 98.51694 33.49735 -46.01010 1.000 38.66387 230 GLU D C 1
ATOM 9916 O O . GLU D 1 230 ? 97.30852 33.49415 -45.74055 1.000 39.47803 230 GLU D O 1
ATOM 9922 N N . HIS D 1 231 ? 99.00789 32.81866 -47.04341 1.000 41.48080 231 HIS D N 1
ATOM 9923 C CA . HIS D 1 231 ? 98.13812 32.12974 -47.98534 1.000 40.36959 231 HIS D CA 1
ATOM 9924 C C . HIS D 1 231 ? 98.40622 30.64057 -48.12068 1.000 39.33192 231 HIS D C 1
ATOM 9925 O O . HIS D 1 231 ? 97.75544 29.98406 -48.94410 1.000 40.77199 231 HIS D O 1
ATOM 9932 N N . THR D 1 232 ? 99.33302 30.07861 -47.34961 1.000 40.49852 232 THR D N 1
ATOM 9933 C CA . THR D 1 232 ? 99.63696 28.66537 -47.44357 1.000 43.77568 232 THR D CA 1
ATOM 9934 C C . THR D 1 232 ? 99.88368 28.10651 -46.05491 1.000 36.70723 232 THR D C 1
ATOM 9935 O O . THR D 1 232 ? 100.11616 28.84082 -45.08965 1.000 40.36428 232 THR D O 1
ATOM 9939 N N . LEU D 1 233 ? 99.84415 26.78851 -45.98668 1.000 39.32068 233 LEU D N 1
ATOM 9940 C CA . LEU D 1 233 ? 100.27999 26.02509 -44.83163 1.000 44.64029 233 LEU D CA 1
ATOM 9941 C C . LEU D 1 233 ? 101.00331 24.79328 -45.33729 1.000 47.83149 233 LEU D C 1
ATOM 9942 O O . LEU D 1 233 ? 100.55990 24.15252 -46.29744 1.000 40.74306 233 LEU D O 1
ATOM 9947 N N . THR D 1 234 ? 102.10782 24.45983 -44.67631 1.000 42.80782 234 THR D N 1
ATOM 9948 C CA . THR D 1 234 ? 102.90233 23.29240 -45.01972 1.000 45.38120 234 THR D CA 1
ATOM 9949 C C . THR D 1 234 ? 102.94221 22.33509 -43.84232 1.000 46.06153 234 THR D C 1
ATOM 9950 O O . THR D 1 234 ? 103.20923 22.74591 -42.70830 1.000 47.10014 234 THR D O 1
ATOM 9954 N N . PHE D 1 235 ? 102.69178 21.06275 -44.12431 1.000 46.83566 235 PHE D N 1
ATOM 9955 C CA . PHE D 1 235 ? 102.74378 20.00822 -43.13031 1.000 47.91852 235 PHE D CA 1
ATOM 9956 C C . PHE D 1 235 ? 103.41471 18.79013 -43.75037 1.000 50.74181 235 PHE D C 1
ATOM 9957 O O . PHE D 1 235 ? 103.44425 18.62404 -44.97093 1.000 51.19750 235 PHE D O 1
ATOM 9965 N N . THR D 1 236 ? 103.94257 17.92611 -42.90128 1.000 56.16267 236 THR D N 1
ATOM 9966 C CA . THR D 1 236 ? 104.52800 16.68141 -43.36795 1.000 55.65638 236 THR D CA 1
ATOM 9967 C C . THR D 1 236 ? 103.61773 15.51736 -43.01212 1.000 55.29758 236 THR D C 1
ATOM 9968 O O . THR D 1 236 ? 102.97014 15.52240 -41.96219 1.000 53.89802 236 THR D O 1
ATOM 9972 N N . VAL D 1 237 ? 103.56336 14.53060 -43.90557 1.000 56.66635 237 VAL D N 1
ATOM 9973 C CA . VAL D 1 237 ? 102.95481 13.23269 -43.64254 1.000 57.28513 237 VAL D CA 1
ATOM 9974 C C . VAL D 1 237 ? 103.87170 12.18585 -44.25728 1.000 67.67477 237 VAL D C 1
ATOM 9975 O O . VAL D 1 237 ? 104.36565 12.36693 -45.37596 1.000 64.60047 237 VAL D O 1
ATOM 9979 N N . ASP D 1 238 ? 104.10886 11.09986 -43.52641 1.000 79.38018 238 ASP D N 1
ATOM 9980 C CA . ASP D 1 238 ? 105.24427 10.20724 -43.80838 1.000 88.91155 238 ASP D CA 1
ATOM 9981 C C . ASP D 1 238 ? 106.48206 11.11595 -43.77668 1.000 94.98307 238 ASP D C 1
ATOM 9982 O O . ASP D 1 238 ? 106.62968 11.90215 -42.83532 1.000 100.11602 238 ASP D O 1
ATOM 9987 N N . GLY D 1 239 ? 107.35980 11.05520 -44.77109 1.000 95.79912 239 GLY D N 1
ATOM 9988 C CA . GLY D 1 239 ? 108.44579 12.00599 -44.89109 1.000 92.46401 239 GLY D CA 1
ATOM 9989 C C . GLY D 1 239 ? 108.19837 13.12108 -45.88266 1.000 86.55461 239 GLY D C 1
ATOM 9990 O O . GLY D 1 239 ? 109.11352 13.91128 -46.14345 1.000 93.17926 239 GLY D O 1
ATOM 9991 N N . GLU D 1 240 ? 106.98924 13.22942 -46.42550 1.000 73.06064 240 GLU D N 1
ATOM 9992 C CA . GLU D 1 240 ? 106.69176 14.12625 -47.53399 1.000 64.69119 240 GLU D CA 1
ATOM 9993 C C . GLU D 1 240 ? 106.05999 15.41522 -47.02030 1.000 61.30624 240 GLU D C 1
ATOM 9994 O O . GLU D 1 240 ? 105.05836 15.37478 -46.29784 1.000 60.21214 240 GLU D O 1
ATOM 10000 N N . ALA D 1 241 ? 106.63620 16.55059 -47.40548 1.000 61.10675 241 ALA D N 1
ATOM 10001 C CA . ALA D 1 241 ? 106.06545 17.85467 -47.08949 1.000 59.82770 241 ALA D CA 1
ATOM 10002 C C . ALA D 1 241 ? 105.03130 18.22111 -48.14605 1.000 56.44278 241 ALA D C 1
ATOM 10003 O O . ALA D 1 241 ? 105.27613 18.05500 -49.34364 1.000 57.32082 241 ALA D O 1
ATOM 10005 N N . LEU D 1 242 ? 103.87194 18.71335 -47.70156 1.000 52.65676 242 LEU D N 1
ATOM 10006 C CA . LEU D 1 242 ? 102.78246 19.07178 -48.59519 1.000 54.97581 242 LEU D CA 1
ATOM 10007 C C . LEU D 1 242 ? 102.35545 20.49182 -48.25759 1.000 48.92140 242 LEU D C 1
ATOM 10008 O O . LEU D 1 242 ? 102.18991 20.82456 -47.08120 1.000 53.08886 242 LEU D O 1
ATOM 10013 N N . THR D 1 243 ? 102.23401 21.33514 -49.27850 1.000 51.55933 243 THR D N 1
ATOM 10014 C CA . THR D 1 243 ? 101.83003 22.72661 -49.12250 1.000 51.96490 243 THR D CA 1
ATOM 10015 C C . THR D 1 243 ? 100.44143 22.89943 -49.71139 1.000 49.31980 243 THR D C 1
ATOM 10016 O O . THR D 1 243 ? 100.19382 22.49528 -50.85263 1.000 55.54635 243 THR D O 1
ATOM 10020 N N . ILE D 1 244 ? 99.53185 23.48072 -48.92908 1.000 49.07179 244 ILE D N 1
ATOM 10021 C CA . ILE D 1 244 ? 98.16024 23.67615 -49.36754 1.000 46.97002 244 ILE D CA 1
ATOM 10022 C C . ILE D 1 244 ? 97.81175 25.15352 -49.25370 1.000 38.40462 244 ILE D C 1
ATOM 10023 O O . ILE D 1 244 ? 98.41622 25.91600 -48.49273 1.000 39.62133 244 ILE D O 1
ATOM 10028 N N . LYS D 1 245 ? 96.83227 25.56013 -50.05094 1.000 43.27290 245 LYS D N 1
ATOM 10029 C CA . LYS D 1 245 ? 96.28423 26.89631 -49.90611 1.000 38.39939 245 LYS D CA 1
ATOM 10030 C C . LYS D 1 245 ? 95.51972 26.98172 -48.58917 1.000 37.95861 245 LYS D C 1
ATOM 10031 O O . LYS D 1 245 ? 94.83913 26.02616 -48.19134 1.000 36.04205 245 LYS D O 1
ATOM 10037 N N . ASN D 1 246 ? 95.65464 28.12382 -47.90392 1.000 40.16002 246 ASN D N 1
ATOM 10038 C CA . ASN D 1 246 ? 95.09861 28.27691 -46.56076 1.000 35.95890 246 ASN D CA 1
ATOM 10039 C C . ASN D 1 246 ? 94.88023 29.74052 -46.23012 1.000 34.98033 246 ASN D C 1
ATOM 10040 O O . ASN D 1 246 ? 95.80613 30.54830 -46.34140 1.000 36.69584 246 ASN D O 1
ATOM 10045 N N . ASP D 1 247 ? 93.66686 30.07051 -45.77804 1.000 30.84970 247 ASP D N 1
ATOM 10046 C CA . ASP D 1 247 ? 93.34364 31.41373 -45.32512 1.000 29.67655 247 ASP D CA 1
ATOM 10047 C C . ASP D 1 247 ? 93.41503 31.55796 -43.80942 1.000 32.09380 247 ASP D C 1
ATOM 10048 O O . ASP D 1 247 ? 93.95602 32.55389 -43.31897 1.000 31.03465 247 ASP D O 1
ATOM 10053 N N . PHE D 1 248 ? 92.86113 30.59130 -43.05384 1.000 25.98516 248 PHE D N 1
ATOM 10054 C CA . PHE D 1 248 ? 92.77787 30.69789 -41.59873 1.000 29.06863 248 PHE D CA 1
ATOM 10055 C C . PHE D 1 248 ? 93.09845 29.35969 -40.94365 1.000 28.18581 248 PHE D C 1
ATOM 10056 O O . PHE D 1 248 ? 92.84391 28.29145 -41.51420 1.000 29.19413 248 PHE D O 1
ATOM 10064 N N . VAL D 1 249 ? 93.66197 29.42430 -39.73315 1.000 26.21998 249 VAL D N 1
ATOM 10065 C CA . VAL D 1 249 ? 94.03302 28.24076 -38.96983 1.000 30.70370 249 VAL D CA 1
ATOM 10066 C C . VAL D 1 249 ? 93.40359 28.30714 -37.58276 1.000 28.71918 249 VAL D C 1
ATOM 10067 O O . VAL D 1 249 ? 93.53420 29.31780 -36.88521 1.000 31.09997 249 VAL D O 1
ATOM 10071 N N . PHE D 1 250 ? 92.71238 27.23098 -37.18378 1.000 24.97742 250 PHE D N 1
ATOM 10072 C CA . PHE D 1 250 ? 92.30497 27.02905 -35.79999 1.000 25.66448 250 PHE D CA 1
ATOM 10073 C C . PHE D 1 250 ? 93.18811 25.94932 -35.20301 1.000 27.17062 250 PHE D C 1
ATOM 10074 O O . PHE D 1 250 ? 93.09297 24.78239 -35.58729 1.000 30.02140 250 PHE D O 1
ATOM 10082 N N . ALA D 1 251 ? 94.05483 26.34810 -34.27814 1.000 28.78794 251 ALA D N 1
ATOM 10083 C CA . ALA D 1 251 ? 94.99183 25.43771 -33.62618 1.000 30.03997 251 ALA D CA 1
ATOM 10084 C C . ALA D 1 251 ? 94.28581 24.93431 -32.38002 1.000 38.37309 251 ALA D C 1
ATOM 10085 O O . ALA D 1 251 ? 94.32706 25.56277 -31.32280 1.000 33.33073 251 ALA D O 1
ATOM 10087 N N . MET D 1 252 ? 93.56999 23.82008 -32.52237 1.000 34.82964 252 MET D N 1
ATOM 10088 C CA . MET D 1 252 ? 92.72854 23.31463 -31.43939 1.000 30.52842 252 MET D CA 1
ATOM 10089 C C . MET D 1 252 ? 93.45217 22.16942 -30.73954 1.000 35.34937 252 MET D C 1
ATOM 10090 O O . MET D 1 252 ? 93.01091 21.03222 -30.68698 1.000 32.37309 252 MET D O 1
ATOM 10095 N N . THR D 1 253 ? 94.60492 22.52861 -30.19365 1.000 39.91324 253 THR D N 1
ATOM 10096 C CA . THR D 1 253 ? 95.56030 21.57968 -29.65742 1.000 41.22356 253 THR D CA 1
ATOM 10097 C C . THR D 1 253 ? 95.40250 21.36051 -28.16479 1.000 47.18892 253 THR D C 1
ATOM 10098 O O . THR D 1 253 ? 96.25006 20.70178 -27.54958 1.000 54.17923 253 THR D O 1
ATOM 10102 N N . GLY D 1 254 ? 94.33911 21.87442 -27.57705 1.000 42.83053 254 GLY D N 1
ATOM 10103 C CA . GLY D 1 254 ? 94.13183 21.70459 -26.16452 1.000 46.88479 254 GLY D CA 1
ATOM 10104 C C . GLY D 1 254 ? 94.76216 22.80369 -25.34077 1.000 42.40938 254 GLY D C 1
ATOM 10105 O O . GLY D 1 254 ? 95.25285 23.83302 -25.82883 1.000 40.24237 254 GLY D O 1
ATOM 10106 N N . TYR D 1 255 ? 94.74585 22.55743 -24.03455 1.000 46.54023 255 TYR D N 1
ATOM 10107 C CA . TYR D 1 255 ? 95.07517 23.56384 -23.04144 1.000 37.58807 255 TYR D CA 1
ATOM 10108 C C . TYR D 1 255 ? 95.81313 22.88859 -21.89738 1.000 50.89127 255 TYR D C 1
ATOM 10109 O O . TYR D 1 255 ? 95.83012 21.66131 -21.77526 1.000 59.03988 255 TYR D O 1
ATOM 10118 N N . HIS D 1 256 ? 96.43593 23.70133 -21.05578 1.000 43.21152 256 HIS D N 1
ATOM 10119 C CA . HIS D 1 256 ? 97.20149 23.15688 -19.94999 1.000 46.76019 256 HIS D CA 1
ATOM 10120 C C . HIS D 1 256 ? 97.10461 24.11478 -18.77262 1.000 50.75552 256 HIS D C 1
ATOM 10121 O O . HIS D 1 256 ? 96.93275 25.32034 -18.97465 1.000 49.20341 256 HIS D O 1
ATOM 10128 N N . PRO D 1 257 ? 97.18283 23.60833 -17.54411 1.000 60.67656 257 PRO D N 1
ATOM 10129 C CA . PRO D 1 257 ? 97.11882 24.49557 -16.37650 1.000 62.12283 257 PRO D CA 1
ATOM 10130 C C . PRO D 1 257 ? 98.32015 25.42706 -16.30683 1.000 60.37974 257 PRO D C 1
ATOM 10131 O O . PRO D 1 257 ? 99.35172 25.21768 -16.95013 1.000 69.24554 257 PRO D O 1
ATOM 10135 N N . ASP D 1 258 ? 98.17081 26.47493 -15.49882 1.000 56.94085 258 ASP D N 1
ATOM 10136 C CA . ASP D 1 258 ? 99.23205 27.46308 -15.29891 1.000 59.21109 258 ASP D CA 1
ATOM 10137 C C . ASP D 1 258 ? 100.19762 26.92327 -14.24926 1.000 62.57238 258 ASP D C 1
ATOM 10138 O O . ASP D 1 258 ? 100.11276 27.24868 -13.06342 1.000 63.24542 258 ASP D O 1
ATOM 10143 N N . HIS D 1 259 ? 101.14712 26.10155 -14.70415 1.000 77.47523 259 HIS D N 1
ATOM 10144 C CA . HIS D 1 259 ? 102.08522 25.46037 -13.78832 1.000 80.41524 259 HIS D CA 1
ATOM 10145 C C . HIS D 1 259 ? 103.02752 26.46374 -13.13520 1.000 80.29882 259 HIS D C 1
ATOM 10146 O O . HIS D 1 259 ? 103.42493 26.26892 -11.98153 1.000 79.84799 259 HIS D O 1
ATOM 10153 N N . SER D 1 260 ? 103.40116 27.53096 -13.84880 1.000 80.79000 260 SER D N 1
ATOM 10154 C CA . SER D 1 260 ? 104.23163 28.57001 -13.24330 1.000 80.34692 260 SER D CA 1
ATOM 10155 C C . SER D 1 260 ? 103.54243 29.17847 -12.03038 1.000 75.78938 260 SER D C 1
ATOM 10156 O O . SER D 1 260 ? 104.17663 29.42076 -10.99705 1.000 73.71925 260 SER D O 1
ATOM 10159 N N . PHE D 1 261 ? 102.23740 29.43100 -12.14389 1.000 71.72054 261 PHE D N 1
ATOM 10160 C CA . PHE D 1 261 ? 101.47841 29.98803 -11.03205 1.000 65.29147 261 PHE D CA 1
ATOM 10161 C C . PHE D 1 261 ? 101.43234 29.01815 -9.85586 1.000 65.88028 261 PHE D C 1
ATOM 10162 O O . PHE D 1 261 ? 101.47901 29.43650 -8.69235 1.000 65.38992 261 PHE D O 1
ATOM 10170 N N . LEU D 1 262 ? 101.36857 27.71439 -10.13799 1.000 64.74790 262 LEU D N 1
ATOM 10171 C CA . LEU D 1 262 ? 101.31719 26.72689 -9.06352 1.000 64.68194 262 LEU D CA 1
ATOM 10172 C C . LEU D 1 262 ? 102.67877 26.55311 -8.39720 1.000 73.89205 262 LEU D C 1
ATOM 10173 O O . LEU D 1 262 ? 102.78654 26.60183 -7.16649 1.000 76.34019 262 LEU D O 1
ATOM 10178 N N . THR D 1 263 ? 103.73057 26.32957 -9.19144 1.000 76.68013 263 THR D N 1
ATOM 10179 C CA . THR D 1 263 ? 105.04941 26.09111 -8.60666 1.000 83.24247 263 THR D CA 1
ATOM 10180 C C . THR D 1 263 ? 105.51461 27.28623 -7.78412 1.000 81.00019 263 THR D C 1
ATOM 10181 O O . THR D 1 263 ? 106.08036 27.11578 -6.69875 1.000 81.97505 263 THR D O 1
ATOM 10185 N N . LYS D 1 264 ? 105.26655 28.50476 -8.27443 1.000 76.72312 264 LYS D N 1
ATOM 10186 C CA . LYS D 1 264 ? 105.72097 29.70052 -7.57090 1.000 82.54932 264 LYS D CA 1
ATOM 10187 C C . LYS D 1 264 ? 105.11714 29.82959 -6.17892 1.000 85.20300 264 LYS D C 1
ATOM 10188 O O . LYS D 1 264 ? 105.68329 30.53496 -5.33754 1.000 87.79385 264 LYS D O 1
ATOM 10194 N N . MET D 1 265 ? 103.99014 29.17161 -5.91098 1.000 76.22452 265 MET D N 1
ATOM 10195 C CA . MET D 1 265 ? 103.41158 29.15343 -4.57480 1.000 79.49645 265 MET D CA 1
ATOM 10196 C C . MET D 1 265 ? 103.69099 27.84875 -3.83512 1.000 80.10220 265 MET D C 1
ATOM 10197 O O . MET D 1 265 ? 103.09098 27.59945 -2.78522 1.000 79.57188 265 MET D O 1
ATOM 10202 N N . GLY D 1 266 ? 104.58623 27.01609 -4.35365 1.000 82.71633 266 GLY D N 1
ATOM 10203 C CA . GLY D 1 266 ? 105.02568 25.82939 -3.65075 1.000 87.24091 266 GLY D CA 1
ATOM 10204 C C . GLY D 1 266 ? 104.34201 24.53777 -4.03547 1.000 87.60245 266 GLY D C 1
ATOM 10205 O O . GLY D 1 266 ? 104.48716 23.54575 -3.31309 1.000 93.49781 266 GLY D O 1
ATOM 10206 N N . VAL D 1 267 ? 103.60627 24.51167 -5.13923 1.000 81.85952 267 VAL D N 1
ATOM 10207 C CA . VAL D 1 267 ? 102.92457 23.30326 -5.58721 1.000 81.50743 267 VAL D CA 1
ATOM 10208 C C . VAL D 1 267 ? 103.82826 22.55596 -6.56243 1.000 89.36485 267 VAL D C 1
ATOM 10209 O O . VAL D 1 267 ? 104.33513 23.14206 -7.52743 1.000 85.77303 267 VAL D O 1
ATOM 10213 N N . GLN D 1 268 ? 104.03159 21.26210 -6.31328 1.000 81.25408 268 GLN D N 1
ATOM 10214 C CA . GLN D 1 268 ? 104.81251 20.41131 -7.20316 1.000 85.67028 268 GLN D CA 1
ATOM 10215 C C . GLN D 1 268 ? 103.91051 19.78392 -8.25801 1.000 95.60385 268 GLN D C 1
ATOM 10216 O O . GLN D 1 268 ? 102.75782 19.44178 -7.97968 1.000 102.02508 268 GLN D O 1
ATOM 10222 N N . ILE D 1 269 ? 104.44033 19.63325 -9.47303 1.000 101.63665 269 ILE D N 1
ATOM 10223 C CA . ILE D 1 269 ? 103.64596 19.18404 -10.61050 1.000 102.45387 269 ILE D CA 1
ATOM 10224 C C . ILE D 1 269 ? 104.24392 17.93880 -11.27524 1.000 111.41857 269 ILE D C 1
ATOM 10225 O O . ILE D 1 269 ? 103.98526 17.68285 -12.45022 1.000 110.21469 269 ILE D O 1
ATOM 10230 N N . ASP D 1 270 ? 105.03188 17.15424 -10.53214 1.000 120.62379 270 ASP D N 1
ATOM 10231 C CA . ASP D 1 270 ? 105.63908 15.91943 -11.03015 1.000 125.28102 270 ASP D CA 1
ATOM 10232 C C . ASP D 1 270 ? 106.65493 16.20569 -12.13334 1.000 130.13329 270 ASP D C 1
ATOM 10233 O O . ASP D 1 270 ? 107.70644 16.79987 -11.87060 1.000 130.85738 270 ASP D O 1
ATOM 10238 N N . GLU D 1 271 ? 106.35333 15.78622 -13.36514 1.000 132.57346 271 GLU D N 1
ATOM 10239 C CA . GLU D 1 271 ? 107.26491 15.94701 -14.49443 1.000 133.48681 271 GLU D CA 1
ATOM 10240 C C . GLU D 1 271 ? 106.58758 15.57644 -15.80833 1.000 131.52948 271 GLU D C 1
ATOM 10241 O O . GLU D 1 271 ? 106.53339 16.38490 -16.74165 1.000 128.46274 271 GLU D O 1
ATOM 10247 N N . GLU D 1 272 ? 106.06841 14.35102 -15.88384 1.000 130.43769 272 GLU D N 1
ATOM 10248 C CA . GLU D 1 272 ? 105.57089 13.79539 -17.13556 1.000 123.44567 272 GLU D CA 1
ATOM 10249 C C . GLU D 1 272 ? 104.10262 14.10195 -17.39061 1.000 119.28602 272 GLU D C 1
ATOM 10250 O O . GLU D 1 272 ? 103.68262 14.16332 -18.55278 1.000 115.61361 272 GLU D O 1
ATOM 10256 N N . THR D 1 273 ? 103.31914 14.31084 -16.33564 1.000 120.33040 273 THR D N 1
ATOM 10257 C CA . THR D 1 273 ? 101.86599 14.27976 -16.43410 1.000 116.44845 273 THR D CA 1
ATOM 10258 C C . THR D 1 273 ? 101.25035 15.65727 -16.66382 1.000 115.34380 273 THR D C 1
ATOM 10259 O O . THR D 1 273 ? 100.42898 15.82754 -17.56879 1.000 114.24929 273 THR D O 1
ATOM 10263 N N . GLY D 1 274 ? 101.63813 16.64828 -15.86849 1.000 117.38116 274 GLY D N 1
ATOM 10264 C CA . GLY D 1 274 ? 100.88539 17.88076 -15.80064 1.000 112.13432 274 GLY D CA 1
ATOM 10265 C C . GLY D 1 274 ? 99.78999 17.85901 -14.76111 1.000 110.31932 274 GLY D C 1
ATOM 10266 O O . GLY D 1 274 ? 98.76225 18.52333 -14.94194 1.000 110.29307 274 GLY D O 1
ATOM 10267 N N . ARG D 1 275 ? 99.96718 17.09124 -13.68285 1.000 108.69911 275 ARG D N 1
ATOM 10268 C CA . ARG D 1 275 ? 99.03891 17.02122 -12.57020 1.000 102.78485 275 ARG D CA 1
ATOM 10269 C C . ARG D 1 275 ? 99.69988 17.57646 -11.31383 1.000 100.05453 275 ARG D C 1
ATOM 10270 O O . ARG D 1 275 ? 100.88461 17.31824 -11.07144 1.000 101.70277 275 ARG D O 1
ATOM 10278 N N . PRO D 1 276 ? 98.98910 18.38058 -10.52902 1.000 96.45995 276 PRO D N 1
ATOM 10279 C CA . PRO D 1 276 ? 99.53247 18.79560 -9.23421 1.000 90.76061 276 PRO D CA 1
ATOM 10280 C C . PRO D 1 276 ? 99.49393 17.64330 -8.24797 1.000 87.71638 276 PRO D C 1
ATOM 10281 O O . PRO D 1 276 ? 98.64776 16.75032 -8.33233 1.000 87.96569 276 PRO D O 1
ATOM 10285 N N . PHE D 1 277 ? 100.43979 17.66113 -7.31492 1.000 83.96066 277 PHE D N 1
ATOM 10286 C CA . PHE D 1 277 ? 100.43399 16.70276 -6.22034 1.000 91.31340 277 PHE D CA 1
ATOM 10287 C C . PHE D 1 277 ? 99.35679 17.08959 -5.22118 1.000 87.17503 277 PHE D C 1
ATOM 10288 O O . PHE D 1 277 ? 99.33193 18.22487 -4.73964 1.000 83.46758 277 PHE D O 1
ATOM 10296 N N . TYR D 1 278 ? 98.46375 16.15141 -4.91694 1.000 85.45002 278 TYR D N 1
ATOM 10297 C CA . TYR D 1 278 ? 97.41708 16.41031 -3.93999 1.000 82.03471 278 TYR D CA 1
ATOM 10298 C C . TYR D 1 278 ? 96.90214 15.08940 -3.39192 1.000 78.86853 278 TYR D C 1
ATOM 10299 O O . TYR D 1 278 ? 97.09970 14.02829 -3.98767 1.000 79.85184 278 TYR D O 1
ATOM 10308 N N . THR D 1 279 ? 96.24364 15.17438 -2.23852 1.000 78.42204 279 THR D N 1
ATOM 10309 C CA . THR D 1 279 ? 95.53584 14.04841 -1.64356 1.000 79.68236 279 THR D CA 1
ATOM 10310 C C . THR D 1 279 ? 94.04675 14.22244 -1.91185 1.000 80.09939 279 THR D C 1
ATOM 10311 O O . THR D 1 279 ? 93.46647 15.25983 -1.57039 1.000 79.25266 279 THR D O 1
ATOM 10315 N N . GLU D 1 280 ? 93.43797 13.20638 -2.53102 1.000 83.78401 280 GLU D N 1
ATOM 10316 C CA . GLU D 1 280 ? 92.08152 13.34692 -3.05480 1.000 71.77979 280 GLU D CA 1
ATOM 10317 C C . GLU D 1 280 ? 91.06608 13.55827 -1.93829 1.000 70.99728 280 GLU D C 1
ATOM 10318 O O . GLU D 1 280 ? 90.08744 14.29588 -2.11178 1.000 67.88431 280 GLU D O 1
ATOM 10324 N N . ASP D 1 281 ? 91.28331 12.91932 -0.78461 1.000 74.55546 281 ASP D N 1
ATOM 10325 C CA . ASP D 1 281 ? 90.34757 13.01459 0.33211 1.000 77.35907 281 ASP D CA 1
ATOM 10326 C C . ASP D 1 281 ? 90.19736 14.44278 0.84162 1.000 77.97547 281 ASP D C 1
ATOM 10327 O O . ASP D 1 281 ? 89.16840 14.77466 1.44167 1.000 72.61413 281 ASP D O 1
ATOM 10332 N N . ARG D 1 282 ? 91.19895 15.29092 0.61813 1.000 76.26529 282 ARG D N 1
ATOM 10333 C CA . ARG D 1 282 ? 91.15979 16.67860 1.04564 1.000 72.87217 282 ARG D CA 1
ATOM 10334 C C . ARG D 1 282 ? 91.30233 17.66475 -0.10343 1.000 69.58542 282 ARG D C 1
ATOM 10335 O O . ARG D 1 282 ? 91.03189 18.85421 0.09405 1.000 68.08979 282 ARG D O 1
ATOM 10343 N N . MET D 1 283 ? 91.70012 17.20134 -1.29167 1.000 69.08693 283 MET D N 1
ATOM 10344 C CA . MET D 1 283 ? 92.04540 18.06510 -2.42273 1.000 65.96708 283 MET D CA 1
ATOM 10345 C C . MET D 1 283 ? 93.04206 19.14124 -1.99870 1.000 68.41072 283 MET D C 1
ATOM 10346 O O . MET D 1 283 ? 93.00297 20.27765 -2.47171 1.000 67.27217 283 MET D O 1
ATOM 10351 N N . GLU D 1 284 ? 93.94406 18.77133 -1.08834 1.000 71.32425 284 GLU D N 1
ATOM 10352 C CA . GLU D 1 284 ? 95.01242 19.64297 -0.61966 1.000 73.39523 284 GLU D CA 1
ATOM 10353 C C . GLU D 1 284 ? 96.30880 19.27509 -1.32497 1.000 75.10434 284 GLU D C 1
ATOM 10354 O O . GLU D 1 284 ? 96.64506 18.09230 -1.44678 1.000 77.00734 284 GLU D O 1
ATOM 10360 N N . THR D 1 285 ? 97.04374 20.28852 -1.77454 1.000 74.61642 285 THR D N 1
ATOM 10361 C CA . THR D 1 285 ? 98.28682 20.02776 -2.48045 1.000 83.75835 285 THR D CA 1
ATOM 10362 C C . THR D 1 285 ? 99.41197 19.72109 -1.49325 1.000 81.13198 285 THR D C 1
ATOM 10363 O O . THR D 1 285 ? 99.22420 19.69898 -0.27356 1.000 83.23614 285 THR D O 1
ATOM 10367 N N . ASN D 1 286 ? 100.60429 19.47787 -2.04300 1.000 83.11912 286 ASN D N 1
ATOM 10368 C CA . ASN D 1 286 ? 101.78709 19.24090 -1.22285 1.000 87.97355 286 ASN D CA 1
ATOM 10369 C C . ASN D 1 286 ? 102.14827 20.45130 -0.37134 1.000 89.21125 286 ASN D C 1
ATOM 10370 O O . ASN D 1 286 ? 102.87087 20.30737 0.62046 1.000 93.35593 286 ASN D O 1
ATOM 10375 N N . ALA D 1 287 ? 101.67691 21.63672 -0.74252 1.000 85.90937 287 ALA D N 1
ATOM 10376 C CA . ALA D 1 287 ? 101.82503 22.82792 0.07971 1.000 86.74199 287 ALA D CA 1
ATOM 10377 C C . ALA D 1 287 ? 100.65624 22.89127 1.05571 1.000 88.16293 287 ALA D C 1
ATOM 10378 O O . ALA D 1 287 ? 99.49275 22.82605 0.64204 1.000 82.35929 287 ALA D O 1
ATOM 10380 N N . GLU D 1 288 ? 100.96600 23.00791 2.34514 1.000 89.41799 288 GLU D N 1
ATOM 10381 C CA . GLU D 1 288 ? 99.93071 23.03478 3.37105 1.000 89.21715 288 GLU D CA 1
ATOM 10382 C C . GLU D 1 288 ? 99.01273 24.23815 3.18834 1.000 92.53158 288 GLU D C 1
ATOM 10383 O O . GLU D 1 288 ? 99.47512 25.36150 2.96135 1.000 85.00564 288 GLU D O 1
ATOM 10389 N N . ASN D 1 289 ? 97.70424 23.98369 3.27466 1.000 82.93283 289 ASN D N 1
ATOM 10390 C CA . ASN D 1 289 ? 96.64238 24.98729 3.21438 1.000 82.81178 289 ASN D CA 1
ATOM 10391 C C . ASN D 1 289 ? 96.47972 25.61430 1.83335 1.000 80.15049 289 ASN D C 1
ATOM 10392 O O . ASN D 1 289 ? 95.82501 26.65168 1.69710 1.000 73.16360 289 ASN D O 1
ATOM 10397 N N . ILE D 1 290 ? 97.05266 25.00702 0.80049 1.000 75.18940 290 ILE D N 1
ATOM 10398 C CA . ILE D 1 290 ? 96.75841 25.35723 -0.58190 1.000 71.40188 290 ILE D CA 1
ATOM 10399 C C . ILE D 1 290 ? 95.99806 24.18646 -1.18554 1.000 69.63490 290 ILE D C 1
ATOM 10400 O O . ILE D 1 290 ? 96.49651 23.05608 -1.21240 1.000 71.67399 290 ILE D O 1
ATOM 10405 N N . PHE D 1 291 ? 94.78676 24.44757 -1.64997 1.000 66.05530 291 PHE D N 1
ATOM 10406 C CA . PHE D 1 291 ? 93.93736 23.41292 -2.21197 1.000 68.11731 291 PHE D CA 1
ATOM 10407 C C . PHE D 1 291 ? 93.74578 23.66205 -3.69894 1.000 60.88461 291 PHE D C 1
ATOM 10408 O O . PHE D 1 291 ? 94.07736 24.72502 -4.22459 1.000 59.61957 291 PHE D O 1
ATOM 10416 N N . ILE D 1 292 ? 93.22736 22.65280 -4.38471 1.000 59.61796 292 ILE D N 1
ATOM 10417 C CA . ILE D 1 292 ? 92.85639 22.80156 -5.78135 1.000 56.36001 292 ILE D CA 1
ATOM 10418 C C . ILE D 1 292 ? 91.43453 22.29804 -5.95769 1.000 58.75459 292 ILE D C 1
ATOM 10419 O O . ILE D 1 292 ? 90.98152 21.38403 -5.26011 1.000 55.35311 292 ILE D O 1
ATOM 10424 N N . ALA D 1 293 ? 90.72889 22.91699 -6.89557 1.000 50.74495 293 ALA D N 1
ATOM 10425 C CA . ALA D 1 293 ? 89.35405 22.57268 -7.21356 1.000 48.35894 293 ALA D CA 1
ATOM 10426 C C . ALA D 1 293 ? 89.16839 22.70213 -8.71585 1.000 45.63530 293 ALA D C 1
ATOM 10427 O O . ALA D 1 293 ? 89.65499 23.65638 -9.32461 1.000 45.72884 293 ALA D O 1
ATOM 10429 N N . GLY D 1 294 ? 88.50527 21.72306 -9.31225 1.000 53.02393 294 GLY D N 1
ATOM 10430 C CA . GLY D 1 294 ? 88.17906 21.77605 -10.72139 1.000 53.64592 294 GLY D CA 1
ATOM 10431 C C . GLY D 1 294 ? 89.14242 21.01107 -11.60700 1.000 54.87629 294 GLY D C 1
ATOM 10432 O O . GLY D 1 294 ? 89.85784 20.09935 -11.17989 1.000 49.76221 294 GLY D O 1
ATOM 10433 N N . VAL D 1 295 ? 89.15274 21.40723 -12.88418 1.000 60.26187 295 VAL D N 1
ATOM 10434 C CA . VAL D 1 295 ? 89.94475 20.70537 -13.88891 1.000 57.57548 295 VAL D CA 1
ATOM 10435 C C . VAL D 1 295 ? 91.43349 20.97825 -13.76749 1.000 62.13119 295 VAL D C 1
ATOM 10436 O O . VAL D 1 295 ? 92.23081 20.30311 -14.43128 1.000 64.24649 295 VAL D O 1
ATOM 10440 N N . ILE D 1 296 ? 91.83310 21.94251 -12.93247 1.000 60.62161 296 ILE D N 1
ATOM 10441 C CA . ILE D 1 296 ? 93.24946 22.18926 -12.70270 1.000 57.46774 296 ILE D CA 1
ATOM 10442 C C . ILE D 1 296 ? 93.93513 20.96833 -12.10172 1.000 71.40367 296 ILE D C 1
ATOM 10443 O O . ILE D 1 296 ? 95.15304 20.80946 -12.24125 1.000 74.91038 296 ILE D O 1
ATOM 10448 N N . ALA D 1 297 ? 93.17550 20.08650 -11.44675 1.000 68.45129 297 ALA D N 1
ATOM 10449 C CA . ALA D 1 297 ? 93.73892 18.88571 -10.84379 1.000 65.30105 297 ALA D CA 1
ATOM 10450 C C . ALA D 1 297 ? 94.08545 17.81364 -11.86788 1.000 71.13723 297 ALA D C 1
ATOM 10451 O O . ALA D 1 297 ? 94.77925 16.85140 -11.51816 1.000 74.48815 297 ALA D O 1
ATOM 10453 N N . ALA D 1 298 ? 93.62836 17.95280 -13.10981 1.000 71.49715 298 ALA D N 1
ATOM 10454 C CA . ALA D 1 298 ? 93.85120 16.93361 -14.12408 1.000 79.89833 298 ALA D CA 1
ATOM 10455 C C . ALA D 1 298 ? 95.28314 16.98275 -14.64587 1.000 91.90838 298 ALA D C 1
ATOM 10456 O O . ALA D 1 298 ? 95.93489 18.03157 -14.64686 1.000 91.23176 298 ALA D O 1
ATOM 10458 N N . GLY D 1 299 ? 95.76774 15.82734 -15.09740 1.000 100.76490 299 GLY D N 1
ATOM 10459 C CA . GLY D 1 299 ? 97.12759 15.71453 -15.58812 1.000 104.26055 299 GLY D CA 1
ATOM 10460 C C . GLY D 1 299 ? 97.23332 15.63429 -17.09726 1.000 106.06131 299 GLY D C 1
ATOM 10461 O O . GLY D 1 299 ? 96.70770 16.49663 -17.80870 1.000 108.09650 299 GLY D O 1
ATOM 10462 N N . ASN D 1 300 ? 97.92024 14.60131 -17.59676 1.000 105.90993 300 ASN D N 1
ATOM 10463 C CA . ASN D 1 300 ? 98.07034 14.43567 -19.04041 1.000 103.77470 300 ASN D CA 1
ATOM 10464 C C . ASN D 1 300 ? 96.72836 14.16592 -19.70658 1.000 98.87529 300 ASN D C 1
ATOM 10465 O O . ASN D 1 300 ? 96.48017 14.62407 -20.82845 1.000 99.84067 300 ASN D O 1
ATOM 10470 N N . ASN D 1 301 ? 95.85468 13.42184 -19.03303 1.000 95.34047 301 ASN D N 1
ATOM 10471 C CA . ASN D 1 301 ? 94.49844 13.17724 -19.51326 1.000 88.88561 301 ASN D CA 1
ATOM 10472 C C . ASN D 1 301 ? 93.60872 14.23219 -18.87073 1.000 85.86435 301 ASN D C 1
ATOM 10473 O O . ASN D 1 301 ? 93.01654 14.01741 -17.81301 1.000 87.45198 301 ASN D O 1
ATOM 10478 N N . ALA D 1 302 ? 93.51945 15.39645 -19.51775 1.000 81.70736 302 ALA D N 1
ATOM 10479 C CA . ALA D 1 302 ? 92.70718 16.49441 -19.00257 1.000 82.01706 302 ALA D CA 1
ATOM 10480 C C . ALA D 1 302 ? 91.21255 16.21268 -19.07029 1.000 84.72167 302 ALA D C 1
ATOM 10481 O O . ALA D 1 302 ? 90.42196 17.07945 -18.68030 1.000 83.33102 302 ALA D O 1
ATOM 10483 N N . ASN D 1 303 ? 90.80740 15.03811 -19.55627 1.000 88.92720 303 ASN D N 1
ATOM 10484 C CA . ASN D 1 303 ? 89.40559 14.64401 -19.55520 1.000 91.54431 303 ASN D CA 1
ATOM 10485 C C . ASN D 1 303 ? 88.95841 14.04559 -18.22748 1.000 95.88750 303 ASN D C 1
ATOM 10486 O O . ASN D 1 303 ? 87.75234 13.89981 -18.01582 1.000 97.49060 303 ASN D O 1
ATOM 10491 N N . GLU D 1 304 ? 89.88786 13.70086 -17.32995 1.000 92.27034 304 GLU D N 1
ATOM 10492 C CA . GLU D 1 304 ? 89.51968 12.95782 -16.12737 1.000 88.40936 304 GLU D CA 1
ATOM 10493 C C . GLU D 1 304 ? 88.71364 13.78967 -15.13640 1.000 83.47282 304 GLU D C 1
ATOM 10494 O O . GLU D 1 304 ? 88.01077 13.21529 -14.29778 1.000 90.08731 304 GLU D O 1
ATOM 10500 N N . ILE D 1 305 ? 88.79334 15.11549 -15.20643 1.000 78.20747 305 ILE D N 1
ATOM 10501 C CA . ILE D 1 305 ? 88.00169 15.99835 -14.35824 1.000 65.38726 305 ILE D CA 1
ATOM 10502 C C . ILE D 1 305 ? 87.08830 16.82721 -15.24979 1.000 66.27016 305 ILE D C 1
ATOM 10503 O O . ILE D 1 305 ? 87.55556 17.46889 -16.19785 1.000 65.12774 305 ILE D O 1
ATOM 10508 N N . PHE D 1 306 ? 85.79295 16.80112 -14.95175 1.000 64.91978 306 PHE D N 1
ATOM 10509 C CA . PHE D 1 306 ? 84.78650 17.62010 -15.61520 1.000 60.73479 306 PHE D CA 1
ATOM 10510 C C . PHE D 1 306 ? 84.16396 18.56131 -14.58531 1.000 62.32681 306 PHE D C 1
ATOM 10511 O O . PHE D 1 306 ? 84.61917 18.65993 -13.44280 1.000 65.32970 306 PHE D O 1
ATOM 10519 N N . ILE D 1 307 ? 83.09649 19.24973 -14.99834 1.000 57.90901 307 ILE D N 1
ATOM 10520 C CA . ILE D 1 307 ? 82.21997 19.88594 -14.02175 1.000 54.71067 307 ILE D CA 1
ATOM 10521 C C . ILE D 1 307 ? 81.54073 18.82598 -13.16303 1.000 47.09583 307 ILE D C 1
ATOM 10522 O O . ILE D 1 307 ? 81.34458 19.02400 -11.95689 1.000 50.81553 307 ILE D O 1
ATOM 10527 N N . GLU D 1 308 ? 81.20210 17.67756 -13.76444 1.000 48.00819 308 GLU D N 1
ATOM 10528 C CA . GLU D 1 308 ? 80.40784 16.65307 -13.08777 1.000 54.54511 308 GLU D CA 1
ATOM 10529 C C . GLU D 1 308 ? 81.05871 16.20089 -11.78556 1.000 56.22213 308 GLU D C 1
ATOM 10530 O O . GLU D 1 308 ? 80.38750 16.08157 -10.75405 1.000 60.43307 308 GLU D O 1
ATOM 10536 N N . ASN D 1 309 ? 82.36297 15.92688 -11.81592 1.000 58.02936 309 ASN D N 1
ATOM 10537 C CA . ASN D 1 309 ? 83.08427 15.51337 -10.61599 1.000 57.48990 309 ASN D CA 1
ATOM 10538 C C . ASN D 1 309 ? 83.89305 16.63811 -9.98527 1.000 53.80684 309 ASN D C 1
ATOM 10539 O O . ASN D 1 309 ? 84.13541 16.61301 -8.77531 1.000 56.37530 309 ASN D O 1
ATOM 10544 N N . GLY D 1 310 ? 84.30889 17.62950 -10.77084 1.000 52.67582 310 GLY D N 1
ATOM 10545 C CA . GLY D 1 310 ? 84.99759 18.77165 -10.20035 1.000 55.78579 310 GLY D CA 1
ATOM 10546 C C . GLY D 1 310 ? 84.13522 19.59680 -9.26678 1.000 52.40974 310 GLY D C 1
ATOM 10547 O O . GLY D 1 310 ? 84.65818 20.25943 -8.36640 1.000 45.80553 310 GLY D O 1
ATOM 10548 N N . ARG D 1 311 ? 82.81047 19.57666 -9.46376 1.000 44.51965 311 ARG D N 1
ATOM 10549 C CA . ARG D 1 311 ? 81.90821 20.34717 -8.61200 1.000 47.35431 311 ARG D CA 1
ATOM 10550 C C . ARG D 1 311 ? 81.85545 19.82591 -7.18055 1.000 50.29005 311 ARG D C 1
ATOM 10551 O O . ARG D 1 311 ? 81.30265 20.50836 -6.31098 1.000 52.78089 311 ARG D O 1
ATOM 10559 N N . PHE D 1 312 ? 82.41370 18.64606 -6.90948 1.000 49.92678 312 PHE D N 1
ATOM 10560 C CA . PHE D 1 312 ? 82.42437 18.09657 -5.56338 1.000 50.59684 312 PHE D CA 1
ATOM 10561 C C . PHE D 1 312 ? 83.74471 18.30597 -4.84076 1.000 56.90537 312 PHE D C 1
ATOM 10562 O O . PHE D 1 312 ? 83.82503 18.00055 -3.64619 1.000 60.75228 312 PHE D O 1
ATOM 10570 N N . HIS D 1 313 ? 84.77742 18.80516 -5.52924 1.000 52.64865 313 HIS D N 1
ATOM 10571 C CA . HIS D 1 313 ? 86.05228 19.05150 -4.86186 1.000 52.55171 313 HIS D CA 1
ATOM 10572 C C . HIS D 1 313 ? 85.86905 19.96719 -3.66404 1.000 51.64563 313 HIS D C 1
ATOM 10573 O O . HIS D 1 313 ? 86.50938 19.77587 -2.62283 1.000 56.75911 313 HIS D O 1
ATOM 10580 N N . GLY D 1 314 ? 84.97350 20.95175 -3.78528 1.000 49.24576 314 GLY D N 1
ATOM 10581 C CA . GLY D 1 314 ? 84.76061 21.89301 -2.70073 1.000 51.94803 314 GLY D CA 1
ATOM 10582 C C . GLY D 1 314 ? 84.29894 21.23795 -1.41513 1.000 52.27376 314 GLY D C 1
ATOM 10583 O O . GLY D 1 314 ? 84.58197 21.73774 -0.32429 1.000 54.87482 314 GLY D O 1
ATOM 10584 N N . ASP D 1 315 ? 83.59883 20.10706 -1.51730 1.000 58.62479 315 ASP D N 1
ATOM 10585 C CA . ASP D 1 315 ? 83.11746 19.43897 -0.31346 1.000 54.56762 315 ASP D CA 1
ATOM 10586 C C . ASP D 1 315 ? 84.27593 18.89322 0.51234 1.000 58.22126 315 ASP D C 1
ATOM 10587 O O . ASP D 1 315 ? 84.32487 19.09199 1.73060 1.000 70.60783 315 ASP D O 1
ATOM 10592 N N . ALA D 1 316 ? 85.23086 18.21722 -0.13443 1.000 59.04426 316 ALA D N 1
ATOM 10593 C CA . ALA D 1 316 ? 86.41541 17.75840 0.58809 1.000 62.69812 316 ALA D CA 1
ATOM 10594 C C . ALA D 1 316 ? 87.25345 18.93008 1.08707 1.000 63.64953 316 ALA D C 1
ATOM 10595 O O . ALA D 1 316 ? 87.89854 18.82496 2.13802 1.000 66.92627 316 ALA D O 1
ATOM 10597 N N . ILE D 1 317 ? 87.26923 20.03803 0.34222 1.000 66.88830 317 ILE D N 1
ATOM 10598 C CA . ILE D 1 317 ? 87.88519 21.27066 0.83198 1.000 61.69155 317 ILE D CA 1
ATOM 10599 C C . ILE D 1 317 ? 87.19281 21.72424 2.10586 1.000 62.74687 317 ILE D C 1
ATOM 10600 O O . ILE D 1 317 ? 87.81033 21.83536 3.17143 1.000 65.82504 317 ILE D O 1
ATOM 10605 N N . ALA D 1 318 ? 85.88900 21.99013 2.00237 1.000 60.33684 318 ALA D N 1
ATOM 10606 C CA . ALA D 1 318 ? 85.12925 22.53927 3.11877 1.000 70.41662 318 ALA D CA 1
ATOM 10607 C C . ALA D 1 318 ? 85.27108 21.68969 4.37525 1.000 68.45364 318 ALA D C 1
ATOM 10608 O O . ALA D 1 318 ? 85.38103 22.22684 5.48152 1.000 66.72416 318 ALA D O 1
ATOM 10610 N N . GLN D 1 319 ? 85.26281 20.36092 4.22594 1.000 65.62415 319 GLN D N 1
ATOM 10611 C CA . GLN D 1 319 ? 85.44478 19.48223 5.38002 1.000 69.30284 319 GLN D CA 1
ATOM 10612 C C . GLN D 1 319 ? 86.80077 19.71262 6.03306 1.000 72.60172 319 GLN D C 1
ATOM 10613 O O . GLN D 1 319 ? 86.89866 19.85730 7.25648 1.000 75.39922 319 GLN D O 1
ATOM 10619 N N . THR D 1 320 ? 87.86260 19.74523 5.22424 1.000 72.47652 320 THR D N 1
ATOM 10620 C CA . THR D 1 320 ? 89.20773 19.91205 5.76332 1.000 75.78976 320 THR D CA 1
ATOM 10621 C C . THR D 1 320 ? 89.36854 21.26227 6.44912 1.000 76.23247 320 THR D C 1
ATOM 10622 O O . THR D 1 320 ? 89.96988 21.34868 7.52566 1.000 79.73074 320 THR D O 1
ATOM 10626 N N . ILE D 1 321 ? 88.83194 22.32776 5.85209 1.000 72.90515 321 ILE D N 1
ATOM 10627 C CA . ILE D 1 321 ? 89.03027 23.65720 6.42392 1.000 73.33901 321 ILE D CA 1
ATOM 10628 C C . ILE D 1 321 ? 88.24323 23.80408 7.71910 1.000 83.54682 321 ILE D C 1
ATOM 10629 O O . ILE D 1 321 ? 88.77166 24.28073 8.73111 1.000 77.79450 321 ILE D O 1
ATOM 10634 N N . ALA D 1 322 ? 86.97068 23.39358 7.71069 1.000 73.16210 322 ALA D N 1
ATOM 10635 C CA . ALA D 1 322 ? 86.16324 23.49540 8.92148 1.000 74.66794 322 ALA D CA 1
ATOM 10636 C C . ALA D 1 322 ? 86.77657 22.70340 10.06717 1.000 79.11200 322 ALA D C 1
ATOM 10637 O O . ALA D 1 322 ? 86.67201 23.11476 11.22765 1.000 85.71238 322 ALA D O 1
ATOM 10639 N N . SER D 1 323 ? 87.42845 21.57715 9.76164 1.000 80.49077 323 SER D N 1
ATOM 10640 C CA . SER D 1 323 ? 88.12066 20.81635 10.79990 1.000 85.00746 323 SER D CA 1
ATOM 10641 C C . SER D 1 323 ? 89.26547 21.61838 11.40104 1.000 87.74991 323 SER D C 1
ATOM 10642 O O . SER D 1 323 ? 89.52508 21.53939 12.60774 1.000 91.43668 323 SER D O 1
ATOM 10645 N N . ARG D 1 324 ? 89.97573 22.37558 10.57272 1.000 86.19399 324 ARG D N 1
ATOM 10646 C CA . ARG D 1 324 ? 91.08657 23.19467 11.03298 1.000 96.89021 324 ARG D CA 1
ATOM 10647 C C . ARG D 1 324 ? 90.63459 24.53545 11.59765 1.000 97.68890 324 ARG D C 1
ATOM 10648 O O . ARG D 1 324 ? 91.47447 25.29519 12.09360 1.000 90.33212 324 ARG D O 1
ATOM 10656 N N . GLU D 1 325 ? 89.33758 24.82935 11.55336 1.000 85.35273 325 GLU D N 1
ATOM 10657 C CA . GLU D 1 325 ? 88.78939 26.04462 12.14451 1.000 87.91242 325 GLU D CA 1
ATOM 10658 C C . GLU D 1 325 ? 87.95479 25.72278 13.38005 1.000 86.99261 325 GLU D C 1
ATOM 10659 O O . GLU D 1 325 ? 87.98126 24.60023 13.88335 1.000 89.26563 325 GLU D O 1
#